Protein AF-A0A7W9LEL8-F1 (afdb_monomer)

Nearest PDB structures (foldseek):
  5h6b-assembly1_A  TM=6.771E-01  e=5.052E-05  Streptomyces sp. W007
  6wpy-assembly5_E  TM=6.091E-01  e=1.485E-04  Bacillus licheniformis
  4brs-assembly2_B  TM=5.213E-01  e=4.367E-04  Paucimonas lemoignei
  4bvl-assembly4_D  TM=4.917E-01  e=2.358E-04  Paucimonas lemoignei
  6z1p-assembly1_BK  TM=6.876E-01  e=6.990E-03  Tetrahymena thermophila SB210

Radius of gyration: 37.55 Å; Cα contacts (8 Å, |Δi|>4): 2294; chains: 1; bounding box: 92×82×118 Å

Foldseek 3Di:
DVVVVVVVVVVVVVPPDDDDDDDDDDDDDDDDDDDDDDDDDDDDDDDDDDDDDDDDDDDDDDDDDDDCPVVVVVVVVVVVVVVVVPPPDPPDPPLPQKDWDFAFQAQVRLLVQVCQAAVHSVQKGKHKPDAFQAGQQWTWIASFLNDHDTHTKHKLFHPRQRQDAADDLFPGHQRHADFDFADWWGRKTKMKMKHQAAQLFFKKKWKKKKFWSCPPVQAVHQKKWFKFKAKQDFDWGDDRSDIDGPRGQAAAPVRHTPICNHDDLQHWDCLSNPSTNGSIMGAIKMFMATDHGGIMMMMIMTTIGRDSRMMMMMGMHHTDTDNQHRVRRDGHIDHPAFFEEEFEAALQFWKDAPPATLPPGDPCLLPDQANCSCLQQFADLVLPHTPVNRPMDTQGGDQADPVPHGQCVLLVVLVVSSVAAEADLVQGAAPHRYYYQTAPLLHALLVSLVVVLVSLVNNCVRHVGQEHEYEYAALRVSNVLSNLADLSCASHHAEYEYEAYLLQAALVLVCLQPQLDDAPDADDQQDRSHNSVVSNVRNLSRLSSLLRHGEQCLCVQFNAAEAEVVPGHDHPVRSLVSCVVGSSVSNVVSNVSSVVRLARDGSHPNYYYEFEFEFQAKAFGHKYWYWDWDADCVLHRAPGTDTDIAMDTFIARQHQHYHHVSSRCDDPRRNDPDYHYFYDHPHHSSRQSSDSLSSVQRSQRRSRGHRDPVSVVRVPDPCVSVLSLQGAFFKKKKKWAQKWKWWAAPVRAIATDDDPPRPGGGPRQGRKHWDWTDDRGIIIMITDRDHWTWMKIFGAAWDWMWIKMFGDDSRDTFKIWTWDIDTDHHGKIKTFPPHTDDPVGGWIDIPPPPPPDDTTGIADMDGDQLLVFQFFKDKDWDWDWDDDPNFIKIKIDIDIADPSPLTWPWKKKWKDFPDPVDDIDIDTDDGIDIDGDDPPDDGWIWMWMKTAGRSGHIRDGTDTHTDPD

Organism: NCBI:txid882448

Sequence (965 aa):
MRRRFLLVMLAVAMAGTGLTAPAPALADPVTPAPSSPAPSTAAPSTAAPSTAAPSSERHTISVGRPADRKAARERAAEARKARRTRSADVTTLDVDAGSVTPVGTGADGARALAGALVGDSSLVTASYVTTPPATGTNGLGTGIGGLSGTGALLTTGDATLAPQANQFNSDGRDSGGGKVRGDSAYDVTVLRVDLDVPAWAKCMTFEVKYFSEEFPEFVRSAYNDGFVAELDRSTWTTDESTILAPDNFAFDPSGNVISTNTSGLLAMTASASAGTTYDGATPLMKASTPITGGSHKLYLSIFDQHDAVYDSAALVRRLTYTQDEPAECGTGAKPVTKPVIFVPGIMGSKLRDASTEYWPGTLAKLLSISDSHLDNIMLNDDGETDAKGNDVYAPEVIMKILGIKSIYAGTVTHLQNAGYVLGDIENPQPGENLFLNPVDWRKSSDHNADQLLDRIESVRQATGADRVNIIAHSQGGLVTLAATRMQRSVGKINRISTIATPYLGAAKALGVMHYKTPCVIDLTAGRCLLNRNQAAKITKNFPGFLELLPSDNYHTVVEPPVNRVPGGPLTPDQVRNMLSDKNLALIDKARAWHRAADAWNPADSRVGLTRLVGTGVTTPVSFDEFPEAHCNEKKGWWDGCVNGTGVMINWSDLGDGTVPLGSARLTAGLRGNSVTEPAYSGIGHVELPNESQVVYDAVNAVQGEGPTTAALAAQRDDTVQAAAAGGLTGTEVEIRGPVNLLLTDAGGLRTGFTDPSTEVELEDIPGSTYAAGVGPYKRISAFLRQGRAAATITSTDFGYVYLRLRTYENGVITSTIPYEPILIGPNDHITFNGGGVTVPATRVSVTPCDAGCPAQNPLPTVTGSAADDETPPDTDVALGYDEYDGRKRVHIDASATDAGGSGVGRIEWAIVSSDPDDTPQYSTYGLPFYWMKPTGSTGTWTLHLRSIDKAGNIDGSYVKIPLNL

pLDDT: mean 77.56, std 20.42, range [22.09, 98.69]

Mean predicted aligned error: 17.83 Å

Solvent-accessible surface area (backbone atoms only — not comparable to full-atom values): 51201 Å² total; per-residue (Å²): 115,73,78,59,56,56,54,50,58,57,51,62,72,68,69,80,78,92,83,89,86,89,88,88,84,90,88,86,90,85,90,87,87,87,83,87,90,87,88,80,91,86,87,90,88,86,85,84,90,81,89,87,88,88,82,88,86,86,88,80,89,87,88,91,86,86,78,61,76,55,63,56,50,54,53,53,49,51,54,55,50,56,59,62,77,63,75,82,70,85,76,68,82,76,65,67,71,33,41,54,51,65,31,54,95,45,56,67,25,30,26,52,33,46,16,32,23,59,73,50,54,88,74,46,54,29,35,61,80,41,59,36,80,45,79,32,27,25,21,46,29,26,25,44,45,76,37,86,61,64,16,19,26,44,26,26,14,49,35,76,43,49,35,35,72,55,84,52,100,63,74,50,38,66,25,77,24,65,65,77,33,54,78,19,23,10,17,39,27,27,42,35,33,44,40,74,36,55,83,71,32,24,17,39,33,30,37,37,32,43,36,24,45,50,34,75,88,35,54,85,52,61,44,44,35,37,45,47,34,21,63,73,51,83,71,56,34,30,53,70,63,43,80,50,51,86,57,50,31,38,20,40,92,87,67,43,64,38,33,64,66,30,53,78,90,49,30,62,34,55,53,41,14,45,55,14,27,34,49,11,8,25,52,52,25,37,30,21,32,57,47,66,46,43,81,46,32,44,31,45,33,38,28,23,28,62,52,56,67,55,32,39,36,38,44,32,24,58,47,47,71,39,69,44,53,57,84,73,44,32,72,22,35,45,62,69,72,56,33,35,38,36,27,48,26,66,83,33,24,28,34,27,36,100,86,46,64,59,36,75,45,50,73,72,55,57,66,44,81,59,46,69,72,52,67,70,73,26,38,30,92,84,31,78,48,54,64,76,70,55,73,70,45,33,85,40,59,43,39,51,52,97,82,70,49,65,49,35,44,44,35,52,50,53,43,40,75,71,71,38,38,77,41,49,57,93,66,46,46,70,84,38,34,27,27,60,50,42,42,53,48,46,34,35,35,59,61,44,13,53,56,49,57,51,39,51,48,52,45,27,65,36,48,68,39,76,34,34,24,37,41,19,28,25,53,17,31,50,20,50,52,39,28,37,51,34,73,90,35,51,76,39,57,43,20,32,19,27,38,51,26,36,63,27,14,17,31,41,47,46,20,27,51,71,75,40,40,60,72,91,46,80,37,92,83,14,38,50,63,57,32,44,71,45,51,24,61,45,48,51,28,16,34,32,49,43,54,29,29,61,32,85,64,29,58,79,52,43,64,45,54,34,31,32,56,89,79,49,70,47,52,64,68,53,53,58,57,72,40,68,89,48,47,53,72,48,46,53,49,29,52,57,48,40,79,74,52,54,44,60,66,51,63,37,87,78,49,46,49,34,37,42,29,31,20,61,20,70,10,45,45,26,31,42,38,27,84,30,69,43,55,41,57,96,65,36,71,86,69,47,60,42,85,50,72,35,59,48,77,39,60,29,33,55,0,12,53,48,33,33,32,35,30,41,61,50,52,81,91,29,46,40,84,86,60,56,61,41,40,43,74,62,39,44,63,66,49,43,55,41,36,66,67,54,47,47,35,39,48,33,43,37,77,70,31,68,63,51,72,75,38,50,62,61,50,79,51,80,60,55,78,66,42,78,59,48,25,45,46,32,41,34,47,37,38,34,20,26,58,43,48,24,35,32,37,90,86,69,36,30,35,27,42,78,47,99,88,68,83,35,45,24,66,59,37,87,69,44,52,66,46,69,29,82,70,72,45,22,51,34,42,38,37,36,43,73,86,53,29,30,49,46,31,38,30,72,39,60,46,51,34,40,41,35,38,36,32,30,54,51,54,42,42,47,28,18,35,17,43,68,74,41,79,42,52,64,66,25,30,43,37,47,62,86,66,38,57,51,90,87,67,60,37,39,39,65,40,76,56,90,83,66,72,73,67,40,61,60,49,72,72,27,55,44,80,24,21,60,35,79,50,45,18,49,68,48,74,55,79,46,79,51,76,56,95,95,37,54,34,37,38,47,40,76,53,67,50,45,82,50,60,47,36,66,58,49,37,41,34,32,71,33,64,68,47,90,88,62,80,71,66,73,43,76,64,87,72,72,47,77,49,62,79,63,89,89,66,79,78,57,40,30,38,34,37,34,23,28,26,39,43,63,32,54,31,84,67,58,53,76,44,78,54,99,110

Structure (mmCIF, N/CA/C/O backbone):
data_AF-A0A7W9LEL8-F1
#
_entry.id   AF-A0A7W9LEL8-F1
#
loop_
_atom_site.group_PDB
_atom_site.id
_atom_site.type_symbol
_atom_site.label_atom_id
_atom_site.label_alt_id
_atom_site.label_comp_id
_atom_site.label_asym_id
_atom_site.label_entity_id
_atom_site.label_seq_id
_atom_site.pdbx_PDB_ins_code
_atom_site.Cartn_x
_atom_site.Cartn_y
_atom_site.Cartn_z
_atom_site.occupancy
_atom_site.B_iso_or_equiv
_atom_site.auth_seq_id
_atom_site.auth_comp_id
_atom_site.auth_asym_id
_atom_site.auth_atom_id
_atom_site.pdbx_PDB_model_num
ATOM 1 N N . MET A 1 1 ? 44.762 9.975 1.940 1.00 34.16 1 MET A N 1
ATOM 2 C CA . MET A 1 1 ? 44.188 11.216 2.519 1.00 34.16 1 MET A CA 1
ATOM 3 C C . MET A 1 1 ? 42.695 11.395 2.227 1.00 34.16 1 MET A C 1
ATOM 5 O O . MET A 1 1 ? 41.963 11.502 3.201 1.00 34.16 1 MET A O 1
ATOM 9 N N . ARG A 1 2 ? 42.215 11.363 0.965 1.00 33.28 2 ARG A N 1
ATOM 10 C CA . ARG A 1 2 ? 40.805 11.664 0.587 1.00 33.28 2 ARG A CA 1
ATOM 11 C C . ARG A 1 2 ? 39.703 11.057 1.496 1.00 33.28 2 ARG A C 1
ATOM 13 O O . ARG A 1 2 ? 38.798 11.791 1.873 1.00 33.28 2 ARG A O 1
ATOM 20 N N . ARG A 1 3 ? 39.826 9.801 1.967 1.00 31.02 3 ARG A N 1
ATOM 21 C CA . ARG A 1 3 ? 38.877 9.183 2.935 1.00 31.02 3 ARG A CA 1
ATOM 22 C C . ARG A 1 3 ? 38.629 9.989 4.227 1.00 31.02 3 ARG A C 1
ATOM 24 O O . ARG A 1 3 ? 37.538 9.892 4.768 1.00 31.02 3 ARG A O 1
ATOM 31 N N . ARG A 1 4 ? 39.591 10.778 4.734 1.00 30.72 4 ARG A N 1
ATOM 32 C CA . ARG A 1 4 ? 39.376 11.616 5.937 1.00 30.72 4 ARG A CA 1
ATOM 33 C C . ARG A 1 4 ? 38.607 12.908 5.643 1.00 30.72 4 ARG A C 1
ATOM 35 O O . ARG A 1 4 ? 37.904 13.383 6.521 1.00 30.72 4 ARG A O 1
ATOM 42 N N . PHE A 1 5 ? 38.713 13.455 4.432 1.00 30.75 5 PHE A N 1
ATOM 43 C CA . PHE A 1 5 ? 38.043 14.711 4.072 1.00 30.75 5 PHE A CA 1
ATOM 44 C C . PHE A 1 5 ? 36.524 14.518 3.926 1.00 30.75 5 PHE A C 1
ATOM 46 O O . PHE A 1 5 ? 35.746 15.362 4.359 1.00 30.75 5 PHE A O 1
ATOM 53 N N . LEU A 1 6 ? 36.106 13.362 3.394 1.00 34.94 6 LEU A N 1
ATOM 54 C CA . LEU A 1 6 ? 34.692 13.023 3.218 1.00 34.94 6 LEU A CA 1
ATOM 55 C C . LEU A 1 6 ? 33.963 12.798 4.559 1.00 34.94 6 LEU A C 1
ATOM 57 O O . LEU A 1 6 ? 32.845 13.275 4.723 1.00 34.94 6 LEU A O 1
ATOM 61 N N . LEU A 1 7 ? 34.613 12.155 5.544 1.00 35.41 7 LEU A N 1
ATOM 62 C CA . LEU A 1 7 ? 34.051 12.030 6.900 1.00 35.41 7 LEU A CA 1
ATOM 63 C C . LEU A 1 7 ? 33.871 13.392 7.589 1.00 35.41 7 LEU A C 1
ATOM 65 O O . LEU A 1 7 ? 32.903 13.569 8.319 1.00 35.41 7 LEU A O 1
ATOM 69 N N . VAL A 1 8 ? 34.780 14.348 7.365 1.00 32.06 8 VAL A N 1
ATOM 70 C CA . VAL A 1 8 ? 34.675 15.690 7.964 1.00 32.06 8 VAL A CA 1
ATOM 71 C C . VAL A 1 8 ? 33.511 16.477 7.359 1.00 32.06 8 VAL A C 1
ATOM 73 O O . VAL A 1 8 ? 32.752 17.074 8.113 1.00 32.06 8 VAL A O 1
ATOM 76 N N . MET A 1 9 ? 33.309 16.424 6.037 1.00 33.50 9 MET A N 1
ATOM 77 C CA . MET A 1 9 ? 32.139 17.050 5.399 1.00 33.50 9 MET A CA 1
ATOM 78 C C . MET A 1 9 ? 30.816 16.498 5.947 1.00 33.50 9 MET A C 1
ATOM 80 O O . MET A 1 9 ? 29.929 17.274 6.298 1.00 33.50 9 MET A O 1
ATOM 84 N N . LEU A 1 10 ? 30.701 15.172 6.094 1.00 34.38 10 LEU A N 1
ATOM 85 C CA . LEU A 1 10 ? 29.483 14.554 6.626 1.00 34.38 10 LEU A CA 1
ATOM 86 C C . LEU A 1 10 ? 29.255 14.890 8.113 1.00 34.38 10 LEU A C 1
ATOM 88 O O . LEU A 1 10 ? 28.121 15.114 8.524 1.00 34.38 10 LEU A O 1
ATOM 92 N N . ALA A 1 11 ? 30.324 14.987 8.910 1.00 29.97 11 ALA A N 1
ATOM 93 C CA . ALA A 1 11 ? 30.240 15.372 10.320 1.00 29.97 11 ALA A CA 1
ATOM 94 C C . ALA A 1 11 ? 29.841 16.847 10.520 1.00 29.97 11 ALA A C 1
ATOM 96 O O . ALA A 1 11 ? 29.090 17.152 11.444 1.00 29.97 11 ALA A O 1
ATOM 97 N N . VAL A 1 12 ? 30.294 17.761 9.652 1.00 32.12 12 VAL A N 1
ATOM 98 C CA . VAL A 1 12 ? 29.921 19.188 9.714 1.00 32.12 12 VAL A CA 1
ATOM 99 C C . VAL A 1 12 ? 28.424 19.388 9.447 1.00 32.12 12 VAL A C 1
ATOM 101 O O . VAL A 1 12 ? 27.802 20.214 10.110 1.00 32.12 12 VAL A O 1
ATOM 104 N N . ALA A 1 13 ? 27.816 18.582 8.571 1.00 35.25 13 ALA A N 1
ATOM 105 C CA . ALA A 1 13 ? 26.367 18.595 8.347 1.00 35.25 13 ALA A CA 1
ATOM 106 C C . ALA A 1 13 ? 25.540 18.080 9.548 1.00 35.25 13 ALA A C 1
ATOM 108 O O . ALA A 1 13 ? 24.350 18.369 9.636 1.00 35.25 13 ALA A O 1
ATOM 109 N N . MET A 1 14 ? 26.147 17.338 10.485 1.00 36.12 14 MET A N 1
ATOM 110 C CA . MET A 1 14 ? 25.459 16.746 11.645 1.00 36.12 14 MET A CA 1
ATOM 111 C C . MET A 1 14 ? 25.589 17.560 12.946 1.00 36.12 14 MET A C 1
ATOM 113 O O . MET A 1 14 ? 24.976 17.208 13.949 1.00 36.12 14 MET A O 1
ATOM 117 N N . ALA A 1 15 ? 26.332 18.670 12.950 1.00 29.19 15 ALA A N 1
ATOM 118 C CA . ALA A 1 15 ? 26.536 19.522 14.131 1.00 29.19 15 ALA A CA 1
ATOM 119 C C . ALA A 1 15 ? 25.444 20.608 14.327 1.00 29.19 15 ALA A C 1
ATOM 121 O O . ALA A 1 15 ? 25.686 21.620 14.981 1.00 29.19 15 ALA A O 1
ATOM 122 N N . GLY A 1 16 ? 24.257 20.427 13.732 1.00 30.27 16 GLY A N 1
ATOM 123 C CA . GLY A 1 16 ? 23.258 21.487 13.523 1.00 30.27 16 GLY A CA 1
ATOM 124 C C . GLY A 1 16 ? 22.337 21.852 14.698 1.00 30.27 16 GLY A C 1
ATOM 125 O O . GLY A 1 16 ? 21.662 22.874 14.623 1.00 30.27 16 GLY A O 1
ATOM 126 N N . THR A 1 17 ? 22.289 21.066 15.780 1.00 33.09 17 THR A N 1
ATOM 127 C CA . THR A 1 17 ? 21.417 21.333 16.946 1.00 33.09 17 THR A CA 1
ATOM 128 C C . THR A 1 17 ? 22.130 21.011 18.260 1.00 33.09 17 THR A C 1
ATOM 130 O O . THR A 1 17 ? 22.297 19.843 18.610 1.00 33.09 17 THR A O 1
ATOM 133 N N . GLY A 1 18 ? 22.556 22.039 18.998 1.00 26.09 18 GLY A N 1
ATOM 134 C CA . GLY A 1 18 ? 23.293 21.880 20.255 1.00 26.09 18 GLY A CA 1
ATOM 135 C C . GLY A 1 18 ? 22.424 22.028 21.507 1.00 26.09 18 GLY A C 1
ATOM 136 O O . GLY A 1 18 ? 21.989 23.131 21.819 1.00 26.09 18 GLY A O 1
ATOM 137 N N . LEU A 1 19 ? 22.268 20.943 22.270 1.00 27.00 19 LEU A N 1
ATOM 138 C CA . LEU A 1 19 ? 21.903 20.950 23.694 1.00 27.00 19 LEU A CA 1
ATOM 139 C C . LEU A 1 19 ? 22.733 19.877 24.418 1.00 27.00 19 LEU A C 1
ATOM 141 O O . LEU A 1 19 ? 23.001 18.816 23.858 1.00 27.00 19 LEU A O 1
ATOM 145 N N . THR A 1 20 ? 23.196 20.168 25.637 1.00 29.98 20 THR A N 1
ATOM 146 C CA . THR A 1 20 ? 24.303 19.433 26.285 1.00 29.98 20 THR A CA 1
ATOM 147 C C . THR A 1 20 ? 24.021 19.072 27.744 1.00 29.98 20 THR A C 1
ATOM 149 O O . THR A 1 20 ? 23.793 19.983 28.537 1.00 29.98 20 THR A O 1
ATOM 152 N N . ALA A 1 21 ? 24.153 17.793 28.122 1.00 27.69 21 ALA A N 1
ATOM 153 C CA . ALA A 1 21 ? 24.481 17.310 29.481 1.00 27.69 21 ALA A CA 1
ATOM 154 C C . ALA A 1 21 ? 24.773 15.775 29.444 1.00 27.69 21 ALA A C 1
ATOM 156 O O . ALA A 1 21 ? 24.671 15.199 28.359 1.00 27.69 21 ALA A O 1
ATOM 157 N N . PRO A 1 22 ? 25.245 15.106 30.523 1.00 31.03 22 PRO A N 1
ATOM 158 C CA . PRO A 1 22 ? 26.422 14.237 30.392 1.00 31.03 22 PRO A CA 1
ATOM 159 C C . PRO A 1 22 ? 26.229 12.762 30.803 1.00 31.03 22 PRO A C 1
ATOM 161 O O . PRO A 1 22 ? 25.249 12.391 31.442 1.00 31.03 22 PRO A O 1
ATOM 164 N N . ALA A 1 23 ? 27.232 11.931 30.494 1.00 26.81 23 ALA A N 1
ATOM 165 C CA . ALA A 1 23 ? 27.282 10.504 30.831 1.00 26.81 23 ALA A CA 1
ATOM 166 C C . ALA A 1 23 ? 28.347 10.161 31.897 1.00 26.81 23 ALA A C 1
ATOM 168 O O . ALA A 1 23 ? 29.443 10.727 31.890 1.00 26.81 23 ALA A O 1
ATOM 169 N N . PRO A 1 24 ? 28.042 9.189 32.771 1.00 34.12 24 PRO A N 1
ATOM 170 C CA . PRO A 1 24 ? 28.995 8.176 33.259 1.00 34.12 24 PRO A CA 1
ATOM 171 C C . PRO A 1 24 ? 28.380 6.748 33.206 1.00 34.12 24 PRO A C 1
ATOM 173 O O . PRO A 1 24 ? 27.164 6.616 33.138 1.00 34.12 24 PRO A O 1
ATOM 176 N N . ALA A 1 25 ? 29.097 5.619 33.280 1.00 27.30 25 ALA A N 1
ATOM 177 C CA . ALA A 1 25 ? 30.525 5.296 33.125 1.00 27.30 25 ALA A CA 1
ATOM 178 C C . ALA A 1 25 ? 30.672 3.774 32.819 1.00 27.30 25 ALA A C 1
ATOM 180 O O . ALA A 1 25 ? 29.683 3.047 32.797 1.00 27.30 25 ALA A O 1
ATOM 181 N N . LEU A 1 26 ? 31.896 3.293 32.566 1.00 28.95 26 LEU A N 1
ATOM 182 C CA . LEU A 1 26 ? 32.216 1.907 32.161 1.00 28.95 26 LEU A CA 1
ATOM 183 C C . LEU A 1 26 ? 32.323 0.911 33.336 1.00 28.95 26 LEU A C 1
ATOM 185 O O . LEU A 1 26 ? 32.896 1.262 34.367 1.00 28.95 26 LEU A O 1
ATOM 189 N N . ALA A 1 27 ? 31.933 -0.353 33.113 1.00 26.59 27 ALA A N 1
ATOM 190 C CA . ALA A 1 27 ? 32.454 -1.529 33.829 1.00 26.59 27 ALA A CA 1
ATOM 191 C C . ALA A 1 27 ? 32.291 -2.838 33.013 1.00 26.59 27 ALA A C 1
ATOM 193 O O . ALA A 1 27 ? 31.284 -3.036 32.344 1.00 26.59 27 ALA A O 1
ATOM 194 N N . ASP A 1 28 ? 33.297 -3.708 33.111 1.00 29.36 28 ASP A N 1
ATOM 195 C CA . ASP A 1 28 ? 33.507 -5.051 32.516 1.00 29.36 28 ASP A CA 1
ATOM 196 C C . ASP A 1 28 ? 34.514 -5.768 33.482 1.00 29.36 28 ASP A C 1
ATOM 198 O O . ASP A 1 28 ? 35.012 -5.063 34.376 1.00 29.36 28 ASP A O 1
ATOM 202 N N . PRO A 1 29 ? 34.962 -7.049 33.362 1.00 52.38 29 PRO A N 1
ATOM 203 C CA . PRO A 1 29 ? 34.554 -8.200 32.522 1.00 52.38 29 PRO A CA 1
ATOM 204 C C . PRO A 1 29 ? 34.526 -9.582 33.287 1.00 52.38 29 PRO A C 1
ATOM 206 O O . PRO A 1 29 ? 34.507 -9.606 34.514 1.00 52.38 29 PRO A O 1
ATOM 209 N N . VAL A 1 30 ? 34.654 -10.721 32.555 1.00 29.33 30 VAL A N 1
ATOM 210 C CA . VAL A 1 30 ? 35.263 -12.060 32.917 1.00 29.33 30 VAL A CA 1
ATOM 211 C C . VAL A 1 30 ? 34.364 -13.340 32.973 1.00 29.33 30 VAL A C 1
ATOM 213 O O . VAL A 1 30 ? 33.702 -13.602 33.966 1.00 29.33 30 VAL A O 1
ATOM 216 N N . THR A 1 31 ? 34.449 -14.139 31.882 1.00 27.25 31 THR A N 1
ATOM 217 C CA . THR A 1 31 ? 34.591 -15.628 31.631 1.00 27.25 31 THR A CA 1
ATOM 218 C C . THR A 1 31 ? 34.424 -16.721 32.743 1.00 27.25 31 THR A C 1
ATOM 220 O O . THR A 1 31 ? 34.373 -16.354 33.912 1.00 27.25 31 THR A O 1
ATOM 223 N N . PRO A 1 32 ? 34.462 -18.076 32.472 1.00 43.12 32 PRO A N 1
ATOM 224 C CA . PRO A 1 32 ? 34.488 -18.898 31.220 1.00 43.12 32 PRO A CA 1
ATOM 225 C C . PRO A 1 32 ? 33.501 -20.133 31.161 1.00 43.12 32 PRO A C 1
ATOM 227 O O . PRO A 1 32 ? 32.663 -20.319 32.035 1.00 43.12 32 PRO A O 1
ATOM 230 N N . ALA A 1 33 ? 33.617 -20.997 30.124 1.00 26.81 33 ALA A N 1
ATOM 231 C CA . ALA A 1 33 ? 32.847 -22.251 29.853 1.00 26.81 33 ALA A CA 1
ATOM 232 C C . ALA A 1 33 ? 33.426 -23.547 30.521 1.00 26.81 33 ALA A C 1
ATOM 234 O O . ALA A 1 33 ? 34.459 -23.414 31.185 1.00 26.81 33 ALA A O 1
ATOM 235 N N . PRO A 1 34 ? 32.846 -24.787 30.369 1.00 40.69 34 PRO A N 1
ATOM 236 C CA . PRO A 1 34 ? 33.140 -25.649 29.181 1.00 40.69 34 PRO A CA 1
ATOM 237 C C . PRO A 1 34 ? 32.161 -26.818 28.755 1.00 40.69 34 PRO A C 1
ATOM 239 O O . PRO A 1 34 ? 31.383 -27.341 29.542 1.00 40.69 34 PRO A O 1
ATOM 242 N N . SER A 1 35 ? 32.350 -27.303 27.505 1.00 27.70 35 SER A N 1
ATOM 243 C CA . SER A 1 35 ? 32.287 -28.705 26.956 1.00 27.70 35 SER A CA 1
ATOM 244 C C . SER A 1 35 ? 31.042 -29.648 26.982 1.00 27.70 35 SER A C 1
ATOM 246 O O . SER A 1 35 ? 30.681 -30.166 28.031 1.00 27.70 35 SER A O 1
ATOM 248 N N . SER A 1 36 ? 30.539 -29.990 25.771 1.00 28.64 36 SER A N 1
ATOM 249 C CA . SER A 1 36 ? 30.461 -31.308 25.038 1.00 28.64 36 SER A CA 1
ATOM 250 C C . SER A 1 36 ? 30.494 -32.678 25.782 1.00 28.64 36 SER A C 1
ATOM 252 O O . SER A 1 36 ? 31.105 -32.723 26.845 1.00 28.64 36 SER A O 1
ATOM 254 N N . PRO A 1 37 ? 30.014 -33.838 25.212 1.00 41.25 37 PRO A N 1
ATOM 255 C CA . PRO A 1 37 ? 29.921 -34.195 23.769 1.00 41.25 37 PRO A CA 1
ATOM 256 C C . PRO A 1 37 ? 28.714 -35.082 23.303 1.00 41.25 37 PRO A C 1
ATOM 258 O O . PRO A 1 37 ? 27.792 -35.361 24.060 1.00 41.25 37 PRO A O 1
ATOM 261 N N . ALA A 1 38 ? 28.764 -35.574 22.049 1.00 28.41 38 ALA A N 1
ATOM 262 C CA . ALA A 1 38 ? 27.836 -36.546 21.428 1.00 28.41 38 ALA A CA 1
ATOM 263 C C . ALA A 1 38 ? 28.558 -37.813 20.895 1.00 28.41 38 ALA A C 1
ATOM 265 O O . ALA A 1 38 ? 29.776 -37.781 20.705 1.00 28.41 38 ALA A O 1
ATOM 266 N N . PRO A 1 39 ? 27.831 -38.929 20.663 1.00 38.44 39 PRO A N 1
ATOM 267 C CA . PRO A 1 39 ? 27.909 -39.683 19.384 1.00 38.44 39 PRO A CA 1
ATOM 268 C C . PRO A 1 39 ? 26.556 -40.363 19.000 1.00 38.44 39 PRO A C 1
ATOM 270 O O . PRO A 1 39 ? 25.591 -40.244 19.743 1.00 38.44 39 PRO A O 1
ATOM 273 N N . SER A 1 40 ? 26.409 -41.231 17.982 1.00 26.55 40 SER A N 1
ATOM 274 C CA . SER A 1 40 ? 26.729 -41.226 16.528 1.00 26.55 40 SER A CA 1
ATOM 275 C C . SER A 1 40 ? 26.227 -42.566 15.910 1.00 26.55 40 SER A C 1
ATOM 277 O O . SER A 1 40 ? 26.045 -43.510 16.674 1.00 26.55 40 SER A O 1
ATOM 279 N N . THR A 1 41 ? 26.117 -42.710 14.571 1.00 28.19 41 THR A N 1
ATOM 280 C CA . THR A 1 41 ? 25.823 -43.974 13.804 1.00 28.19 41 THR A CA 1
ATOM 281 C C . THR A 1 41 ? 24.416 -44.604 13.978 1.00 28.19 41 THR A C 1
ATOM 283 O O . THR A 1 41 ? 23.805 -44.431 15.022 1.00 28.19 41 THR A O 1
ATOM 286 N N . ALA A 1 42 ? 23.813 -45.353 13.032 1.00 27.08 42 ALA A N 1
ATOM 287 C CA . ALA A 1 42 ? 24.048 -45.594 11.587 1.00 27.08 42 ALA A CA 1
ATOM 288 C C . ALA A 1 42 ? 22.762 -46.148 10.896 1.00 27.08 42 ALA A C 1
ATOM 290 O O . ALA A 1 42 ? 21.809 -46.522 11.574 1.00 27.08 42 ALA A O 1
ATOM 291 N N . ALA A 1 43 ? 22.751 -46.233 9.555 1.00 27.62 43 ALA A N 1
ATOM 292 C CA . ALA A 1 43 ? 21.700 -46.876 8.734 1.00 27.62 43 ALA A CA 1
ATOM 293 C C . ALA A 1 43 ? 22.081 -48.316 8.298 1.00 27.62 43 ALA A C 1
ATOM 295 O O . ALA A 1 43 ? 23.229 -48.723 8.497 1.00 27.62 43 ALA A O 1
ATOM 296 N N . PRO A 1 44 ? 21.158 -49.088 7.680 1.00 36.41 44 PRO A N 1
ATOM 297 C CA . PRO A 1 44 ? 21.350 -49.413 6.251 1.00 36.41 44 PRO A CA 1
ATOM 298 C C . PRO A 1 44 ? 20.045 -49.491 5.406 1.00 36.41 44 PRO A C 1
ATOM 300 O O . PRO A 1 44 ? 18.973 -49.085 5.840 1.00 36.41 44 PRO A O 1
ATOM 303 N N . SER A 1 45 ? 20.167 -49.958 4.155 1.00 26.27 45 SER A N 1
ATOM 304 C CA . SER A 1 45 ? 19.231 -49.796 3.023 1.00 26.27 45 SER A CA 1
ATOM 305 C C . SER A 1 45 ? 18.416 -51.042 2.620 1.00 26.27 45 SER A C 1
ATOM 307 O O . SER A 1 45 ? 18.764 -52.155 3.003 1.00 26.27 45 SER A O 1
ATOM 309 N N . THR A 1 46 ? 17.372 -50.845 1.785 1.00 27.78 46 THR A N 1
ATOM 310 C CA . THR A 1 46 ? 16.863 -51.659 0.626 1.00 27.78 46 THR A CA 1
ATOM 311 C C . THR A 1 46 ? 15.378 -51.312 0.353 1.00 27.78 46 THR A C 1
ATOM 313 O O . THR A 1 46 ? 14.702 -50.865 1.269 1.00 27.78 46 THR A O 1
ATOM 316 N N . ALA A 1 47 ? 14.758 -51.467 -0.830 1.00 26.70 47 ALA A N 1
ATOM 317 C CA . ALA A 1 47 ? 15.200 -51.564 -2.236 1.00 26.70 47 ALA A CA 1
ATOM 318 C C . ALA A 1 47 ? 13.995 -51.242 -3.176 1.00 26.70 47 ALA A C 1
ATOM 320 O O . ALA A 1 47 ? 12.851 -51.281 -2.732 1.00 26.70 47 ALA A O 1
ATOM 321 N N . ALA A 1 48 ? 14.237 -50.957 -4.465 1.00 27.42 48 ALA A N 1
ATOM 322 C CA . ALA A 1 48 ? 13.205 -50.802 -5.518 1.00 27.42 48 ALA A CA 1
ATOM 323 C C . ALA A 1 48 ? 13.153 -52.063 -6.431 1.00 27.42 48 ALA A C 1
ATOM 325 O O . ALA A 1 48 ? 14.030 -52.918 -6.265 1.00 27.42 48 ALA A O 1
ATOM 326 N N . PRO A 1 49 ? 12.175 -52.250 -7.356 1.00 36.16 49 PRO A N 1
ATOM 327 C CA . PRO A 1 49 ? 11.972 -51.437 -8.580 1.00 36.16 49 PRO A CA 1
ATOM 328 C C . PRO A 1 49 ? 10.446 -51.217 -8.864 1.00 36.16 49 PRO A C 1
ATOM 330 O O . PRO A 1 49 ? 9.719 -51.077 -7.890 1.00 36.16 49 PRO A O 1
ATOM 333 N N . SER A 1 50 ? 9.822 -51.120 -10.060 1.00 25.16 50 SER A N 1
ATOM 334 C CA . SER A 1 50 ? 10.190 -51.203 -11.500 1.00 25.16 50 SER A CA 1
ATOM 335 C C . SER A 1 50 ? 9.059 -50.660 -12.411 1.00 25.16 50 SER A C 1
ATOM 337 O O . SER A 1 50 ? 7.911 -51.014 -12.166 1.00 25.16 50 SER A O 1
ATOM 339 N N . THR A 1 51 ? 9.406 -50.020 -13.551 1.00 26.84 51 THR A N 1
ATOM 340 C CA . THR A 1 51 ? 8.652 -49.969 -14.853 1.00 26.84 51 THR A CA 1
ATOM 341 C C . THR A 1 51 ? 7.227 -49.363 -14.913 1.00 26.84 51 THR A C 1
ATOM 343 O O . THR A 1 51 ? 6.476 -49.449 -13.957 1.00 26.84 51 THR A O 1
ATOM 346 N N . ALA A 1 52 ? 6.722 -48.806 -16.029 1.00 26.12 52 ALA A N 1
ATOM 347 C CA . ALA A 1 52 ? 7.297 -48.336 -17.309 1.00 26.12 52 ALA A CA 1
ATOM 348 C C . ALA A 1 52 ? 6.265 -47.434 -18.047 1.00 26.12 52 ALA A C 1
ATOM 350 O O . ALA A 1 52 ? 5.107 -47.371 -17.645 1.00 26.12 52 ALA A O 1
ATOM 351 N N . ALA A 1 53 ? 6.667 -46.777 -19.144 1.00 27.20 53 ALA A N 1
ATOM 352 C CA . ALA A 1 53 ? 5.790 -45.980 -20.016 1.00 27.20 53 ALA A CA 1
ATOM 353 C C . ALA A 1 53 ? 5.548 -46.647 -21.388 1.00 27.20 53 ALA A C 1
ATOM 355 O O . ALA A 1 53 ? 6.415 -47.369 -21.884 1.00 27.20 53 ALA A O 1
ATOM 356 N N . PRO A 1 54 ? 4.390 -46.374 -22.012 1.00 32.94 54 PRO A N 1
ATOM 357 C CA . PRO A 1 54 ? 4.317 -46.046 -23.449 1.00 32.94 54 PRO A CA 1
ATOM 358 C C . PRO A 1 54 ? 3.287 -44.913 -23.716 1.00 32.94 54 PRO A C 1
ATOM 360 O O . PRO A 1 54 ? 2.512 -44.571 -22.831 1.00 32.94 54 PRO A O 1
ATOM 363 N N . SER A 1 55 ? 3.123 -44.308 -24.897 1.00 25.97 55 SER A N 1
ATOM 364 C CA . SER A 1 55 ? 3.966 -44.051 -26.082 1.00 25.97 55 SER A CA 1
ATOM 365 C C . SER A 1 55 ? 3.202 -43.044 -26.972 1.00 25.97 55 SER A C 1
ATOM 367 O O . SER A 1 55 ? 1.997 -42.871 -26.808 1.00 25.97 55 SER A O 1
ATOM 369 N N . SER A 1 56 ? 3.858 -42.374 -27.920 1.00 27.39 56 SER A N 1
ATOM 370 C CA . SER A 1 56 ? 3.211 -41.395 -28.815 1.00 27.39 56 SER A CA 1
ATOM 371 C C . SER A 1 56 ? 2.428 -42.027 -29.972 1.00 27.39 56 SER A C 1
ATOM 373 O O . SER A 1 56 ? 2.900 -43.009 -30.538 1.00 27.39 56 SER A O 1
ATOM 375 N N . GLU A 1 57 ? 1.386 -41.350 -30.466 1.00 26.61 57 GLU A N 1
ATOM 376 C CA . GLU A 1 57 ? 0.910 -41.529 -31.847 1.00 26.61 57 GLU A CA 1
ATOM 377 C C . GLU A 1 57 ? 0.423 -40.196 -32.457 1.00 26.61 57 GLU A C 1
ATOM 379 O O . GLU A 1 57 ? 0.052 -39.268 -31.736 1.00 26.61 57 GLU A O 1
ATOM 384 N N . ARG A 1 58 ? 0.479 -40.067 -33.791 1.00 24.89 58 ARG A N 1
ATOM 385 C CA . ARG A 1 58 ? 0.032 -38.888 -34.561 1.00 24.89 58 ARG A CA 1
ATOM 386 C C . ARG A 1 58 ? -1.012 -39.318 -35.587 1.00 24.89 58 ARG A C 1
ATOM 388 O O . ARG A 1 58 ? -0.763 -40.280 -36.299 1.00 24.89 58 ARG A O 1
ATOM 395 N N . HIS A 1 59 ? -2.056 -38.516 -35.796 1.00 26.36 59 HIS A N 1
ATOM 396 C CA . HIS A 1 59 ? -2.806 -38.508 -37.059 1.00 26.36 59 HIS A CA 1
ATOM 397 C C . HIS A 1 59 ? -3.313 -37.100 -37.415 1.00 26.36 59 HIS A C 1
ATOM 399 O O . HIS A 1 59 ? -3.253 -36.178 -36.602 1.00 26.36 59 HIS A O 1
ATOM 405 N N . THR A 1 60 ? -3.717 -36.914 -38.674 1.00 22.09 60 THR A N 1
ATOM 406 C CA . THR A 1 60 ? -3.738 -35.615 -39.364 1.00 22.09 60 THR A CA 1
ATOM 407 C C . THR A 1 60 ? -5.056 -35.317 -40.088 1.00 22.09 60 THR A C 1
ATOM 409 O O . THR A 1 60 ? -5.597 -36.184 -40.759 1.00 22.09 60 THR A O 1
ATOM 412 N N . ILE A 1 61 ? -5.455 -34.036 -40.044 1.00 24.09 61 ILE A N 1
ATOM 413 C CA . ILE A 1 61 ? -6.205 -33.277 -41.074 1.00 24.09 61 ILE A CA 1
ATOM 414 C C . ILE A 1 61 ? -7.593 -33.806 -41.505 1.00 24.09 61 ILE A C 1
ATOM 416 O O . ILE A 1 61 ? -7.695 -34.773 -42.249 1.00 24.09 61 ILE A O 1
ATOM 420 N N . SER A 1 62 ? -8.648 -33.018 -41.238 1.00 22.22 62 SER A N 1
ATOM 421 C CA . SER A 1 62 ? -9.610 -32.569 -42.274 1.00 22.22 62 SER A CA 1
ATOM 422 C C . SER A 1 62 ? -10.488 -31.405 -41.769 1.00 22.22 62 SER A C 1
ATOM 424 O O . SER A 1 62 ? -10.524 -31.128 -40.572 1.00 22.22 62 SER A O 1
ATOM 426 N N . VAL A 1 63 ? -11.176 -30.700 -42.676 1.00 27.92 63 VAL A N 1
ATOM 427 C CA . VAL A 1 63 ? -11.934 -29.455 -42.419 1.00 27.92 63 VAL A CA 1
ATOM 428 C C . VAL A 1 63 ? -13.436 -29.648 -42.675 1.00 27.92 63 VAL A C 1
ATOM 430 O O . VAL A 1 63 ? -13.819 -30.266 -43.665 1.00 27.92 63 VAL A O 1
ATOM 433 N N . GLY A 1 64 ? -14.295 -29.054 -41.832 1.00 24.45 64 GLY A N 1
ATOM 434 C CA . GLY A 1 64 ? -15.757 -29.065 -41.991 1.00 24.45 64 GLY A CA 1
ATOM 435 C C . GLY A 1 64 ? -16.435 -27.735 -41.618 1.00 24.45 64 GLY A C 1
ATOM 436 O O . GLY A 1 64 ? -16.053 -27.071 -40.660 1.00 24.45 64 GLY A O 1
ATOM 437 N N . ARG A 1 65 ? -17.460 -27.348 -42.386 1.00 27.30 65 ARG A N 1
ATOM 438 C CA . ARG A 1 65 ? -18.312 -26.140 -42.259 1.00 27.30 65 ARG A CA 1
ATOM 439 C C . ARG A 1 65 ? -19.788 -26.572 -42.457 1.00 27.30 65 ARG A C 1
ATOM 441 O O . ARG A 1 65 ? -19.996 -27.553 -43.164 1.00 27.30 65 ARG A O 1
ATOM 448 N N . PRO A 1 66 ? -20.817 -25.783 -42.074 1.00 35.53 66 PRO A N 1
ATOM 449 C CA . PRO A 1 66 ? -20.966 -24.978 -40.853 1.00 35.53 66 PRO A CA 1
ATOM 450 C C . PRO A 1 66 ? -22.414 -25.051 -40.270 1.00 35.53 66 PRO A C 1
ATOM 452 O O . PRO A 1 66 ? -23.334 -24.468 -40.846 1.00 35.53 66 PRO A O 1
ATOM 455 N N . ALA A 1 67 ? -22.649 -25.695 -39.118 1.00 29.86 67 ALA A N 1
ATOM 456 C CA . ALA A 1 67 ? -24.019 -25.934 -38.612 1.00 29.86 67 ALA A CA 1
ATOM 457 C C . ALA A 1 67 ? -24.537 -24.924 -37.553 1.00 29.86 67 ALA A C 1
ATOM 459 O O . ALA A 1 67 ? -25.738 -24.661 -37.466 1.00 29.86 67 ALA A O 1
ATOM 460 N N . ASP A 1 68 ? -23.658 -24.318 -36.753 1.00 44.22 68 ASP A N 1
ATOM 461 C CA . ASP A 1 68 ? -24.019 -23.778 -35.425 1.00 44.22 68 ASP A CA 1
ATOM 462 C C . ASP A 1 68 ? -24.790 -22.446 -35.384 1.00 44.22 68 ASP A C 1
ATOM 464 O O . ASP A 1 68 ? -25.212 -21.990 -34.316 1.00 44.22 68 ASP A O 1
ATOM 468 N N . ARG A 1 69 ? -25.045 -21.804 -36.533 1.00 39.84 69 ARG A N 1
ATOM 469 C CA . ARG A 1 69 ? -25.720 -20.489 -36.575 1.00 39.84 69 ARG A CA 1
ATOM 470 C C . ARG A 1 69 ? -27.186 -20.505 -36.115 1.00 39.84 69 ARG A C 1
ATOM 472 O O . ARG A 1 69 ? -27.716 -19.431 -35.826 1.00 39.84 69 ARG A O 1
ATOM 479 N N . LYS A 1 70 ? -27.837 -21.674 -36.010 1.00 38.69 70 LYS A N 1
ATOM 480 C CA . LYS A 1 70 ? -29.185 -21.796 -35.415 1.00 38.69 70 LYS A CA 1
ATOM 481 C C . LYS A 1 70 ? -29.123 -21.912 -33.888 1.00 38.69 70 LYS A C 1
ATOM 483 O O . LYS A 1 70 ? -29.689 -21.062 -33.204 1.00 38.69 70 LYS A O 1
ATOM 488 N N . ALA A 1 71 ? -28.343 -22.863 -33.368 1.00 39.59 71 ALA A N 1
ATOM 489 C CA . ALA A 1 71 ? -28.174 -23.082 -31.929 1.00 39.59 71 ALA A CA 1
ATOM 490 C C . ALA A 1 71 ? -27.649 -21.830 -31.197 1.00 39.59 71 ALA A C 1
ATOM 492 O O . ALA A 1 71 ? -28.131 -21.492 -30.116 1.00 39.59 71 ALA A O 1
ATOM 493 N N . ALA A 1 72 ? -26.724 -21.082 -31.812 1.00 43.94 72 ALA A N 1
ATOM 494 C CA . ALA A 1 72 ? -26.242 -19.812 -31.268 1.00 43.94 72 ALA A CA 1
ATOM 495 C C . ALA A 1 72 ? -27.343 -18.733 -31.169 1.00 43.94 72 ALA A C 1
ATOM 497 O O . ALA A 1 72 ? -27.363 -17.958 -30.213 1.00 43.94 72 ALA A O 1
ATOM 498 N N . ARG A 1 73 ? -28.286 -18.686 -32.123 1.00 45.19 73 ARG A N 1
ATOM 499 C CA . ARG A 1 73 ? -29.418 -17.740 -32.098 1.00 45.19 73 ARG A CA 1
ATOM 500 C C . ARG A 1 73 ? -30.481 -18.127 -31.073 1.00 45.19 73 ARG A C 1
ATOM 502 O O . ARG A 1 73 ? -31.027 -17.242 -30.423 1.00 45.19 73 ARG A O 1
ATOM 509 N N . GLU A 1 74 ? -30.745 -19.418 -30.907 1.00 40.06 74 GLU A N 1
ATOM 510 C CA . GLU A 1 74 ? -31.710 -19.925 -29.922 1.00 40.06 74 GLU A CA 1
ATOM 511 C C . GLU A 1 74 ? -31.190 -19.700 -28.489 1.00 40.06 74 GLU A C 1
ATOM 513 O O . GLU A 1 74 ? -31.887 -19.078 -27.685 1.00 40.06 74 GLU A O 1
ATOM 518 N N . ARG A 1 75 ? -29.912 -20.006 -28.211 1.00 46.16 75 ARG A N 1
ATOM 519 C CA . ARG A 1 75 ? -29.258 -19.659 -26.930 1.00 46.16 75 ARG A CA 1
ATOM 520 C C . ARG A 1 75 ? -29.232 -18.148 -26.659 1.00 46.16 75 ARG A C 1
ATOM 522 O O . ARG A 1 75 ? -29.466 -17.722 -25.531 1.00 46.16 75 ARG A O 1
ATOM 529 N N . ALA A 1 76 ? -29.005 -17.315 -27.679 1.00 42.41 76 ALA A N 1
ATOM 530 C CA . ALA A 1 76 ? -29.057 -15.856 -27.533 1.00 42.41 76 ALA A CA 1
ATOM 531 C C . ALA A 1 76 ? -30.479 -15.319 -27.260 1.00 42.41 76 ALA A C 1
ATOM 533 O O . ALA A 1 76 ? -30.631 -14.281 -26.609 1.00 42.41 76 ALA A O 1
ATOM 534 N N . ALA A 1 77 ? -31.523 -16.011 -27.729 1.00 36.19 77 ALA A N 1
ATOM 535 C CA . ALA A 1 77 ? -32.913 -15.675 -27.432 1.00 36.19 77 ALA A CA 1
ATOM 536 C C . ALA A 1 77 ? -33.287 -16.036 -25.984 1.00 36.19 77 ALA A C 1
ATOM 538 O O . ALA A 1 77 ? -33.879 -15.207 -25.290 1.00 36.19 77 ALA A O 1
ATOM 539 N N . GLU A 1 78 ? -32.878 -17.210 -25.493 1.00 36.81 78 GLU A N 1
ATOM 540 C CA . GLU A 1 78 ? -33.058 -17.588 -24.084 1.00 36.81 78 GLU A CA 1
ATOM 541 C C . GLU A 1 78 ? -32.282 -16.665 -23.139 1.00 36.81 78 GLU A C 1
ATOM 543 O O . GLU A 1 78 ? -32.864 -16.148 -22.185 1.00 36.81 78 GLU A O 1
ATOM 548 N N . ALA A 1 79 ? -31.023 -16.341 -23.453 1.00 40.66 79 ALA A N 1
ATOM 549 C CA . ALA A 1 79 ? -30.233 -15.378 -22.683 1.00 40.66 79 ALA A CA 1
ATOM 550 C C . ALA A 1 79 ? -30.901 -13.989 -22.616 1.00 40.66 79 ALA A C 1
ATOM 552 O O . ALA A 1 79 ? -30.918 -13.353 -21.561 1.00 40.66 79 ALA A O 1
ATOM 553 N N . ARG A 1 80 ? -31.523 -13.521 -23.711 1.00 43.12 80 ARG A N 1
ATOM 554 C CA . ARG A 1 80 ? -32.317 -12.275 -23.712 1.00 43.12 80 ARG A CA 1
ATOM 555 C C . ARG A 1 80 ? -33.624 -12.383 -22.924 1.00 43.12 80 ARG A C 1
ATOM 557 O O . ARG A 1 80 ? -34.050 -11.379 -22.356 1.00 43.12 80 ARG A O 1
ATOM 564 N N . LYS A 1 81 ? -34.248 -13.563 -22.856 1.00 32.16 81 LYS A N 1
ATOM 565 C CA . 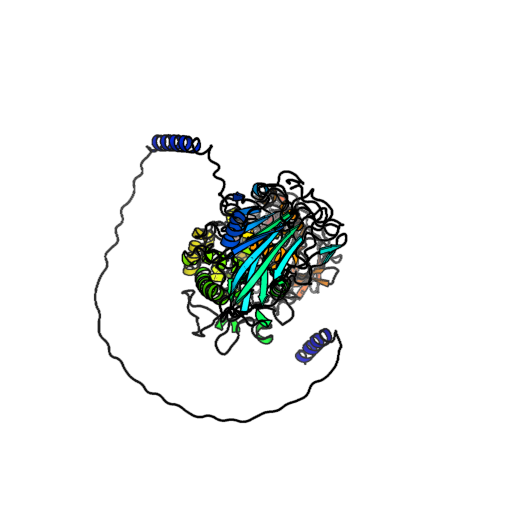LYS A 1 81 ? -35.447 -13.801 -22.036 1.00 32.16 81 LYS A CA 1
ATOM 566 C C . LYS A 1 81 ? -35.094 -13.800 -20.544 1.00 32.16 81 LYS A C 1
ATOM 568 O O . LYS A 1 81 ? -35.694 -13.036 -19.795 1.00 32.16 81 LYS A O 1
ATOM 573 N N . ALA A 1 82 ? -34.047 -14.529 -20.152 1.00 33.94 82 ALA A N 1
ATOM 574 C CA . ALA A 1 82 ? -33.510 -14.544 -18.788 1.00 33.94 82 ALA A CA 1
ATOM 575 C C . ALA A 1 82 ? -33.036 -13.153 -18.318 1.00 33.94 82 ALA A C 1
ATOM 577 O O . ALA A 1 82 ? -33.260 -12.777 -17.170 1.00 33.94 82 ALA A O 1
ATOM 578 N N . ARG A 1 83 ? -32.446 -12.345 -19.215 1.00 33.56 83 ARG A N 1
ATOM 579 C CA . ARG A 1 83 ? -32.045 -10.958 -18.914 1.00 33.56 83 ARG A CA 1
ATOM 580 C C . ARG A 1 83 ? -33.231 -9.994 -18.745 1.00 33.56 83 ARG A C 1
ATOM 582 O O . ARG A 1 83 ? -33.058 -8.953 -18.124 1.00 33.56 83 ARG A O 1
ATOM 589 N N . ARG A 1 84 ? -34.432 -10.319 -19.246 1.00 29.69 84 ARG A N 1
ATOM 590 C CA . ARG A 1 84 ? -35.658 -9.530 -18.992 1.00 29.69 84 ARG A CA 1
ATOM 591 C C . ARG A 1 84 ? -36.378 -9.914 -17.698 1.00 29.69 84 ARG A C 1
ATOM 593 O O . ARG A 1 84 ? -37.051 -9.064 -17.134 1.00 29.69 84 ARG A O 1
ATOM 600 N N . THR A 1 85 ? -36.195 -11.133 -17.193 1.00 27.61 85 THR A N 1
ATOM 601 C CA . THR A 1 85 ? -36.736 -11.588 -15.894 1.00 27.61 85 THR A CA 1
ATOM 602 C C . THR A 1 85 ? -35.755 -11.410 -14.725 1.00 27.61 85 THR A C 1
ATOM 604 O O . THR A 1 85 ? -35.918 -12.042 -13.691 1.00 27.61 85 THR A O 1
ATOM 607 N N . ARG A 1 86 ? -34.726 -10.566 -14.887 1.00 31.08 86 ARG A N 1
ATOM 608 C CA . ARG A 1 86 ? -33.810 -10.095 -13.826 1.00 31.08 86 ARG A CA 1
ATOM 609 C C . ARG A 1 86 ? -33.707 -8.559 -13.798 1.00 31.08 86 ARG A C 1
ATOM 611 O O . ARG A 1 86 ? -32.662 -8.004 -13.492 1.00 31.08 86 ARG A O 1
ATOM 618 N N . SER A 1 87 ? -34.780 -7.876 -14.201 1.00 29.05 87 SER A N 1
ATOM 619 C CA . SER A 1 87 ? -34.876 -6.403 -14.224 1.00 29.05 87 SER A CA 1
ATOM 620 C C . SER A 1 87 ? -35.841 -5.851 -13.164 1.00 29.05 87 SER A C 1
ATOM 622 O O . SER A 1 87 ? -36.184 -4.673 -13.203 1.00 29.05 87 SER A O 1
ATOM 624 N N . ALA A 1 88 ? -36.298 -6.712 -12.257 1.00 31.00 88 ALA A N 1
ATOM 625 C CA . ALA A 1 88 ? -37.131 -6.404 -11.105 1.00 31.00 88 ALA A CA 1
ATOM 626 C C . ALA A 1 88 ? -36.696 -7.358 -9.986 1.00 31.00 88 ALA A C 1
ATOM 628 O O . ALA A 1 88 ? -37.285 -8.417 -9.822 1.00 31.00 88 ALA A O 1
ATOM 629 N N . ASP A 1 89 ? -35.541 -7.035 -9.407 1.00 27.64 89 ASP A N 1
ATOM 630 C CA . ASP A 1 89 ? -35.062 -7.404 -8.070 1.00 27.64 89 ASP A CA 1
ATOM 631 C C . ASP A 1 89 ? -33.650 -6.818 -7.953 1.00 27.64 89 ASP A C 1
ATOM 633 O O . ASP A 1 89 ? -32.635 -7.482 -8.168 1.00 27.64 89 ASP A O 1
ATOM 637 N N . VAL A 1 90 ? -33.591 -5.514 -7.661 1.00 26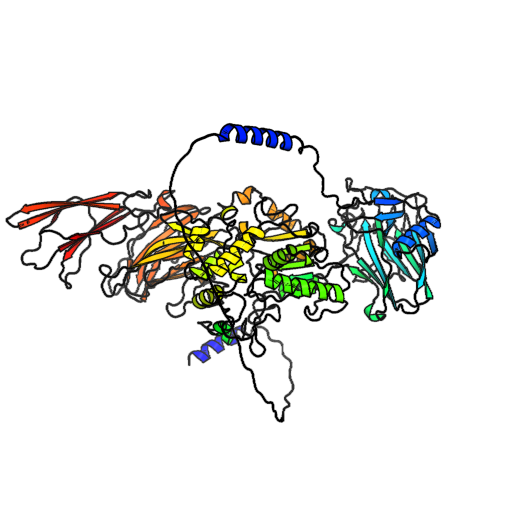.38 90 VAL A N 1
ATOM 638 C CA . VAL A 1 90 ? -32.419 -4.964 -6.979 1.00 26.38 90 VAL A CA 1
ATOM 639 C C . VAL A 1 90 ? -32.580 -5.396 -5.531 1.00 26.38 90 VAL A C 1
ATOM 641 O O . VAL A 1 90 ? -33.130 -4.660 -4.718 1.00 26.38 90 VAL A O 1
ATOM 644 N N . THR A 1 91 ? -32.140 -6.616 -5.223 1.00 24.92 91 THR A N 1
ATOM 645 C CA . THR A 1 91 ? -31.827 -6.965 -3.842 1.00 24.92 91 THR A CA 1
ATOM 646 C C . THR A 1 91 ? -30.663 -6.075 -3.441 1.00 24.92 91 THR A C 1
ATOM 648 O O . THR A 1 91 ? -29.506 -6.343 -3.784 1.00 24.92 91 THR A O 1
ATOM 651 N N . THR A 1 92 ? -30.986 -4.985 -2.749 1.00 24.45 92 THR A N 1
ATOM 652 C CA . THR A 1 92 ? -30.070 -4.372 -1.796 1.00 24.45 92 THR A CA 1
ATOM 653 C C . THR A 1 92 ? -29.419 -5.484 -0.983 1.00 24.45 92 THR A C 1
ATOM 655 O O . THR A 1 92 ? -30.061 -6.482 -0.650 1.00 24.45 92 THR A O 1
ATOM 658 N N . LEU A 1 93 ? -28.129 -5.343 -0.682 1.00 27.53 93 LEU A N 1
ATOM 659 C CA . LEU A 1 93 ? -27.581 -6.120 0.418 1.00 27.53 93 LEU A CA 1
ATOM 660 C C . LEU A 1 93 ? -28.306 -5.631 1.666 1.00 27.53 93 LEU A C 1
ATOM 662 O O . LEU A 1 93 ? -28.091 -4.489 2.074 1.00 27.53 93 LEU A O 1
ATOM 666 N N . ASP A 1 94 ? -29.160 -6.481 2.230 1.00 25.94 94 ASP A N 1
ATOM 667 C CA . ASP A 1 94 ? -29.712 -6.265 3.558 1.00 25.94 94 ASP A CA 1
ATOM 668 C C . ASP A 1 94 ? -28.542 -6.310 4.550 1.00 25.94 94 ASP A C 1
ATOM 670 O O . ASP A 1 94 ? -28.136 -7.354 5.062 1.00 25.94 94 ASP A O 1
ATOM 674 N N . VAL A 1 95 ? -27.972 -5.131 4.804 1.00 35.62 95 VAL A N 1
ATOM 675 C CA . VAL A 1 95 ? -27.643 -4.755 6.175 1.00 35.62 95 VAL A CA 1
ATOM 676 C C . VAL A 1 95 ? -28.902 -5.021 6.992 1.00 35.62 95 VAL A C 1
ATOM 678 O O . VAL A 1 95 ? -29.942 -4.453 6.663 1.00 35.62 95 VAL A O 1
ATOM 681 N N . ASP A 1 96 ? -28.821 -5.929 7.975 1.00 42.84 96 ASP A N 1
ATOM 682 C CA . ASP A 1 96 ? -29.954 -6.309 8.832 1.00 42.84 96 ASP A CA 1
ATOM 683 C C . ASP A 1 96 ? -30.689 -5.042 9.270 1.00 42.84 96 ASP A C 1
ATOM 685 O O . ASP A 1 96 ? -30.137 -4.233 10.024 1.00 42.84 96 ASP A O 1
ATOM 689 N N . ALA A 1 97 ? -31.892 -4.839 8.724 1.00 57.38 97 ALA A N 1
ATOM 690 C CA . ALA A 1 97 ? -32.581 -3.567 8.848 1.00 57.38 97 ALA A CA 1
ATOM 691 C C . ALA A 1 97 ? -32.790 -3.254 10.331 1.00 57.38 97 ALA A C 1
ATOM 693 O O . ALA A 1 97 ? -33.280 -4.099 11.092 1.00 57.38 97 ALA A O 1
ATOM 694 N N . GLY A 1 98 ? -32.390 -2.044 10.732 1.00 73.00 98 GLY A N 1
ATOM 695 C CA . GLY A 1 98 ? -32.516 -1.593 12.108 1.00 73.00 98 GLY A CA 1
ATOM 696 C C . GLY A 1 98 ? -33.937 -1.843 12.606 1.00 73.00 98 GLY A C 1
ATOM 697 O O . GLY A 1 98 ? -34.917 -1.561 11.917 1.00 73.00 98 GLY A O 1
ATOM 698 N N . SER A 1 99 ? -34.064 -2.412 13.797 1.00 89.44 99 SER A N 1
ATOM 699 C CA . SER A 1 99 ? -35.367 -2.716 14.377 1.00 89.44 99 SER A CA 1
ATOM 700 C C . SER A 1 99 ? -35.378 -2.393 15.858 1.00 89.44 99 SER A C 1
ATOM 702 O O . SER A 1 99 ? -34.443 -2.705 16.597 1.00 89.44 99 SER A O 1
ATOM 704 N N . VAL A 1 100 ? -36.460 -1.751 16.288 1.00 93.56 100 VAL A N 1
ATOM 705 C CA . VAL A 1 100 ? -36.715 -1.429 17.688 1.00 93.56 100 VAL A CA 1
ATOM 706 C C . VAL A 1 100 ? -38.046 -2.044 18.079 1.00 93.56 100 VAL A C 1
ATOM 708 O O . VAL A 1 100 ? -39.043 -1.881 17.380 1.00 93.56 100 VAL A O 1
ATOM 711 N N . THR A 1 101 ? -38.064 -2.751 19.207 1.00 94.94 101 THR A N 1
ATOM 712 C CA . THR A 1 101 ? -39.307 -3.135 19.888 1.00 94.94 101 THR A CA 1
ATOM 713 C C . THR A 1 101 ? -39.509 -2.181 21.065 1.00 94.94 101 THR A C 1
ATOM 715 O O . THR A 1 101 ? -38.787 -2.322 22.056 1.00 94.94 101 THR A O 1
ATOM 718 N N . PRO A 1 102 ? -40.425 -1.196 20.987 1.00 94.44 102 PRO A N 1
ATOM 719 C CA . PRO A 1 102 ? -40.638 -0.250 22.077 1.00 94.44 102 PRO A CA 1
ATOM 720 C C . PRO A 1 102 ? -41.101 -0.946 23.359 1.00 94.44 102 PRO A C 1
ATOM 722 O O . PRO A 1 102 ? -41.856 -1.920 23.315 1.00 94.44 102 PRO A O 1
ATOM 725 N N . VAL A 1 103 ? -40.669 -0.429 24.507 1.00 93.62 103 VAL A N 1
ATOM 726 C CA . VAL A 1 103 ? -41.048 -0.936 25.831 1.00 93.62 103 VAL A CA 1
ATOM 727 C C . VAL A 1 103 ? -41.908 0.076 26.589 1.00 93.62 103 VAL A C 1
ATOM 729 O O . VAL A 1 103 ? -41.877 1.279 26.332 1.00 93.62 103 VAL A O 1
ATOM 732 N N . GLY A 1 104 ? -42.710 -0.415 27.534 1.00 89.88 104 GLY A N 1
ATOM 733 C CA . GLY A 1 104 ? -43.519 0.445 28.398 1.00 89.88 104 GLY A CA 1
ATOM 734 C C . GLY A 1 104 ? -42.697 1.109 29.506 1.00 89.88 104 GLY A C 1
ATOM 735 O O . GLY A 1 104 ? -41.751 0.520 30.020 1.00 89.88 104 GLY A O 1
ATOM 736 N N . THR A 1 105 ? -43.148 2.273 29.971 1.00 88.62 105 THR A N 1
ATOM 737 C CA . THR A 1 105 ? -42.582 3.062 31.089 1.00 88.62 105 THR A CA 1
ATOM 738 C C . THR A 1 105 ? -42.743 2.413 32.481 1.00 88.62 105 THR A C 1
ATOM 740 O O . THR A 1 105 ? -42.500 3.036 33.513 1.00 88.62 105 THR A O 1
ATOM 743 N N . GLY A 1 106 ? -43.152 1.140 32.538 1.00 89.75 106 GLY A N 1
ATOM 744 C CA . GLY A 1 106 ? -43.344 0.359 33.762 1.00 89.75 106 GLY A CA 1
ATOM 745 C C . GLY A 1 106 ? -42.206 -0.624 34.059 1.00 89.75 106 GLY A C 1
ATOM 746 O O . GLY A 1 106 ? -41.294 -0.835 33.261 1.00 89.75 106 GLY A O 1
ATOM 747 N N . ALA A 1 107 ? -42.289 -1.294 35.212 1.00 89.56 107 ALA A N 1
ATOM 748 C CA . ALA A 1 107 ? -41.254 -2.214 35.698 1.00 89.56 107 ALA A CA 1
ATOM 749 C C . ALA A 1 107 ? -41.004 -3.446 34.800 1.00 89.56 107 ALA A C 1
ATOM 751 O O . ALA A 1 107 ? -39.973 -4.100 34.947 1.00 89.56 107 ALA A O 1
ATOM 752 N N . ASP A 1 108 ? -41.927 -3.805 33.904 1.00 90.12 108 ASP A N 1
ATOM 753 C CA . ASP A 1 108 ? -41.710 -4.869 32.912 1.00 90.12 108 ASP A CA 1
ATOM 754 C C . ASP A 1 108 ? -40.827 -4.387 31.747 1.00 90.12 108 ASP A C 1
ATOM 756 O O . ASP A 1 108 ? -39.924 -5.107 31.327 1.00 90.12 108 ASP A O 1
ATOM 760 N N . GLY A 1 109 ? -41.008 -3.143 31.284 1.00 91.75 109 GLY A N 1
ATOM 761 C CA . GLY A 1 109 ? -40.164 -2.543 30.247 1.00 91.75 109 GLY A CA 1
ATOM 762 C C . GLY A 1 109 ? -38.744 -2.268 30.736 1.00 91.75 109 GLY A C 1
ATOM 763 O O . GLY A 1 109 ? -37.781 -2.630 30.064 1.00 91.75 109 GLY A O 1
ATOM 764 N N . ALA A 1 110 ? -38.602 -1.764 31.967 1.00 93.75 110 ALA A N 1
ATOM 765 C CA . ALA A 1 110 ? -37.297 -1.619 32.613 1.00 93.75 110 ALA A CA 1
ATOM 766 C C . ALA A 1 110 ? -36.540 -2.961 32.718 1.00 93.75 110 ALA A C 1
ATOM 768 O O . ALA A 1 110 ? -35.337 -3.015 32.464 1.00 93.75 110 ALA A O 1
ATOM 769 N N . ARG A 1 111 ? -37.239 -4.064 33.040 1.00 92.06 111 ARG A N 1
ATOM 770 C CA . ARG A 1 111 ? -36.648 -5.416 33.071 1.00 92.06 111 ARG A CA 1
ATOM 771 C C . ARG A 1 111 ? -36.314 -5.962 31.682 1.00 92.06 111 ARG A C 1
ATOM 773 O O . ARG A 1 111 ? -35.303 -6.644 31.551 1.00 92.06 111 ARG A O 1
ATOM 780 N N . ALA A 1 112 ? -37.093 -5.634 30.651 1.00 91.88 112 ALA A N 1
ATOM 781 C CA . ALA A 1 112 ? -36.753 -5.981 29.271 1.00 91.88 112 ALA A CA 1
ATOM 782 C C . ALA A 1 112 ? -35.441 -5.305 28.826 1.00 91.88 112 ALA A C 1
ATOM 784 O O . ALA A 1 112 ? -34.548 -5.987 28.323 1.00 91.88 112 ALA A O 1
ATOM 785 N N . LEU A 1 113 ? -35.286 -3.999 29.088 1.00 94.12 113 LEU A N 1
ATOM 786 C CA . LEU A 1 113 ? -34.040 -3.264 28.825 1.00 94.12 113 LEU A CA 1
ATOM 787 C C . LEU A 1 113 ? -32.861 -3.876 29.595 1.00 94.12 113 LEU A C 1
ATOM 789 O O . LEU A 1 113 ? -31.834 -4.188 29.000 1.00 94.12 113 LEU A O 1
ATOM 793 N N . ALA A 1 114 ? -33.024 -4.121 30.899 1.00 92.44 114 ALA A N 1
ATOM 794 C CA . ALA A 1 114 ? -31.985 -4.741 31.720 1.00 92.44 114 ALA A CA 1
ATOM 795 C C . ALA A 1 114 ? -31.566 -6.130 31.204 1.00 92.44 114 ALA A C 1
ATOM 797 O O . ALA A 1 114 ? -30.374 -6.426 31.142 1.00 92.44 114 ALA A O 1
ATOM 798 N N . GLY A 1 115 ? -32.519 -6.952 30.754 1.00 89.62 115 GLY A N 1
ATOM 799 C CA . GLY A 1 115 ? -32.239 -8.247 30.131 1.00 89.62 115 GLY A CA 1
ATOM 800 C C . GLY A 1 115 ? -31.367 -8.151 28.874 1.00 89.62 115 GLY A C 1
ATOM 801 O O . GLY A 1 115 ? -30.486 -8.985 28.683 1.00 89.62 115 GLY A O 1
ATOM 802 N N . ALA A 1 116 ? -31.539 -7.106 28.057 1.00 89.00 116 ALA A N 1
ATOM 803 C CA . ALA A 1 116 ? -30.690 -6.853 26.889 1.00 89.00 116 ALA A CA 1
ATOM 804 C C . ALA A 1 116 ? -29.279 -6.333 27.242 1.00 89.00 116 ALA A C 1
ATOM 806 O O . ALA A 1 116 ? -28.378 -6.383 26.403 1.00 89.00 116 ALA A O 1
ATOM 807 N N . LEU A 1 117 ? -29.056 -5.867 28.478 1.00 87.69 117 LEU A N 1
ATOM 808 C CA . LEU A 1 117 ? -27.728 -5.496 28.972 1.00 87.69 117 LEU A CA 1
ATOM 809 C C . LEU A 1 117 ? -26.924 -6.727 29.400 1.00 87.69 117 LEU A C 1
ATOM 811 O O . LEU A 1 117 ? -25.821 -6.924 28.896 1.00 87.69 117 LEU A O 1
ATOM 815 N N . VAL A 1 118 ? -27.466 -7.549 30.307 1.00 82.38 118 VAL A N 1
ATOM 816 C CA . VAL A 1 118 ? -26.754 -8.704 30.903 1.00 82.38 118 VAL A CA 1
ATOM 817 C C . VAL A 1 118 ? -26.921 -10.023 30.137 1.00 82.38 118 VAL A C 1
ATOM 819 O O . VAL A 1 118 ? -26.249 -11.001 30.447 1.00 82.38 118 VAL A O 1
ATOM 822 N N . GLY A 1 119 ? -27.818 -10.088 29.151 1.00 67.06 119 GLY A N 1
ATOM 823 C CA . GLY A 1 119 ? -28.084 -11.288 28.347 1.00 67.06 119 GLY A CA 1
ATOM 824 C C . GLY A 1 119 ? -29.012 -12.322 29.000 1.00 67.06 119 GLY A C 1
ATOM 825 O O . GLY A 1 119 ? -29.659 -13.076 28.277 1.00 67.06 119 GLY A O 1
ATOM 826 N N . ASP A 1 120 ? -29.139 -12.330 30.332 1.00 65.94 120 ASP A N 1
ATOM 827 C CA . ASP A 1 120 ? -30.136 -13.124 31.064 1.00 65.94 120 ASP A CA 1
ATOM 828 C C . ASP A 1 120 ? -31.069 -12.220 31.888 1.00 65.94 120 ASP A C 1
ATOM 830 O O . ASP A 1 120 ? -30.718 -11.702 32.951 1.00 65.94 120 ASP A O 1
ATOM 834 N N . SER A 1 121 ? -32.302 -12.053 31.404 1.00 61.56 121 SER A N 1
ATOM 835 C CA . SER A 1 121 ? -33.347 -11.258 32.059 1.00 61.56 121 SER A CA 1
ATOM 836 C C . SER A 1 121 ? -33.867 -11.846 33.376 1.00 61.56 121 SER A C 1
ATOM 838 O O . SER A 1 121 ? -34.647 -11.185 34.057 1.00 61.56 121 SER A O 1
ATOM 840 N N . SER A 1 122 ? -33.510 -13.086 33.726 1.00 59.25 122 SER A N 1
ATOM 841 C CA . SER A 1 122 ? -33.943 -13.725 34.976 1.00 59.25 122 SER A CA 1
ATOM 842 C C . SER A 1 122 ? -33.069 -13.369 36.184 1.00 59.25 122 SER A C 1
ATOM 844 O O . SER A 1 122 ? -33.494 -13.586 37.319 1.00 59.25 122 SER A O 1
ATOM 846 N N . LEU A 1 123 ? -31.884 -12.787 35.951 1.00 60.94 123 LEU A N 1
ATOM 847 C CA . LEU A 1 123 ? -30.867 -12.514 36.974 1.00 60.94 123 LEU A CA 1
ATOM 848 C C . LEU A 1 123 ? -30.807 -11.045 37.438 1.00 60.94 123 LEU A C 1
ATOM 850 O O . LEU A 1 123 ? -29.988 -10.713 38.291 1.00 60.94 123 LEU A O 1
ATOM 854 N N . VAL A 1 124 ? -31.658 -10.161 36.903 1.00 74.44 124 VAL A N 1
ATOM 855 C CA . VAL A 1 124 ? -31.664 -8.718 37.218 1.00 74.44 124 VAL A CA 1
ATOM 856 C C . VAL A 1 124 ? -33.068 -8.180 37.500 1.00 74.44 124 VAL A C 1
ATOM 858 O O . VAL A 1 124 ? -34.036 -8.514 36.814 1.00 74.44 124 VAL A O 1
ATOM 861 N N . THR A 1 125 ? -33.183 -7.278 38.479 1.00 88.12 125 THR A N 1
ATOM 862 C CA . THR A 1 125 ? -34.369 -6.419 38.642 1.00 88.12 125 THR A CA 1
ATOM 863 C C . THR A 1 125 ? -34.067 -5.010 38.157 1.00 88.12 125 THR A C 1
ATOM 865 O O . THR A 1 125 ? -32.928 -4.556 38.197 1.00 88.12 125 THR A O 1
ATOM 868 N N . ALA A 1 126 ? -35.082 -4.309 37.657 1.00 93.88 126 ALA A N 1
ATOM 869 C CA . ALA A 1 126 ? -34.907 -2.967 37.118 1.00 93.88 126 ALA A CA 1
ATOM 870 C C . ALA A 1 126 ? -36.181 -2.127 37.237 1.00 93.88 126 ALA A C 1
ATOM 872 O O . ALA A 1 126 ? -37.298 -2.650 37.285 1.00 93.88 126 ALA A O 1
ATOM 873 N N . SER A 1 127 ? -35.997 -0.810 37.278 1.00 96.19 127 SER A N 1
ATOM 874 C CA . SER A 1 127 ? -37.066 0.185 37.379 1.00 96.19 127 SER A CA 1
ATOM 875 C C . SER A 1 127 ? -36.589 1.535 36.856 1.00 96.19 127 SER A C 1
ATOM 877 O O . SER A 1 127 ? -35.470 1.941 37.171 1.00 96.19 127 SER A O 1
ATOM 879 N N . TYR A 1 128 ? -37.449 2.280 36.166 1.00 95.50 128 TYR A N 1
ATOM 880 C CA . TYR A 1 128 ? -37.195 3.696 35.910 1.00 95.50 128 TYR A CA 1
ATOM 881 C C . TYR A 1 128 ? -37.213 4.489 37.229 1.00 95.50 128 TYR A C 1
ATOM 883 O O . TYR A 1 128 ? -38.087 4.282 38.072 1.00 95.50 128 TYR A O 1
ATOM 891 N N . VAL A 1 129 ? -36.243 5.386 37.409 1.00 95.62 129 VAL A N 1
ATOM 892 C CA . VAL A 1 129 ? -36.235 6.422 38.460 1.00 95.62 129 VAL A CA 1
ATOM 893 C C . VAL A 1 129 ? -36.988 7.662 37.969 1.00 95.62 129 VAL A C 1
ATOM 895 O O . VAL A 1 129 ? -37.692 8.306 38.740 1.00 95.62 129 VAL A O 1
ATOM 898 N N . THR A 1 130 ? -36.861 7.957 36.675 1.00 93.62 130 THR A N 1
ATOM 899 C CA . THR A 1 130 ? -37.696 8.882 35.901 1.00 93.62 130 THR A CA 1
ATOM 900 C C . THR A 1 130 ? -37.758 8.389 34.454 1.00 93.62 130 THR A C 1
ATOM 902 O O . THR A 1 130 ? -36.886 7.634 34.017 1.00 93.62 130 THR A O 1
ATOM 905 N N . THR A 1 131 ? -38.811 8.768 33.741 1.00 92.81 131 THR A N 1
ATOM 906 C CA . THR A 1 131 ? -39.011 8.561 32.303 1.00 92.81 131 THR A CA 1
ATOM 907 C C . THR A 1 131 ? -40.100 9.540 31.839 1.00 92.81 131 THR A C 1
ATOM 909 O O . THR A 1 131 ? -40.952 9.896 32.666 1.00 92.81 131 THR A O 1
ATOM 912 N N . PRO A 1 132 ? -40.089 10.008 30.579 1.00 91.62 132 PRO A N 1
ATOM 913 C CA . PRO A 1 132 ? -41.103 10.931 30.076 1.00 91.62 132 PRO A CA 1
ATOM 914 C C . PRO A 1 132 ? -42.553 10.425 30.149 1.00 91.62 132 PRO A C 1
ATOM 916 O O . PRO A 1 132 ? -42.794 9.216 30.226 1.00 91.62 132 PRO A O 1
ATOM 919 N N . PRO A 1 133 ? -43.546 11.335 30.088 1.00 88.62 133 PRO A N 1
ATOM 920 C CA . PRO A 1 133 ? -44.958 10.972 29.978 1.00 88.62 133 PRO A CA 1
ATOM 921 C C . PRO A 1 133 ? -45.320 10.164 28.723 1.00 88.62 133 PRO A C 1
ATOM 923 O O . PRO A 1 133 ? -46.265 9.371 28.773 1.00 88.62 133 PRO A O 1
ATOM 926 N N . ALA A 1 134 ? -44.624 10.369 27.600 1.00 86.00 134 ALA A N 1
ATOM 927 C CA . ALA A 1 134 ? -44.920 9.667 26.357 1.00 86.00 134 ALA A CA 1
ATOM 928 C C . ALA A 1 134 ? -44.535 8.177 26.392 1.00 86.00 134 ALA A C 1
ATOM 930 O O . ALA A 1 134 ? -43.622 7.727 27.083 1.00 86.00 134 ALA A O 1
ATOM 931 N N . THR A 1 135 ? -45.251 7.380 25.601 1.00 84.56 135 THR A N 1
ATOM 932 C CA . THR A 1 135 ? -44.969 5.951 25.428 1.00 84.56 135 THR A CA 1
ATOM 933 C C . THR A 1 135 ? -44.034 5.710 24.247 1.00 84.56 135 THR A C 1
ATOM 935 O O . THR A 1 135 ? -44.113 6.403 23.234 1.00 84.56 135 THR A O 1
ATOM 938 N N . GLY A 1 136 ? -43.197 4.675 24.339 1.00 84.19 136 GLY A N 1
ATOM 939 C CA . GLY A 1 136 ? -42.287 4.281 23.258 1.00 84.19 136 GLY A CA 1
ATOM 940 C C . GLY A 1 136 ? -40.947 5.022 23.237 1.00 84.19 136 GLY A C 1
ATOM 941 O O . GLY A 1 136 ? -40.140 4.763 22.357 1.00 84.19 136 GLY A O 1
ATOM 942 N N . THR A 1 137 ? -40.669 5.859 24.238 1.00 87.50 137 THR A N 1
ATOM 943 C CA . THR A 1 137 ? -39.400 6.591 24.445 1.00 87.50 137 THR A CA 1
ATOM 944 C C . THR A 1 137 ? -38.200 5.699 24.813 1.00 87.50 137 THR A C 1
ATOM 946 O O . THR A 1 137 ? -37.118 6.153 25.155 1.00 87.50 137 THR A O 1
ATOM 949 N N . ASN A 1 138 ? -38.389 4.383 24.818 1.00 95.06 138 ASN A N 1
ATOM 950 C CA . ASN A 1 138 ? -37.364 3.394 25.127 1.00 95.06 138 ASN A CA 1
ATOM 951 C C . ASN A 1 138 ? -37.698 2.096 24.380 1.00 95.06 138 ASN A C 1
ATOM 953 O O . ASN A 1 138 ? -38.877 1.789 24.173 1.00 95.06 138 ASN A O 1
ATOM 957 N N . GLY A 1 139 ? -36.699 1.282 24.031 1.00 95.31 139 GLY A N 1
ATOM 958 C CA . GLY A 1 139 ? -36.939 0.027 23.312 1.00 95.31 139 GLY A CA 1
ATOM 959 C C . GLY A 1 139 ? -35.782 -0.969 23.305 1.00 95.31 139 GLY A C 1
ATOM 960 O O . GLY A 1 139 ? -34.675 -0.692 23.754 1.00 95.31 139 GLY A O 1
ATOM 961 N N . LEU A 1 140 ? -36.044 -2.160 22.771 1.00 95.00 140 LEU A N 1
ATOM 962 C CA . LEU A 1 140 ? -35.022 -3.160 22.459 1.00 95.00 140 LEU A CA 1
ATOM 963 C C . LEU A 1 140 ? -34.532 -2.922 21.030 1.00 95.00 140 LEU A C 1
ATOM 965 O O . LEU A 1 140 ? -35.244 -3.256 20.082 1.00 95.00 140 LEU A O 1
ATOM 969 N N . GLY A 1 141 ? -33.355 -2.315 20.881 1.00 91.06 141 GLY A N 1
ATOM 970 C CA . GLY A 1 141 ? -32.771 -1.967 19.584 1.00 91.06 141 GLY A CA 1
ATOM 971 C C . GLY A 1 141 ? -31.838 -3.055 19.058 1.00 91.06 141 GLY A C 1
ATOM 972 O O . GLY A 1 141 ? -30.977 -3.534 19.791 1.00 91.06 141 GLY A O 1
ATOM 973 N N . THR A 1 142 ? -31.986 -3.434 17.790 1.00 85.12 142 THR A N 1
ATOM 974 C CA . THR A 1 142 ? -31.140 -4.408 17.076 1.00 85.12 142 THR A CA 1
ATOM 975 C C . THR A 1 142 ? -30.732 -3.822 15.721 1.00 85.12 142 THR A C 1
ATOM 977 O O . THR A 1 142 ? -31.566 -3.233 15.040 1.00 85.12 142 THR A O 1
ATOM 980 N N . GLY A 1 143 ? -29.459 -3.936 15.327 1.00 73.06 143 GLY A N 1
ATOM 981 C CA . GLY A 1 143 ? -28.945 -3.407 14.048 1.00 73.06 143 GLY A CA 1
ATOM 982 C C . GLY A 1 143 ? -28.647 -1.898 14.027 1.00 73.06 143 GLY A C 1
ATOM 983 O O . GLY A 1 143 ? -27.923 -1.431 13.149 1.00 73.06 143 GLY A O 1
ATOM 984 N N . ILE A 1 144 ? -29.156 -1.141 15.008 1.00 80.56 144 ILE A N 1
ATOM 985 C CA . ILE A 1 144 ? -29.085 0.331 15.088 1.00 80.56 144 ILE A CA 1
ATOM 986 C C . ILE A 1 144 ? -27.640 0.835 14.940 1.00 80.56 144 ILE A C 1
ATOM 988 O O . ILE A 1 144 ? -26.736 0.365 15.635 1.00 80.56 144 ILE A O 1
ATOM 992 N N . GLY A 1 145 ? -27.410 1.781 14.024 1.00 71.94 145 GLY A N 1
ATOM 993 C CA . GLY A 1 145 ? -26.088 2.373 13.784 1.00 71.94 145 GLY A CA 1
ATOM 994 C C . GLY A 1 145 ? -25.009 1.357 13.397 1.00 71.94 145 GLY A C 1
ATOM 995 O O . GLY A 1 145 ? -23.852 1.516 13.803 1.00 71.94 145 GLY A O 1
ATOM 996 N N . GLY A 1 146 ? -25.393 0.283 12.695 1.00 69.31 146 GLY A N 1
ATOM 997 C CA . GLY A 1 146 ? -24.511 -0.796 12.240 1.00 69.31 146 GLY A CA 1
ATOM 998 C C . GLY A 1 146 ? -24.125 -1.823 13.314 1.00 69.31 146 GLY A C 1
ATOM 999 O O . GLY A 1 146 ? -23.197 -2.608 13.103 1.00 69.31 146 GLY A O 1
ATOM 1000 N N . LEU A 1 147 ? -24.784 -1.823 14.478 1.00 69.50 147 LEU A N 1
ATOM 1001 C CA . LEU A 1 147 ? -24.406 -2.657 15.623 1.00 69.50 147 LEU A CA 1
ATOM 1002 C C . LEU A 1 147 ? -25.126 -4.015 15.635 1.00 69.50 147 LEU A C 1
ATOM 1004 O O . LEU A 1 147 ? -26.348 -4.103 15.710 1.00 69.50 147 LEU A O 1
ATOM 1008 N N . SER A 1 148 ? -24.348 -5.102 15.621 1.00 65.75 148 SER A N 1
ATOM 1009 C CA . SER A 1 148 ? -24.870 -6.474 15.573 1.00 65.75 148 SER A CA 1
ATOM 1010 C C . SER A 1 148 ? -25.400 -6.980 16.922 1.00 65.75 148 SER A C 1
ATOM 1012 O O . SER A 1 148 ? -24.688 -6.952 17.930 1.00 65.75 148 SER A O 1
ATOM 1014 N N . GLY A 1 149 ? -26.624 -7.515 16.922 1.00 70.81 149 GLY A N 1
ATOM 1015 C CA . GLY A 1 149 ? -27.316 -8.012 18.118 1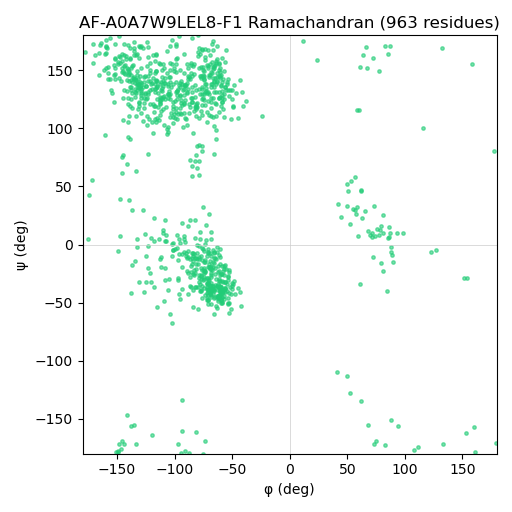.00 70.81 149 GLY A CA 1
ATOM 1016 C C . GLY A 1 149 ? -28.099 -6.932 18.874 1.00 70.81 149 GLY A C 1
ATOM 1017 O O . GLY A 1 149 ? -28.015 -5.748 18.556 1.00 70.81 149 GLY A O 1
ATOM 1018 N N . THR A 1 150 ? -28.888 -7.364 19.856 1.00 84.88 150 THR A N 1
ATOM 1019 C CA . THR A 1 150 ? -29.829 -6.509 20.597 1.00 84.88 150 THR A CA 1
ATOM 1020 C C . THR A 1 150 ? -29.164 -5.782 21.772 1.00 84.88 150 THR A C 1
ATOM 1022 O O . THR A 1 150 ? -28.253 -6.316 22.405 1.00 84.88 150 THR A O 1
ATOM 1025 N N . GLY A 1 151 ? -29.644 -4.577 22.080 1.00 91.44 151 GLY A N 1
ATOM 1026 C CA . GLY A 1 151 ? -29.301 -3.792 23.267 1.00 91.44 151 GLY A CA 1
ATOM 1027 C C . GLY A 1 151 ? -30.501 -3.011 23.812 1.00 91.44 151 GLY A C 1
ATOM 1028 O O . GLY A 1 151 ? -31.568 -2.965 23.195 1.00 91.44 151 GLY A O 1
ATOM 1029 N N . ALA A 1 152 ? -30.316 -2.387 24.972 1.00 95.25 152 ALA A N 1
ATOM 1030 C CA . ALA A 1 152 ? -31.241 -1.407 25.520 1.00 95.25 152 ALA A CA 1
ATOM 1031 C C . ALA A 1 152 ? -31.052 -0.076 24.781 1.00 95.25 152 ALA A C 1
ATOM 1033 O O . ALA A 1 152 ? -29.990 0.535 24.872 1.00 95.25 152 ALA A O 1
ATOM 1034 N N . LEU A 1 153 ? -32.072 0.363 24.047 1.00 96.88 153 LEU A N 1
ATOM 1035 C CA . LEU A 1 153 ? -32.125 1.685 23.438 1.00 96.88 153 LEU A CA 1
ATOM 1036 C C . LEU A 1 153 ? -32.890 2.617 24.381 1.00 96.88 153 LEU A C 1
ATOM 1038 O O . LEU A 1 153 ? -34.091 2.431 24.596 1.00 96.88 153 LEU A O 1
ATOM 1042 N N . LEU A 1 154 ? -32.184 3.597 24.938 1.00 96.88 154 LEU A N 1
ATOM 1043 C CA . LEU A 1 154 ? -32.780 4.726 25.646 1.00 96.88 154 LEU A CA 1
ATOM 1044 C C . LEU A 1 154 ? -32.842 5.907 24.672 1.00 96.88 154 LEU A C 1
ATOM 1046 O O . LEU A 1 154 ? -31.835 6.183 24.020 1.00 96.88 154 LEU A O 1
ATOM 1050 N N . THR A 1 155 ? -33.981 6.589 24.571 1.00 95.38 155 THR A N 1
ATOM 1051 C CA . THR A 1 155 ? -34.120 7.841 23.810 1.00 95.38 155 THR A CA 1
ATOM 1052 C C . THR A 1 155 ? -34.796 8.905 24.667 1.00 95.38 155 THR A C 1
ATOM 1054 O O . THR A 1 155 ? -35.310 8.608 25.751 1.00 95.38 155 THR A O 1
ATOM 1057 N N . THR A 1 156 ? -34.797 10.139 24.180 1.00 94.75 156 THR A N 1
ATOM 1058 C CA . THR A 1 156 ? -35.609 11.236 24.718 1.00 94.75 156 THR A CA 1
ATOM 1059 C C . THR A 1 156 ? -36.915 11.400 23.941 1.00 94.75 156 THR A C 1
ATOM 1061 O O . THR A 1 156 ? -37.981 11.425 24.557 1.00 94.75 156 THR A O 1
ATOM 1064 N N . GLY A 1 157 ? -36.892 11.318 22.607 1.00 92.94 157 GLY A N 1
ATOM 1065 C CA . GLY A 1 157 ? -38.120 11.226 21.801 1.00 92.94 157 GLY A CA 1
ATOM 1066 C C . GLY A 1 157 ? -38.570 9.809 21.452 1.00 92.94 157 GLY A C 1
ATOM 1067 O O . GLY A 1 157 ? -38.658 8.959 22.337 1.00 92.94 157 GLY A O 1
ATOM 1068 N N . ASP A 1 158 ? -38.932 9.526 20.196 1.00 92.50 158 ASP A N 1
ATOM 1069 C CA . ASP A 1 158 ? -39.557 8.244 19.807 1.00 92.50 158 ASP A CA 1
ATOM 1070 C C . ASP A 1 158 ? -38.534 7.181 19.367 1.00 92.50 158 ASP A C 1
ATOM 1072 O O . ASP A 1 158 ? -37.923 7.269 18.300 1.00 92.50 158 ASP A O 1
ATOM 1076 N N . ALA A 1 159 ? -38.401 6.099 20.143 1.00 93.75 159 ALA A N 1
ATOM 1077 C CA . ALA A 1 159 ? -37.427 5.047 19.856 1.00 93.75 159 ALA A CA 1
ATOM 1078 C C . ALA A 1 159 ? -37.696 4.285 18.538 1.00 93.75 159 ALA A C 1
ATOM 1080 O O . ALA A 1 159 ? -36.828 3.542 18.081 1.00 93.75 159 ALA A O 1
ATOM 1081 N N . THR A 1 160 ? -38.863 4.445 17.897 1.00 93.00 160 THR A N 1
ATOM 1082 C CA . THR A 1 160 ? -39.134 3.872 16.564 1.00 93.00 160 THR A CA 1
ATOM 1083 C C . THR A 1 160 ? -38.525 4.668 15.405 1.00 93.00 160 THR A C 1
ATOM 1085 O O . THR A 1 160 ? -38.485 4.145 14.288 1.00 93.00 160 THR A O 1
ATOM 1088 N N . LEU A 1 161 ? -38.008 5.880 15.645 1.00 91.00 161 LEU A N 1
ATOM 1089 C CA . LEU A 1 161 ? -37.292 6.685 14.644 1.00 91.00 161 LEU A CA 1
ATOM 1090 C C . LEU A 1 161 ? -35.824 6.259 14.506 1.00 91.00 161 LEU A C 1
ATOM 1092 O O . LEU A 1 161 ? -35.322 6.152 13.393 1.00 91.00 161 LEU A O 1
ATOM 1096 N N . ALA A 1 162 ? -35.168 5.869 15.604 1.00 91.12 162 ALA A N 1
ATOM 1097 C CA . ALA A 1 162 ? -33.759 5.457 15.636 1.00 91.12 162 ALA A CA 1
ATOM 1098 C C . ALA A 1 162 ? -33.263 4.494 14.518 1.00 91.12 162 ALA A C 1
ATOM 1100 O O . ALA A 1 162 ? -32.122 4.663 14.090 1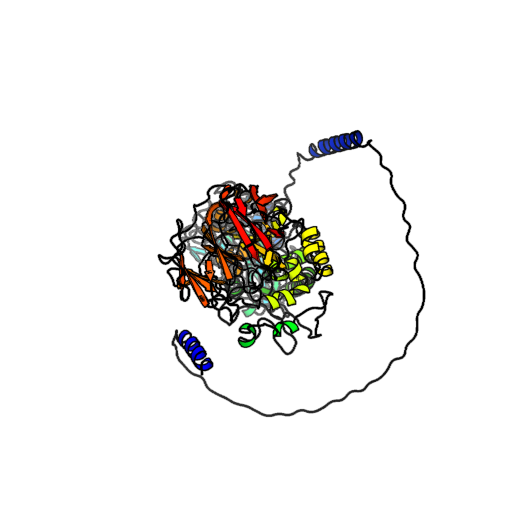.00 91.12 162 ALA A O 1
ATOM 1101 N N . PRO A 1 163 ? -34.021 3.486 14.027 1.00 88.19 163 PRO A N 1
ATOM 1102 C CA . PRO A 1 163 ? -33.587 2.625 12.918 1.00 88.19 163 PRO A CA 1
ATOM 1103 C C . PRO A 1 163 ? -33.862 3.172 11.507 1.00 88.19 163 PRO A C 1
ATOM 1105 O O . PRO A 1 163 ? -33.501 2.518 10.527 1.00 88.19 163 PRO A O 1
ATOM 1108 N N . GLN A 1 164 ? -34.583 4.285 11.379 1.00 86.88 164 GLN A N 1
ATOM 1109 C CA . GLN A 1 164 ? -34.997 4.827 10.086 1.00 86.88 164 GLN A CA 1
ATOM 1110 C C . GLN A 1 164 ? -33.820 5.526 9.395 1.00 86.88 164 GLN A C 1
ATOM 1112 O O . GLN A 1 164 ? -32.769 5.733 9.994 1.00 86.88 164 GLN A O 1
ATOM 1117 N N . ALA A 1 165 ? -33.958 5.837 8.108 1.00 79.25 165 ALA A N 1
ATOM 1118 C CA . ALA A 1 165 ? -32.953 6.620 7.399 1.00 79.25 165 ALA A CA 1
ATOM 1119 C C . ALA A 1 165 ? -33.266 8.109 7.572 1.00 79.25 165 ALA A C 1
ATOM 1121 O O . ALA A 1 165 ? -34.344 8.526 7.138 1.00 79.25 165 ALA A O 1
ATOM 1122 N N . ASN A 1 166 ? -32.319 8.864 8.142 1.00 80.25 166 ASN A N 1
ATOM 1123 C CA . ASN A 1 166 ? -32.313 10.330 8.179 1.00 80.25 166 ASN A CA 1
ATOM 1124 C C . ASN A 1 166 ? -32.785 10.901 6.829 1.00 80.25 166 ASN A C 1
ATOM 1126 O O . ASN A 1 166 ? -32.210 10.603 5.773 1.00 80.25 166 ASN A O 1
ATOM 1130 N N . GLN A 1 167 ? -33.885 11.652 6.870 1.00 74.50 167 GLN A N 1
ATOM 1131 C CA . GLN A 1 167 ? -34.496 12.306 5.707 1.00 74.50 167 GLN A CA 1
ATOM 1132 C C . GLN A 1 167 ? -34.878 13.763 5.994 1.00 74.50 167 GLN A C 1
ATOM 1134 O O . GLN A 1 167 ? -35.129 14.514 5.045 1.00 74.50 167 GLN A O 1
ATOM 1139 N N . PHE A 1 168 ? -34.903 14.161 7.267 1.00 71.56 168 PHE A N 1
ATOM 1140 C CA . PHE A 1 168 ? -35.213 15.503 7.731 1.00 71.56 168 PHE A CA 1
ATOM 1141 C C . PHE A 1 168 ? -34.241 15.892 8.855 1.00 71.56 168 PHE A C 1
ATOM 1143 O O . PHE A 1 168 ? -33.941 15.071 9.708 1.00 71.56 168 PHE A O 1
ATOM 1150 N N . ASN A 1 169 ? -33.797 17.152 8.878 1.00 65.06 169 ASN A N 1
ATOM 1151 C CA . ASN A 1 169 ? -32.856 17.728 9.859 1.00 65.06 169 ASN A CA 1
ATOM 1152 C C . ASN A 1 169 ? -33.446 17.908 11.284 1.00 65.06 169 ASN A C 1
ATOM 1154 O O . ASN A 1 169 ? -33.130 18.894 11.950 1.00 65.06 169 ASN A O 1
ATOM 1158 N N . SER A 1 170 ? -34.443 17.107 11.665 1.00 69.50 170 SER A N 1
ATOM 1159 C CA . SER A 1 170 ? -35.213 17.228 12.913 1.00 69.50 170 SER A CA 1
ATOM 1160 C C . SER A 1 170 ? -36.190 16.046 13.073 1.00 69.50 170 SER A C 1
ATOM 1162 O O . SER A 1 170 ? -37.377 16.249 13.359 1.00 69.50 170 SER A O 1
ATOM 1164 N N . ASP A 1 171 ? -35.759 14.821 12.774 1.00 75.00 171 ASP A N 1
ATOM 1165 C CA . ASP A 1 171 ? -36.592 13.617 12.867 1.00 75.00 171 ASP A CA 1
ATOM 1166 C C . ASP A 1 171 ? -36.744 13.189 14.342 1.00 75.00 171 ASP A C 1
ATOM 1168 O O . ASP A 1 171 ? -36.065 12.281 14.824 1.00 75.00 171 ASP A O 1
ATOM 1172 N N . GLY A 1 172 ? -37.661 13.850 15.062 1.00 80.75 172 GLY A N 1
ATOM 1173 C CA . GLY A 1 172 ? -37.876 13.628 16.495 1.00 80.75 172 GLY A CA 1
ATOM 1174 C C . GLY A 1 172 ? -39.303 13.840 17.019 1.00 80.75 172 GLY A C 1
ATOM 1175 O O . GLY A 1 172 ? -40.242 14.096 16.254 1.00 80.75 172 GLY A O 1
ATOM 1176 N N . ARG A 1 173 ? -39.492 13.677 18.341 1.00 87.44 173 ARG A N 1
ATOM 1177 C CA . ARG A 1 173 ? -40.810 13.755 19.005 1.00 87.44 173 ARG A CA 1
ATOM 1178 C C . ARG A 1 173 ? -40.727 14.006 20.523 1.00 87.44 173 ARG A C 1
ATOM 1180 O O . ARG A 1 173 ? -40.772 13.032 21.283 1.00 87.44 173 ARG A O 1
ATOM 1187 N N . ASP A 1 174 ? -40.813 15.287 20.916 1.00 87.00 174 ASP A N 1
ATOM 1188 C CA . ASP A 1 174 ? -41.174 15.801 22.262 1.00 87.00 174 ASP A CA 1
ATOM 1189 C C . ASP A 1 174 ? -42.018 14.778 23.046 1.00 87.00 174 ASP A C 1
ATOM 1191 O O . ASP A 1 174 ? -43.166 14.469 22.690 1.00 87.00 174 ASP A O 1
ATOM 1195 N N . SER A 1 175 ? -41.420 14.199 24.089 1.00 88.81 175 SER A N 1
ATOM 1196 C CA . SER A 1 175 ? -42.045 13.174 24.927 1.00 88.81 175 SER A CA 1
ATOM 1197 C C . SER A 1 175 ? -42.779 13.767 26.143 1.00 88.81 175 SER A C 1
ATOM 1199 O O . SER A 1 175 ? -43.357 13.017 26.943 1.00 88.81 175 SER A O 1
ATOM 1201 N N . GLY A 1 176 ? -42.849 15.099 26.256 1.00 87.25 176 GLY A N 1
ATOM 1202 C CA . GLY A 1 176 ? -43.622 15.854 27.244 1.00 87.25 176 GLY A CA 1
ATOM 1203 C C . GLY A 1 176 ? -42.968 15.983 28.625 1.00 87.25 176 GLY A C 1
ATOM 1204 O O . GLY A 1 176 ? -43.625 16.396 29.589 1.00 87.25 176 GLY A O 1
ATOM 1205 N N . GLY A 1 177 ? -41.706 15.587 28.767 1.00 85.31 177 GLY A N 1
ATOM 1206 C CA . GLY A 1 177 ? -40.944 15.577 30.009 1.00 85.31 177 GLY A CA 1
ATOM 1207 C C . GLY A 1 177 ? -40.318 16.931 30.322 1.00 85.31 177 GLY A C 1
ATOM 1208 O O . GLY A 1 177 ? -39.214 17.242 29.887 1.00 85.31 177 GLY A O 1
ATOM 1209 N N . GLY A 1 178 ? -40.995 17.723 31.155 1.00 87.94 178 GLY A N 1
ATOM 1210 C CA . GLY A 1 178 ? -40.418 18.946 31.723 1.00 87.94 178 GLY A CA 1
ATOM 1211 C C . GLY A 1 178 ? -39.197 18.687 32.621 1.00 87.94 178 GLY A C 1
ATOM 1212 O O . GLY A 1 178 ? -38.912 17.557 33.000 1.00 87.94 178 GLY A O 1
ATOM 1213 N N . LYS A 1 179 ? -38.511 19.763 33.017 1.00 88.94 179 LYS A N 1
ATOM 1214 C CA . LYS A 1 179 ? -37.237 19.753 33.763 1.00 88.94 179 LYS A CA 1
ATOM 1215 C C . LYS A 1 179 ? -37.250 18.861 35.024 1.00 88.94 179 LYS A C 1
ATOM 1217 O O . LYS A 1 179 ? -37.868 19.231 36.024 1.00 88.94 179 LYS A O 1
ATOM 1222 N N . VAL A 1 180 ? -36.548 17.713 35.004 1.00 88.75 180 VAL A N 1
ATOM 1223 C CA . VAL A 1 180 ? -36.520 16.728 36.127 1.00 88.75 180 VAL A CA 1
ATOM 1224 C C . VAL A 1 180 ? -35.187 16.696 36.898 1.00 88.75 180 VAL A C 1
ATOM 1226 O O . VAL A 1 180 ? -35.128 16.202 38.030 1.00 88.75 180 VAL A O 1
ATOM 1229 N N . ARG A 1 181 ? -34.093 17.188 36.302 1.00 91.31 181 ARG A N 1
ATOM 1230 C CA . ARG A 1 181 ? -32.731 17.094 36.859 1.00 91.31 181 ARG A CA 1
ATOM 1231 C C . ARG A 1 181 ? -31.945 18.390 36.671 1.00 91.31 181 ARG A C 1
ATOM 1233 O O . ARG A 1 181 ? -31.254 18.568 35.679 1.00 91.31 181 ARG A O 1
ATOM 1240 N N . GLY A 1 182 ? -32.035 19.277 37.656 1.00 91.56 182 GLY A N 1
ATOM 1241 C CA . GLY A 1 182 ? -31.448 20.614 37.571 1.00 91.56 182 GLY A CA 1
ATOM 1242 C C . GLY A 1 182 ? -32.406 21.607 36.933 1.00 91.56 182 GLY A C 1
ATOM 1243 O O . GLY A 1 182 ? -33.625 21.459 37.052 1.00 91.56 182 GLY A O 1
ATOM 1244 N N . ASP A 1 183 ? -31.860 22.625 36.277 1.00 92.75 183 ASP A N 1
ATOM 1245 C CA . ASP A 1 183 ? -32.641 23.713 35.692 1.00 92.75 183 ASP A CA 1
ATOM 1246 C C . ASP A 1 183 ? -32.841 23.590 34.172 1.00 92.75 183 ASP A C 1
ATOM 1248 O O . ASP A 1 183 ? -33.487 24.462 33.594 1.00 92.75 183 ASP A O 1
ATOM 1252 N N . SER A 1 184 ? -32.338 22.540 33.511 1.00 94.50 184 SER A N 1
ATOM 1253 C CA . SER A 1 184 ? -32.367 22.452 32.038 1.00 94.50 184 SER A CA 1
ATOM 1254 C C . SER A 1 184 ? -32.478 21.055 31.414 1.00 94.50 184 SER A C 1
ATOM 1256 O O . SER A 1 184 ? -32.649 20.999 30.203 1.00 94.50 184 SER A O 1
ATOM 1258 N N . ALA A 1 185 ? -32.441 19.959 32.182 1.00 95.44 185 ALA A N 1
ATOM 1259 C CA . ALA A 1 185 ? -32.595 18.603 31.639 1.00 95.44 185 ALA A CA 1
ATOM 1260 C C . ALA A 1 185 ? -34.070 18.209 31.414 1.00 95.44 185 ALA A C 1
ATOM 1262 O O . ALA A 1 185 ? -34.802 17.990 32.391 1.00 95.44 185 ALA A O 1
ATOM 1263 N N . TYR A 1 186 ? -34.479 18.097 30.149 1.00 95.25 186 TYR A N 1
ATOM 1264 C CA . TYR A 1 186 ? -35.798 17.639 29.694 1.00 95.25 186 TYR A CA 1
ATOM 1265 C C . TYR A 1 186 ? -35.777 16.164 29.265 1.00 95.25 186 TYR A C 1
ATOM 1267 O O . TYR A 1 186 ? -34.732 15.515 29.256 1.00 95.25 186 TYR A O 1
ATOM 1275 N N . ASP A 1 187 ? -36.974 15.620 29.029 1.00 93.81 187 ASP A N 1
ATOM 1276 C CA . ASP A 1 187 ? -37.267 14.253 28.571 1.00 93.81 187 ASP A CA 1
ATOM 1277 C C . ASP A 1 187 ? -36.437 13.129 29.222 1.00 93.81 187 ASP A C 1
ATOM 1279 O O . ASP A 1 187 ? -36.148 12.063 28.675 1.00 93.81 187 ASP A O 1
ATOM 1283 N N . VAL A 1 188 ? -36.140 13.356 30.502 1.00 96.06 188 VAL A N 1
ATOM 1284 C CA . VAL A 1 188 ? -35.191 12.578 31.287 1.00 96.06 188 VAL A CA 1
ATOM 1285 C C . VAL A 1 188 ? -35.675 11.143 31.515 1.00 96.06 188 VAL A C 1
ATOM 1287 O O . VAL A 1 188 ? -36.555 10.885 32.351 1.00 96.06 188 VAL A O 1
ATOM 1290 N N . THR A 1 189 ? -35.004 10.186 30.873 1.00 96.50 189 THR A N 1
ATOM 1291 C CA . THR A 1 189 ? -35.046 8.770 31.251 1.00 96.50 189 THR A CA 1
ATOM 1292 C C . THR A 1 189 ? -33.856 8.435 32.149 1.00 96.50 189 THR A C 1
ATOM 1294 O O . THR A 1 189 ? -32.707 8.662 31.787 1.00 96.50 189 THR A O 1
ATOM 1297 N N . VAL A 1 190 ? -34.120 7.819 33.306 1.00 97.56 190 VAL A N 1
ATOM 1298 C CA . VAL A 1 190 ? -33.101 7.189 34.165 1.00 97.56 190 VAL A CA 1
ATOM 1299 C C . VAL A 1 190 ? -33.530 5.757 34.469 1.00 97.56 190 VAL A C 1
ATOM 1301 O O . VAL A 1 190 ? -34.430 5.526 35.280 1.00 97.56 190 VAL A O 1
ATOM 1304 N N . LEU A 1 191 ? -32.876 4.783 33.841 1.00 97.50 191 LEU A N 1
ATOM 1305 C CA . LEU A 1 191 ? -33.057 3.357 34.096 1.00 97.50 191 LEU A CA 1
ATOM 1306 C C . LEU A 1 191 ? -32.142 2.914 35.247 1.00 97.50 191 LEU A C 1
ATOM 1308 O O . LEU A 1 191 ? -30.922 2.955 35.110 1.00 97.50 191 LEU A O 1
ATOM 1312 N N . ARG A 1 192 ? -32.715 2.431 36.358 1.00 97.31 192 ARG A N 1
ATOM 1313 C CA . ARG A 1 192 ? -31.963 1.701 37.391 1.00 97.31 192 ARG A CA 1
ATOM 1314 C C . ARG A 1 192 ? -32.009 0.206 37.107 1.00 97.31 192 ARG A C 1
ATOM 1316 O O . ARG A 1 192 ? -33.100 -0.356 36.996 1.00 97.31 192 ARG A O 1
ATOM 1323 N N . VAL A 1 193 ? -30.843 -0.428 37.096 1.00 95.81 193 VAL A N 1
ATOM 1324 C CA . VAL A 1 193 ? -30.660 -1.882 37.095 1.00 95.81 193 VAL A CA 1
ATOM 1325 C C . VAL A 1 193 ? -30.023 -2.283 38.423 1.00 95.81 193 VAL A C 1
ATOM 1327 O O . VAL A 1 193 ? -28.952 -1.792 38.776 1.00 95.81 193 VAL A O 1
ATOM 1330 N N . ASP A 1 194 ? -30.686 -3.158 39.172 1.00 94.38 194 ASP A N 1
ATOM 1331 C CA . ASP A 1 194 ? -30.109 -3.796 40.352 1.00 94.38 194 ASP A CA 1
ATOM 1332 C C . ASP A 1 194 ? -29.260 -4.991 39.892 1.00 94.38 194 ASP A C 1
ATOM 1334 O O . ASP A 1 194 ? -29.734 -5.850 39.144 1.00 94.38 194 ASP A O 1
ATOM 1338 N N . LEU A 1 195 ? -28.004 -5.029 40.330 1.00 91.75 195 LEU A N 1
ATOM 1339 C CA . LEU A 1 195 ? -27.001 -6.014 39.939 1.00 91.75 195 LEU A CA 1
ATOM 1340 C C . LEU A 1 195 ? -26.657 -6.917 41.127 1.00 91.75 195 LEU A C 1
ATOM 1342 O O . LEU A 1 195 ? -26.484 -6.425 42.244 1.00 91.75 195 LEU A O 1
ATOM 1346 N N . ASP A 1 196 ? -26.491 -8.215 40.871 1.00 90.38 196 ASP A N 1
ATOM 1347 C CA . ASP A 1 196 ? -25.819 -9.151 41.779 1.00 90.38 196 ASP A CA 1
ATOM 1348 C C . ASP A 1 196 ? -24.447 -9.492 41.182 1.00 90.38 196 ASP A C 1
ATOM 1350 O O . ASP A 1 196 ? -24.327 -10.250 40.216 1.00 90.38 196 ASP A O 1
ATOM 1354 N N . VAL A 1 197 ? -23.409 -8.825 41.683 1.00 91.31 197 VAL A N 1
ATOM 1355 C CA . VAL A 1 197 ? -22.068 -8.843 41.095 1.00 91.31 197 VAL A CA 1
ATOM 1356 C C . VAL A 1 197 ? -21.290 -10.053 41.631 1.00 91.31 197 VAL A C 1
ATOM 1358 O O . VAL A 1 197 ? -21.163 -10.196 42.851 1.00 91.31 197 VAL A O 1
ATOM 1361 N N . PRO A 1 198 ? -20.722 -10.924 40.773 1.00 90.69 198 PRO A N 1
ATOM 1362 C CA . PRO A 1 198 ? -20.019 -12.120 41.227 1.00 90.69 198 PRO A CA 1
ATOM 1363 C C . PRO A 1 198 ? -18.851 -11.819 42.174 1.00 90.69 198 PRO A C 1
ATOM 1365 O O . PRO A 1 198 ? -18.076 -10.896 41.948 1.00 90.69 198 PRO A O 1
ATOM 1368 N N . ALA A 1 199 ? -18.645 -12.669 43.184 1.00 92.69 199 ALA A N 1
ATOM 1369 C CA . ALA A 1 199 ? -17.594 -12.507 44.203 1.00 92.69 199 ALA A CA 1
ATOM 1370 C C . ALA A 1 199 ? -16.140 -12.481 43.671 1.00 92.69 199 ALA A C 1
ATOM 1372 O O . ALA A 1 199 ? -15.220 -12.182 44.428 1.00 92.69 199 ALA A O 1
ATOM 1373 N N . TRP A 1 200 ? -15.925 -12.817 42.395 1.00 91.19 200 TRP A N 1
ATOM 1374 C CA . TRP A 1 200 ? -14.630 -12.744 41.711 1.00 91.19 200 TRP A CA 1
ATOM 1375 C C . TRP A 1 200 ? -14.438 -11.468 40.877 1.00 91.19 200 TRP A C 1
ATOM 1377 O O . TRP A 1 200 ? -13.324 -11.217 40.425 1.00 91.19 200 TRP A O 1
ATOM 1387 N N . ALA A 1 201 ? -15.498 -10.696 40.627 1.00 92.19 201 ALA A N 1
ATOM 1388 C CA . ALA A 1 201 ? -15.450 -9.525 39.761 1.00 92.19 201 ALA A CA 1
ATOM 1389 C C . ALA A 1 201 ? -14.724 -8.355 40.438 1.00 92.19 201 ALA A C 1
ATOM 1391 O O . ALA A 1 201 ? -14.940 -8.076 41.619 1.00 92.19 201 ALA A O 1
ATOM 1392 N N . LYS A 1 202 ? -13.887 -7.665 39.658 1.00 94.50 202 LYS A N 1
ATOM 1393 C CA . LYS A 1 202 ? -13.151 -6.453 40.064 1.00 94.50 202 LYS A CA 1
ATOM 1394 C C . LYS A 1 202 ? -13.420 -5.252 39.163 1.00 94.50 202 LYS A C 1
ATOM 1396 O O . LYS A 1 202 ? -13.228 -4.110 39.575 1.00 94.50 202 LYS A O 1
ATOM 1401 N N . CYS A 1 203 ? -13.899 -5.511 37.951 1.00 94.94 203 CYS A N 1
ATOM 1402 C CA . CYS A 1 203 ? -14.255 -4.511 36.959 1.00 94.94 203 CYS A CA 1
ATOM 1403 C C . CYS A 1 203 ? -15.630 -4.844 36.372 1.00 94.94 203 CYS A C 1
ATOM 1405 O O . CYS A 1 203 ? -15.921 -6.009 36.083 1.00 94.94 203 CYS A O 1
ATOM 1407 N N . MET A 1 204 ? -16.471 -3.827 36.194 1.00 94.38 204 MET A N 1
ATOM 1408 C CA . MET A 1 204 ? -17.701 -3.898 35.409 1.00 94.38 204 MET A CA 1
ATOM 1409 C C . MET A 1 204 ? -17.517 -3.070 34.144 1.00 94.38 204 MET A C 1
ATOM 1411 O O . MET A 1 204 ? -17.024 -1.943 34.200 1.00 94.38 204 MET A O 1
ATOM 1415 N N . THR A 1 205 ? -17.953 -3.608 33.007 1.00 93.44 205 THR A N 1
ATOM 1416 C CA . THR A 1 205 ? -17.887 -2.897 31.730 1.00 93.44 205 THR A CA 1
ATOM 1417 C C . THR A 1 205 ? -19.147 -3.110 30.901 1.00 93.44 205 THR A C 1
ATOM 1419 O O . THR A 1 205 ? -19.749 -4.180 30.974 1.00 93.44 205 THR A O 1
ATOM 1422 N N . PHE A 1 206 ? -19.541 -2.126 30.094 1.00 93.56 206 PHE A N 1
ATOM 1423 C CA . PHE A 1 206 ? -20.590 -2.278 29.079 1.00 93.56 206 PHE A CA 1
ATOM 1424 C C . PHE A 1 206 ? -20.210 -1.558 27.783 1.00 93.56 206 PHE A C 1
ATOM 1426 O O . PHE A 1 206 ? -19.368 -0.660 27.784 1.00 93.56 206 PHE A O 1
ATOM 1433 N N . GLU A 1 207 ? -20.841 -1.935 26.673 1.00 91.94 207 GLU A N 1
ATOM 1434 C CA . GLU A 1 207 ? -20.737 -1.216 25.403 1.00 91.94 207 GLU A CA 1
ATOM 1435 C C . GLU A 1 207 ? -21.876 -0.191 25.262 1.00 91.94 207 GLU A C 1
ATOM 1437 O O . GLU A 1 207 ? -23.028 -0.500 25.568 1.00 91.94 207 GLU A O 1
ATOM 1442 N N . VAL A 1 208 ? -21.578 1.010 24.764 1.00 94.19 208 VAL A N 1
ATOM 1443 C CA . VAL A 1 208 ? -22.560 2.060 24.447 1.00 94.19 208 VAL A CA 1
ATOM 1444 C C . VAL A 1 208 ? -22.197 2.786 23.154 1.00 94.19 208 VAL A C 1
ATOM 1446 O O . VAL A 1 208 ? -21.022 2.982 22.851 1.00 94.19 208 VAL A O 1
ATOM 1449 N N . LYS A 1 209 ? -23.206 3.211 22.395 1.00 93.06 209 LYS A N 1
ATOM 1450 C CA . LYS A 1 209 ? -23.069 4.193 21.315 1.00 93.06 209 LYS A CA 1
ATOM 1451 C C . LYS A 1 209 ? -24.123 5.281 21.503 1.00 93.06 209 LYS A C 1
ATOM 1453 O O . LYS A 1 209 ? -25.286 4.949 21.736 1.00 93.06 209 LYS A O 1
ATOM 1458 N N . TYR A 1 210 ? -23.692 6.537 21.447 1.00 96.75 210 TYR A N 1
ATOM 1459 C CA . TYR A 1 210 ? -24.528 7.719 21.640 1.00 96.75 210 TYR A CA 1
ATOM 1460 C C . TYR A 1 210 ? -24.815 8.393 20.293 1.00 96.75 210 TYR A C 1
ATOM 1462 O O . TYR A 1 210 ? -23.951 8.383 19.417 1.00 96.75 210 TYR A O 1
ATOM 1470 N N . PHE A 1 211 ? -26.014 8.941 20.123 1.00 95.19 211 PHE A N 1
ATOM 1471 C CA . PHE A 1 211 ? -26.534 9.540 18.893 1.00 95.19 211 PHE A CA 1
ATOM 1472 C C . PHE A 1 211 ? -27.334 10.806 19.238 1.00 95.19 211 PHE A C 1
ATOM 1474 O O . PHE A 1 211 ? -27.935 10.849 20.309 1.00 95.19 211 PHE A O 1
ATOM 1481 N N . SER A 1 212 ? -27.366 11.797 18.345 1.00 95.31 212 SER A N 1
ATOM 1482 C CA . SER A 1 212 ? -28.150 13.030 18.521 1.00 95.31 212 SER A CA 1
ATOM 1483 C C . SER A 1 212 ? -28.448 13.715 17.184 1.00 95.31 212 SER A C 1
ATOM 1485 O O . SER A 1 212 ? -27.612 13.678 16.277 1.00 95.31 212 SER A O 1
ATOM 1487 N N . GLU A 1 213 ? -29.611 14.365 17.101 1.00 92.69 213 GLU A N 1
ATOM 1488 C CA . GLU A 1 213 ? -29.968 15.350 16.065 1.00 92.69 213 GLU A CA 1
ATOM 1489 C C . GLU A 1 213 ? -29.318 16.735 16.292 1.00 92.69 213 GLU A C 1
ATOM 1491 O O . GLU A 1 213 ? -29.357 17.593 15.418 1.00 92.69 213 GLU A O 1
ATOM 1496 N N . GLU A 1 214 ? -28.689 16.988 17.445 1.00 90.38 214 GLU A N 1
ATOM 1497 C CA . GLU A 1 214 ? -28.037 18.276 17.731 1.00 90.38 214 GLU A CA 1
ATOM 1498 C C . GLU A 1 214 ? -26.702 18.487 16.982 1.00 90.38 214 GLU A C 1
ATOM 1500 O O . GLU A 1 214 ? -26.139 19.589 16.957 1.00 90.38 214 GLU A O 1
ATOM 1505 N N . PHE A 1 215 ? -26.134 17.419 16.423 1.00 88.12 215 PHE A N 1
ATOM 1506 C CA . PHE A 1 215 ? -24.848 17.437 15.732 1.00 88.12 215 PHE A CA 1
ATOM 1507 C C . PHE A 1 215 ? -25.053 17.575 14.218 1.00 88.12 215 PHE A C 1
ATOM 1509 O O . PHE A 1 215 ? -25.810 16.781 13.680 1.00 88.12 215 PHE A O 1
ATOM 1516 N N . PRO A 1 216 ? -24.272 18.402 13.490 1.00 86.00 216 PRO A N 1
ATOM 1517 C CA . PRO A 1 216 ? -23.193 19.278 13.963 1.00 86.00 216 PRO A CA 1
ATOM 1518 C C . PRO A 1 216 ? -23.627 20.682 14.431 1.00 86.00 216 PRO A C 1
ATOM 1520 O O . PRO A 1 216 ? -22.804 21.387 15.019 1.00 86.00 216 PRO A O 1
ATOM 1523 N N . GLU A 1 217 ? -24.858 21.112 14.155 1.00 84.56 217 GLU A N 1
ATOM 1524 C CA . GLU A 1 217 ? -25.338 22.500 14.268 1.00 84.56 217 GLU A CA 1
ATOM 1525 C C . GLU A 1 217 ? -25.158 23.133 15.657 1.00 84.56 217 GLU A C 1
ATOM 1527 O O . GLU A 1 217 ? -24.815 24.316 15.754 1.00 84.56 217 GLU A O 1
ATOM 1532 N N . PHE A 1 218 ? -25.371 22.362 16.724 1.00 86.38 218 PHE A N 1
ATOM 1533 C CA . PHE A 1 218 ? -25.414 22.849 18.106 1.00 86.38 218 PHE A CA 1
ATOM 1534 C C . PHE A 1 218 ? -24.178 22.456 18.932 1.00 86.38 218 PHE A C 1
ATOM 1536 O O . PHE A 1 218 ? -24.101 22.745 20.131 1.00 86.38 218 PHE A O 1
ATOM 1543 N N . VAL A 1 219 ? -23.150 21.890 18.292 1.00 85.69 219 VAL A N 1
ATOM 1544 C CA . VAL A 1 219 ? -21.864 21.577 18.932 1.00 85.69 219 VAL A CA 1
ATOM 1545 C C . VAL A 1 219 ? -21.224 22.856 19.497 1.00 85.69 219 VAL A C 1
ATOM 1547 O O . VAL A 1 219 ? -20.929 23.815 18.784 1.00 85.69 219 VAL A O 1
ATOM 1550 N N . ARG A 1 220 ? -20.954 22.837 20.806 1.00 84.38 220 ARG A N 1
ATOM 1551 C CA . ARG A 1 220 ? -20.471 23.934 21.671 1.00 84.38 220 ARG A CA 1
ATOM 1552 C C . ARG A 1 220 ? -21.451 25.099 21.841 1.00 84.38 220 ARG A C 1
ATOM 1554 O O . ARG A 1 220 ? -21.024 26.232 22.069 1.00 84.38 220 ARG A O 1
ATOM 1561 N N . SER A 1 221 ? -22.750 24.821 21.748 1.00 87.50 221 SER A N 1
ATOM 1562 C CA . SER A 1 221 ? -23.821 25.782 22.024 1.00 87.50 221 SER A CA 1
ATOM 1563 C C . SER A 1 221 ? -24.335 25.699 23.479 1.00 87.50 221 SER A C 1
ATOM 1565 O O . SER A 1 221 ? -23.629 25.227 24.371 1.00 87.50 221 SER A O 1
ATOM 1567 N N . ALA A 1 222 ? -25.540 26.224 23.732 1.00 86.75 222 ALA A N 1
ATOM 1568 C CA . ALA A 1 222 ? -26.254 26.059 25.001 1.00 86.75 222 ALA A CA 1
ATOM 1569 C C . ALA A 1 222 ? -27.007 24.717 25.103 1.00 86.75 222 ALA A C 1
ATOM 1571 O O . ALA A 1 222 ? -27.305 24.282 26.216 1.00 86.75 222 ALA A O 1
ATOM 1572 N N . TYR A 1 223 ? -27.294 24.095 23.958 1.00 90.88 223 TYR A N 1
ATOM 1573 C CA . TYR A 1 223 ? -27.878 22.764 23.838 1.00 90.88 223 TYR A CA 1
ATOM 1574 C C . TYR A 1 223 ? -26.734 21.725 23.793 1.00 90.88 223 TYR A C 1
ATOM 1576 O O . TYR A 1 223 ? -25.634 22.026 23.302 1.00 90.88 223 TYR A O 1
ATOM 1584 N N . ASN A 1 224 ? -26.917 20.603 24.494 1.00 91.88 224 ASN A N 1
ATOM 1585 C CA . ASN A 1 224 ? -25.847 19.699 24.941 1.00 91.88 224 ASN A CA 1
ATOM 1586 C C . ASN A 1 224 ? -26.431 18.404 25.544 1.00 91.88 224 ASN A C 1
ATOM 1588 O O . ASN A 1 224 ? -26.161 18.063 26.697 1.00 91.88 224 ASN A O 1
ATOM 1592 N N . ASP A 1 225 ? -27.258 17.695 24.792 1.00 94.81 225 ASP A N 1
ATOM 1593 C CA . ASP A 1 225 ? -27.894 16.452 25.232 1.00 94.81 225 ASP A CA 1
ATOM 1594 C C . ASP A 1 225 ? -26.865 15.437 25.735 1.00 94.81 225 ASP A C 1
ATOM 1596 O O . ASP A 1 225 ? -25.760 15.335 25.189 1.00 94.81 225 ASP A O 1
ATOM 1600 N N . GLY A 1 226 ? -27.206 14.685 26.787 1.00 95.94 226 GLY A N 1
ATOM 1601 C CA . GLY A 1 226 ? -26.222 13.929 27.563 1.00 95.94 226 GLY A CA 1
ATOM 1602 C C . GLY A 1 226 ? -26.606 12.489 27.890 1.00 95.94 226 GLY A C 1
ATOM 1603 O O . GLY A 1 226 ? -27.737 12.184 28.268 1.00 95.94 226 GLY A O 1
ATOM 1604 N N . PHE A 1 227 ? -25.607 11.604 27.854 1.00 98.19 227 PHE A N 1
ATOM 1605 C CA . PHE A 1 227 ? -25.656 10.255 28.411 1.00 98.19 227 PHE A CA 1
ATOM 1606 C C . PHE A 1 227 ? -24.753 10.135 29.647 1.00 98.19 227 PHE A C 1
ATOM 1608 O O . PHE A 1 227 ? -23.556 10.425 29.605 1.00 98.19 227 PHE A O 1
ATOM 1615 N N . VAL A 1 228 ? -25.322 9.656 30.756 1.00 98.12 228 VAL A N 1
ATOM 1616 C CA . VAL A 1 228 ? -24.640 9.539 32.057 1.00 98.12 228 VAL A CA 1
ATOM 1617 C C . VAL A 1 228 ? -24.840 8.139 32.641 1.00 98.12 228 VAL A C 1
ATOM 1619 O O . VAL A 1 228 ? -25.963 7.631 32.679 1.00 98.12 228 VAL A O 1
ATOM 1622 N N . ALA A 1 229 ? -23.762 7.528 33.144 1.00 98.25 229 ALA A N 1
ATOM 1623 C CA . ALA A 1 229 ? -23.785 6.215 33.785 1.00 98.25 229 ALA A CA 1
ATOM 1624 C C . ALA A 1 229 ? -23.137 6.260 35.176 1.00 98.25 229 ALA A C 1
ATOM 1626 O O . ALA A 1 229 ? -21.944 6.529 35.296 1.00 98.25 229 ALA A O 1
ATOM 1627 N N . GLU A 1 230 ? -23.913 5.972 36.221 1.00 98.06 230 GLU A N 1
ATOM 1628 C CA . GLU A 1 230 ? -23.506 6.098 37.630 1.00 98.06 230 GLU A CA 1
ATOM 1629 C C . GLU A 1 230 ? -23.669 4.767 38.382 1.00 98.06 230 GLU A C 1
ATOM 1631 O O . GLU A 1 230 ? -24.498 3.927 38.013 1.00 98.06 230 GLU A O 1
ATOM 1636 N N . LEU A 1 231 ? -22.882 4.568 39.447 1.00 96.25 231 LEU A N 1
ATOM 1637 C CA . LEU A 1 231 ? -22.893 3.347 40.261 1.00 96.25 231 LEU A CA 1
ATOM 1638 C C . LEU A 1 231 ? -23.329 3.626 41.711 1.00 96.25 231 LEU A C 1
ATOM 1640 O O . LEU A 1 231 ? -22.865 4.561 42.359 1.00 96.25 231 LEU A O 1
ATOM 1644 N N . ASP A 1 232 ? -24.225 2.776 42.215 1.00 96.56 232 ASP A N 1
ATOM 1645 C CA . ASP A 1 232 ? -24.886 2.735 43.530 1.00 96.56 232 ASP A CA 1
ATOM 1646 C C . ASP A 1 232 ? -25.756 3.944 43.905 1.00 96.56 232 ASP A C 1
ATOM 1648 O O . ASP A 1 232 ? -26.834 3.779 44.497 1.00 96.56 232 ASP A O 1
ATOM 1652 N N . ARG A 1 233 ? -25.366 5.139 43.468 1.00 95.56 233 ARG A N 1
ATOM 1653 C CA . ARG A 1 233 ? -26.131 6.385 43.534 1.00 95.56 233 ARG A CA 1
ATOM 1654 C C . ARG A 1 233 ? -26.444 6.891 42.129 1.00 95.56 233 ARG A C 1
ATOM 1656 O O . ARG A 1 233 ? -25.803 6.493 41.166 1.00 95.56 233 ARG A O 1
ATOM 1663 N N . SER A 1 234 ? -27.396 7.816 42.052 1.00 96.38 234 SER A N 1
ATOM 1664 C CA . SER A 1 234 ? -27.496 8.738 40.926 1.00 96.38 234 SER A CA 1
ATOM 1665 C C . SER A 1 234 ? -27.545 10.162 41.465 1.00 96.38 234 SER A C 1
ATOM 1667 O O . SER A 1 234 ? -28.391 10.458 42.316 1.00 96.38 234 SER A O 1
ATOM 1669 N N . THR A 1 235 ? -26.599 11.003 41.049 1.00 96.25 235 THR A N 1
ATOM 1670 C CA . THR A 1 235 ? -26.361 12.343 41.609 1.00 96.25 235 THR A CA 1
ATOM 1671 C C . THR A 1 235 ? -26.206 13.439 40.555 1.00 96.25 235 THR A C 1
ATOM 1673 O O . THR A 1 235 ? -26.105 14.606 40.938 1.00 96.25 235 THR A O 1
ATOM 1676 N N . TRP A 1 236 ? -26.248 13.109 39.258 1.00 97.19 236 TRP A N 1
ATOM 1677 C CA . TRP A 1 236 ? -26.158 14.112 38.197 1.00 97.19 236 TRP A CA 1
ATOM 1678 C C . TRP A 1 236 ? -27.295 15.145 38.201 1.00 97.19 236 TRP A C 1
ATOM 1680 O O . TRP A 1 236 ? -28.434 14.868 38.590 1.00 97.19 236 TRP A O 1
ATOM 1690 N N . THR A 1 237 ? -26.967 16.349 37.733 1.00 96.94 237 THR A N 1
ATOM 1691 C CA . THR A 1 237 ? -27.871 17.490 37.532 1.00 96.94 237 THR A CA 1
ATOM 1692 C C . THR A 1 237 ? -27.335 18.377 36.406 1.00 96.94 237 THR A C 1
ATOM 1694 O O . THR A 1 237 ? -26.135 18.340 36.127 1.00 96.94 237 THR A O 1
ATOM 1697 N N . THR A 1 238 ? -28.176 19.206 35.789 1.00 96.25 238 THR A N 1
ATOM 1698 C CA . THR A 1 238 ? -27.705 20.315 34.942 1.00 96.25 238 THR A CA 1
ATOM 1699 C C . THR A 1 238 ? -27.713 21.662 35.671 1.00 96.25 238 THR A C 1
ATOM 1701 O O . THR A 1 238 ? -28.385 21.812 36.698 1.00 96.25 238 THR A O 1
ATOM 1704 N N . ASP A 1 239 ? -26.933 22.604 35.136 1.00 93.81 239 ASP A N 1
ATOM 1705 C CA . ASP A 1 239 ? -26.889 24.031 35.486 1.00 93.81 239 ASP A CA 1
ATOM 1706 C C . ASP A 1 239 ? -26.611 24.822 34.188 1.00 93.81 239 ASP A C 1
ATOM 1708 O O . ASP A 1 239 ? -25.530 24.703 33.602 1.00 93.81 239 ASP A O 1
ATOM 1712 N N . GLU A 1 240 ? -27.619 25.522 33.661 1.00 90.50 240 GLU A N 1
ATOM 1713 C CA . GLU A 1 240 ? -27.659 26.077 32.297 1.00 90.50 240 GLU A CA 1
ATOM 1714 C C . GLU A 1 240 ? -27.279 25.025 31.228 1.00 90.50 240 GLU A C 1
ATOM 1716 O O . GLU A 1 240 ? -28.022 24.061 31.029 1.00 90.50 240 GLU A O 1
ATOM 1721 N N . SER A 1 241 ? -26.142 25.178 30.537 1.00 88.19 241 SER A N 1
ATOM 1722 C CA . SER A 1 241 ? -25.601 24.224 29.549 1.00 88.19 241 SER A CA 1
ATOM 1723 C C . SER A 1 241 ? -24.544 23.262 30.118 1.00 88.19 241 SER A C 1
ATOM 1725 O O . SER A 1 241 ? -23.950 22.473 29.385 1.00 88.19 241 SER A O 1
ATOM 1727 N N . THR A 1 242 ? -24.291 23.300 31.429 1.00 91.44 242 THR A N 1
ATOM 1728 C CA . THR A 1 242 ? -23.323 22.421 32.102 1.00 91.44 242 THR A CA 1
ATOM 1729 C C . THR A 1 242 ? -24.003 21.143 32.591 1.00 91.44 242 THR A C 1
ATOM 1731 O O . THR A 1 242 ? -25.084 21.201 33.179 1.00 91.44 242 THR A O 1
ATOM 1734 N N . ILE A 1 243 ? -23.355 19.987 32.409 1.00 94.94 243 ILE A N 1
ATOM 1735 C CA . ILE A 1 243 ? -23.744 18.718 33.045 1.00 94.94 243 ILE A CA 1
ATOM 1736 C C . ILE A 1 243 ? -22.815 18.468 34.237 1.00 94.94 243 ILE A C 1
ATOM 1738 O O . ILE A 1 243 ? -21.604 18.318 34.074 1.00 94.94 243 ILE A O 1
ATOM 1742 N N . LEU A 1 244 ? -23.376 18.392 35.441 1.00 95.88 244 LEU A N 1
ATOM 1743 C CA . LEU A 1 244 ? -22.653 18.111 36.680 1.00 95.88 244 LEU A CA 1
ATOM 1744 C C . LEU A 1 244 ? -22.967 16.682 37.132 1.00 95.88 244 LEU A C 1
ATOM 1746 O O . LEU A 1 244 ? -23.973 16.453 37.796 1.00 95.88 244 LEU A O 1
ATOM 1750 N N . ALA A 1 245 ? -22.112 15.718 36.776 1.00 95.88 245 ALA A N 1
ATOM 1751 C CA . ALA A 1 245 ? -22.315 14.288 37.043 1.00 95.88 245 ALA A CA 1
ATOM 1752 C C . ALA A 1 245 ? -21.145 13.675 37.853 1.00 95.88 245 ALA A C 1
ATOM 1754 O O . ALA A 1 245 ? -20.266 13.034 37.277 1.00 95.88 245 ALA A O 1
ATOM 1755 N N . PRO A 1 246 ? -21.079 13.889 39.184 1.00 93.69 246 PRO A N 1
ATOM 1756 C CA . PRO A 1 246 ? -19.892 13.567 39.984 1.00 93.69 246 PRO A CA 1
ATOM 1757 C C . PRO A 1 246 ? -19.710 12.072 40.298 1.00 93.69 246 PRO A C 1
ATOM 1759 O O . PRO A 1 246 ? -18.591 11.672 40.609 1.00 93.69 246 PRO A O 1
ATOM 1762 N N . ASP A 1 247 ? -20.768 11.255 40.209 1.00 94.56 247 ASP A N 1
ATOM 1763 C CA . ASP A 1 247 ? -20.705 9.786 40.337 1.00 94.56 247 ASP A CA 1
ATOM 1764 C C . ASP A 1 247 ? -20.664 9.062 38.970 1.00 94.56 247 ASP A C 1
ATOM 1766 O O . ASP A 1 247 ? -20.781 7.834 38.910 1.00 94.56 247 ASP A O 1
ATOM 1770 N N . ASN A 1 248 ? -20.520 9.800 37.860 1.00 96.88 248 ASN A N 1
ATOM 1771 C CA . ASN A 1 248 ? -20.444 9.216 36.520 1.00 96.88 248 ASN A CA 1
ATOM 1772 C C . ASN A 1 248 ? -19.148 8.412 36.329 1.00 96.88 248 ASN A C 1
ATOM 1774 O O . ASN A 1 248 ? -18.093 8.767 36.852 1.00 96.88 248 ASN A O 1
ATOM 1778 N N . PHE A 1 249 ? -19.212 7.355 35.521 1.00 96.06 249 PHE A N 1
ATOM 1779 C CA . PHE A 1 249 ? -18.035 6.621 35.049 1.00 96.06 249 PHE A CA 1
ATOM 1780 C C . PHE A 1 249 ? -17.943 6.511 33.520 1.00 96.06 249 PHE A C 1
ATOM 1782 O O . PHE A 1 249 ? -16.893 6.136 33.000 1.00 96.06 249 PHE A O 1
ATOM 1789 N N . ALA A 1 250 ? -18.990 6.888 32.780 1.00 94.88 250 ALA A N 1
ATOM 1790 C CA . ALA A 1 250 ? -18.935 7.054 31.329 1.00 94.88 250 ALA A CA 1
ATOM 1791 C C . ALA A 1 250 ? -18.454 8.476 30.980 1.00 94.88 250 ALA A C 1
ATOM 1793 O O . ALA A 1 250 ? -19.240 9.332 30.580 1.00 94.88 250 ALA A O 1
ATOM 1794 N N . PHE A 1 251 ? -17.163 8.743 31.194 1.00 93.06 251 PHE A N 1
ATOM 1795 C CA . PHE A 1 251 ? -16.499 9.988 30.781 1.00 93.06 251 PHE A CA 1
ATOM 1796 C C . PHE A 1 251 ? -15.688 9.799 29.492 1.00 93.06 251 PHE A C 1
ATOM 1798 O O . PHE A 1 251 ? -15.168 8.709 29.252 1.00 93.06 251 PHE A O 1
ATOM 1805 N N . ASP A 1 252 ? -15.513 10.859 28.700 1.00 84.94 252 ASP A N 1
ATOM 1806 C CA . ASP A 1 252 ? -14.521 10.898 27.622 1.00 84.94 252 ASP A CA 1
ATOM 1807 C C . ASP A 1 252 ? -13.072 10.865 28.175 1.00 84.94 252 ASP A C 1
ATOM 1809 O O . ASP A 1 252 ? -12.858 11.052 29.379 1.00 84.94 252 ASP A O 1
ATOM 1813 N N . PRO A 1 253 ? -12.039 10.640 27.336 1.00 79.00 253 PRO A N 1
ATOM 1814 C CA . PRO A 1 253 ? -10.645 10.587 27.790 1.00 79.00 253 PRO A CA 1
ATOM 1815 C C . PRO A 1 253 ? -10.093 11.892 28.394 1.00 79.00 253 PRO A C 1
ATOM 1817 O O . PRO A 1 253 ? -8.971 11.888 28.898 1.00 79.00 253 PRO A O 1
ATOM 1820 N N . SER A 1 254 ? -10.849 12.993 28.338 1.00 79.38 254 SER A N 1
ATOM 1821 C CA . SER A 1 254 ? -10.525 14.280 28.968 1.00 79.38 254 SER A CA 1
ATOM 1822 C C . SER A 1 254 ? -11.300 14.514 30.277 1.00 79.38 254 SER A C 1
ATOM 1824 O O . SER A 1 254 ? -11.038 15.504 30.958 1.00 79.38 254 SER A O 1
ATOM 1826 N N . GLY A 1 255 ? -12.223 13.617 30.648 1.00 86.62 255 GLY A N 1
ATOM 1827 C CA . GLY A 1 255 ? -13.065 13.716 31.843 1.00 86.62 255 GLY A CA 1
ATOM 1828 C C . GLY A 1 255 ? -14.429 14.380 31.624 1.00 86.62 255 GLY A C 1
ATOM 1829 O O . GLY A 1 255 ? -15.113 14.667 32.604 1.00 86.62 255 GLY A O 1
ATOM 1830 N N . ASN A 1 256 ? -14.843 14.634 30.377 1.00 90.19 256 ASN A N 1
ATOM 1831 C CA . ASN A 1 256 ? -16.153 15.224 30.076 1.00 90.19 256 ASN A CA 1
ATOM 1832 C C . ASN A 1 256 ? -17.251 14.153 30.039 1.00 90.19 256 ASN A C 1
ATOM 1834 O O . ASN A 1 256 ? -16.982 12.994 29.730 1.00 90.19 256 ASN A O 1
ATOM 1838 N N . VAL A 1 257 ? -18.501 14.526 30.319 1.00 94.00 257 VAL A N 1
ATOM 1839 C CA . VAL A 1 257 ? -19.663 13.644 30.101 1.00 94.00 257 VAL A CA 1
ATOM 1840 C C . VAL A 1 257 ? -19.809 13.337 28.603 1.00 94.00 257 VAL A C 1
ATOM 1842 O O . VAL A 1 257 ? -19.484 14.181 27.770 1.00 94.00 257 VAL A O 1
ATOM 1845 N N . ILE A 1 258 ? -20.298 12.141 28.258 1.00 96.25 258 ILE A N 1
ATOM 1846 C CA . ILE A 1 258 ? -20.695 11.826 26.880 1.00 96.25 258 ILE A CA 1
ATOM 1847 C C . ILE A 1 258 ? -21.940 12.649 26.535 1.00 96.25 258 ILE A C 1
ATOM 1849 O O . ILE A 1 258 ? -23.017 12.411 27.075 1.00 96.25 258 ILE A O 1
ATOM 1853 N N . SER A 1 259 ? -21.780 13.621 25.648 1.00 95.31 259 SER A N 1
ATOM 1854 C CA . SER A 1 259 ? -22.840 14.508 25.167 1.00 95.31 259 SER A CA 1
ATOM 1855 C C . SER A 1 259 ? -22.623 14.894 23.701 1.00 95.31 259 SER A C 1
ATOM 1857 O O . SER A 1 259 ? -21.632 14.489 23.083 1.00 95.31 259 SER A O 1
ATOM 1859 N N . THR A 1 260 ? -23.469 15.760 23.153 1.00 91.81 260 THR A N 1
ATOM 1860 C CA . THR A 1 260 ? -23.241 16.444 21.862 1.00 91.81 260 THR A CA 1
ATOM 1861 C C . THR A 1 260 ? -21.885 17.170 21.786 1.00 91.81 260 THR A C 1
ATOM 1863 O O . THR A 1 260 ? -21.318 17.361 20.711 1.00 91.81 260 THR A O 1
ATOM 1866 N N . ASN A 1 261 ? -21.292 17.505 22.938 1.00 89.12 261 ASN A N 1
ATOM 1867 C CA . ASN A 1 261 ? -19.962 18.107 23.058 1.00 89.12 261 ASN A CA 1
ATOM 1868 C C . ASN A 1 261 ? -18.800 17.106 23.233 1.00 89.12 261 ASN A C 1
ATOM 1870 O O . ASN A 1 261 ? -17.664 17.541 23.455 1.00 89.12 261 ASN A O 1
ATOM 1874 N N . THR A 1 262 ? -19.040 15.792 23.116 1.00 85.62 262 THR A N 1
ATOM 1875 C CA . THR A 1 262 ? -17.992 14.756 23.232 1.00 85.62 262 THR A CA 1
ATOM 1876 C C . THR A 1 262 ? -16.834 15.028 22.268 1.00 85.62 262 THR A C 1
ATOM 1878 O O . THR A 1 262 ? -17.037 15.398 21.110 1.00 85.62 262 THR A O 1
ATOM 1881 N N . SER A 1 263 ? -15.597 14.837 22.735 1.00 76.62 263 SER A N 1
ATOM 1882 C CA . SER A 1 263 ? -14.399 15.289 22.026 1.00 76.62 263 SER A CA 1
ATOM 1883 C C . SER A 1 263 ? -13.329 14.202 21.839 1.00 76.62 263 SER A C 1
ATOM 1885 O O . SER A 1 263 ? -13.409 13.095 22.376 1.00 76.62 263 SER A O 1
ATOM 1887 N N . GLY A 1 264 ? -12.304 14.515 21.038 1.00 73.12 264 GLY A N 1
ATOM 1888 C CA . GLY A 1 264 ? -11.179 13.615 20.781 1.00 73.12 264 GLY A CA 1
ATOM 1889 C C . GLY A 1 264 ? -11.607 12.313 20.099 1.00 73.12 264 GLY A C 1
ATOM 1890 O O . GLY A 1 264 ? -12.394 12.327 19.158 1.00 73.12 264 GLY A O 1
ATOM 1891 N N . LEU A 1 265 ? -11.093 11.180 20.583 1.00 68.06 265 LEU A N 1
ATOM 1892 C CA . LEU A 1 265 ? -11.329 9.848 20.002 1.00 68.06 265 LEU A CA 1
ATOM 1893 C C . LEU A 1 265 ? -12.758 9.306 20.196 1.00 68.06 265 LEU A C 1
ATOM 1895 O O . LEU A 1 265 ? -13.056 8.215 19.716 1.00 68.06 265 LEU A O 1
ATOM 1899 N N . LEU A 1 266 ? -13.617 10.031 20.919 1.00 82.56 266 LEU A N 1
ATOM 1900 C CA . LEU A 1 266 ? -15.037 9.713 21.095 1.00 82.56 266 LEU A CA 1
ATOM 1901 C C . LEU A 1 266 ? -15.960 10.748 20.431 1.00 82.56 266 LEU A C 1
ATOM 1903 O O . LEU A 1 266 ? -17.175 10.656 20.593 1.00 82.56 266 LEU A O 1
ATOM 1907 N N . ALA A 1 267 ? -15.404 11.732 19.714 1.00 85.25 267 ALA A N 1
ATOM 1908 C CA . ALA A 1 267 ? -16.183 12.793 19.086 1.00 85.25 267 ALA A CA 1
ATOM 1909 C C . ALA A 1 267 ? -17.250 12.244 18.129 1.00 85.25 267 ALA A C 1
ATOM 1911 O O . ALA A 1 267 ? -17.077 11.189 17.513 1.00 85.25 267 ALA A O 1
ATOM 1912 N N . MET A 1 268 ? -18.354 12.976 18.007 1.00 87.06 268 MET A N 1
ATOM 1913 C CA . MET A 1 268 ? -19.457 12.570 17.144 1.00 87.06 268 MET A CA 1
ATOM 1914 C C . MET A 1 268 ? -19.114 12.783 15.663 1.00 87.06 268 MET A C 1
ATOM 1916 O O . MET A 1 268 ? -18.466 13.766 15.298 1.00 87.06 268 MET A O 1
ATOM 1920 N N . THR A 1 269 ? -19.542 11.854 14.806 1.00 80.75 269 THR A N 1
ATOM 1921 C CA . THR A 1 269 ? -19.436 11.956 13.345 1.00 80.75 269 THR A CA 1
ATOM 1922 C C . THR A 1 269 ? -20.741 11.508 12.683 1.00 80.75 269 THR A C 1
ATOM 1924 O O . THR A 1 269 ? -21.368 10.532 13.104 1.00 80.75 269 THR A O 1
ATOM 1927 N N . ALA A 1 270 ? -21.126 12.173 11.590 1.00 77.62 270 ALA A N 1
ATOM 1928 C CA . ALA A 1 270 ? -22.268 11.769 10.758 1.00 77.62 270 ALA A CA 1
ATOM 1929 C C . ALA A 1 270 ? -22.043 10.420 10.042 1.00 77.62 270 ALA A C 1
ATOM 1931 O O . ALA A 1 270 ? -22.968 9.781 9.548 1.00 77.62 270 ALA A O 1
ATOM 1932 N N . SER A 1 271 ? -20.792 9.949 9.971 1.00 66.75 271 SER A N 1
ATOM 1933 C CA . SER A 1 271 ? -20.492 8.627 9.415 1.00 66.75 271 SER A CA 1
ATOM 1934 C C . SER A 1 271 ? -20.704 7.503 10.431 1.00 66.75 271 SER A C 1
ATOM 1936 O O . SER A 1 271 ? -20.995 6.371 10.043 1.00 66.75 271 SER A O 1
ATOM 1938 N N . ALA A 1 272 ? -20.632 7.813 11.729 1.00 73.44 272 ALA A N 1
ATOM 1939 C CA . ALA A 1 272 ? -20.969 6.880 12.786 1.00 73.44 272 ALA A CA 1
ATOM 1940 C C . ALA A 1 272 ? -22.491 6.725 12.959 1.00 73.44 272 ALA A C 1
ATOM 1942 O O . ALA A 1 272 ? -22.927 5.630 13.310 1.00 73.44 272 ALA A O 1
ATOM 1943 N N . SER A 1 273 ? -23.317 7.737 12.673 1.00 81.62 273 SER A N 1
ATOM 1944 C CA . SER A 1 273 ? -24.787 7.605 12.708 1.00 81.62 273 SER A CA 1
ATOM 1945 C C . SER A 1 273 ? -25.391 6.916 11.475 1.00 81.62 273 SER A C 1
ATOM 1947 O O . SER A 1 273 ? -26.596 6.672 11.437 1.00 81.62 273 SER A O 1
ATOM 1949 N N . ALA A 1 274 ? -24.576 6.526 10.489 1.00 76.94 274 ALA A N 1
ATOM 1950 C CA . ALA A 1 274 ? -25.033 5.879 9.261 1.00 76.94 274 ALA A CA 1
ATOM 1951 C C . ALA A 1 274 ? -25.981 4.684 9.517 1.00 76.94 274 ALA A C 1
ATOM 1953 O O . ALA A 1 274 ? -25.642 3.731 10.226 1.00 76.94 274 ALA A O 1
ATOM 1954 N N . GLY A 1 275 ? -27.168 4.728 8.900 1.00 74.44 275 GLY A N 1
ATOM 1955 C CA . GLY A 1 275 ? -28.241 3.752 9.137 1.00 74.44 275 GLY A CA 1
ATOM 1956 C C . GLY A 1 275 ? -29.076 4.028 10.395 1.00 74.44 275 GLY A C 1
ATOM 1957 O O . GLY A 1 275 ? -29.618 3.088 10.973 1.00 74.44 275 GLY A O 1
ATOM 1958 N N . THR A 1 276 ? -29.140 5.288 10.830 1.00 85.44 276 THR A N 1
ATOM 1959 C CA . THR A 1 276 ? -30.091 5.800 11.828 1.00 85.44 276 THR A CA 1
ATOM 1960 C C . THR A 1 276 ? -30.685 7.128 11.364 1.00 85.44 276 THR A C 1
ATOM 1962 O O . THR A 1 276 ? -30.280 7.663 10.326 1.00 85.44 276 THR A O 1
ATOM 1965 N N . THR A 1 277 ? -31.651 7.642 12.127 1.00 89.88 277 THR A N 1
ATOM 1966 C CA . THR A 1 277 ? -32.256 8.952 11.869 1.00 89.88 277 THR A CA 1
ATOM 1967 C C . THR A 1 277 ? -31.336 10.113 12.247 1.00 89.88 277 THR A C 1
ATOM 1969 O O . THR A 1 277 ? -31.460 11.176 11.662 1.00 89.88 277 THR A O 1
ATOM 1972 N N . TYR A 1 278 ? -30.394 9.885 13.166 1.00 91.62 278 TYR A N 1
ATOM 1973 C CA . TYR A 1 278 ? -29.595 10.927 13.806 1.00 91.62 278 TYR A CA 1
ATOM 1974 C C . TYR A 1 278 ? -28.530 11.533 12.877 1.00 91.62 278 TYR A C 1
ATOM 1976 O O . TYR A 1 278 ? -27.727 10.795 12.297 1.00 91.62 278 TYR A O 1
ATOM 1984 N N . ASP A 1 279 ? -28.442 12.861 12.802 1.00 87.50 279 ASP A N 1
ATOM 1985 C CA . ASP A 1 279 ? -27.388 13.561 12.050 1.00 87.50 279 ASP A CA 1
ATOM 1986 C C . ASP A 1 279 ? -25.963 13.274 12.596 1.00 87.50 279 ASP A C 1
ATOM 1988 O O . ASP A 1 279 ? -24.990 13.300 11.834 1.00 87.50 279 ASP A O 1
ATOM 1992 N N . GLY A 1 280 ? -25.799 12.884 13.874 1.00 89.12 280 GLY A N 1
ATOM 1993 C CA . GLY A 1 280 ? -24.500 12.478 14.438 1.00 89.12 280 GLY A CA 1
ATOM 1994 C C . GLY A 1 280 ? -24.519 11.332 15.455 1.00 89.12 280 GLY A C 1
ATOM 1995 O O . GLY A 1 280 ? -25.498 11.101 16.162 1.00 89.12 280 GLY A O 1
ATOM 1996 N N . ALA A 1 281 ? -23.395 10.610 15.569 1.00 91.19 281 ALA A N 1
ATOM 1997 C CA . ALA A 1 281 ? -23.170 9.613 16.622 1.00 91.19 281 ALA A CA 1
ATOM 1998 C C . ALA A 1 281 ? -21.705 9.517 17.057 1.00 91.19 281 ALA A C 1
ATOM 2000 O O . ALA A 1 281 ? -20.801 9.795 16.275 1.00 91.19 281 ALA A O 1
ATOM 2001 N N . THR A 1 282 ? -21.449 9.050 18.278 1.00 89.81 282 THR A N 1
ATOM 2002 C CA . THR A 1 282 ? -20.108 8.628 18.711 1.00 89.81 282 THR A CA 1
ATOM 2003 C C . THR A 1 282 ? -19.689 7.343 17.978 1.00 89.81 282 THR A C 1
ATOM 2005 O O . THR A 1 282 ? -20.547 6.582 17.504 1.00 89.81 282 THR A O 1
ATOM 2008 N N . PRO A 1 283 ? -18.393 6.981 17.957 1.00 83.50 283 PRO A N 1
ATOM 2009 C CA . PRO A 1 283 ? -18.004 5.586 17.751 1.00 83.50 283 PRO A CA 1
ATOM 2010 C C . PRO A 1 283 ? -18.673 4.663 18.791 1.00 83.50 283 PRO A C 1
ATOM 2012 O O . PRO A 1 283 ? -19.224 5.113 19.797 1.00 83.50 283 PRO A O 1
ATOM 2015 N N . LEU A 1 284 ? -18.611 3.346 18.574 1.00 85.50 284 LEU A N 1
ATOM 2016 C CA . LEU A 1 284 ? -18.949 2.382 19.626 1.00 85.50 284 LEU A CA 1
ATOM 2017 C C . LEU A 1 284 ? -17.921 2.503 20.760 1.00 85.50 284 LEU A C 1
ATOM 2019 O O . LEU A 1 284 ? -16.720 2.476 20.503 1.00 85.50 284 LEU A O 1
ATOM 2023 N N . MET A 1 285 ? -18.383 2.599 22.001 1.00 89.88 285 MET A N 1
ATOM 2024 C CA . MET A 1 285 ? -17.562 2.834 23.189 1.00 89.88 285 MET A CA 1
ATOM 2025 C C . MET A 1 285 ? -17.730 1.692 24.188 1.00 89.88 285 MET A C 1
ATOM 2027 O O . MET A 1 285 ? -18.796 1.089 24.271 1.00 89.88 285 MET A O 1
ATOM 2031 N N . LYS A 1 286 ? -16.690 1.406 24.969 1.00 90.25 286 LYS A N 1
ATOM 2032 C CA . LYS A 1 286 ? -16.736 0.545 26.150 1.00 90.25 286 LYS A CA 1
ATOM 2033 C C . LYS A 1 286 ? -16.509 1.422 27.375 1.00 90.25 286 LYS A C 1
ATOM 2035 O O . LYS A 1 286 ? -15.435 2.008 27.504 1.00 90.25 286 LYS A O 1
ATOM 2040 N N . ALA A 1 287 ? -17.517 1.526 28.234 1.00 94.19 287 ALA A N 1
ATOM 2041 C CA . ALA A 1 287 ? -17.407 2.179 29.533 1.00 94.19 287 ALA A CA 1
ATOM 2042 C C . ALA A 1 287 ? -16.953 1.152 30.577 1.00 94.19 287 ALA A C 1
ATOM 2044 O O . ALA A 1 287 ? -17.504 0.049 30.627 1.00 94.19 287 ALA A O 1
ATOM 2045 N N . SER A 1 288 ? -15.971 1.519 31.399 1.00 94.50 288 SER A N 1
ATOM 2046 C CA . SER A 1 288 ? -15.435 0.697 32.491 1.00 94.50 288 SER A CA 1
ATOM 2047 C C . SER A 1 288 ? -15.564 1.408 33.835 1.00 94.50 288 SER A C 1
ATOM 2049 O O . SER A 1 288 ? -15.446 2.634 33.911 1.00 94.50 288 SER A O 1
ATOM 2051 N N . THR A 1 289 ? -15.757 0.634 34.903 1.00 95.88 289 THR A N 1
ATOM 2052 C CA . THR A 1 289 ? -15.556 1.098 36.280 1.00 95.88 289 THR A CA 1
ATOM 2053 C C . THR A 1 289 ? -15.162 -0.058 37.210 1.00 95.88 289 THR A C 1
ATOM 2055 O O . THR A 1 289 ? -15.684 -1.170 37.049 1.00 95.88 289 THR A O 1
ATOM 2058 N N . PRO A 1 290 ? -14.263 0.154 38.192 1.00 96.44 290 PRO A N 1
ATOM 2059 C CA . PRO A 1 290 ? -13.995 -0.834 39.230 1.00 96.44 290 PRO A CA 1
ATOM 2060 C C . PRO A 1 290 ? -15.254 -1.152 40.043 1.00 96.44 290 PRO A C 1
ATOM 2062 O O . PRO A 1 290 ? -16.064 -0.270 40.328 1.00 96.44 290 PRO A O 1
ATOM 2065 N N . ILE A 1 291 ? -15.413 -2.412 40.441 1.00 95.06 291 ILE A N 1
ATOM 2066 C CA . ILE A 1 291 ? -16.582 -2.891 41.187 1.00 95.06 291 ILE A CA 1
ATOM 2067 C C . ILE A 1 291 ? -16.181 -3.953 42.216 1.00 95.06 291 ILE A C 1
ATOM 2069 O O . ILE A 1 291 ? -15.101 -4.537 42.136 1.00 95.06 291 ILE A O 1
ATOM 2073 N N . THR A 1 292 ? -17.060 -4.218 43.179 1.00 95.25 292 THR A N 1
ATOM 2074 C CA . THR A 1 292 ? -16.914 -5.307 44.153 1.00 95.25 292 THR A CA 1
ATOM 2075 C C . THR A 1 292 ? -17.985 -6.374 43.958 1.00 95.25 292 THR A C 1
ATOM 2077 O O . THR A 1 292 ? -19.056 -6.100 43.428 1.00 95.25 292 THR A O 1
ATOM 2080 N N . GLY A 1 293 ? -17.722 -7.602 44.409 1.00 93.38 293 GLY A N 1
ATOM 2081 C CA . GLY A 1 293 ? -18.754 -8.635 44.471 1.00 93.38 293 GLY A CA 1
ATOM 2082 C C . GLY A 1 293 ? -19.819 -8.321 45.528 1.00 93.38 293 GLY A C 1
ATOM 2083 O O . GLY A 1 293 ? -19.480 -7.961 46.657 1.00 93.38 293 GLY A O 1
ATOM 2084 N N . GLY A 1 294 ? -21.093 -8.496 45.179 1.00 92.94 294 GLY A N 1
ATOM 2085 C CA . GLY A 1 294 ? -22.249 -8.165 46.013 1.00 92.94 294 GLY A CA 1
ATOM 2086 C C . GLY A 1 294 ? -23.332 -7.388 45.260 1.00 92.94 294 GLY A C 1
ATOM 2087 O O . GLY A 1 294 ? -23.278 -7.230 44.042 1.00 92.94 294 GLY A O 1
ATOM 2088 N N . SER A 1 295 ? -24.335 -6.893 45.991 1.00 93.94 295 SER A N 1
ATOM 2089 C CA . SER A 1 295 ? -25.439 -6.143 45.385 1.00 93.94 295 SER A CA 1
ATOM 2090 C C . SER A 1 295 ? -25.050 -4.689 45.113 1.00 93.94 295 SER A C 1
ATOM 2092 O O . SER A 1 295 ? -24.731 -3.950 46.044 1.00 93.94 295 SER A O 1
ATOM 2094 N N . HIS A 1 296 ? -25.139 -4.292 43.844 1.00 95.38 296 HIS A N 1
ATOM 2095 C CA . HIS A 1 296 ? -24.847 -2.948 43.341 1.00 95.38 296 HIS A CA 1
ATOM 2096 C C . HIS A 1 296 ? -26.018 -2.408 42.504 1.00 95.38 296 HIS A C 1
ATOM 2098 O O . HIS A 1 296 ? -26.949 -3.145 42.169 1.00 95.38 296 HIS A O 1
ATOM 2104 N N . LYS A 1 297 ? -26.006 -1.116 42.157 1.00 96.56 297 LYS A N 1
ATOM 2105 C CA . LYS A 1 297 ? -27.038 -0.492 41.303 1.00 96.56 297 LYS A CA 1
ATOM 2106 C C . LYS A 1 297 ? -26.419 0.339 40.193 1.00 96.56 297 LYS A C 1
ATOM 2108 O O . LYS A 1 297 ? -25.793 1.353 40.470 1.00 96.56 297 LYS A O 1
ATOM 2113 N N . LEU A 1 298 ? -26.647 -0.046 38.946 1.00 97.06 298 LEU A N 1
ATOM 2114 C CA . LEU A 1 298 ? -26.283 0.758 37.785 1.00 97.06 298 LEU A CA 1
ATOM 2115 C C . LEU A 1 298 ? -27.440 1.698 37.431 1.00 97.06 298 LEU A C 1
ATOM 2117 O O . LEU A 1 298 ? -28.583 1.253 37.313 1.00 97.06 298 LEU A O 1
ATOM 2121 N N . TYR A 1 299 ? -27.144 2.979 37.234 1.00 98.25 299 TYR A N 1
ATOM 2122 C CA . TYR A 1 299 ? -28.082 3.964 36.702 1.00 98.25 299 TYR A CA 1
ATOM 2123 C C . TYR A 1 299 ? -27.597 4.396 35.322 1.00 98.25 299 TYR A C 1
ATOM 2125 O O . TYR A 1 299 ? -26.467 4.855 35.187 1.00 98.25 299 TYR A O 1
ATOM 2133 N N . LEU A 1 300 ? -28.447 4.242 34.308 1.00 98.31 300 LEU A N 1
ATOM 2134 C CA . LEU A 1 300 ? -28.206 4.699 32.940 1.00 98.31 300 LEU A CA 1
ATOM 2135 C C . LEU A 1 300 ? -29.192 5.822 32.634 1.00 98.31 300 LEU A C 1
ATOM 2137 O O . LEU A 1 300 ? -30.399 5.631 32.787 1.00 98.31 300 LEU A O 1
ATOM 2141 N N . SER A 1 301 ? -28.679 6.978 32.228 1.00 98.06 301 SER A N 1
ATOM 2142 C CA . SER A 1 301 ? -29.461 8.203 32.066 1.00 98.06 301 SER A CA 1
ATOM 2143 C C . SER A 1 301 ? -29.287 8.791 30.675 1.00 98.06 301 SER A C 1
ATOM 2145 O O . SER A 1 301 ? -28.163 8.832 30.177 1.00 98.06 301 SER A O 1
ATOM 2147 N N . ILE A 1 302 ? -30.378 9.289 30.099 1.00 97.69 302 ILE A N 1
ATOM 2148 C CA . ILE A 1 302 ? -30.377 10.149 28.914 1.00 97.69 302 ILE A CA 1
ATOM 2149 C C . ILE A 1 302 ? -31.396 11.280 29.096 1.00 97.69 302 ILE A C 1
ATOM 2151 O O . ILE A 1 302 ? -32.413 11.091 29.773 1.00 97.69 302 ILE A O 1
ATOM 2155 N N . PHE A 1 303 ? -31.082 12.455 28.561 1.00 97.06 303 PHE A N 1
ATOM 2156 C CA . PHE A 1 303 ? -31.875 13.678 28.671 1.00 97.06 303 PHE A CA 1
ATOM 2157 C C . PHE A 1 303 ? -31.504 14.658 27.560 1.00 97.06 303 PHE A C 1
ATOM 2159 O O . PHE A 1 303 ? -30.340 14.693 27.148 1.00 97.06 303 PHE A O 1
ATOM 2166 N N . ASP A 1 304 ? -32.468 15.489 27.175 1.00 94.56 304 ASP A N 1
ATOM 2167 C CA . ASP A 1 304 ? -32.212 16.652 26.329 1.00 94.56 304 ASP A CA 1
ATOM 2168 C C . ASP A 1 304 ? -31.769 17.823 27.213 1.00 94.56 304 ASP A C 1
ATOM 2170 O O . ASP A 1 304 ? -32.238 17.957 28.356 1.00 94.56 304 ASP A O 1
ATOM 2174 N N . GLN A 1 305 ? -30.865 18.678 26.731 1.00 93.06 305 GLN A N 1
ATOM 2175 C CA . GLN A 1 305 ? -30.414 19.854 27.477 1.00 93.06 305 GLN A CA 1
ATOM 2176 C C . GLN A 1 305 ? -30.891 21.161 26.833 1.00 93.06 305 GLN A C 1
ATOM 2178 O O . GLN A 1 305 ? -30.578 21.482 25.695 1.00 93.06 305 GLN A O 1
ATOM 2183 N N . HIS A 1 306 ? -31.556 21.983 27.652 1.00 90.75 306 HIS A N 1
ATOM 2184 C CA . HIS A 1 306 ? -32.085 23.322 27.356 1.00 90.75 306 HIS A CA 1
ATOM 2185 C C . HIS A 1 306 ? -33.469 23.372 26.681 1.00 90.75 306 HIS A C 1
ATOM 2187 O O . HIS A 1 306 ? -34.286 24.196 27.114 1.00 90.75 306 HIS A O 1
ATOM 2193 N N . ASP A 1 307 ? -33.786 22.485 25.733 1.00 88.62 307 ASP A N 1
ATOM 2194 C CA . ASP A 1 307 ? -35.167 22.233 25.282 1.00 88.62 307 ASP A CA 1
ATOM 2195 C C . ASP A 1 307 ? -35.490 20.728 25.138 1.00 88.62 307 ASP A C 1
ATOM 2197 O O . ASP A 1 307 ? -34.941 19.946 25.904 1.00 88.62 307 ASP A O 1
ATOM 2201 N N . ALA A 1 308 ? -36.460 20.364 24.293 1.00 87.88 308 ALA A N 1
ATOM 2202 C CA . ALA A 1 308 ? -36.967 19.005 24.051 1.00 87.88 308 ALA A CA 1
ATOM 2203 C C . ALA A 1 308 ? -37.413 18.851 22.573 1.00 87.88 308 ALA A C 1
ATOM 2205 O O . ALA A 1 308 ? -38.505 18.357 22.279 1.00 87.88 308 ALA A O 1
ATOM 2206 N N . VAL A 1 309 ? -36.650 19.446 21.645 1.00 87.12 309 VAL A N 1
ATOM 2207 C CA . VAL A 1 309 ? -37.008 19.570 20.216 1.00 87.12 309 VAL A CA 1
ATOM 2208 C C . VAL A 1 309 ? -36.212 18.616 19.326 1.00 87.12 309 VAL A C 1
ATOM 2210 O O . VAL A 1 309 ? -36.772 18.079 18.369 1.00 87.12 309 VAL A O 1
ATOM 2213 N N . TYR A 1 310 ? -34.928 18.430 19.622 1.00 90.12 310 TYR A N 1
ATOM 2214 C CA . TYR A 1 310 ? -34.033 17.519 18.913 1.00 90.12 310 TYR A CA 1
ATOM 2215 C C . TYR A 1 310 ? -33.807 16.284 19.778 1.00 90.12 310 TYR A C 1
ATOM 2217 O O . TYR A 1 310 ? -33.494 16.410 20.953 1.00 90.12 310 TYR A O 1
ATOM 2225 N N . ASP A 1 311 ? -34.001 15.097 19.202 1.00 93.00 311 ASP A N 1
ATOM 2226 C CA . ASP A 1 311 ? -33.940 13.851 19.962 1.00 93.00 311 ASP A CA 1
ATOM 2227 C C . ASP A 1 311 ? -32.511 13.299 20.035 1.00 93.00 311 ASP A C 1
ATOM 2229 O O . ASP A 1 311 ? -31.773 13.259 19.042 1.00 93.00 311 ASP A O 1
ATOM 2233 N N . SER A 1 312 ? -32.187 12.712 21.185 1.00 95.44 312 SER A N 1
ATOM 2234 C CA . SER A 1 312 ? -30.942 11.984 21.422 1.00 95.44 312 SER A CA 1
ATOM 2235 C C . SER A 1 312 ? -31.185 10.531 21.845 1.00 95.44 312 SER A C 1
ATOM 2237 O O . SER A 1 312 ? -32.247 10.156 22.356 1.00 95.44 312 SER A O 1
ATOM 2239 N N . ALA A 1 313 ? -30.192 9.665 21.609 1.00 96.62 313 ALA A N 1
ATOM 2240 C CA . ALA A 1 313 ? -30.285 8.231 21.884 1.00 96.62 313 ALA A CA 1
ATOM 2241 C C . ALA A 1 313 ? -28.985 7.595 22.392 1.00 96.62 313 ALA A C 1
ATOM 2243 O O . ALA A 1 313 ? -27.883 7.918 21.959 1.00 96.62 313 ALA A O 1
ATOM 2244 N N . ALA A 1 314 ? -29.123 6.588 23.255 1.00 97.12 314 ALA A N 1
ATOM 2245 C CA . ALA A 1 314 ? -28.036 5.734 23.715 1.00 97.12 314 ALA A CA 1
ATOM 2246 C C . ALA A 1 314 ? -28.419 4.257 23.553 1.00 97.12 314 ALA A C 1
ATOM 2248 O O . ALA A 1 314 ? -29.306 3.754 24.248 1.00 97.12 314 ALA A O 1
ATOM 2249 N N . LEU A 1 315 ? -27.727 3.538 22.661 1.00 95.56 315 LEU A N 1
ATOM 2250 C CA . LEU A 1 315 ? -27.819 2.077 22.592 1.00 95.56 315 LEU A CA 1
ATOM 2251 C C . LEU A 1 315 ? -26.754 1.469 23.507 1.00 95.56 315 LEU A C 1
ATOM 2253 O O . LEU A 1 315 ? -25.567 1.495 23.180 1.00 95.56 315 LEU A O 1
ATOM 2257 N N . VAL A 1 316 ? -27.184 0.897 24.630 1.00 95.44 316 VAL A N 1
ATOM 2258 C CA . VAL A 1 316 ? -26.332 0.275 25.652 1.00 95.44 316 VAL A CA 1
ATOM 2259 C C . VAL A 1 316 ? -26.507 -1.248 25.623 1.00 95.44 316 VAL A C 1
ATOM 2261 O O . VAL A 1 316 ? -27.620 -1.751 25.463 1.00 95.44 316 VAL A O 1
ATOM 2264 N N . ARG A 1 317 ? -25.422 -2.021 25.753 1.00 91.25 317 ARG A N 1
ATOM 2265 C CA . ARG A 1 317 ? -25.439 -3.494 25.642 1.00 91.25 317 ARG A CA 1
ATOM 2266 C C . ARG A 1 317 ? -24.242 -4.161 26.329 1.00 91.25 317 ARG A C 1
ATOM 2268 O O . ARG A 1 317 ? -23.254 -3.502 26.638 1.00 91.25 317 ARG A O 1
ATOM 2275 N N . ARG A 1 318 ? -24.289 -5.493 26.468 1.00 87.19 318 ARG A N 1
ATOM 2276 C CA . ARG A 1 318 ? -23.148 -6.347 26.872 1.00 87.19 318 ARG A CA 1
ATOM 2277 C C . ARG A 1 318 ? -22.471 -5.901 28.176 1.00 87.19 318 ARG A C 1
ATOM 2279 O O . ARG A 1 318 ? -21.258 -5.700 28.225 1.00 87.19 318 ARG A O 1
ATOM 2286 N N . LEU A 1 319 ? -23.261 -5.776 29.238 1.00 92.00 319 LEU A N 1
ATOM 2287 C CA . LEU A 1 319 ? -22.733 -5.644 30.591 1.00 92.00 319 LEU A CA 1
ATOM 2288 C C . LEU A 1 319 ? -21.991 -6.939 30.951 1.00 92.00 319 LEU A C 1
ATOM 2290 O O . LEU A 1 319 ? -22.558 -8.029 30.911 1.00 92.00 319 LEU A O 1
ATOM 2294 N N . THR A 1 320 ? -20.705 -6.814 31.258 1.00 90.44 320 THR A N 1
ATOM 2295 C CA . THR A 1 320 ? -19.790 -7.918 31.562 1.00 90.44 320 THR A CA 1
ATOM 2296 C C . THR A 1 320 ? -18.914 -7.584 32.765 1.00 90.44 320 THR A C 1
ATOM 2298 O O . THR A 1 320 ? -18.644 -6.415 33.053 1.00 90.44 320 THR A O 1
ATOM 2301 N N . TYR A 1 321 ? -18.453 -8.626 33.455 1.00 90.81 321 TYR A N 1
ATOM 2302 C CA . TYR A 1 321 ? -17.541 -8.529 34.591 1.00 90.81 321 TYR A CA 1
ATOM 2303 C C . TYR A 1 321 ? -16.205 -9.199 34.264 1.00 90.81 321 TYR A C 1
ATOM 2305 O O . TYR A 1 321 ? -16.188 -10.262 33.640 1.00 90.81 321 TYR A O 1
ATOM 2313 N N . THR A 1 322 ? -15.097 -8.618 34.722 1.00 86.69 322 THR A N 1
ATOM 2314 C CA . THR A 1 322 ? -13.739 -9.170 34.564 1.00 86.69 322 THR A CA 1
ATOM 2315 C C . THR A 1 322 ? -12.973 -9.167 35.896 1.00 86.69 322 THR A C 1
ATOM 2317 O O . THR A 1 322 ? -13.449 -8.643 36.911 1.00 86.69 322 THR A O 1
ATOM 2320 N N . GLN A 1 323 ? -11.806 -9.822 35.911 1.00 88.19 323 GLN A N 1
ATOM 2321 C CA . GLN A 1 323 ? -10.907 -9.907 37.075 1.00 88.19 323 GLN A CA 1
ATOM 2322 C C . GLN A 1 323 ? -9.790 -8.850 37.062 1.00 88.19 323 GLN A C 1
ATOM 2324 O O . GLN A 1 323 ? -8.973 -8.846 37.979 1.00 88.19 323 GLN A O 1
ATOM 2329 N N . ASP A 1 324 ? -9.770 -7.975 36.053 1.00 82.06 324 ASP A N 1
ATOM 2330 C CA . ASP A 1 324 ? -8.791 -6.898 35.867 1.00 82.06 324 ASP A CA 1
ATOM 2331 C C . ASP A 1 324 ? -8.692 -6.046 37.143 1.00 82.06 324 ASP A C 1
ATOM 2333 O O . ASP A 1 324 ? -9.719 -5.665 37.720 1.00 82.06 324 ASP A O 1
ATOM 2337 N N . GLU A 1 325 ? -7.479 -5.750 37.617 1.00 85.00 325 GLU A N 1
ATOM 2338 C CA . GLU A 1 325 ? -7.323 -4.998 38.864 1.00 85.00 325 GLU A CA 1
ATOM 2339 C C . GLU A 1 325 ? -7.880 -3.566 38.705 1.00 85.00 325 GLU A C 1
ATOM 2341 O O . GLU A 1 325 ? -7.893 -3.023 37.596 1.00 85.00 325 GLU A O 1
ATOM 2346 N N . PRO A 1 326 ? -8.307 -2.882 39.787 1.00 84.25 326 PRO A N 1
ATOM 2347 C CA . PRO A 1 326 ? -8.941 -1.560 39.689 1.00 84.25 326 PRO A CA 1
ATOM 2348 C C . PRO A 1 326 ? -8.147 -0.498 38.904 1.00 84.25 326 PRO A C 1
ATOM 2350 O O . PRO A 1 326 ? -8.744 0.394 38.303 1.00 84.25 326 PRO A O 1
ATOM 2353 N N . ALA A 1 327 ? -6.813 -0.600 38.878 1.00 77.31 327 ALA A N 1
ATOM 2354 C CA . ALA A 1 327 ? -5.935 0.279 38.102 1.00 77.31 327 ALA A CA 1
ATOM 2355 C C . ALA A 1 327 ? -5.890 -0.049 36.592 1.00 77.31 327 ALA A C 1
ATOM 2357 O O . ALA A 1 327 ? -5.617 0.837 35.787 1.00 77.31 327 ALA A O 1
ATOM 2358 N N . GLU A 1 328 ? -6.155 -1.300 36.213 1.00 74.75 328 GLU A N 1
ATOM 2359 C CA . GLU A 1 328 ? -6.144 -1.805 34.832 1.00 74.75 328 GLU A CA 1
ATOM 2360 C C . GLU A 1 328 ? -7.518 -1.615 34.177 1.00 74.75 328 GLU A C 1
ATOM 2362 O O . GLU A 1 328 ? -7.618 -1.133 33.047 1.00 74.75 328 GLU A O 1
ATOM 2367 N N . CYS A 1 329 ? -8.578 -1.909 34.939 1.00 85.62 329 CYS A N 1
ATOM 2368 C CA . CYS A 1 329 ? -9.971 -1.622 34.602 1.00 85.62 329 CYS A CA 1
ATOM 2369 C C . CYS A 1 329 ? -10.163 -0.151 34.191 1.00 85.62 329 CYS A C 1
ATOM 2371 O O . CYS A 1 329 ? -10.637 0.155 33.089 1.00 85.62 329 CYS A O 1
ATOM 2373 N N . GLY A 1 330 ? -9.741 0.756 35.082 1.00 82.81 330 GLY A N 1
ATOM 2374 C CA . GLY A 1 330 ? -9.924 2.195 34.954 1.00 82.81 330 GLY A CA 1
ATOM 2375 C C . GLY A 1 330 ? -11.387 2.651 35.022 1.00 82.81 330 GLY A C 1
ATOM 2376 O O . GLY A 1 330 ? -12.329 1.862 34.972 1.00 82.81 330 GLY A O 1
ATOM 2377 N N . THR A 1 331 ? -11.558 3.966 35.110 1.00 88.88 331 THR A N 1
ATOM 2378 C CA . THR A 1 331 ? -12.847 4.659 35.002 1.00 88.88 331 THR A CA 1
ATOM 2379 C C . THR A 1 331 ? -12.845 5.456 33.700 1.00 88.88 331 THR A C 1
ATOM 2381 O O . THR A 1 331 ? -11.850 6.117 33.400 1.00 88.88 331 THR A O 1
ATOM 2384 N N . GLY A 1 332 ? -13.929 5.390 32.926 1.00 90.94 332 GLY A N 1
ATOM 2385 C CA . GLY A 1 332 ? -14.083 6.125 31.667 1.00 90.94 332 GLY A CA 1
ATOM 2386 C C . GLY A 1 332 ? -14.594 5.266 30.509 1.00 90.94 332 GLY A C 1
ATOM 2387 O O . GLY A 1 332 ? -14.625 4.035 30.577 1.00 90.94 332 GLY A O 1
ATOM 2388 N N . ALA A 1 333 ? -14.963 5.935 29.420 1.00 89.50 333 ALA A N 1
ATOM 2389 C CA . ALA A 1 333 ? -15.274 5.340 28.129 1.00 89.50 333 ALA A CA 1
ATOM 2390 C C . ALA A 1 333 ? -14.039 5.344 27.208 1.00 89.50 333 ALA A C 1
ATOM 2392 O O . ALA A 1 333 ? -13.262 6.298 27.168 1.00 89.50 333 ALA A O 1
ATOM 2393 N N . LYS A 1 334 ? -13.858 4.263 26.445 1.00 84.88 334 LYS A N 1
ATOM 2394 C CA . LYS A 1 334 ? -12.811 4.110 25.417 1.00 84.88 334 LYS A CA 1
ATOM 2395 C C . LYS A 1 334 ? -13.446 3.568 24.129 1.00 84.88 334 LYS A C 1
ATOM 2397 O O . LYS A 1 334 ? -14.379 2.771 24.236 1.00 84.88 334 LYS A O 1
ATOM 2402 N N . PRO A 1 335 ? -12.993 3.947 22.921 1.00 78.00 335 PRO A N 1
ATOM 2403 C CA . PRO A 1 335 ? -13.591 3.440 21.688 1.00 78.00 335 PRO A CA 1
ATOM 2404 C C . PRO A 1 335 ? -13.317 1.936 21.523 1.00 78.00 335 PRO A C 1
ATOM 2406 O O . PRO A 1 335 ? -12.208 1.463 21.770 1.00 78.00 335 PRO A O 1
ATOM 2409 N N . VAL A 1 336 ? -14.322 1.177 21.079 1.00 74.25 336 VAL A N 1
ATOM 2410 C CA . VAL A 1 336 ? -14.224 -0.261 20.770 1.00 74.25 336 VAL A CA 1
ATOM 2411 C C . VAL A 1 336 ? -13.574 -0.428 19.401 1.00 74.25 336 VAL A C 1
ATOM 2413 O O . VAL A 1 336 ? -14.210 -0.766 18.401 1.00 74.25 336 VAL A O 1
ATOM 2416 N N . THR A 1 337 ? -12.273 -0.163 19.345 1.00 74.44 337 THR A N 1
ATOM 2417 C CA . THR A 1 337 ? -11.465 -0.454 18.167 1.00 74.44 337 THR A CA 1
ATOM 2418 C C . THR A 1 337 ? -11.198 -1.956 18.082 1.00 74.44 337 THR A C 1
ATOM 2420 O O . THR A 1 337 ? -10.675 -2.580 19.005 1.00 74.44 337 THR A O 1
ATOM 2423 N N . LYS A 1 338 ? -11.533 -2.561 16.938 1.00 86.56 338 LYS A N 1
ATOM 2424 C CA . LYS A 1 338 ? -10.996 -3.882 16.584 1.00 86.56 338 LYS A CA 1
ATOM 2425 C C . LYS A 1 338 ? -9.481 -3.749 16.376 1.00 86.56 338 LYS A C 1
ATOM 2427 O O . LYS A 1 338 ? -9.076 -2.749 15.770 1.00 86.56 338 LYS A O 1
ATOM 2432 N N . PRO A 1 339 ? -8.658 -4.724 16.812 1.00 94.25 339 PRO A N 1
ATOM 2433 C CA . PRO A 1 339 ? -7.215 -4.658 16.633 1.00 94.25 339 PRO A CA 1
ATOM 2434 C C . PRO A 1 339 ? -6.836 -4.432 15.171 1.00 94.25 339 PRO A C 1
ATOM 2436 O O . PRO A 1 339 ? -7.372 -5.103 14.289 1.00 94.25 339 PRO A O 1
ATOM 2439 N N . VAL A 1 340 ? -5.929 -3.494 14.916 1.00 96.50 340 VAL A N 1
ATOM 2440 C CA . VAL A 1 340 ? -5.376 -3.217 13.589 1.00 96.50 340 VAL A CA 1
ATOM 2441 C C . VAL A 1 340 ? -4.076 -3.987 13.427 1.00 96.50 340 VAL A C 1
ATOM 2443 O O . VAL A 1 340 ? -3.140 -3.816 14.206 1.00 96.50 340 VAL A O 1
ATOM 2446 N N . ILE A 1 341 ? -3.995 -4.802 12.378 1.00 98.50 341 ILE A N 1
ATOM 2447 C CA . ILE A 1 341 ? -2.733 -5.384 11.926 1.00 98.50 341 ILE A CA 1
ATOM 2448 C C . ILE A 1 341 ? -2.215 -4.565 10.744 1.00 98.50 341 ILE A C 1
ATOM 2450 O O . ILE A 1 341 ? -2.912 -4.407 9.739 1.00 98.50 341 ILE A O 1
ATOM 2454 N N . PHE A 1 342 ? -0.995 -4.044 10.860 1.00 98.50 342 PHE A N 1
ATOM 2455 C CA . PHE A 1 342 ? -0.309 -3.353 9.776 1.00 98.50 342 PHE A CA 1
ATOM 2456 C C . PHE A 1 342 ? 0.542 -4.326 8.951 1.00 98.50 342 PHE A C 1
ATOM 2458 O O . PHE A 1 342 ? 1.422 -4.989 9.503 1.00 98.50 342 PHE A O 1
ATOM 2465 N N . VAL A 1 343 ? 0.319 -4.390 7.634 1.00 98.69 343 VAL A N 1
ATOM 2466 C CA . VAL A 1 343 ? 1.070 -5.256 6.706 1.00 98.69 343 VAL A CA 1
ATOM 2467 C C . VAL A 1 343 ? 1.911 -4.391 5.749 1.00 98.69 343 VAL A C 1
ATOM 2469 O O . VAL A 1 343 ? 1.347 -3.685 4.910 1.00 98.69 343 VAL A O 1
ATOM 2472 N N . PRO A 1 344 ? 3.252 -4.410 5.844 1.00 97.88 344 PRO A N 1
ATOM 2473 C CA . PRO A 1 344 ? 4.121 -3.557 5.043 1.00 97.88 344 PRO A CA 1
ATOM 2474 C C . PRO A 1 344 ? 4.289 -4.071 3.606 1.00 97.88 344 PRO A C 1
ATOM 2476 O O . PRO A 1 344 ? 4.032 -5.232 3.295 1.00 97.88 344 PRO A O 1
ATOM 2479 N N . GLY A 1 345 ? 4.787 -3.189 2.739 1.00 95.75 345 GLY A N 1
ATOM 2480 C CA . GLY A 1 345 ? 5.178 -3.514 1.368 1.00 95.75 345 GLY A CA 1
ATOM 2481 C C . GLY A 1 345 ? 6.501 -4.273 1.245 1.00 95.75 345 GLY A C 1
ATOM 2482 O O . GLY A 1 345 ? 7.202 -4.514 2.232 1.00 95.75 345 GLY A O 1
ATOM 2483 N N . ILE A 1 346 ? 6.871 -4.576 -0.003 1.00 93.94 346 ILE A N 1
ATOM 2484 C CA . ILE A 1 346 ? 8.131 -5.241 -0.356 1.00 93.94 346 ILE A CA 1
ATOM 2485 C C . ILE A 1 346 ? 9.331 -4.480 0.209 1.00 93.94 346 ILE A C 1
ATOM 2487 O O . ILE A 1 346 ? 9.341 -3.250 0.238 1.00 93.94 346 ILE A O 1
ATOM 2491 N N . MET A 1 347 ? 10.329 -5.212 0.715 1.00 91.56 347 MET A N 1
ATOM 2492 C CA . MET A 1 347 ? 11.488 -4.652 1.431 1.00 91.56 347 MET A CA 1
ATOM 2493 C C . MET A 1 347 ? 11.130 -3.834 2.691 1.00 91.56 347 MET A C 1
ATOM 2495 O O . MET A 1 347 ? 12.019 -3.251 3.309 1.00 91.56 347 MET A O 1
ATOM 2499 N N . GLY A 1 348 ? 9.864 -3.818 3.122 1.00 92.75 348 GLY A N 1
ATOM 2500 C CA . GLY A 1 348 ? 9.373 -3.098 4.299 1.00 92.75 348 GLY A CA 1
ATOM 2501 C C . GLY A 1 348 ? 9.536 -3.837 5.632 1.00 92.75 348 GLY A C 1
ATOM 2502 O O . GLY A 1 348 ? 9.294 -3.261 6.692 1.00 92.75 348 GLY A O 1
ATOM 2503 N N . SER A 1 349 ? 9.966 -5.096 5.601 1.00 95.94 349 SER A N 1
ATOM 2504 C CA . SER A 1 349 ? 10.375 -5.874 6.777 1.00 95.94 349 SER A CA 1
ATOM 2505 C C . SER A 1 349 ? 11.850 -6.231 6.674 1.00 95.94 349 SER A C 1
ATOM 2507 O O . SER A 1 349 ? 12.383 -6.395 5.572 1.00 95.94 349 SER A O 1
ATOM 2509 N N . LYS A 1 350 ? 12.521 -6.354 7.819 1.00 95.06 350 LYS A N 1
ATOM 2510 C CA . LYS A 1 350 ? 13.913 -6.806 7.851 1.00 95.06 350 LYS A CA 1
ATOM 2511 C C . LYS A 1 350 ? 14.043 -8.242 7.355 1.00 95.06 350 LYS A C 1
ATOM 2513 O O . LYS A 1 350 ? 13.094 -9.008 7.457 1.00 95.06 350 LYS A O 1
ATOM 2518 N N . LEU A 1 351 ? 15.241 -8.618 6.912 1.00 95.81 351 LEU A N 1
ATOM 2519 C CA . LEU A 1 351 ? 15.632 -10.019 6.727 1.00 95.81 351 LEU A CA 1
ATOM 2520 C C . LEU A 1 351 ? 16.924 -10.299 7.491 1.00 95.81 351 LEU A C 1
ATOM 2522 O O . LEU A 1 351 ? 17.906 -9.562 7.344 1.00 95.81 351 LEU A O 1
ATOM 2526 N N . ARG A 1 352 ? 16.940 -11.374 8.282 1.00 94.44 352 ARG A N 1
ATOM 2527 C CA . ARG A 1 352 ? 18.119 -11.828 9.034 1.00 94.44 352 ARG A CA 1
ATOM 2528 C C . ARG A 1 352 ? 18.158 -13.346 9.170 1.00 94.44 352 ARG A C 1
ATOM 2530 O O . ARG A 1 352 ? 17.123 -13.991 9.059 1.00 94.44 352 ARG A O 1
ATOM 2537 N N . ASP A 1 353 ? 19.336 -13.875 9.481 1.00 93.50 353 ASP A N 1
ATOM 2538 C CA . ASP A 1 353 ? 19.476 -15.181 10.136 1.00 93.50 353 ASP A CA 1
ATOM 2539 C C . ASP A 1 353 ? 19.648 -15.008 11.664 1.00 93.50 353 ASP A C 1
ATOM 2541 O O . ASP A 1 353 ? 19.487 -13.908 12.204 1.00 93.50 353 ASP A O 1
ATOM 2545 N N . ALA A 1 354 ? 19.966 -16.083 12.390 1.00 89.25 354 ALA A N 1
ATOM 2546 C CA . ALA A 1 354 ? 20.189 -16.055 13.843 1.00 89.25 354 ALA A CA 1
ATOM 2547 C C . ALA A 1 354 ? 21.407 -15.215 14.306 1.00 89.25 354 ALA A C 1
ATOM 2549 O O . ALA A 1 354 ? 21.555 -14.953 15.499 1.00 89.25 354 ALA A O 1
ATOM 2550 N N . SER A 1 355 ? 22.281 -14.800 13.386 1.00 87.69 355 SER A N 1
ATOM 2551 C CA . SER A 1 355 ? 23.541 -14.082 13.626 1.00 87.69 355 SER A CA 1
ATOM 2552 C C . SER A 1 355 ? 23.623 -12.710 12.942 1.00 87.69 355 SER A C 1
ATOM 2554 O O . SER A 1 355 ? 24.293 -11.808 13.446 1.00 87.69 355 SER A O 1
ATOM 2556 N N . THR A 1 356 ? 22.985 -12.554 11.777 1.00 89.12 356 THR A N 1
ATOM 2557 C CA . THR A 1 356 ? 23.308 -11.505 10.804 1.00 89.12 356 THR A CA 1
ATOM 2558 C C . THR A 1 356 ? 22.053 -10.888 10.196 1.00 89.12 356 THR A C 1
ATOM 2560 O O . THR A 1 356 ? 21.313 -11.539 9.463 1.00 89.12 356 THR A O 1
ATOM 2563 N N . GLU A 1 357 ? 21.867 -9.581 10.402 1.00 90.88 357 GLU A N 1
ATOM 2564 C CA . GLU A 1 357 ? 20.902 -8.784 9.638 1.00 90.88 357 GLU A CA 1
ATOM 2565 C C . GLU A 1 357 ? 21.425 -8.550 8.211 1.00 90.88 357 GLU A C 1
ATOM 2567 O O . GLU A 1 357 ? 22.502 -7.970 8.014 1.00 90.88 357 GLU A O 1
ATOM 2572 N N . TYR A 1 358 ? 20.680 -9.014 7.207 1.00 90.50 358 TYR A N 1
ATOM 2573 C CA . TYR A 1 358 ? 20.990 -8.839 5.786 1.00 90.50 358 TYR A CA 1
ATOM 2574 C C . TYR A 1 358 ? 20.316 -7.615 5.185 1.00 90.50 358 TYR A C 1
ATOM 2576 O O . TYR A 1 358 ? 20.955 -6.927 4.394 1.00 90.50 358 TYR A O 1
ATOM 2584 N N . TRP A 1 359 ? 19.075 -7.338 5.587 1.00 90.69 359 TRP A N 1
ATOM 2585 C CA . TRP A 1 359 ? 18.296 -6.190 5.134 1.00 90.69 359 TRP A CA 1
ATOM 2586 C C . TRP A 1 359 ? 17.612 -5.491 6.325 1.00 90.69 359 TRP A C 1
ATOM 2588 O O . TRP A 1 359 ? 16.975 -6.190 7.117 1.00 90.69 359 TRP A O 1
ATOM 2598 N N . PRO A 1 360 ? 17.705 -4.151 6.463 1.00 82.62 360 PRO A N 1
ATOM 2599 C CA . PRO A 1 360 ? 18.521 -3.232 5.658 1.00 82.62 360 PRO A CA 1
ATOM 2600 C C . PRO A 1 360 ? 20.029 -3.373 5.935 1.00 82.62 360 PRO A C 1
ATOM 2602 O O . PRO A 1 360 ? 20.849 -2.986 5.106 1.00 82.62 360 PRO A O 1
ATOM 2605 N N . GLY A 1 361 ? 20.412 -3.960 7.073 1.00 79.38 361 GLY A N 1
ATOM 2606 C CA . GLY A 1 361 ? 21.804 -4.157 7.444 1.00 79.38 361 GLY A CA 1
ATOM 2607 C C . GLY A 1 361 ? 22.494 -2.871 7.911 1.00 79.38 361 GLY A C 1
ATOM 2608 O O . GLY A 1 361 ? 21.883 -1.837 8.176 1.00 79.38 361 GLY A O 1
ATOM 2609 N N . THR A 1 362 ? 23.820 -2.933 8.046 1.00 74.31 362 THR A N 1
ATOM 2610 C CA . THR A 1 362 ? 24.608 -1.801 8.555 1.00 74.31 362 THR A CA 1
ATOM 2611 C C . THR A 1 362 ? 24.733 -0.677 7.524 1.00 74.31 362 THR A C 1
ATOM 2613 O O . THR A 1 362 ? 24.698 -0.918 6.319 1.00 74.31 362 THR A O 1
ATOM 2616 N N . LEU A 1 363 ? 25.020 0.548 7.981 1.00 66.38 363 LEU A N 1
ATOM 2617 C CA . LEU A 1 363 ? 25.368 1.682 7.110 1.00 66.38 363 LEU A CA 1
ATOM 2618 C C . LEU A 1 363 ? 26.467 1.327 6.085 1.00 66.38 363 LEU A C 1
ATOM 2620 O O . LEU A 1 363 ? 26.436 1.807 4.961 1.00 66.38 363 LEU A O 1
ATOM 2624 N N . ALA A 1 364 ? 27.420 0.457 6.438 1.00 61.00 364 ALA A N 1
ATOM 2625 C CA . ALA A 1 364 ? 28.463 -0.001 5.517 1.00 61.00 364 ALA A CA 1
ATOM 2626 C C . ALA A 1 364 ? 27.965 -1.014 4.464 1.00 61.00 364 ALA A C 1
ATOM 2628 O O . ALA A 1 364 ? 28.531 -1.061 3.374 1.00 61.00 364 ALA A O 1
ATOM 2629 N N . LYS A 1 365 ? 26.918 -1.800 4.766 1.00 73.69 365 LYS A N 1
ATOM 2630 C CA . LYS A 1 365 ? 26.212 -2.632 3.777 1.00 73.69 365 LYS A CA 1
ATOM 2631 C C . LYS A 1 365 ? 25.405 -1.747 2.826 1.00 73.69 365 LYS A C 1
ATOM 2633 O O . LYS A 1 365 ? 25.622 -1.834 1.627 1.00 73.69 365 LYS A O 1
ATOM 2638 N N . LEU A 1 366 ? 24.586 -0.834 3.355 1.00 66.06 366 LEU A N 1
ATOM 2639 C CA . LEU A 1 366 ? 23.721 0.048 2.556 1.00 66.06 366 LEU A CA 1
ATOM 2640 C C . LEU A 1 366 ? 24.484 1.120 1.748 1.00 66.06 366 LEU A C 1
ATOM 2642 O O . LEU A 1 366 ? 23.951 1.671 0.789 1.00 66.06 366 LEU A O 1
ATOM 2646 N N . LEU A 1 367 ? 25.735 1.424 2.123 1.00 64.81 367 LEU A N 1
ATOM 2647 C CA . LEU A 1 367 ? 26.657 2.252 1.334 1.00 64.81 367 LEU A CA 1
ATOM 2648 C C . LEU A 1 367 ? 27.551 1.447 0.366 1.00 64.81 367 LEU A C 1
ATOM 2650 O O . LEU A 1 367 ? 28.366 2.051 -0.338 1.00 64.81 367 LEU A O 1
ATOM 2654 N N . SER A 1 368 ? 27.409 0.118 0.285 1.00 67.00 368 SER A N 1
ATOM 2655 C CA . SER A 1 368 ? 28.136 -0.717 -0.683 1.00 67.00 368 SER A CA 1
ATOM 2656 C C . SER A 1 368 ? 27.809 -0.316 -2.125 1.00 67.00 368 SER A C 1
ATOM 2658 O O . SER A 1 368 ? 26.716 0.149 -2.411 1.00 67.00 368 SER A O 1
ATOM 2660 N N . ILE A 1 369 ? 28.753 -0.464 -3.054 1.00 64.06 369 ILE A N 1
ATOM 2661 C CA . ILE A 1 369 ? 28.521 -0.134 -4.476 1.00 64.06 369 ILE A CA 1
ATOM 2662 C C . ILE A 1 369 ? 27.974 -1.353 -5.242 1.00 64.06 369 ILE A C 1
ATOM 2664 O O . ILE A 1 369 ? 27.324 -1.201 -6.269 1.00 64.06 369 ILE A O 1
ATOM 2668 N N . SER A 1 370 ? 28.213 -2.570 -4.739 1.00 69.44 370 SER A N 1
ATOM 2669 C CA . SER A 1 370 ? 27.899 -3.834 -5.424 1.00 69.44 370 SER A CA 1
ATOM 2670 C C . SER A 1 370 ? 26.803 -4.677 -4.769 1.00 69.44 370 SER A C 1
ATOM 2672 O O . SER A 1 370 ? 26.386 -5.669 -5.356 1.00 69.44 370 SER A O 1
ATOM 2674 N N . ASP A 1 371 ? 26.412 -4.356 -3.532 1.00 78.69 371 ASP A N 1
ATOM 2675 C CA . ASP A 1 371 ? 25.427 -5.081 -2.707 1.00 78.69 371 ASP A CA 1
ATOM 2676 C C . ASP A 1 371 ? 25.529 -6.619 -2.663 1.00 78.69 371 ASP A C 1
ATOM 2678 O O . ASP A 1 371 ? 24.587 -7.307 -2.275 1.00 78.69 371 ASP A O 1
ATOM 2682 N N . SER A 1 372 ? 26.709 -7.183 -2.940 1.00 82.88 372 SER A N 1
ATOM 2683 C CA . SER A 1 372 ? 26.954 -8.637 -2.954 1.00 82.88 372 SER A CA 1
ATOM 2684 C C . SER A 1 372 ? 26.720 -9.340 -1.607 1.00 82.88 372 SER A C 1
ATOM 2686 O O . SER A 1 372 ? 26.683 -10.567 -1.537 1.00 82.88 372 SER A O 1
ATOM 2688 N N . HIS A 1 373 ? 26.502 -8.582 -0.527 1.00 82.94 373 HIS A N 1
ATOM 2689 C CA . HIS A 1 373 ? 26.028 -9.104 0.754 1.00 82.94 373 HIS A CA 1
ATOM 2690 C C . HIS A 1 373 ? 24.587 -9.653 0.686 1.00 82.94 373 HIS A C 1
ATOM 2692 O O . HIS A 1 373 ? 24.214 -10.448 1.550 1.00 82.94 373 HIS A O 1
ATOM 2698 N N . LEU A 1 374 ? 23.803 -9.271 -0.330 1.00 88.75 374 LEU A N 1
ATOM 2699 C CA . LEU A 1 374 ? 22.449 -9.771 -0.594 1.00 88.75 374 LEU A CA 1
ATOM 2700 C C . LEU A 1 374 ? 22.430 -11.128 -1.316 1.00 88.75 374 LEU A C 1
ATOM 2702 O O . LEU A 1 374 ? 21.385 -11.769 -1.366 1.00 88.75 374 LEU A O 1
ATOM 2706 N N . ASP A 1 375 ? 23.579 -11.650 -1.765 1.00 91.00 375 ASP A N 1
ATOM 2707 C CA . ASP A 1 375 ? 23.691 -13.054 -2.203 1.00 91.00 375 ASP A CA 1
ATOM 2708 C C . ASP A 1 375 ? 23.273 -14.042 -1.098 1.00 91.00 375 ASP A C 1
ATOM 2710 O O . ASP A 1 375 ? 23.019 -15.211 -1.364 1.00 91.00 375 ASP A O 1
ATOM 2714 N N . ASN A 1 376 ? 23.243 -13.590 0.157 1.00 91.81 376 ASN A N 1
ATOM 2715 C CA . ASN A 1 376 ? 22.885 -14.389 1.324 1.00 91.81 376 ASN A CA 1
ATOM 2716 C C . ASN A 1 376 ? 21.372 -14.494 1.575 1.00 91.81 376 ASN A C 1
ATOM 2718 O O . ASN A 1 376 ? 20.978 -15.305 2.405 1.00 91.81 376 ASN A O 1
ATOM 2722 N N . ILE A 1 377 ? 20.544 -13.715 0.865 1.00 93.94 377 ILE A N 1
ATOM 2723 C CA . ILE A 1 377 ? 19.072 -13.799 0.934 1.00 93.94 377 ILE A CA 1
ATOM 2724 C C . ILE A 1 377 ? 18.446 -14.401 -0.333 1.00 93.94 377 ILE A C 1
ATOM 2726 O O . ILE A 1 377 ? 17.222 -14.457 -0.436 1.00 93.94 377 ILE A O 1
ATOM 2730 N N . MET A 1 378 ? 19.259 -14.839 -1.302 1.00 95.50 378 MET A N 1
ATOM 2731 C CA . MET A 1 378 ? 18.783 -15.486 -2.530 1.00 95.50 378 MET A CA 1
ATOM 2732 C C . MET A 1 378 ? 18.056 -16.803 -2.230 1.00 95.50 378 MET A C 1
ATOM 2734 O O . MET A 1 378 ? 18.471 -17.555 -1.349 1.00 95.50 378 MET A O 1
ATOM 2738 N N . LEU A 1 379 ? 17.013 -17.100 -3.007 1.00 97.38 379 LEU A N 1
ATOM 2739 C CA . LEU A 1 379 ? 16.288 -18.372 -2.967 1.00 97.38 379 LEU A CA 1
ATOM 2740 C C . LEU A 1 379 ? 16.695 -19.280 -4.137 1.00 97.38 379 LEU A C 1
ATOM 2742 O O . LEU A 1 379 ? 17.150 -18.808 -5.186 1.00 97.38 379 LEU A O 1
ATOM 2746 N N . ASN A 1 380 ? 16.525 -20.586 -3.949 1.00 96.81 380 ASN A N 1
ATOM 2747 C CA . ASN A 1 380 ? 16.655 -21.591 -5.000 1.00 96.81 380 ASN A CA 1
ATOM 2748 C C . ASN A 1 380 ? 15.533 -21.451 -6.044 1.00 96.81 380 ASN A C 1
ATOM 2750 O O . ASN A 1 380 ? 14.579 -20.691 -5.875 1.00 96.81 380 ASN A O 1
ATOM 2754 N N . ASP A 1 381 ? 15.634 -22.211 -7.136 1.00 96.19 381 ASP A N 1
ATOM 2755 C CA . ASP A 1 381 ? 14.674 -22.147 -8.247 1.00 96.19 381 ASP A CA 1
ATOM 2756 C C . ASP A 1 381 ? 13.248 -22.621 -7.873 1.00 96.19 381 ASP A C 1
ATOM 2758 O O . ASP A 1 381 ? 12.319 -22.459 -8.667 1.00 96.19 381 ASP A O 1
ATOM 2762 N N . ASP A 1 382 ? 13.054 -23.167 -6.665 1.00 95.75 382 ASP A N 1
ATOM 2763 C CA . ASP A 1 382 ? 11.747 -23.510 -6.088 1.00 95.75 382 ASP A CA 1
ATOM 2764 C C . ASP A 1 382 ? 10.937 -22.286 -5.610 1.00 95.75 382 ASP A C 1
ATOM 2766 O O . ASP A 1 382 ? 9.701 -22.356 -5.564 1.00 95.75 382 ASP A O 1
ATOM 2770 N N . GLY A 1 383 ? 11.619 -21.170 -5.321 1.00 96.06 383 GLY A N 1
ATOM 2771 C CA . GLY A 1 383 ? 11.062 -19.951 -4.732 1.00 96.06 383 GLY A CA 1
ATOM 2772 C C . GLY A 1 383 ? 10.812 -20.024 -3.220 1.00 96.06 383 GLY A C 1
ATOM 2773 O O . GLY A 1 383 ? 10.198 -19.115 -2.672 1.00 96.06 383 GLY A O 1
ATOM 2774 N N . GLU A 1 384 ? 11.266 -21.082 -2.542 1.00 95.06 384 GLU A N 1
ATOM 2775 C CA . GLU A 1 384 ? 10.900 -21.394 -1.152 1.00 95.06 384 GLU A CA 1
ATOM 2776 C C . GLU A 1 384 ? 12.108 -21.696 -0.248 1.00 95.06 384 GLU A C 1
ATOM 2778 O O . GLU A 1 384 ? 12.069 -21.332 0.928 1.00 95.06 384 GLU A O 1
ATOM 2783 N N . THR A 1 385 ? 13.205 -22.280 -0.751 1.00 95.88 385 THR A N 1
ATOM 2784 C CA . THR A 1 385 ? 14.396 -22.598 0.069 1.00 95.88 385 THR A CA 1
ATOM 2785 C C . THR A 1 385 ? 15.553 -21.619 -0.160 1.00 95.88 385 THR A C 1
ATOM 2787 O O . THR A 1 385 ? 15.767 -21.139 -1.272 1.00 95.88 385 THR A O 1
ATOM 2790 N N . ASP A 1 386 ? 16.320 -21.298 0.888 1.00 96.12 386 ASP A N 1
ATOM 2791 C CA . ASP A 1 386 ? 17.465 -20.382 0.784 1.00 96.12 386 ASP A CA 1
ATOM 2792 C C . ASP A 1 386 ? 18.628 -21.013 0.002 1.00 96.12 386 ASP A C 1
ATOM 2794 O O . ASP A 1 386 ? 19.126 -22.083 0.356 1.00 96.12 386 ASP A O 1
ATOM 2798 N N . ALA A 1 387 ? 19.158 -20.296 -0.992 1.00 94.75 387 ALA A N 1
ATOM 2799 C CA . ALA A 1 387 ? 20.237 -20.762 -1.873 1.00 94.75 387 ALA A CA 1
ATOM 2800 C C . ALA A 1 387 ? 21.595 -20.981 -1.174 1.00 94.75 387 ALA A C 1
ATOM 2802 O O . ALA A 1 387 ? 22.543 -21.473 -1.787 1.00 94.75 387 ALA A O 1
ATOM 2803 N N . LYS A 1 388 ? 21.705 -20.610 0.108 1.00 93.38 388 LYS A N 1
ATOM 2804 C CA . LYS A 1 388 ? 22.878 -20.859 0.961 1.00 93.38 388 LYS A CA 1
ATOM 2805 C C . LYS A 1 388 ? 22.572 -21.633 2.249 1.00 93.38 388 LYS A C 1
ATOM 2807 O O . LYS A 1 388 ? 23.509 -21.909 2.988 1.00 93.38 388 LYS A O 1
ATOM 2812 N N . GLY A 1 389 ? 21.309 -21.987 2.514 1.00 91.69 389 GLY A N 1
ATOM 2813 C CA . GLY A 1 389 ? 20.907 -22.624 3.777 1.00 91.69 389 GLY A CA 1
ATOM 2814 C C . GLY A 1 389 ? 21.167 -21.742 5.005 1.00 91.69 389 GLY A C 1
ATOM 2815 O O . GLY A 1 389 ? 21.756 -22.203 5.976 1.00 91.69 389 GLY A O 1
ATOM 2816 N N . ASN A 1 390 ? 20.794 -20.461 4.921 1.00 89.69 390 ASN A N 1
ATOM 2817 C CA . ASN A 1 390 ? 21.026 -19.466 5.974 1.00 89.69 390 ASN A CA 1
ATOM 2818 C C . ASN A 1 390 ? 19.858 -19.348 6.977 1.00 89.69 390 ASN A C 1
ATOM 2820 O O . ASN A 1 390 ? 19.987 -18.604 7.942 1.00 89.69 390 ASN A O 1
ATOM 2824 N N . ASP A 1 391 ? 18.731 -20.027 6.742 1.00 93.12 391 ASP A N 1
ATOM 2825 C CA . ASP A 1 391 ? 17.491 -19.942 7.530 1.00 93.12 391 ASP A CA 1
ATOM 2826 C C . ASP A 1 391 ? 17.031 -18.487 7.770 1.00 93.12 391 ASP A C 1
ATOM 2828 O O . ASP A 1 391 ? 16.797 -18.039 8.895 1.00 93.12 391 ASP A O 1
ATOM 2832 N N . VAL A 1 392 ? 16.936 -17.719 6.678 1.00 95.69 392 VAL A N 1
ATOM 2833 C CA . VAL A 1 392 ? 16.578 -16.295 6.681 1.00 95.69 392 VAL A CA 1
ATOM 2834 C C . VAL A 1 392 ? 15.079 -16.107 6.901 1.00 95.69 392 VAL A C 1
ATOM 2836 O O . VAL A 1 392 ? 14.260 -16.654 6.162 1.00 95.69 392 VAL A O 1
ATOM 2839 N N . TYR A 1 393 ? 14.730 -15.249 7.860 1.00 94.81 393 TYR A N 1
ATOM 2840 C CA . TYR A 1 393 ? 13.356 -14.911 8.236 1.00 94.81 393 TYR A CA 1
ATOM 2841 C C . TYR A 1 393 ? 13.161 -13.397 8.427 1.00 94.81 393 TYR A C 1
ATOM 2843 O O . TYR A 1 393 ? 14.128 -12.625 8.473 1.00 94.81 393 TYR A O 1
ATOM 2851 N N . ALA A 1 394 ? 11.896 -12.977 8.546 1.00 96.81 394 ALA A N 1
ATOM 2852 C CA . ALA A 1 394 ? 11.491 -11.586 8.737 1.00 96.81 394 ALA A CA 1
ATOM 2853 C C . ALA A 1 394 ? 11.032 -11.319 10.190 1.00 96.81 394 ALA A C 1
ATOM 2855 O O . ALA A 1 394 ? 9.908 -11.675 10.538 1.00 96.81 394 ALA A O 1
ATOM 2856 N N . PRO A 1 395 ? 11.873 -10.712 11.055 1.00 94.56 395 PRO A N 1
ATOM 2857 C CA . PRO A 1 395 ? 11.568 -10.547 12.481 1.00 94.56 395 PRO A CA 1
ATOM 2858 C C . PRO A 1 395 ? 10.760 -9.291 12.829 1.00 94.56 395 PRO A C 1
ATOM 2860 O O . PRO A 1 395 ? 10.110 -9.261 13.863 1.00 94.56 395 PRO A O 1
ATOM 2863 N N . GLU A 1 396 ? 10.869 -8.215 12.043 1.00 94.88 396 GLU A N 1
ATOM 2864 C CA . GLU A 1 396 ? 10.355 -6.894 12.428 1.00 94.88 396 GLU A CA 1
ATOM 2865 C C . GLU A 1 396 ? 10.100 -5.998 11.203 1.00 94.88 396 GLU A C 1
ATOM 2867 O O . GLU A 1 396 ? 10.742 -6.133 10.152 1.00 94.88 396 GLU A O 1
ATOM 2872 N N . VAL A 1 397 ? 9.158 -5.064 11.347 1.00 96.44 397 VAL A N 1
ATOM 2873 C CA . VAL A 1 397 ? 8.819 -4.053 10.335 1.00 96.44 397 VAL A CA 1
ATOM 2874 C C . VAL A 1 397 ? 9.799 -2.876 10.419 1.00 96.44 397 VAL A C 1
ATOM 2876 O O . VAL A 1 397 ? 10.161 -2.422 11.504 1.00 96.44 397 VAL A O 1
ATOM 2879 N N . ILE A 1 398 ? 10.262 -2.372 9.273 1.00 92.75 398 ILE A N 1
ATOM 2880 C CA . ILE A 1 398 ? 11.296 -1.332 9.225 1.00 92.75 398 ILE A CA 1
ATOM 2881 C C . ILE A 1 398 ? 10.676 0.035 9.517 1.00 92.75 398 ILE A C 1
ATOM 2883 O O . ILE A 1 398 ? 9.987 0.621 8.690 1.00 92.75 398 ILE A O 1
ATOM 2887 N N . MET A 1 399 ? 10.979 0.583 10.692 1.00 90.19 399 MET A N 1
ATOM 2888 C CA . MET A 1 399 ? 10.503 1.908 11.100 1.00 90.19 399 MET A CA 1
ATOM 2889 C C . MET A 1 399 ? 11.205 3.036 10.324 1.00 90.19 399 MET A C 1
ATOM 2891 O O . MET A 1 399 ? 10.547 3.938 9.798 1.00 90.19 399 MET A O 1
ATOM 2895 N N . LYS A 1 400 ? 12.542 2.979 10.224 1.00 84.75 400 LYS A N 1
ATOM 2896 C CA . LYS A 1 400 ? 13.388 3.962 9.523 1.00 84.75 400 LYS A CA 1
ATOM 2897 C C . LYS A 1 400 ? 14.583 3.296 8.839 1.00 84.75 400 LYS A C 1
ATOM 2899 O O . LYS A 1 400 ? 15.159 2.360 9.388 1.00 84.75 400 LYS A O 1
ATOM 2904 N N . ILE A 1 401 ? 15.022 3.848 7.709 1.00 74.31 401 ILE A N 1
ATOM 2905 C CA . ILE A 1 401 ? 16.287 3.503 7.042 1.00 74.31 401 ILE A CA 1
ATOM 2906 C C . ILE A 1 401 ? 17.334 4.593 7.319 1.00 74.31 401 ILE A C 1
ATOM 2908 O O . ILE A 1 401 ? 17.042 5.791 7.307 1.00 74.31 401 ILE A O 1
ATOM 2912 N N . LEU A 1 402 ? 18.559 4.158 7.643 1.00 67.50 402 LEU A N 1
ATOM 2913 C CA . LEU A 1 402 ? 19.683 4.991 8.112 1.00 67.50 402 LEU A CA 1
ATOM 2914 C C . LEU A 1 402 ? 19.364 5.906 9.317 1.00 67.50 402 LEU A C 1
ATOM 2916 O O . LEU A 1 402 ? 20.072 6.876 9.567 1.00 67.50 402 LEU A O 1
ATOM 2920 N N . GLY A 1 403 ? 18.284 5.626 10.054 1.00 66.25 403 GLY A N 1
ATOM 2921 C CA . GLY A 1 403 ? 17.767 6.478 11.133 1.00 66.25 403 GLY A CA 1
ATOM 2922 C C . GLY A 1 403 ? 17.083 7.775 10.669 1.00 66.25 403 GLY A C 1
ATOM 2923 O O . GLY A 1 403 ? 16.420 8.418 11.484 1.00 66.25 403 GLY A O 1
ATOM 2924 N N . ILE A 1 404 ? 17.194 8.131 9.381 1.00 66.25 404 ILE A N 1
ATOM 2925 C CA . ILE A 1 404 ? 16.744 9.414 8.818 1.00 66.25 404 ILE A CA 1
ATOM 2926 C C . ILE A 1 404 ? 15.505 9.303 7.921 1.00 66.25 404 ILE A C 1
ATOM 2928 O O . ILE A 1 404 ? 14.557 10.051 8.145 1.00 66.25 404 ILE A O 1
ATOM 2932 N N . LYS A 1 405 ? 15.446 8.370 6.955 1.00 71.12 405 LYS A N 1
ATOM 2933 C CA . LYS A 1 405 ? 14.248 8.205 6.113 1.00 71.12 405 LYS A CA 1
ATOM 2934 C C . LYS A 1 405 ? 13.225 7.371 6.880 1.00 71.12 405 LYS A C 1
ATOM 2936 O O . LYS A 1 405 ? 13.499 6.216 7.208 1.00 71.12 405 LYS A O 1
ATOM 2941 N N . SER A 1 406 ? 12.067 7.957 7.186 1.00 79.62 406 SER A N 1
ATOM 2942 C CA . SER A 1 406 ? 10.919 7.194 7.688 1.00 79.62 406 SER A CA 1
ATOM 2943 C C . SER A 1 406 ? 10.457 6.216 6.616 1.00 79.62 406 SER A C 1
ATOM 2945 O O . SER A 1 406 ? 10.418 6.579 5.443 1.00 79.62 406 SER A O 1
ATOM 2947 N N . ILE A 1 407 ? 10.129 4.991 7.023 1.00 85.75 407 ILE A N 1
ATOM 2948 C CA . ILE A 1 407 ? 9.486 4.000 6.156 1.00 85.75 407 ILE A CA 1
ATOM 2949 C C . ILE A 1 407 ? 8.086 3.711 6.703 1.00 85.75 407 ILE A C 1
ATOM 2951 O O . ILE A 1 407 ? 7.120 3.934 5.985 1.00 85.75 407 ILE A O 1
ATOM 2955 N N . TYR A 1 408 ? 7.971 3.347 7.988 1.00 93.81 408 TYR A N 1
ATOM 2956 C CA . TYR A 1 408 ? 6.677 3.209 8.682 1.00 93.81 408 TYR A CA 1
ATOM 2957 C C . TYR A 1 408 ? 6.615 3.883 10.063 1.00 93.81 408 TYR A C 1
ATOM 2959 O O . TYR A 1 408 ? 5.604 3.783 10.755 1.00 93.81 408 TYR A O 1
ATOM 2967 N N . ALA A 1 409 ? 7.663 4.602 10.490 1.00 88.69 409 ALA A N 1
ATOM 2968 C CA . ALA A 1 409 ? 7.633 5.312 11.773 1.00 88.69 409 ALA A CA 1
ATOM 2969 C C . ALA A 1 409 ? 6.510 6.367 11.826 1.00 88.69 409 ALA A C 1
ATOM 2971 O O . ALA A 1 409 ? 5.831 6.465 12.844 1.00 88.69 409 ALA A O 1
ATOM 2972 N N . GLY A 1 410 ? 6.271 7.094 10.726 1.00 83.56 410 GLY A N 1
ATOM 2973 C CA . GLY A 1 410 ? 5.135 8.012 10.600 1.00 83.56 410 GLY A CA 1
ATOM 2974 C C . GLY A 1 410 ? 3.793 7.287 10.710 1.00 83.56 410 GLY A C 1
ATOM 2975 O O . GLY A 1 410 ? 2.945 7.696 11.496 1.00 83.56 410 GLY A O 1
ATOM 2976 N N . THR A 1 411 ? 3.639 6.156 10.011 1.00 90.56 411 THR A N 1
ATOM 2977 C CA . THR A 1 411 ? 2.439 5.301 10.064 1.00 90.56 411 THR A CA 1
ATOM 2978 C C . THR A 1 411 ? 2.080 4.911 11.495 1.00 90.56 411 THR A C 1
ATOM 2980 O O . THR A 1 411 ? 0.946 5.096 11.928 1.00 90.56 411 THR A O 1
ATOM 2983 N N . VAL A 1 412 ? 3.061 4.413 12.253 1.00 92.00 412 VAL A N 1
ATOM 2984 C CA . VAL A 1 412 ? 2.861 3.976 13.641 1.00 92.00 412 VAL A CA 1
ATOM 2985 C C . VAL A 1 412 ? 2.569 5.159 14.562 1.00 92.00 412 VAL A C 1
ATOM 2987 O O . VAL A 1 412 ? 1.666 5.057 15.384 1.00 92.00 412 VAL A O 1
ATOM 2990 N N . THR A 1 413 ? 3.248 6.301 14.397 1.00 84.12 413 THR A N 1
ATOM 2991 C CA . THR A 1 413 ? 2.932 7.520 15.161 1.00 84.12 413 THR A CA 1
ATOM 2992 C C . THR A 1 413 ? 1.503 8.005 14.904 1.00 84.12 413 THR A C 1
ATOM 2994 O O . THR A 1 413 ? 0.797 8.310 15.860 1.00 84.12 413 THR A O 1
ATOM 2997 N N . HIS A 1 414 ? 1.028 8.023 13.655 1.00 80.31 414 HIS A N 1
ATOM 2998 C CA . HIS A 1 414 ? -0.355 8.414 13.346 1.00 80.31 414 HIS A CA 1
ATOM 2999 C C . HIS A 1 414 ? -1.381 7.428 13.922 1.00 80.31 414 HIS A C 1
ATOM 3001 O O . HIS A 1 414 ? -2.401 7.858 14.453 1.00 80.31 414 HIS A O 1
ATOM 3007 N N . LEU A 1 415 ? -1.093 6.122 13.904 1.00 86.00 415 LEU A N 1
ATOM 3008 C CA . LEU A 1 415 ? -1.951 5.104 14.525 1.00 86.00 415 LEU A CA 1
ATOM 3009 C C . LEU A 1 415 ? -1.975 5.216 16.060 1.00 86.00 415 LEU A C 1
ATOM 3011 O O . LEU A 1 415 ? -3.037 5.108 16.667 1.00 86.00 415 LEU A O 1
ATOM 3015 N N . GLN A 1 416 ? -0.840 5.509 16.697 1.00 82.38 416 GLN A N 1
ATOM 3016 C CA . GLN A 1 416 ? -0.781 5.779 18.138 1.00 82.38 416 GLN A CA 1
ATOM 3017 C C . GLN A 1 416 ? -1.532 7.068 18.510 1.00 82.38 416 GLN A C 1
ATOM 3019 O O . GLN A 1 416 ? -2.262 7.088 19.498 1.00 82.38 416 GLN A O 1
ATOM 3024 N N . ASN A 1 417 ? -1.443 8.115 17.681 1.00 71.75 417 ASN A N 1
ATOM 3025 C CA . ASN A 1 417 ? -2.235 9.342 17.837 1.00 71.75 417 ASN A CA 1
ATOM 3026 C C . ASN A 1 417 ? -3.747 9.092 17.662 1.00 71.75 417 ASN A C 1
ATOM 3028 O O . ASN A 1 417 ? -4.552 9.756 18.309 1.00 71.75 417 ASN A O 1
ATOM 3032 N N . ALA A 1 418 ? -4.137 8.105 16.848 1.00 68.56 418 ALA A N 1
ATOM 3033 C CA . ALA A 1 418 ? -5.512 7.612 16.728 1.00 68.56 418 ALA A CA 1
ATOM 3034 C C . ALA A 1 418 ? -5.943 6.669 17.881 1.00 68.56 418 ALA A C 1
ATOM 3036 O O . ALA A 1 418 ? -6.991 6.029 17.801 1.00 68.56 418 ALA A O 1
ATOM 3037 N N . GLY A 1 419 ? -5.151 6.577 18.956 1.00 71.44 419 GLY A N 1
ATOM 3038 C CA . GLY A 1 419 ? -5.488 5.845 20.179 1.00 71.44 419 GLY A CA 1
ATOM 3039 C C . GLY A 1 419 ? -5.131 4.362 20.189 1.00 71.44 419 GLY A C 1
ATOM 3040 O O . GLY A 1 419 ? -5.561 3.653 21.100 1.00 71.44 419 GLY A O 1
ATOM 3041 N N . TYR A 1 420 ? -4.368 3.870 19.209 1.00 84.75 420 TYR A N 1
ATOM 3042 C CA . TYR A 1 420 ? -3.955 2.470 19.192 1.00 84.75 420 TYR A CA 1
ATOM 3043 C C . TYR A 1 420 ? -2.684 2.212 20.026 1.00 84.75 420 TYR A C 1
ATOM 3045 O O . TYR A 1 420 ? -1.655 2.870 19.868 1.00 84.75 420 TYR A O 1
ATOM 3053 N N . VAL A 1 421 ? -2.743 1.196 20.885 1.00 86.62 421 VAL A N 1
ATOM 3054 C CA . VAL A 1 421 ? -1.643 0.674 21.701 1.00 86.62 421 VAL A CA 1
ATOM 3055 C C . VAL A 1 421 ? -0.875 -0.371 20.892 1.00 86.62 421 VAL A C 1
ATOM 3057 O O . VAL A 1 421 ? -1.405 -1.437 20.574 1.00 86.62 421 VAL A O 1
ATOM 3060 N N . LEU A 1 422 ? 0.376 -0.049 20.560 1.00 93.81 422 LEU A N 1
ATOM 3061 C CA . LEU A 1 422 ? 1.304 -0.938 19.859 1.00 93.81 422 LEU A CA 1
ATOM 3062 C C . LEU A 1 422 ? 1.708 -2.125 20.748 1.00 93.81 422 LEU A C 1
ATOM 3064 O O . LEU A 1 422 ? 2.222 -1.903 21.842 1.00 93.81 422 LEU A O 1
ATOM 3068 N N . GLY A 1 423 ? 1.533 -3.343 20.235 1.00 94.06 423 GLY A N 1
ATOM 3069 C CA . GLY A 1 423 ? 1.909 -4.606 20.870 1.00 94.06 423 GLY A CA 1
ATOM 3070 C C . GLY A 1 423 ? 2.842 -5.480 20.030 1.00 94.06 423 GLY A C 1
ATOM 3071 O O . GLY A 1 423 ? 3.132 -5.178 18.866 1.00 94.06 423 GLY A O 1
ATOM 3072 N N . ASP A 1 424 ? 3.304 -6.584 20.619 1.00 94.50 424 ASP A N 1
ATOM 3073 C CA . ASP A 1 424 ? 4.119 -7.599 19.937 1.00 94.50 424 ASP A CA 1
ATOM 3074 C C . ASP A 1 424 ? 3.218 -8.601 19.198 1.00 94.50 424 ASP A C 1
ATOM 3076 O O . ASP A 1 424 ? 2.367 -9.248 19.800 1.00 94.50 424 ASP A O 1
ATOM 3080 N N . ILE A 1 425 ? 3.392 -8.757 17.881 1.00 95.94 425 ILE A N 1
ATOM 3081 C CA . ILE A 1 425 ? 2.557 -9.674 17.089 1.00 95.94 425 ILE A CA 1
ATOM 3082 C C . ILE A 1 425 ? 2.902 -11.155 17.310 1.00 95.94 425 ILE A C 1
ATOM 3084 O O . ILE A 1 425 ? 2.060 -12.018 17.061 1.00 95.94 425 ILE A O 1
ATOM 3088 N N . GLU A 1 426 ? 4.115 -11.459 17.781 1.00 93.94 426 GLU A N 1
ATOM 3089 C CA . GLU A 1 426 ? 4.546 -12.829 18.091 1.00 93.94 426 GLU A CA 1
ATOM 3090 C C . GLU A 1 426 ? 4.143 -13.246 19.518 1.00 93.94 426 GLU A C 1
ATOM 3092 O O . GLU A 1 426 ? 4.087 -14.437 19.828 1.00 93.94 426 GLU A O 1
ATOM 3097 N N . ASN A 1 427 ? 3.828 -12.277 20.385 1.00 95.25 427 ASN A N 1
ATOM 3098 C CA . ASN A 1 427 ? 3.400 -12.493 21.767 1.00 95.25 427 ASN A CA 1
ATOM 3099 C C . ASN A 1 427 ? 2.355 -11.437 22.211 1.00 95.25 427 ASN A C 1
ATOM 3101 O O . ASN A 1 427 ? 2.618 -10.673 23.146 1.00 95.25 427 ASN A O 1
ATOM 3105 N N . PRO A 1 428 ? 1.175 -11.371 21.564 1.00 93.88 428 PRO A N 1
ATOM 3106 C CA . PRO A 1 428 ? 0.186 -10.324 21.822 1.00 93.88 428 PRO A CA 1
ATOM 3107 C C . PRO A 1 428 ? -0.407 -10.432 23.231 1.00 93.88 428 PRO A C 1
ATOM 3109 O O . PRO A 1 428 ? -0.645 -11.534 23.728 1.00 93.88 428 PRO A O 1
ATOM 3112 N N . GLN A 1 429 ? -0.667 -9.288 23.866 1.00 86.69 429 GLN A N 1
ATOM 3113 C CA . GLN A 1 429 ? -1.175 -9.182 25.238 1.00 86.69 429 GLN A CA 1
ATOM 3114 C C . GLN A 1 429 ? -2.570 -8.525 25.310 1.00 86.69 429 GLN A C 1
ATOM 3116 O O . GLN A 1 429 ? -2.954 -7.759 24.419 1.00 86.69 429 GLN A O 1
ATOM 3121 N N . PRO A 1 430 ? -3.344 -8.766 26.387 1.00 76.69 430 PRO A N 1
ATOM 3122 C CA . PRO A 1 430 ? -4.566 -8.015 26.660 1.00 76.69 430 PRO A CA 1
ATOM 3123 C C . PRO A 1 430 ? -4.305 -6.502 26.737 1.00 76.69 430 PRO A C 1
ATOM 3125 O O . PRO A 1 430 ? -3.357 -6.054 27.377 1.00 76.69 430 PRO A O 1
ATOM 3128 N N . GLY A 1 431 ? -5.168 -5.705 26.102 1.00 72.62 431 GLY A N 1
ATOM 3129 C CA . GLY A 1 431 ? -5.061 -4.239 26.062 1.00 72.62 431 GLY A CA 1
ATOM 3130 C C . GLY A 1 431 ? -4.240 -3.673 24.895 1.00 72.62 431 GLY A C 1
ATOM 3131 O O . GLY A 1 431 ? -4.379 -2.490 24.586 1.00 72.62 431 GLY A O 1
ATOM 3132 N N . GLU A 1 432 ? -3.454 -4.496 24.201 1.00 86.69 432 GLU A N 1
ATOM 3133 C CA . GLU A 1 432 ? -2.811 -4.131 22.933 1.00 86.69 432 GLU A CA 1
ATOM 3134 C C . GLU A 1 432 ? -3.829 -4.189 21.776 1.00 86.69 432 GLU A C 1
ATOM 3136 O O . GLU A 1 432 ? -4.710 -5.051 21.749 1.00 86.69 432 GLU A O 1
ATOM 3141 N N . ASN A 1 433 ? -3.745 -3.274 20.803 1.00 90.31 433 ASN A N 1
ATOM 3142 C CA . ASN A 1 433 ? -4.668 -3.257 19.655 1.00 90.31 433 ASN A CA 1
ATOM 3143 C C . ASN A 1 433 ? -4.058 -2.746 18.330 1.00 90.31 433 ASN A C 1
ATOM 3145 O O . ASN A 1 433 ? -4.786 -2.626 17.345 1.00 90.31 433 ASN A O 1
ATOM 3149 N N . LEU A 1 434 ? -2.747 -2.501 18.259 1.00 96.00 434 LEU A N 1
ATOM 3150 C CA . LEU A 1 434 ? -1.993 -2.318 17.015 1.00 96.00 434 LEU A CA 1
ATOM 3151 C C . LEU A 1 434 ? -0.836 -3.312 16.959 1.00 96.00 434 LEU A C 1
ATOM 3153 O O . LEU A 1 434 ? 0.010 -3.329 17.845 1.00 96.00 434 LEU A O 1
ATOM 3157 N N . PHE A 1 435 ? -0.754 -4.075 15.875 1.00 98.25 435 PHE A N 1
ATOM 3158 C CA . PHE A 1 435 ? 0.283 -5.082 15.665 1.00 98.25 435 PHE A CA 1
ATOM 3159 C C . PHE A 1 435 ? 0.937 -4.893 14.297 1.00 98.25 435 PHE A C 1
ATOM 3161 O O . PHE A 1 435 ? 0.249 -4.660 13.304 1.00 98.25 435 PHE A O 1
ATOM 3168 N N . LEU A 1 436 ? 2.263 -4.993 14.218 1.00 98.31 436 LEU A N 1
ATOM 3169 C CA . LEU A 1 436 ? 3.003 -4.851 12.959 1.00 98.31 436 LEU A CA 1
ATOM 3170 C C . LEU A 1 436 ? 3.384 -6.243 12.455 1.00 98.31 436 LEU A C 1
ATOM 3172 O O . LEU A 1 436 ? 4.136 -6.937 13.126 1.00 98.31 436 LEU A O 1
ATOM 3176 N N . ASN A 1 437 ? 2.885 -6.657 11.291 1.00 98.19 437 ASN A N 1
ATOM 3177 C CA . ASN A 1 437 ? 3.117 -7.989 10.732 1.00 98.19 437 ASN A CA 1
ATOM 3178 C C . ASN A 1 437 ? 4.337 -7.989 9.793 1.00 98.19 437 ASN A C 1
ATOM 3180 O O . ASN A 1 437 ? 4.192 -7.574 8.640 1.00 98.19 437 ASN A O 1
ATOM 3184 N N . PRO A 1 438 ? 5.525 -8.461 10.218 1.00 97.56 438 PRO A N 1
ATOM 3185 C CA . PRO A 1 438 ? 6.653 -8.595 9.310 1.00 97.56 438 PRO A CA 1
ATOM 3186 C C . PRO A 1 438 ? 6.390 -9.707 8.287 1.00 97.56 438 PRO A C 1
ATOM 3188 O O . PRO A 1 438 ? 5.872 -10.772 8.628 1.00 97.56 438 PRO A O 1
ATOM 3191 N N . VAL A 1 439 ? 6.755 -9.458 7.032 1.00 96.38 439 VAL A N 1
ATOM 3192 C CA . VAL A 1 439 ? 6.600 -10.400 5.913 1.00 96.38 439 VAL A CA 1
ATOM 3193 C C . VAL A 1 439 ? 7.967 -10.772 5.354 1.00 96.38 439 VAL A C 1
ATOM 3195 O O . VAL A 1 439 ? 8.823 -9.903 5.164 1.00 96.38 439 VAL A O 1
ATOM 3198 N N . ASP A 1 440 ? 8.177 -12.050 5.036 1.00 97.56 440 ASP A N 1
ATOM 3199 C CA . ASP A 1 440 ? 9.289 -12.425 4.167 1.00 97.56 440 ASP A CA 1
ATOM 3200 C C . ASP A 1 440 ? 8.872 -12.133 2.725 1.00 97.56 440 ASP A C 1
ATOM 3202 O O . ASP A 1 440 ? 8.364 -12.984 1.994 1.00 97.56 440 ASP A O 1
ATOM 3206 N N . TRP A 1 441 ? 9.089 -10.879 2.337 1.00 96.62 441 TRP A N 1
ATOM 3207 C CA . TRP A 1 441 ? 8.744 -10.292 1.042 1.00 96.62 441 TRP A CA 1
ATOM 3208 C C . TRP A 1 441 ? 9.418 -10.962 -0.169 1.00 96.62 441 TRP A C 1
ATOM 3210 O O . TRP A 1 441 ? 9.137 -10.584 -1.310 1.00 96.62 441 TRP A O 1
ATOM 3220 N N . ARG A 1 442 ? 10.296 -11.951 0.060 1.00 98.00 442 ARG A N 1
ATOM 3221 C CA . ARG A 1 442 ? 10.819 -12.855 -0.972 1.00 98.00 442 ARG A CA 1
ATOM 3222 C C . ARG A 1 442 ? 9.806 -13.943 -1.341 1.00 98.00 442 ARG A C 1
ATOM 3224 O O . ARG A 1 442 ? 9.706 -14.288 -2.517 1.00 98.00 442 ARG A O 1
ATOM 3231 N N . LYS A 1 443 ? 9.095 -14.498 -0.350 1.00 98.12 443 LYS A N 1
ATOM 3232 C CA . LYS A 1 443 ? 8.117 -15.592 -0.504 1.00 98.12 443 LYS A CA 1
ATOM 3233 C C . LYS A 1 443 ? 6.831 -15.082 -1.155 1.00 98.12 443 LYS A C 1
ATOM 3235 O O . LYS A 1 443 ? 6.625 -13.877 -1.269 1.00 98.12 443 LYS A O 1
ATOM 3240 N N . SER A 1 444 ? 5.971 -16.004 -1.576 1.00 98.00 444 SER A N 1
ATOM 3241 C CA . SER A 1 444 ? 4.684 -15.683 -2.206 1.00 98.00 444 SER A CA 1
ATOM 3242 C C . SER A 1 444 ? 3.724 -14.937 -1.271 1.00 98.00 444 SER A C 1
ATOM 3244 O O . SER A 1 444 ? 3.834 -15.006 -0.039 1.00 98.00 444 SER A O 1
ATOM 3246 N N . SER A 1 445 ? 2.742 -14.253 -1.854 1.00 98.06 445 SER A N 1
ATOM 3247 C CA . SER A 1 445 ? 1.639 -13.633 -1.114 1.00 98.06 445 SER A CA 1
ATOM 3248 C C . SER A 1 445 ? 0.821 -14.678 -0.362 1.00 98.06 445 SER A C 1
ATOM 3250 O O . SER A 1 445 ? 0.422 -14.413 0.766 1.00 98.06 445 SER A O 1
ATOM 3252 N N . ASP A 1 446 ? 0.648 -15.880 -0.923 1.00 97.56 446 ASP A N 1
ATOM 3253 C CA . ASP A 1 446 ? -0.036 -16.993 -0.252 1.00 97.56 446 ASP A CA 1
ATOM 3254 C C . ASP A 1 446 ? 0.765 -17.503 0.972 1.00 97.56 446 ASP A C 1
ATOM 3256 O O . ASP A 1 446 ? 0.188 -17.672 2.044 1.00 97.56 446 ASP A O 1
ATOM 3260 N N . HIS A 1 447 ? 2.098 -17.646 0.878 1.00 97.56 447 HIS A N 1
ATOM 3261 C CA . HIS A 1 447 ? 2.958 -18.013 2.021 1.00 97.56 447 HIS A CA 1
ATOM 3262 C C . HIS A 1 447 ? 2.854 -16.984 3.162 1.00 97.56 447 HIS A C 1
ATOM 3264 O O . HIS A 1 447 ? 2.677 -17.339 4.329 1.00 97.56 447 HIS A O 1
ATOM 3270 N N . ASN A 1 448 ? 2.955 -15.691 2.836 1.00 98.31 448 ASN A N 1
ATOM 3271 C CA . ASN A 1 448 ? 2.860 -14.620 3.832 1.00 98.31 448 ASN A CA 1
ATOM 3272 C C . ASN A 1 448 ? 1.426 -14.454 4.379 1.00 98.31 448 ASN A C 1
ATOM 3274 O O . ASN A 1 448 ? 1.253 -14.067 5.536 1.00 98.31 448 ASN A O 1
ATOM 3278 N N . ALA A 1 449 ? 0.402 -14.774 3.583 1.00 98.44 449 ALA A N 1
ATOM 3279 C CA . ALA A 1 449 ? -0.997 -14.771 3.999 1.00 98.44 449 ALA A CA 1
ATOM 3280 C C . ALA A 1 449 ? -1.305 -15.860 5.028 1.00 98.44 449 ALA A C 1
ATOM 3282 O O . ALA A 1 449 ? -2.060 -15.605 5.966 1.00 98.44 449 ALA A O 1
ATOM 3283 N N . ASP A 1 450 ? -0.706 -17.046 4.892 1.00 97.88 450 ASP A N 1
ATOM 3284 C CA . ASP A 1 450 ? -0.838 -18.098 5.896 1.00 97.88 450 ASP A CA 1
ATOM 3285 C C . ASP A 1 450 ? -0.242 -17.651 7.246 1.00 97.88 450 ASP A C 1
ATOM 3287 O O . ASP A 1 450 ? -0.942 -17.694 8.259 1.00 97.88 450 ASP A O 1
ATOM 3291 N N . GLN A 1 451 ? 0.977 -17.096 7.262 1.00 97.56 451 GLN A N 1
ATOM 3292 C CA . GLN A 1 451 ? 1.582 -16.548 8.491 1.00 97.56 451 GLN A CA 1
ATOM 3293 C C . GLN A 1 451 ? 0.729 -15.429 9.121 1.00 97.56 451 GLN A C 1
ATOM 3295 O O . GLN A 1 451 ? 0.526 -15.396 10.337 1.00 97.56 451 GLN A O 1
ATOM 3300 N N . LEU A 1 452 ? 0.183 -14.530 8.293 1.00 98.56 452 LEU A N 1
ATOM 3301 C CA . LEU A 1 452 ? -0.739 -13.479 8.728 1.00 98.56 452 LEU A CA 1
ATOM 3302 C C . LEU A 1 452 ? -2.011 -14.069 9.364 1.00 98.56 452 LEU A C 1
ATOM 3304 O O . LEU A 1 452 ? -2.469 -13.564 10.384 1.00 98.56 452 LEU A O 1
ATOM 3308 N N . LEU A 1 453 ? -2.579 -15.144 8.810 1.00 98.56 453 LEU A N 1
ATOM 3309 C CA . LEU A 1 453 ? -3.808 -15.768 9.319 1.00 98.56 453 LEU A CA 1
ATOM 3310 C C . LEU A 1 453 ? -3.623 -16.556 10.621 1.00 98.56 453 LEU A C 1
ATOM 3312 O O . LEU A 1 453 ? -4.595 -16.706 11.370 1.00 98.56 453 LEU A O 1
ATOM 3316 N N . ASP A 1 454 ? -2.405 -17.011 10.907 1.00 97.88 454 ASP A N 1
ATOM 3317 C CA . ASP A 1 454 ? -2.038 -17.588 12.203 1.00 97.88 454 ASP A CA 1
ATOM 3318 C C . ASP A 1 454 ? -1.846 -16.488 13.260 1.00 97.88 454 ASP A C 1
ATOM 3320 O O . ASP A 1 454 ? -2.460 -16.546 14.326 1.00 97.88 454 ASP A O 1
ATOM 3324 N N . ARG A 1 455 ? -1.130 -15.403 12.931 1.00 98.06 455 ARG A N 1
ATOM 3325 C CA . ARG A 1 455 ? -1.005 -14.213 13.800 1.00 98.06 455 ARG A CA 1
ATOM 3326 C C . ARG A 1 455 ? -2.349 -13.540 14.098 1.00 98.06 455 ARG A C 1
ATOM 3328 O O . ARG A 1 455 ? -2.591 -13.136 15.233 1.00 98.06 455 ARG A O 1
ATOM 3335 N N . ILE A 1 456 ? -3.258 -13.474 13.119 1.00 98.31 456 ILE A N 1
ATOM 3336 C CA . ILE A 1 456 ? -4.648 -13.018 13.309 1.00 98.31 456 ILE A CA 1
ATOM 3337 C C . ILE A 1 456 ? -5.358 -13.843 14.386 1.00 98.31 456 ILE A C 1
ATOM 3339 O O . ILE A 1 456 ? -6.156 -13.295 15.145 1.00 98.31 456 ILE A O 1
ATOM 3343 N N . GLU A 1 457 ? -5.096 -15.148 14.466 1.00 96.94 457 GLU A N 1
ATOM 3344 C CA . GLU A 1 457 ? -5.707 -15.996 15.484 1.00 96.94 457 GLU A CA 1
ATOM 3345 C C . GLU A 1 457 ? -5.131 -15.710 16.875 1.00 96.94 457 GLU A C 1
ATOM 3347 O O . GLU A 1 457 ? -5.909 -15.479 17.800 1.00 96.94 457 GLU A O 1
ATOM 3352 N N . SER A 1 458 ? -3.804 -15.612 17.008 1.00 96.75 458 SER A N 1
ATOM 3353 C CA . SER A 1 458 ? -3.138 -15.226 18.263 1.00 96.75 458 SER A CA 1
ATOM 3354 C C . SER A 1 458 ? -3.617 -13.865 18.779 1.00 96.75 458 SER A C 1
ATOM 3356 O O . SER A 1 458 ? -3.992 -13.742 19.944 1.00 96.75 458 SER A O 1
ATOM 3358 N N . VAL A 1 459 ? -3.690 -12.853 17.904 1.00 97.12 459 VAL A N 1
ATOM 3359 C CA . VAL A 1 459 ? -4.187 -11.509 18.244 1.00 97.12 459 VAL A CA 1
ATOM 3360 C C . VAL A 1 459 ? -5.639 -11.561 18.724 1.00 97.12 459 VAL A C 1
ATOM 3362 O O . VAL A 1 459 ? -5.958 -10.972 19.756 1.00 97.12 459 VAL A O 1
ATOM 3365 N N . ARG A 1 460 ? -6.531 -12.286 18.034 1.00 94.06 460 ARG A N 1
ATOM 3366 C CA . ARG A 1 460 ? -7.942 -12.433 18.450 1.00 94.06 460 ARG A CA 1
ATOM 3367 C C . ARG A 1 460 ? -8.073 -13.115 19.814 1.00 94.06 460 ARG A C 1
ATOM 3369 O O . ARG A 1 460 ? -8.902 -12.698 20.617 1.00 94.06 460 ARG A O 1
ATOM 3376 N N . GLN A 1 461 ? -7.245 -14.121 20.092 1.00 89.06 461 GLN A N 1
ATOM 3377 C CA . GLN A 1 461 ? -7.264 -14.845 21.367 1.00 89.06 461 GLN A CA 1
ATOM 3378 C C . GLN A 1 461 ? -6.734 -13.997 22.533 1.00 89.06 461 GLN A C 1
ATOM 3380 O O . GLN A 1 461 ? -7.371 -13.967 23.582 1.00 89.06 461 GLN A O 1
ATOM 3385 N N . ALA A 1 462 ? -5.633 -13.262 22.349 1.00 86.12 462 ALA A N 1
ATOM 3386 C CA . ALA A 1 462 ? -5.053 -12.410 23.392 1.00 86.12 462 ALA A CA 1
ATOM 3387 C C . ALA A 1 462 ? -5.883 -11.150 23.697 1.00 86.12 462 ALA A C 1
ATOM 3389 O O . ALA A 1 462 ? -6.014 -10.749 24.851 1.00 86.12 462 ALA A O 1
ATOM 3390 N N . THR A 1 463 ? -6.464 -10.528 22.667 1.00 83.69 463 THR A N 1
ATOM 3391 C CA . THR A 1 463 ? -7.254 -9.287 22.807 1.00 83.69 463 THR A CA 1
ATOM 3392 C C . THR A 1 463 ? -8.739 -9.528 23.096 1.00 83.69 463 THR A C 1
ATOM 3394 O O . THR A 1 463 ? -9.472 -8.583 23.381 1.00 83.69 463 THR A O 1
ATOM 3397 N N . GLY A 1 464 ? -9.211 -10.774 22.979 1.00 79.44 464 GLY A N 1
ATOM 3398 C CA . GLY A 1 464 ? -10.633 -11.129 23.043 1.00 79.44 464 GLY A CA 1
ATOM 3399 C C . GLY A 1 464 ? -11.463 -10.657 21.839 1.00 79.44 464 GLY A C 1
ATOM 3400 O O . GLY A 1 464 ? -12.691 -10.754 21.868 1.00 79.44 464 GLY A O 1
ATOM 3401 N N . ALA A 1 465 ? -10.831 -10.129 20.786 1.00 83.25 465 ALA A N 1
ATOM 3402 C CA . ALA A 1 465 ? -11.528 -9.560 19.638 1.00 83.25 465 ALA A CA 1
ATOM 3403 C C . ALA A 1 465 ? -12.175 -10.633 18.745 1.00 83.25 465 ALA A C 1
ATOM 3405 O O . ALA A 1 465 ? -11.532 -11.578 18.288 1.00 83.25 465 ALA A O 1
ATOM 3406 N N . ASP A 1 466 ? -13.446 -10.431 18.386 1.00 83.50 466 ASP A N 1
ATOM 3407 C CA . ASP A 1 466 ? -14.162 -11.291 17.437 1.00 83.50 466 ASP A CA 1
ATOM 3408 C C . ASP A 1 466 ? -13.506 -11.276 16.046 1.00 83.50 466 ASP A C 1
ATOM 3410 O O . ASP A 1 466 ? -13.438 -12.315 15.383 1.00 83.50 466 ASP A O 1
ATOM 3414 N N . ARG A 1 467 ? -12.990 -10.114 15.618 1.00 90.69 467 ARG A N 1
ATOM 3415 C CA . ARG A 1 467 ? -12.303 -9.888 14.337 1.00 90.69 467 ARG A CA 1
ATOM 3416 C C . ARG A 1 467 ? -11.242 -8.799 14.437 1.00 90.69 467 ARG A C 1
ATOM 3418 O O . ARG A 1 467 ? -11.388 -7.880 15.238 1.00 90.69 467 ARG A O 1
ATOM 3425 N N . VAL A 1 468 ? -10.268 -8.841 13.530 1.00 96.19 468 VAL A N 1
ATOM 3426 C CA . VAL A 1 468 ? -9.289 -7.761 13.319 1.00 96.19 468 VAL A CA 1
ATOM 3427 C C . VAL A 1 468 ? -9.666 -6.854 12.145 1.00 96.19 468 VAL A C 1
ATOM 3429 O O . VAL A 1 468 ? -10.408 -7.243 11.238 1.00 96.19 468 VAL A O 1
ATOM 3432 N N . ASN A 1 469 ? -9.089 -5.660 12.146 1.00 96.12 469 ASN A N 1
ATOM 3433 C CA . ASN A 1 469 ? -8.941 -4.776 10.999 1.00 96.12 469 ASN A CA 1
ATOM 3434 C C . ASN A 1 469 ? -7.525 -4.915 10.413 1.00 96.12 469 ASN A C 1
ATOM 3436 O O . ASN A 1 469 ? -6.591 -5.284 11.124 1.00 96.12 469 ASN A O 1
ATOM 3440 N N . ILE A 1 470 ? -7.347 -4.597 9.130 1.00 98.12 470 ILE A N 1
ATOM 3441 C CA . ILE A 1 470 ? -6.031 -4.626 8.473 1.00 98.12 470 ILE A CA 1
ATOM 3442 C C . ILE A 1 470 ? -5.782 -3.300 7.754 1.00 98.12 470 ILE A C 1
ATOM 3444 O O . ILE A 1 470 ? -6.633 -2.834 6.997 1.00 98.12 470 ILE A O 1
ATOM 3448 N N . ILE A 1 471 ? -4.601 -2.717 7.956 1.00 97.81 471 ILE A N 1
ATOM 3449 C CA . ILE A 1 471 ? -4.085 -1.621 7.128 1.00 97.81 471 ILE A CA 1
ATOM 3450 C C . ILE A 1 471 ? -2.841 -2.147 6.416 1.00 97.81 471 ILE A C 1
ATOM 3452 O O . ILE A 1 471 ? -1.930 -2.656 7.061 1.00 97.81 471 ILE A O 1
ATOM 3456 N N . ALA A 1 472 ? -2.794 -2.065 5.092 1.00 98.25 472 ALA A N 1
ATOM 3457 C CA 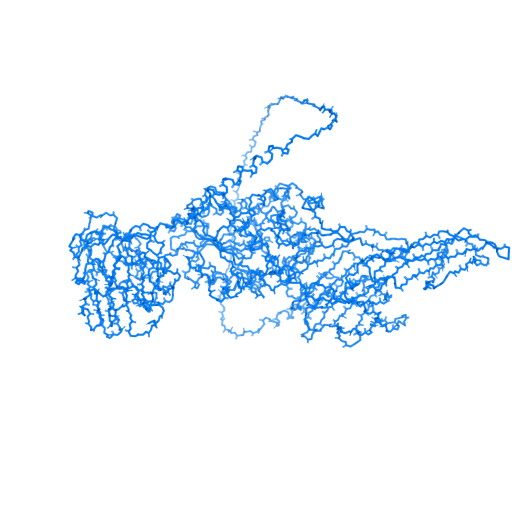. ALA A 1 472 ? -1.722 -2.666 4.307 1.00 98.25 472 ALA A CA 1
ATOM 3458 C C . ALA A 1 472 ? -1.116 -1.677 3.310 1.00 98.25 472 ALA A C 1
ATOM 3460 O O . ALA A 1 472 ? -1.830 -0.857 2.740 1.00 98.25 472 ALA A O 1
ATOM 3461 N N . HIS A 1 473 ? 0.192 -1.764 3.076 1.00 97.69 473 HIS A N 1
ATOM 3462 C CA . HIS A 1 473 ? 0.911 -0.902 2.137 1.00 97.69 473 HIS A CA 1
ATOM 3463 C C . HIS A 1 473 ? 1.503 -1.709 0.974 1.00 97.69 473 HIS A C 1
ATOM 3465 O O . HIS A 1 473 ? 2.148 -2.731 1.203 1.00 97.69 473 HIS A O 1
ATOM 3471 N N . SER A 1 474 ? 1.353 -1.225 -0.265 1.00 97.38 474 SER A N 1
ATOM 3472 C CA . SER A 1 474 ? 2.028 -1.770 -1.453 1.00 97.38 474 SER A CA 1
ATOM 3473 C C . SER A 1 474 ? 1.798 -3.293 -1.584 1.00 97.38 474 SER A C 1
ATOM 3475 O O . SER A 1 474 ? 0.644 -3.732 -1.512 1.00 97.38 474 SER A O 1
ATOM 3477 N N . GLN A 1 475 ? 2.855 -4.106 -1.730 1.00 97.50 475 GLN A N 1
ATOM 3478 C CA . GLN A 1 475 ? 2.819 -5.585 -1.732 1.00 97.50 475 GLN A CA 1
ATOM 3479 C C . GLN A 1 475 ? 2.022 -6.188 -0.555 1.00 97.50 475 GLN A C 1
ATOM 3481 O O . GLN A 1 475 ? 1.374 -7.218 -0.722 1.00 97.50 475 GLN A O 1
ATOM 3486 N N . GLY A 1 476 ? 1.995 -5.547 0.619 1.00 98.25 476 GLY A N 1
ATOM 3487 C CA . GLY A 1 476 ? 1.236 -6.023 1.779 1.00 98.25 476 GLY A CA 1
ATOM 3488 C C . GLY A 1 476 ? -0.271 -6.132 1.517 1.00 98.25 476 GLY A C 1
ATOM 3489 O O . GLY A 1 476 ? -0.954 -6.955 2.130 1.00 98.25 476 GLY A O 1
ATOM 3490 N N . GLY A 1 477 ? -0.803 -5.360 0.563 1.00 97.44 477 GLY A N 1
ATOM 3491 C CA . GLY A 1 477 ? -2.183 -5.510 0.099 1.00 97.44 477 GLY A CA 1
ATOM 3492 C C . GLY A 1 477 ? -2.413 -6.773 -0.737 1.00 97.44 477 GLY A C 1
ATOM 3493 O O . GLY A 1 477 ? -3.498 -7.339 -0.664 1.00 97.44 477 GLY A O 1
ATOM 3494 N N . LEU A 1 478 ? -1.395 -7.275 -1.449 1.00 98.06 478 LEU A N 1
ATOM 3495 C CA . LEU A 1 478 ? -1.447 -8.562 -2.161 1.00 98.06 478 LEU A CA 1
ATOM 3496 C C . LEU A 1 478 ? -1.415 -9.739 -1.177 1.00 98.06 478 LEU A C 1
ATOM 3498 O O . LEU A 1 478 ? -2.231 -10.651 -1.285 1.00 98.06 478 LEU A O 1
ATOM 3502 N N . VAL A 1 479 ? -0.573 -9.657 -0.140 1.00 98.56 479 VAL A N 1
ATOM 3503 C CA . VAL A 1 479 ? -0.582 -10.587 1.008 1.00 98.56 479 VAL A CA 1
ATOM 3504 C C . VAL A 1 479 ? -1.958 -10.596 1.692 1.00 98.56 479 VAL A C 1
ATOM 3506 O O . VAL A 1 479 ? -2.524 -11.650 1.978 1.00 98.56 479 VAL A O 1
ATOM 3509 N N . THR A 1 480 ? -2.548 -9.419 1.903 1.00 97.94 480 THR A N 1
ATOM 3510 C CA . THR A 1 480 ? -3.884 -9.289 2.508 1.00 97.94 480 THR A CA 1
ATOM 3511 C C . THR A 1 480 ? -4.987 -9.862 1.601 1.00 97.94 480 THR A C 1
ATOM 3513 O O . THR A 1 480 ? -5.912 -10.514 2.085 1.00 97.94 480 THR A O 1
ATOM 3516 N N . LEU A 1 481 ? -4.877 -9.676 0.283 1.00 95.06 481 LEU A N 1
ATOM 3517 C CA . LEU A 1 481 ? -5.786 -10.222 -0.730 1.00 95.06 481 LEU A CA 1
ATOM 3518 C C . LEU A 1 481 ? -5.685 -11.750 -0.857 1.00 95.06 481 LEU A C 1
ATOM 3520 O O . LEU A 1 481 ? -6.701 -12.426 -1.015 1.00 95.06 481 LEU A O 1
ATOM 3524 N N . ALA A 1 482 ? -4.481 -12.314 -0.746 1.00 97.44 482 ALA A N 1
ATOM 3525 C CA . ALA A 1 482 ? -4.290 -13.753 -0.606 1.00 97.44 482 ALA A CA 1
ATOM 3526 C C . ALA A 1 482 ? -5.004 -14.275 0.653 1.00 97.44 482 ALA A C 1
ATOM 3528 O O . ALA A 1 482 ? -5.795 -15.216 0.561 1.00 97.44 482 ALA A O 1
ATOM 3529 N N . ALA A 1 483 ? -4.830 -13.604 1.798 1.00 98.00 483 ALA A N 1
ATOM 3530 C CA . ALA A 1 483 ? -5.454 -14.003 3.059 1.00 98.00 483 ALA A CA 1
ATOM 3531 C C . ALA A 1 483 ? -6.993 -14.011 2.999 1.00 98.00 483 ALA A C 1
ATOM 3533 O O . ALA A 1 483 ? -7.610 -14.984 3.434 1.00 98.00 483 ALA A O 1
ATOM 3534 N N . THR A 1 484 ? -7.642 -12.992 2.419 1.00 95.94 484 THR A N 1
ATOM 3535 C CA . THR A 1 484 ? -9.119 -12.971 2.322 1.00 95.94 484 THR A CA 1
ATOM 3536 C C . THR A 1 484 ? -9.697 -14.027 1.385 1.00 95.94 484 THR A C 1
ATOM 3538 O O . THR A 1 484 ? -10.869 -14.375 1.522 1.00 95.94 484 THR A O 1
ATOM 3541 N N . ARG A 1 485 ? -8.908 -14.561 0.447 1.00 94.81 485 ARG A N 1
ATOM 3542 C CA . ARG A 1 485 ? -9.316 -15.654 -0.454 1.00 94.81 485 ARG A CA 1
ATOM 3543 C C . ARG A 1 485 ? -9.241 -17.032 0.216 1.00 94.81 485 ARG A C 1
ATOM 3545 O O . ARG A 1 485 ? -9.860 -17.977 -0.268 1.00 94.81 485 ARG A O 1
ATOM 3552 N N . MET A 1 486 ? -8.537 -17.162 1.343 1.00 95.88 486 MET A N 1
ATOM 3553 C CA . MET A 1 486 ? -8.449 -18.412 2.103 1.00 95.88 486 MET A CA 1
ATOM 3554 C C . MET A 1 486 ? -9.668 -18.615 3.010 1.00 95.88 486 MET A C 1
ATOM 3556 O O . MET A 1 486 ? -10.018 -17.743 3.806 1.00 95.88 486 MET A O 1
ATOM 3560 N N . GLN A 1 487 ? -10.258 -19.816 2.994 1.00 95.50 487 GLN A N 1
ATOM 3561 C CA . GLN A 1 487 ? -11.435 -20.162 3.811 1.00 95.50 487 GLN A CA 1
ATOM 3562 C C . GLN A 1 487 ? -11.215 -19.962 5.326 1.00 95.50 487 GLN A C 1
ATOM 3564 O O . GLN A 1 487 ? -12.165 -19.702 6.062 1.00 95.50 487 GLN A O 1
ATOM 3569 N N . ARG A 1 488 ? -9.963 -20.040 5.804 1.00 95.94 488 ARG A N 1
ATOM 3570 C CA . ARG A 1 488 ? -9.605 -19.836 7.220 1.00 95.94 488 ARG A CA 1
ATOM 3571 C C . ARG A 1 488 ? -9.626 -18.369 7.682 1.00 95.94 488 ARG A C 1
ATOM 3573 O O . ARG A 1 488 ? -9.454 -18.121 8.873 1.00 95.94 488 ARG A O 1
ATOM 3580 N N . SER A 1 489 ? -9.875 -17.418 6.777 1.00 96.12 489 SER A N 1
ATOM 3581 C CA . SER A 1 489 ? -10.113 -15.998 7.091 1.00 96.12 489 SER A CA 1
ATOM 3582 C C . SER A 1 489 ? -11.571 -15.673 7.446 1.00 96.12 489 SER A C 1
ATOM 3584 O O . SER A 1 489 ? -11.844 -14.618 8.030 1.00 96.12 489 SER A O 1
ATOM 3586 N N . VAL A 1 490 ? -12.512 -16.566 7.110 1.00 94.38 490 VAL A N 1
ATOM 3587 C CA . VAL A 1 490 ? -13.954 -16.309 7.222 1.00 94.38 490 VAL A CA 1
ATOM 3588 C C . VAL A 1 490 ? -14.345 -16.047 8.673 1.00 94.38 490 VAL A C 1
ATOM 3590 O O . VAL A 1 490 ? -14.047 -16.833 9.569 1.00 94.38 490 VAL A O 1
ATOM 3593 N N . GLY A 1 491 ? -15.011 -14.917 8.913 1.00 88.44 491 GLY A N 1
ATOM 3594 C CA . GLY A 1 491 ? -15.381 -14.472 10.252 1.00 88.44 491 GLY A CA 1
ATOM 3595 C C . GLY A 1 491 ? -14.222 -13.981 11.128 1.00 88.44 491 GLY A C 1
ATOM 3596 O O . GLY A 1 491 ? -14.482 -13.695 12.291 1.00 88.44 491 GLY A O 1
ATOM 3597 N N . LYS A 1 492 ? -12.987 -13.851 10.612 1.00 95.12 492 LYS A N 1
ATOM 3598 C CA . LYS A 1 492 ? -11.823 -13.317 11.355 1.00 95.12 492 LYS A CA 1
ATOM 3599 C C . LYS A 1 492 ? -11.421 -11.895 10.962 1.00 95.12 492 LYS A C 1
ATOM 3601 O O . LYS A 1 492 ? -10.899 -11.163 11.799 1.00 95.12 492 LYS A O 1
ATOM 3606 N N . ILE A 1 493 ? -11.662 -11.499 9.711 1.00 95.69 493 ILE A N 1
ATOM 3607 C CA . ILE A 1 493 ? -11.350 -10.158 9.189 1.00 95.69 493 ILE A CA 1
ATOM 3608 C C . ILE A 1 493 ? -12.638 -9.320 9.135 1.00 95.69 493 ILE A C 1
ATOM 3610 O O . ILE A 1 493 ? -13.715 -9.822 8.799 1.00 95.69 493 ILE A O 1
ATOM 3614 N N . ASN A 1 494 ? -12.543 -8.048 9.524 1.00 91.25 494 ASN A N 1
ATOM 3615 C CA . ASN A 1 494 ? -13.648 -7.090 9.534 1.00 91.25 494 ASN A CA 1
ATOM 3616 C C . ASN A 1 494 ? -13.574 -6.126 8.343 1.00 91.25 494 ASN A C 1
ATOM 3618 O O . ASN A 1 494 ? -14.414 -6.187 7.446 1.00 91.25 494 ASN A O 1
ATOM 3622 N N . ARG A 1 495 ? -12.558 -5.258 8.319 1.00 90.81 495 ARG A N 1
ATOM 3623 C CA . ARG A 1 495 ? -12.331 -4.275 7.255 1.00 90.81 495 ARG A CA 1
ATOM 3624 C C . ARG A 1 495 ? -10.849 -4.151 6.923 1.00 90.81 495 ARG A C 1
ATOM 3626 O O . ARG A 1 495 ? -9.991 -4.366 7.782 1.00 90.81 495 ARG A O 1
ATOM 3633 N N . ILE A 1 496 ? -10.579 -3.800 5.672 1.00 93.94 496 ILE A N 1
ATOM 3634 C CA . ILE A 1 496 ? -9.246 -3.629 5.101 1.00 93.94 496 ILE A CA 1
ATOM 3635 C C . ILE A 1 496 ? -9.133 -2.233 4.494 1.00 93.94 496 ILE A C 1
ATOM 3637 O O . ILE A 1 496 ? -10.014 -1.790 3.757 1.00 93.94 496 ILE A O 1
ATOM 3641 N N . SER A 1 497 ? -8.006 -1.582 4.748 1.00 93.38 497 SER A N 1
ATOM 3642 C CA . SER A 1 497 ? -7.578 -0.377 4.047 1.00 93.38 497 SER A CA 1
ATOM 3643 C C . SER A 1 497 ? -6.223 -0.635 3.388 1.00 93.38 497 SER A C 1
ATOM 3645 O O . SER A 1 497 ? -5.265 -1.003 4.068 1.00 93.38 497 SER A O 1
ATOM 3647 N N . THR A 1 498 ? -6.134 -0.496 2.063 1.00 95.81 498 THR A N 1
ATOM 3648 C CA . THR A 1 498 ? -4.873 -0.667 1.320 1.00 95.81 498 THR A CA 1
ATOM 3649 C C . THR A 1 498 ? -4.360 0.664 0.795 1.00 95.81 498 THR A C 1
ATOM 3651 O O . THR A 1 498 ? -5.087 1.344 0.076 1.00 95.81 498 THR A O 1
ATOM 3654 N N . ILE A 1 499 ? -3.102 0.989 1.078 1.00 95.62 499 ILE A N 1
ATOM 3655 C CA . ILE A 1 499 ? -2.385 2.165 0.581 1.00 95.62 499 ILE A CA 1
ATOM 3656 C C . ILE A 1 499 ? -1.469 1.718 -0.567 1.00 95.62 499 ILE A C 1
ATOM 3658 O O . ILE A 1 499 ? -0.618 0.850 -0.369 1.00 95.62 499 ILE A O 1
ATOM 3662 N N . ALA A 1 500 ? -1.625 2.313 -1.752 1.00 94.44 500 ALA A N 1
ATOM 3663 C CA . ALA A 1 500 ? -0.713 2.153 -2.894 1.00 94.44 500 ALA A CA 1
ATOM 3664 C C . ALA A 1 500 ? -0.478 0.700 -3.388 1.00 94.44 500 ALA A C 1
ATOM 3666 O O . ALA A 1 500 ? 0.594 0.366 -3.890 1.00 94.44 500 ALA A O 1
ATOM 3667 N N . THR A 1 501 ? -1.452 -0.204 -3.242 1.00 97.19 501 THR A N 1
ATOM 3668 C CA . THR A 1 501 ? -1.289 -1.619 -3.637 1.00 97.19 501 THR A CA 1
ATOM 3669 C C . THR A 1 501 ? -1.342 -1.819 -5.163 1.00 97.19 501 THR A C 1
ATOM 3671 O O . THR A 1 501 ? -2.350 -1.468 -5.775 1.00 97.19 501 THR A O 1
ATOM 3674 N N . PRO A 1 502 ? -0.316 -2.433 -5.790 1.00 96.44 502 PRO A N 1
ATOM 3675 C CA . PRO A 1 502 ? -0.297 -2.735 -7.224 1.00 96.44 502 PRO A CA 1
ATOM 3676 C C . PRO A 1 502 ? -1.085 -4.014 -7.535 1.00 96.44 502 PRO A C 1
ATOM 3678 O O . PRO A 1 502 ? -0.497 -5.073 -7.743 1.00 96.44 502 PRO A O 1
ATOM 3681 N N . TYR A 1 503 ? -2.419 -3.939 -7.556 1.00 95.56 503 TYR A N 1
ATOM 3682 C CA . TYR A 1 503 ? -3.277 -5.124 -7.715 1.00 95.56 503 TYR A CA 1
ATOM 3683 C C . TYR A 1 503 ? -3.008 -5.921 -9.000 1.00 95.56 503 TYR A C 1
ATOM 3685 O O . TYR A 1 503 ? -3.126 -7.142 -8.980 1.00 95.56 503 TYR A O 1
ATOM 3693 N N . LEU A 1 504 ? -2.609 -5.257 -10.093 1.00 95.94 504 LEU A N 1
ATOM 3694 C CA . LEU A 1 504 ? -2.237 -5.899 -11.364 1.00 95.94 504 LEU A CA 1
ATOM 3695 C C . LEU A 1 504 ? -0.723 -5.828 -11.636 1.00 95.94 504 LEU A C 1
ATOM 3697 O O . LEU A 1 504 ? -0.298 -5.895 -12.790 1.00 95.94 504 LEU A O 1
ATOM 3701 N N . GLY A 1 505 ? 0.092 -5.634 -10.597 1.00 96.62 505 GLY A N 1
ATOM 3702 C CA . GLY A 1 505 ? 1.530 -5.391 -10.718 1.00 96.62 505 GLY A CA 1
ATOM 3703 C C . GLY A 1 505 ? 1.880 -3.990 -11.236 1.00 96.62 505 GLY A C 1
ATOM 3704 O O . GLY A 1 505 ? 1.023 -3.107 -11.349 1.00 96.62 505 GLY A O 1
ATOM 3705 N N . ALA A 1 506 ? 3.160 -3.765 -11.528 1.00 96.12 506 ALA A N 1
ATOM 3706 C CA . ALA A 1 506 ? 3.679 -2.494 -12.030 1.00 96.12 506 ALA A CA 1
ATOM 3707 C C . ALA A 1 506 ? 4.852 -2.701 -12.998 1.00 96.12 506 ALA A C 1
ATOM 3709 O O . ALA A 1 506 ? 5.741 -3.519 -12.747 1.00 96.12 506 ALA A O 1
ATOM 3710 N N . ALA A 1 507 ? 4.915 -1.906 -14.073 1.00 94.25 507 ALA A N 1
ATOM 3711 C CA . ALA A 1 507 ? 6.014 -1.966 -15.039 1.00 94.25 507 ALA A CA 1
ATOM 3712 C C . ALA A 1 507 ? 7.396 -1.801 -14.375 1.00 94.25 507 ALA A C 1
ATOM 3714 O O . ALA A 1 507 ? 8.338 -2.498 -14.748 1.00 94.25 507 ALA A O 1
ATOM 3715 N N . LYS A 1 508 ? 7.512 -0.996 -13.307 1.00 92.56 508 LYS A N 1
ATOM 3716 C CA . LYS A 1 508 ? 8.752 -0.844 -12.520 1.00 92.56 508 LYS A CA 1
ATOM 3717 C C . LYS A 1 508 ? 9.376 -2.178 -12.076 1.00 92.56 508 LYS A C 1
ATOM 3719 O O . LYS A 1 508 ? 10.598 -2.298 -12.093 1.00 92.56 508 LYS A O 1
ATOM 3724 N N . ALA A 1 509 ? 8.576 -3.194 -11.738 1.00 95.44 509 ALA A N 1
ATOM 3725 C CA . ALA A 1 509 ? 9.085 -4.511 -11.338 1.00 95.44 509 ALA A CA 1
ATOM 3726 C C . ALA A 1 509 ? 9.700 -5.287 -12.520 1.00 95.44 509 ALA A C 1
ATOM 3728 O O . ALA A 1 509 ? 10.778 -5.875 -12.390 1.00 95.44 509 ALA A O 1
ATOM 3729 N N . LEU A 1 510 ? 9.059 -5.234 -13.694 1.00 94.81 510 LEU A N 1
ATOM 3730 C CA . LEU A 1 510 ? 9.606 -5.779 -14.942 1.00 94.81 510 LEU A CA 1
ATOM 3731 C C . LEU A 1 510 ? 10.910 -5.062 -15.321 1.00 94.81 510 LEU A C 1
ATOM 3733 O O . LEU A 1 510 ? 11.906 -5.718 -15.629 1.00 94.81 510 LEU A O 1
ATOM 3737 N N . GLY A 1 511 ? 10.913 -3.732 -15.211 1.00 89.44 511 GLY A N 1
ATOM 3738 C CA . GLY A 1 511 ? 12.079 -2.876 -15.396 1.00 89.44 511 GLY A CA 1
ATOM 3739 C C . GLY A 1 511 ? 13.265 -3.297 -14.538 1.00 89.44 511 GLY A C 1
ATOM 3740 O O . GLY A 1 511 ? 14.303 -3.681 -15.070 1.00 89.44 511 GLY A O 1
ATOM 3741 N N . VAL A 1 512 ? 13.094 -3.317 -13.215 1.00 88.31 512 VAL A N 1
ATOM 3742 C CA . VAL A 1 512 ? 14.134 -3.703 -12.245 1.00 88.31 512 VAL A CA 1
ATOM 3743 C C . VAL A 1 512 ? 14.697 -5.107 -12.508 1.00 88.31 512 VAL A C 1
ATOM 3745 O O . VAL A 1 512 ? 15.908 -5.295 -12.410 1.00 88.31 512 VAL A O 1
ATOM 3748 N N . MET A 1 513 ? 13.861 -6.093 -12.857 1.00 92.12 513 MET A N 1
ATOM 3749 C CA . MET A 1 513 ? 14.308 -7.482 -13.053 1.00 92.12 513 MET A CA 1
ATOM 3750 C C . MET A 1 513 ? 14.920 -7.754 -14.437 1.00 92.12 513 MET A C 1
ATOM 3752 O O . MET A 1 513 ? 15.836 -8.572 -14.552 1.00 92.12 513 MET A O 1
ATOM 3756 N N . HIS A 1 514 ? 14.396 -7.139 -15.501 1.00 90.75 514 HIS A N 1
ATOM 3757 C CA . HIS A 1 514 ? 14.796 -7.441 -16.878 1.00 90.75 514 HIS A CA 1
ATOM 3758 C C . HIS A 1 514 ? 15.720 -6.366 -17.464 1.00 90.75 514 HIS A C 1
ATOM 3760 O O . HIS A 1 514 ? 16.866 -6.673 -17.794 1.00 90.75 514 HIS A O 1
ATOM 3766 N N . TYR A 1 515 ? 15.254 -5.116 -17.539 1.00 83.75 515 TYR A N 1
ATOM 3767 C CA . TYR A 1 515 ? 16.005 -3.988 -18.110 1.00 83.75 515 TYR A CA 1
ATOM 3768 C C . TYR A 1 515 ? 17.006 -3.353 -17.124 1.00 83.75 515 TYR A C 1
ATOM 3770 O O . TYR A 1 515 ? 17.879 -2.591 -17.533 1.00 83.75 515 TYR A O 1
ATOM 3778 N N . LYS A 1 516 ? 16.922 -3.706 -15.833 1.00 82.81 516 LYS A N 1
ATOM 3779 C CA . LYS A 1 516 ? 17.705 -3.166 -14.704 1.00 82.81 516 LYS A CA 1
ATOM 3780 C C . LYS A 1 516 ? 17.474 -1.668 -14.445 1.00 82.81 516 LYS A C 1
ATOM 3782 O O . LYS A 1 516 ? 18.334 -1.007 -13.867 1.00 82.81 516 LYS A O 1
ATOM 3787 N N . THR A 1 517 ? 16.338 -1.132 -14.884 1.00 71.88 517 THR A N 1
ATOM 3788 C CA . THR A 1 517 ? 15.989 0.297 -14.824 1.00 71.88 517 THR A CA 1
ATOM 3789 C C . THR A 1 517 ? 14.459 0.461 -14.745 1.00 71.88 517 THR A C 1
ATOM 3791 O O . THR A 1 517 ? 13.763 -0.383 -15.315 1.00 71.88 517 THR A O 1
ATOM 3794 N N . PRO A 1 518 ? 13.892 1.470 -14.049 1.00 71.31 518 PRO A N 1
ATOM 3795 C CA . PRO A 1 518 ? 14.561 2.510 -13.258 1.00 71.31 518 PRO A CA 1
ATOM 3796 C C . PRO A 1 518 ? 15.117 1.948 -11.936 1.00 71.31 518 PRO A C 1
ATOM 3798 O O . PRO A 1 518 ? 15.201 0.732 -11.741 1.00 71.31 518 PRO A O 1
ATOM 3801 N N . CYS A 1 519 ? 15.543 2.816 -11.018 1.00 71.25 519 CYS A N 1
ATOM 3802 C CA . CYS A 1 519 ? 15.943 2.379 -9.683 1.00 71.25 519 CYS A CA 1
ATOM 3803 C C . CYS A 1 519 ? 14.774 1.758 -8.887 1.00 71.25 519 CYS A C 1
ATOM 3805 O O . CYS A 1 519 ? 13.600 2.048 -9.115 1.00 71.25 519 CYS A O 1
ATOM 3807 N N . VAL A 1 520 ? 15.112 0.910 -7.907 1.00 72.56 520 VAL A N 1
ATOM 3808 C CA . VAL A 1 520 ? 14.167 0.367 -6.918 1.00 72.56 520 VAL A CA 1
ATOM 3809 C C . VAL A 1 520 ? 13.628 1.483 -6.008 1.00 72.56 520 VAL A C 1
ATOM 3811 O O . VAL A 1 520 ? 12.423 1.724 -5.980 1.00 72.56 520 VAL A O 1
ATOM 3814 N N . ILE A 1 521 ? 14.523 2.167 -5.284 1.00 68.19 521 ILE A N 1
ATOM 3815 C CA . ILE A 1 521 ? 14.253 3.335 -4.429 1.00 68.19 521 ILE A CA 1
ATOM 3816 C C . ILE A 1 521 ? 15.456 4.271 -4.526 1.00 68.19 521 ILE A C 1
ATOM 3818 O O . ILE A 1 521 ? 16.580 3.860 -4.233 1.00 68.19 521 ILE A O 1
ATOM 3822 N N . ASP A 1 522 ? 15.218 5.527 -4.871 1.00 59.41 522 ASP A N 1
ATOM 3823 C CA . ASP A 1 522 ? 16.265 6.533 -5.009 1.00 59.41 522 ASP A CA 1
ATOM 3824 C C . ASP A 1 522 ? 16.579 7.219 -3.674 1.00 59.41 522 ASP A C 1
ATOM 3826 O O . ASP A 1 522 ? 15.707 7.462 -2.831 1.00 59.41 522 ASP A O 1
ATOM 3830 N N . LEU A 1 523 ? 17.864 7.506 -3.464 1.00 55.28 523 LEU A N 1
ATOM 3831 C CA . LEU A 1 523 ? 18.371 8.296 -2.347 1.00 55.28 523 LEU A CA 1
ATOM 3832 C C . LEU A 1 523 ? 18.898 9.634 -2.866 1.00 55.28 523 LEU A C 1
ATOM 3834 O O . LEU A 1 523 ? 19.438 9.712 -3.967 1.00 55.28 523 LEU A O 1
ATOM 3838 N N . THR A 1 524 ? 18.806 10.659 -2.016 1.00 44.69 524 THR A N 1
ATOM 3839 C CA . THR A 1 524 ? 19.328 12.019 -2.241 1.00 44.69 524 THR A CA 1
ATOM 3840 C C . THR A 1 524 ? 20.708 12.018 -2.900 1.00 44.69 524 THR A C 1
ATOM 3842 O O . THR A 1 524 ? 21.610 11.337 -2.397 1.00 44.69 524 THR A O 1
ATOM 3845 N N . ALA A 1 525 ? 20.888 12.819 -3.954 1.00 41.31 525 ALA A N 1
ATOM 3846 C CA . ALA A 1 525 ? 22.049 12.773 -4.841 1.00 41.31 525 ALA A CA 1
ATOM 3847 C C . ALA A 1 525 ? 22.194 11.427 -5.583 1.00 41.31 525 ALA A C 1
ATOM 3849 O O . ALA A 1 525 ? 23.287 10.859 -5.658 1.00 41.31 525 ALA A O 1
ATOM 3850 N N . GLY A 1 526 ? 21.081 10.949 -6.158 1.00 44.53 526 GLY A N 1
ATOM 3851 C CA . GLY A 1 526 ? 21.036 9.938 -7.227 1.00 44.53 526 GLY A CA 1
ATOM 3852 C C . GLY A 1 526 ? 21.680 8.596 -6.946 1.00 44.53 526 GLY A C 1
ATOM 3853 O O . GLY A 1 526 ? 22.183 7.911 -7.842 1.00 44.53 526 GLY A O 1
ATOM 3854 N N . ARG A 1 527 ? 21.743 8.228 -5.673 1.00 55.22 527 ARG A N 1
ATOM 3855 C CA . ARG A 1 527 ? 22.258 6.928 -5.290 1.00 55.22 527 ARG A CA 1
ATOM 3856 C C . ARG A 1 527 ? 21.082 5.968 -5.239 1.00 55.22 527 ARG A C 1
ATOM 3858 O O . ARG A 1 527 ? 20.297 6.015 -4.297 1.00 55.22 527 ARG A O 1
ATOM 3865 N N . CYS A 1 528 ? 21.006 5.051 -6.196 1.00 66.00 528 CYS A N 1
ATOM 3866 C CA . CYS A 1 528 ? 20.047 3.960 -6.091 1.00 66.00 528 CYS A CA 1
ATOM 3867 C C . CYS A 1 528 ? 20.315 3.144 -4.810 1.00 66.00 528 CYS A C 1
ATOM 3869 O O . CYS A 1 528 ? 21.463 2.800 -4.516 1.00 66.00 528 CYS A O 1
ATOM 3871 N N . LEU A 1 529 ? 19.268 2.857 -4.027 1.00 71.69 529 LEU A N 1
ATOM 3872 C CA . LEU A 1 529 ? 19.365 2.158 -2.736 1.00 71.69 529 LEU A CA 1
ATOM 3873 C C . LEU A 1 529 ? 19.953 0.743 -2.863 1.00 71.69 529 LEU A C 1
ATOM 3875 O O . LEU A 1 529 ? 20.540 0.245 -1.905 1.00 71.69 529 LEU A O 1
ATOM 3879 N N . LEU A 1 530 ? 19.795 0.121 -4.035 1.00 75.31 530 LEU A N 1
ATOM 3880 C CA . LEU A 1 530 ? 20.368 -1.170 -4.403 1.00 75.31 530 LEU A CA 1
ATOM 3881 C C . LEU A 1 530 ? 21.071 -1.073 -5.759 1.00 75.31 530 LEU A C 1
ATOM 3883 O O . LEU A 1 530 ? 20.526 -0.499 -6.702 1.00 75.31 530 LEU A O 1
ATOM 3887 N N . ASN A 1 531 ? 22.230 -1.714 -5.904 1.00 80.00 531 ASN A N 1
ATOM 3888 C CA . ASN A 1 531 ? 22.879 -1.876 -7.200 1.00 80.00 531 ASN A CA 1
ATOM 3889 C C . ASN A 1 531 ? 21.933 -2.577 -8.196 1.00 80.00 531 ASN A C 1
ATOM 3891 O O . ASN A 1 531 ? 21.462 -3.690 -7.951 1.00 80.00 531 ASN A O 1
ATOM 3895 N N . ARG A 1 532 ? 21.704 -1.946 -9.353 1.00 80.00 532 ARG A N 1
ATOM 3896 C CA . ARG A 1 532 ? 20.762 -2.396 -10.394 1.00 80.00 532 ARG A CA 1
ATOM 3897 C C . ARG A 1 532 ? 21.034 -3.823 -10.899 1.00 80.00 532 ARG A C 1
ATOM 3899 O O . ARG A 1 532 ? 20.099 -4.594 -11.103 1.00 80.00 532 ARG A O 1
ATOM 3906 N N . ASN A 1 533 ? 22.303 -4.224 -11.030 1.00 81.06 533 ASN A N 1
ATOM 3907 C CA . ASN A 1 533 ? 22.666 -5.596 -11.408 1.00 81.06 533 ASN A CA 1
ATOM 3908 C C . ASN A 1 533 ? 22.385 -6.602 -10.280 1.00 81.06 533 ASN A C 1
ATOM 3910 O O . ASN A 1 533 ? 21.938 -7.717 -10.551 1.00 81.06 533 ASN A O 1
ATOM 3914 N N . GLN A 1 534 ? 22.624 -6.218 -9.024 1.00 85.50 534 GLN A N 1
ATOM 3915 C CA . GLN A 1 534 ? 22.356 -7.071 -7.866 1.00 85.50 534 GLN A CA 1
ATOM 3916 C C . GLN A 1 534 ? 20.848 -7.234 -7.617 1.00 85.50 534 GLN A C 1
ATOM 3918 O O . GLN A 1 534 ? 20.400 -8.344 -7.340 1.00 85.50 534 GLN A O 1
ATOM 3923 N N . ALA A 1 535 ? 20.052 -6.173 -7.783 1.00 87.50 535 ALA A N 1
ATOM 3924 C CA . ALA A 1 535 ? 18.592 -6.225 -7.688 1.00 87.50 535 ALA A CA 1
ATOM 3925 C C . ALA A 1 535 ? 17.991 -7.208 -8.714 1.00 87.50 535 ALA A C 1
ATOM 3927 O O . ALA A 1 535 ? 17.258 -8.127 -8.341 1.00 87.50 535 ALA A O 1
ATOM 3928 N N . ALA A 1 536 ? 18.380 -7.092 -9.989 1.00 88.12 536 ALA A N 1
ATOM 3929 C CA . ALA A 1 536 ? 17.959 -8.011 -11.052 1.00 88.12 536 ALA A CA 1
ATOM 3930 C C . ALA A 1 536 ? 18.404 -9.471 -10.816 1.00 88.12 536 ALA A C 1
ATOM 3932 O O . ALA A 1 536 ? 17.715 -10.412 -11.209 1.00 88.12 536 ALA A O 1
ATOM 3933 N N . LYS A 1 537 ? 19.551 -9.674 -10.152 1.00 90.75 537 LYS A N 1
ATOM 3934 C CA . LYS A 1 537 ? 20.074 -11.001 -9.792 1.00 90.75 537 LYS A CA 1
ATOM 3935 C C . LYS A 1 537 ? 19.261 -11.673 -8.683 1.00 90.75 537 LYS A C 1
ATOM 3937 O O . LYS A 1 537 ? 18.945 -12.852 -8.815 1.00 90.75 537 LYS A O 1
ATOM 3942 N N . ILE A 1 538 ? 18.950 -10.963 -7.593 1.00 89.44 538 ILE A N 1
ATOM 3943 C CA . ILE A 1 538 ? 18.280 -11.573 -6.428 1.00 89.44 538 ILE A CA 1
ATOM 3944 C C . ILE A 1 538 ? 16.780 -11.802 -6.666 1.00 89.44 538 ILE A C 1
ATOM 3946 O O . ILE A 1 538 ? 16.250 -12.829 -6.252 1.00 89.44 538 ILE A O 1
ATOM 3950 N N . THR A 1 539 ? 16.112 -10.900 -7.391 1.00 92.62 539 THR A N 1
ATOM 3951 C CA . THR A 1 539 ? 14.654 -10.953 -7.624 1.00 92.62 539 THR A CA 1
ATOM 3952 C C . THR A 1 539 ? 14.200 -12.107 -8.520 1.00 92.62 539 THR A C 1
ATOM 3954 O O . THR A 1 539 ? 13.053 -12.534 -8.410 1.00 92.62 539 THR A O 1
ATOM 3957 N N . LYS A 1 540 ? 15.098 -12.679 -9.341 1.00 91.81 540 LYS A N 1
ATOM 3958 C CA . LYS A 1 540 ? 14.808 -13.796 -10.265 1.00 91.81 540 LYS A CA 1
ATOM 3959 C C . LYS A 1 540 ? 14.084 -14.984 -9.606 1.00 91.81 540 LYS A C 1
ATOM 3961 O O . LYS A 1 540 ? 13.292 -15.634 -10.285 1.00 91.81 540 LYS A O 1
ATOM 3966 N N . ASN A 1 541 ? 14.356 -15.258 -8.327 1.00 96.62 541 ASN A N 1
ATOM 3967 C CA . ASN A 1 541 ? 13.799 -16.388 -7.572 1.00 96.62 541 ASN A CA 1
ATOM 3968 C C . ASN A 1 541 ? 12.944 -15.957 -6.360 1.00 96.62 541 ASN A C 1
ATOM 3970 O O . ASN A 1 541 ? 12.787 -16.732 -5.423 1.00 96.62 541 ASN A O 1
ATOM 3974 N N . PHE A 1 542 ? 12.398 -14.737 -6.338 1.00 97.75 542 PHE A N 1
ATOM 3975 C CA . PHE A 1 542 ? 11.529 -14.256 -5.252 1.00 97.75 542 PHE A CA 1
ATOM 3976 C C . PHE A 1 542 ? 10.056 -14.230 -5.707 1.00 97.75 542 PHE A C 1
ATOM 3978 O O . PHE A 1 542 ? 9.661 -13.243 -6.331 1.00 97.75 542 PHE A O 1
ATOM 3985 N N . PRO A 1 543 ? 9.220 -15.255 -5.422 1.00 98.31 543 PRO A N 1
ATOM 3986 C CA . PRO A 1 543 ? 7.804 -15.256 -5.802 1.00 98.31 543 PRO A CA 1
ATOM 3987 C C . PRO A 1 543 ? 7.056 -13.962 -5.460 1.00 98.31 543 PRO A C 1
ATOM 3989 O O . PRO A 1 543 ? 6.375 -13.424 -6.326 1.00 98.31 543 PRO A O 1
ATOM 3992 N N . GLY A 1 544 ? 7.274 -13.390 -4.271 1.00 97.31 544 GLY A N 1
ATOM 3993 C CA . GLY A 1 544 ? 6.626 -12.140 -3.863 1.00 97.31 544 GLY A CA 1
ATOM 3994 C C . GLY A 1 544 ? 7.025 -10.919 -4.700 1.00 97.31 544 GLY A C 1
ATOM 3995 O O . GLY A 1 544 ? 6.244 -9.978 -4.810 1.00 97.31 544 GLY A O 1
ATOM 3996 N N . PHE A 1 545 ? 8.211 -10.916 -5.320 1.00 97.50 545 PHE A N 1
ATOM 3997 C CA . PHE A 1 545 ? 8.581 -9.899 -6.313 1.00 97.50 545 PHE A CA 1
ATOM 3998 C C . PHE A 1 545 ? 7.963 -10.210 -7.684 1.00 97.50 545 PHE A C 1
ATOM 4000 O O . PHE A 1 545 ? 7.563 -9.303 -8.408 1.00 97.50 545 PHE A O 1
ATOM 4007 N N . LEU A 1 546 ? 7.875 -11.489 -8.058 1.00 97.94 546 LEU A N 1
ATOM 4008 C CA . LEU A 1 546 ? 7.310 -11.914 -9.342 1.00 97.94 546 LEU A CA 1
ATOM 4009 C C . LEU A 1 546 ? 5.788 -11.668 -9.419 1.00 97.94 546 LEU A C 1
ATOM 4011 O O . LEU A 1 546 ? 5.272 -11.415 -10.502 1.00 97.94 546 LEU A O 1
ATOM 4015 N N . GLU A 1 547 ? 5.104 -11.638 -8.273 1.00 98.19 547 GLU A N 1
ATOM 4016 C CA . GLU A 1 547 ? 3.718 -11.168 -8.077 1.00 98.19 547 GLU A CA 1
ATOM 4017 C C . GLU A 1 547 ? 3.558 -9.628 -8.144 1.00 98.19 547 GLU A C 1
ATOM 4019 O O . GLU A 1 547 ? 2.457 -9.107 -7.990 1.00 98.19 547 GLU A O 1
ATOM 4024 N N . LEU A 1 548 ? 4.642 -8.874 -8.373 1.00 97.94 548 LEU A N 1
ATOM 4025 C CA . LEU A 1 548 ? 4.593 -7.439 -8.696 1.00 97.94 548 LEU A CA 1
ATOM 4026 C C . LEU A 1 548 ? 4.780 -7.166 -10.196 1.00 97.94 548 LEU A C 1
ATOM 4028 O O . LEU A 1 548 ? 4.694 -6.012 -10.622 1.00 97.94 548 LEU A O 1
ATOM 4032 N N . LEU A 1 549 ? 5.047 -8.195 -11.008 1.00 97.81 549 LEU A N 1
ATOM 4033 C CA . LEU A 1 549 ? 5.126 -8.052 -12.461 1.00 97.81 549 LEU A CA 1
ATOM 4034 C C . LEU A 1 549 ? 3.736 -7.736 -13.045 1.00 97.81 549 LEU A C 1
ATOM 4036 O O . LEU A 1 549 ? 2.739 -8.220 -12.515 1.00 97.81 549 LEU A O 1
ATOM 4040 N N . PRO A 1 550 ? 3.649 -6.967 -14.147 1.00 97.69 550 PRO A N 1
ATOM 4041 C CA . PRO A 1 550 ? 2.388 -6.698 -14.837 1.00 97.69 550 PRO A CA 1
ATOM 4042 C C . PRO A 1 550 ? 1.575 -7.974 -15.106 1.00 97.69 550 PRO A C 1
ATOM 4044 O O . PRO A 1 550 ? 2.036 -8.879 -15.808 1.00 97.69 550 PRO A O 1
ATOM 4047 N N . SER A 1 551 ? 0.366 -8.041 -14.546 1.00 96.25 551 SER A N 1
ATOM 4048 C CA . SER A 1 551 ? -0.524 -9.193 -14.682 1.00 96.25 551 SER A CA 1
ATOM 4049 C C . SER A 1 551 ? -1.096 -9.306 -16.098 1.00 96.25 551 SER A C 1
ATOM 4051 O O . SER A 1 551 ? -1.068 -8.359 -16.890 1.00 96.25 551 SER A O 1
ATOM 4053 N N . ASP A 1 552 ? -1.705 -10.452 -16.416 1.00 94.69 552 ASP A N 1
ATOM 4054 C CA . ASP A 1 552 ? -2.402 -10.634 -17.695 1.00 94.69 552 ASP A CA 1
ATOM 4055 C C . ASP A 1 552 ? -3.522 -9.592 -17.915 1.00 94.69 552 ASP A C 1
ATOM 4057 O O . ASP A 1 552 ? -3.862 -9.312 -19.064 1.00 94.69 552 ASP A O 1
ATOM 4061 N N . ASN A 1 553 ? -4.061 -8.980 -16.850 1.00 93.00 553 ASN A N 1
ATOM 4062 C CA . ASN A 1 553 ? -5.084 -7.932 -16.915 1.00 93.00 553 ASN A CA 1
ATOM 4063 C C . ASN A 1 553 ? -4.523 -6.496 -16.913 1.00 93.00 553 ASN A C 1
ATOM 4065 O O . ASN A 1 553 ? -5.295 -5.564 -17.136 1.00 93.00 553 ASN A O 1
ATOM 4069 N N . TYR A 1 554 ? -3.220 -6.279 -16.692 1.00 93.81 554 TYR A N 1
ATOM 4070 C CA . TYR A 1 554 ? -2.611 -4.937 -16.591 1.00 93.81 554 TYR A CA 1
ATOM 4071 C C . TYR A 1 554 ? -2.946 -4.039 -17.797 1.00 93.81 554 TYR A C 1
ATOM 4073 O O . TYR A 1 554 ? -3.370 -2.895 -17.634 1.00 93.81 554 TYR A O 1
ATOM 4081 N N . HIS A 1 555 ? -2.899 -4.619 -19.001 1.00 89.25 555 HIS A N 1
ATOM 4082 C CA . HIS A 1 555 ? -3.225 -3.971 -20.279 1.00 89.25 555 HIS A CA 1
ATOM 4083 C C . HIS A 1 555 ? -4.692 -3.489 -20.424 1.00 89.25 555 HIS A C 1
ATOM 4085 O O . HIS A 1 555 ? -5.067 -2.956 -21.467 1.00 89.25 555 HIS A O 1
ATOM 4091 N N . THR A 1 556 ? -5.553 -3.734 -19.426 1.00 86.69 556 THR A N 1
ATOM 4092 C CA . THR A 1 556 ? -6.963 -3.291 -19.403 1.00 86.69 556 THR A CA 1
ATOM 4093 C C . THR A 1 556 ? -7.179 -1.981 -18.635 1.00 86.69 556 THR A C 1
ATOM 4095 O O . THR A 1 556 ? -8.284 -1.439 -18.657 1.00 86.69 556 THR A O 1
ATOM 4098 N N . VAL A 1 557 ? -6.144 -1.486 -17.947 1.00 85.00 557 VAL A N 1
ATOM 4099 C CA . VAL A 1 557 ? -6.163 -0.271 -17.102 1.00 85.00 557 VAL A CA 1
ATOM 4100 C C . VAL A 1 557 ? -4.934 0.625 -17.285 1.00 85.00 557 VAL A C 1
ATOM 4102 O O . VAL A 1 557 ? -4.960 1.786 -16.889 1.00 85.00 557 VAL A O 1
ATOM 4105 N N . VAL A 1 558 ? -3.865 0.080 -17.863 1.00 86.50 558 VAL A N 1
ATOM 4106 C CA . VAL A 1 558 ? -2.634 0.753 -18.288 1.00 86.50 558 VAL A CA 1
ATOM 4107 C C . VAL A 1 558 ? -2.336 0.261 -19.710 1.00 86.50 558 VAL A C 1
ATOM 4109 O O . VAL A 1 558 ? -2.903 -0.736 -20.162 1.00 86.50 558 VAL A O 1
ATOM 4112 N N . GLU A 1 559 ? -1.465 0.950 -20.435 1.00 83.44 559 GLU A N 1
ATOM 4113 C CA . GLU A 1 559 ? -0.890 0.437 -21.680 1.00 83.44 559 GLU A CA 1
ATOM 4114 C C . GLU A 1 559 ? -0.172 -0.926 -21.499 1.00 83.44 559 GLU A C 1
ATOM 4116 O O . GLU A 1 559 ? 0.223 -1.292 -20.386 1.00 83.44 559 GLU A O 1
ATOM 4121 N N . PRO A 1 560 ? -0.009 -1.724 -22.574 1.00 90.00 560 PRO A N 1
ATOM 4122 C CA . PRO A 1 560 ? 0.759 -2.967 -22.531 1.00 90.00 560 PRO A CA 1
ATOM 4123 C C . PRO A 1 560 ? 2.191 -2.720 -22.029 1.00 90.00 560 PRO A C 1
ATOM 4125 O O . PRO A 1 560 ? 2.839 -1.783 -22.482 1.00 90.00 560 PRO A O 1
ATOM 4128 N N . PRO A 1 561 ? 2.728 -3.552 -21.118 1.00 92.56 561 PRO A N 1
ATOM 4129 C CA . PRO A 1 561 ? 3.937 -3.219 -20.361 1.00 92.56 561 PRO A CA 1
ATOM 4130 C C . PRO A 1 561 ? 5.234 -3.256 -21.184 1.00 92.56 561 PRO A C 1
ATOM 4132 O O . PRO A 1 561 ? 6.272 -2.836 -20.678 1.00 92.56 561 PRO A O 1
ATOM 4135 N N . VAL A 1 562 ? 5.190 -3.774 -22.416 1.00 93.31 562 VAL A N 1
ATOM 4136 C CA . VAL A 1 562 ? 6.291 -3.738 -23.387 1.00 93.31 562 VAL A CA 1
ATOM 4137 C C . VAL A 1 562 ? 5.716 -3.559 -24.791 1.00 93.31 562 VAL A C 1
ATOM 4139 O O . VAL A 1 562 ? 4.826 -4.321 -25.184 1.00 93.31 562 VAL A O 1
ATOM 4142 N N . ASN A 1 563 ? 6.272 -2.638 -25.573 1.00 88.31 563 ASN A N 1
ATOM 4143 C CA . ASN A 1 563 ? 6.039 -2.534 -27.014 1.00 88.31 563 ASN A CA 1
ATOM 4144 C C . ASN A 1 563 ? 7.344 -2.775 -27.785 1.00 88.31 563 ASN A C 1
ATOM 4146 O O . ASN A 1 563 ? 8.440 -2.709 -27.228 1.00 88.31 563 ASN A O 1
ATOM 4150 N N . ARG A 1 564 ? 7.232 -3.064 -29.085 1.00 83.69 564 ARG A N 1
ATOM 4151 C CA . ARG A 1 564 ? 8.367 -3.105 -30.016 1.00 83.69 564 ARG A CA 1
ATOM 4152 C C . ARG A 1 564 ? 8.241 -2.031 -31.080 1.00 83.69 564 ARG A C 1
ATOM 4154 O O . ARG A 1 564 ? 7.169 -1.857 -31.655 1.00 83.69 564 ARG A O 1
ATOM 4161 N N . VAL A 1 565 ? 9.343 -1.354 -31.375 1.00 71.38 565 VAL A N 1
ATOM 4162 C CA . VAL A 1 565 ? 9.400 -0.254 -32.341 1.00 71.38 565 VAL A CA 1
ATOM 4163 C C . VAL A 1 565 ? 10.433 -0.592 -33.425 1.00 71.38 565 VAL A C 1
ATOM 4165 O O . VAL A 1 565 ? 11.629 -0.587 -33.134 1.00 71.38 565 VAL A O 1
ATOM 4168 N N . PRO A 1 566 ? 10.015 -0.911 -34.668 1.00 61.00 566 PRO A N 1
ATOM 4169 C CA . PRO A 1 566 ? 8.643 -1.183 -35.116 1.00 61.00 566 PRO A CA 1
ATOM 4170 C C . PRO A 1 566 ? 8.136 -2.573 -34.673 1.00 61.00 566 PRO A C 1
ATOM 4172 O O . PRO A 1 566 ? 8.900 -3.534 -34.578 1.00 61.00 566 PRO A O 1
ATOM 4175 N N . GLY A 1 567 ? 6.823 -2.707 -34.453 1.00 70.31 567 GLY A N 1
ATOM 4176 C CA . GLY A 1 567 ? 6.188 -3.990 -34.099 1.00 70.31 567 GLY A CA 1
ATOM 4177 C C . GLY A 1 567 ? 4.880 -3.890 -33.304 1.00 70.31 567 GLY A C 1
ATOM 4178 O O . GLY A 1 567 ? 4.015 -4.751 -33.461 1.00 70.31 567 GLY A O 1
ATOM 4179 N N . GLY A 1 568 ? 4.708 -2.837 -32.503 1.00 82.44 568 GLY A N 1
ATOM 4180 C CA . GLY A 1 568 ? 3.542 -2.624 -31.643 1.00 82.44 568 GLY A CA 1
ATOM 4181 C C . GLY A 1 568 ? 3.610 -3.360 -30.290 1.00 82.44 568 GLY A C 1
ATOM 4182 O O . GLY A 1 568 ? 4.649 -3.925 -29.938 1.00 82.44 568 GLY A O 1
ATOM 4183 N N . PRO A 1 569 ? 2.518 -3.335 -29.504 1.00 90.38 569 PRO A N 1
ATOM 4184 C CA . PRO A 1 569 ? 2.469 -3.897 -28.153 1.00 90.38 569 PRO A CA 1
ATOM 4185 C C . PRO A 1 569 ? 2.648 -5.418 -28.107 1.00 90.38 569 PRO A C 1
ATOM 4187 O O . PRO A 1 569 ? 2.107 -6.154 -28.937 1.00 90.38 569 PRO A O 1
ATOM 4190 N N . LEU A 1 570 ? 3.346 -5.905 -27.079 1.00 94.06 570 LEU A N 1
ATOM 4191 C CA . LEU A 1 570 ? 3.485 -7.334 -26.805 1.00 94.06 570 LEU A CA 1
ATOM 4192 C C . LEU A 1 570 ? 2.301 -7.868 -25.988 1.00 94.06 570 LEU A C 1
ATOM 4194 O O . LEU A 1 570 ? 1.893 -7.298 -24.977 1.00 94.06 570 LEU A O 1
ATOM 4198 N N . THR A 1 571 ? 1.784 -9.032 -26.384 1.00 95.06 571 THR A N 1
ATOM 4199 C CA . THR A 1 571 ? 0.822 -9.790 -25.567 1.00 95.06 571 THR A CA 1
ATOM 4200 C C . THR A 1 571 ? 1.482 -10.342 -24.293 1.00 95.06 571 THR A C 1
ATOM 4202 O O . THR A 1 571 ? 2.694 -10.585 -24.292 1.00 95.06 571 THR A O 1
ATOM 4205 N N . PRO A 1 572 ? 0.719 -10.645 -23.222 1.00 94.44 572 PRO A N 1
ATOM 4206 C CA . PRO A 1 572 ? 1.289 -11.189 -21.984 1.00 94.44 572 PRO A CA 1
ATOM 4207 C C . PRO A 1 572 ? 2.107 -12.478 -22.171 1.00 94.44 572 PRO A C 1
ATOM 4209 O O . PRO A 1 572 ? 3.109 -12.675 -21.488 1.00 94.44 572 PRO A O 1
ATOM 4212 N N . ASP A 1 573 ? 1.756 -13.333 -23.140 1.00 95.75 573 ASP A N 1
ATOM 4213 C CA . ASP A 1 573 ? 2.550 -14.527 -23.462 1.00 95.75 573 ASP A CA 1
ATOM 4214 C C . ASP A 1 573 ? 3.847 -14.199 -24.227 1.00 95.75 573 ASP A C 1
ATOM 4216 O O . ASP A 1 573 ? 4.850 -14.892 -24.049 1.00 95.75 573 ASP A O 1
ATOM 4220 N N . GLN A 1 574 ? 3.887 -13.128 -25.030 1.00 95.81 574 GLN A N 1
ATOM 4221 C CA . GLN A 1 574 ? 5.137 -12.631 -25.624 1.00 95.81 574 GLN A CA 1
ATOM 4222 C C . GLN A 1 574 ? 6.060 -12.037 -24.552 1.00 95.81 574 GLN A C 1
ATOM 4224 O O . GLN A 1 574 ? 7.242 -12.374 -24.541 1.00 95.81 574 GLN A O 1
ATOM 4229 N N . VAL A 1 575 ? 5.526 -11.245 -23.613 1.00 95.06 575 VAL A N 1
ATOM 4230 C CA . VAL A 1 575 ? 6.290 -10.719 -22.463 1.00 95.06 575 VAL A CA 1
ATOM 4231 C C . VAL A 1 575 ? 6.801 -11.867 -21.585 1.00 95.06 575 VAL A C 1
ATOM 4233 O O . VAL A 1 575 ? 7.983 -11.922 -21.263 1.00 95.06 575 VAL A O 1
ATOM 4236 N N . ARG A 1 576 ? 5.969 -12.869 -21.275 1.00 95.38 576 ARG A N 1
ATOM 4237 C CA . ARG A 1 576 ? 6.406 -14.068 -20.537 1.00 95.38 576 ARG A CA 1
ATOM 4238 C C . ARG A 1 576 ? 7.505 -14.845 -21.275 1.00 95.38 576 ARG A C 1
ATOM 4240 O O . ARG A 1 576 ? 8.407 -15.368 -20.630 1.00 95.38 576 ARG A O 1
ATOM 4247 N N . ASN A 1 577 ? 7.470 -14.915 -22.607 1.00 94.81 577 ASN A N 1
ATOM 4248 C CA . ASN A 1 577 ? 8.508 -15.592 -23.395 1.00 94.81 577 ASN A CA 1
ATOM 4249 C C . ASN A 1 577 ? 9.801 -14.770 -23.548 1.00 94.81 577 ASN A C 1
ATOM 4251 O O . ASN A 1 577 ? 10.872 -15.358 -23.654 1.00 94.81 577 ASN A O 1
ATOM 4255 N N . MET A 1 578 ? 9.728 -13.439 -23.493 1.00 91.56 578 MET A N 1
ATOM 4256 C CA . MET A 1 578 ? 10.887 -12.538 -23.397 1.00 91.56 578 MET A CA 1
ATOM 4257 C C . MET A 1 578 ? 11.695 -12.775 -22.107 1.00 91.56 578 MET A C 1
ATOM 4259 O O . MET A 1 578 ? 12.914 -12.629 -22.092 1.00 91.56 578 MET A O 1
ATOM 4263 N N . LEU A 1 579 ? 11.033 -13.219 -21.033 1.00 94.31 579 LEU A N 1
ATOM 4264 C CA . LEU A 1 579 ? 11.648 -13.570 -19.748 1.00 94.31 579 LEU A CA 1
ATOM 4265 C C . LEU A 1 579 ? 12.258 -14.988 -19.708 1.00 94.31 579 LEU A C 1
ATOM 4267 O O . LEU A 1 579 ? 12.454 -15.539 -18.625 1.00 94.31 579 LEU A O 1
ATOM 4271 N N . SER A 1 580 ? 12.581 -15.601 -20.854 1.00 92.25 580 SER A N 1
ATOM 4272 C CA . SER A 1 580 ? 13.060 -16.993 -20.919 1.00 92.25 580 SER A CA 1
ATOM 4273 C C . SER A 1 580 ? 14.422 -17.266 -20.266 1.00 92.25 580 SER A C 1
ATOM 4275 O O . SER A 1 580 ? 14.776 -18.427 -20.077 1.00 92.25 580 SER A O 1
ATOM 4277 N N . ASP A 1 581 ? 15.187 -16.231 -19.908 1.00 87.56 581 ASP A N 1
ATOM 4278 C CA . ASP A 1 581 ? 16.418 -16.340 -19.111 1.00 87.56 581 ASP A CA 1
ATOM 4279 C C . ASP A 1 581 ? 16.170 -16.252 -17.584 1.00 87.56 581 ASP A C 1
ATOM 4281 O O . ASP A 1 581 ? 17.063 -16.541 -16.775 1.00 87.56 581 ASP A O 1
ATOM 4285 N N . LYS A 1 582 ? 14.959 -15.856 -17.169 1.00 93.69 582 LYS A N 1
ATOM 4286 C CA . LYS A 1 582 ? 14.506 -15.767 -15.772 1.00 93.69 582 LYS A CA 1
ATOM 4287 C C . LYS A 1 582 ? 13.856 -17.089 -15.328 1.00 93.69 582 LYS A C 1
ATOM 4289 O O . LYS A 1 582 ? 13.846 -18.073 -16.065 1.00 93.69 582 LYS A O 1
ATOM 4294 N N . ASN A 1 583 ? 13.356 -17.155 -14.093 1.00 96.00 583 ASN A N 1
ATOM 4295 C CA . ASN A 1 583 ? 12.688 -18.357 -13.592 1.00 96.00 583 ASN A CA 1
ATOM 4296 C C . ASN A 1 583 ? 11.236 -18.425 -14.095 1.00 96.00 583 ASN A C 1
ATOM 4298 O O . ASN A 1 583 ? 10.295 -18.003 -13.422 1.00 96.00 583 ASN A O 1
ATOM 4302 N N . LEU A 1 584 ? 11.065 -18.969 -15.303 1.00 96.88 584 LEU A N 1
ATOM 4303 C CA . LEU A 1 584 ? 9.756 -19.127 -15.940 1.00 96.88 584 LEU A CA 1
ATOM 4304 C C . LEU A 1 584 ? 8.753 -19.922 -15.089 1.00 96.88 584 LEU A C 1
ATOM 4306 O O . LEU A 1 584 ? 7.566 -19.621 -15.140 1.00 96.88 584 LEU A O 1
ATOM 4310 N N . ALA A 1 585 ? 9.201 -20.894 -14.287 1.00 97.88 585 ALA A N 1
ATOM 4311 C CA . ALA A 1 585 ? 8.303 -21.689 -13.450 1.00 97.88 585 ALA A CA 1
ATOM 4312 C C . ALA A 1 585 ? 7.665 -20.849 -12.330 1.00 97.88 585 ALA A C 1
ATOM 4314 O O . ALA A 1 585 ? 6.485 -21.023 -12.032 1.00 97.88 585 ALA A O 1
ATOM 4315 N N . LEU A 1 586 ? 8.412 -19.911 -11.738 1.00 98.12 586 LEU A N 1
ATOM 4316 C CA . LEU A 1 586 ? 7.874 -18.982 -10.740 1.00 98.12 586 LEU A CA 1
ATOM 4317 C C . LEU A 1 586 ? 7.070 -17.838 -11.375 1.00 98.12 586 LEU A C 1
ATOM 4319 O O . LEU A 1 586 ? 6.054 -17.435 -10.815 1.00 98.12 586 LEU A O 1
ATOM 4323 N N . ILE A 1 587 ? 7.455 -17.372 -12.567 1.00 97.94 587 ILE A N 1
ATOM 4324 C CA . ILE A 1 587 ? 6.659 -16.406 -13.345 1.00 97.94 587 ILE A CA 1
ATOM 4325 C C . ILE A 1 587 ? 5.291 -17.005 -13.712 1.00 97.94 587 ILE A C 1
ATOM 4327 O O . ILE A 1 587 ? 4.265 -16.346 -13.553 1.00 97.94 587 ILE A O 1
ATOM 4331 N N . ASP A 1 588 ? 5.242 -18.269 -14.141 1.00 98.00 588 ASP A N 1
ATOM 4332 C CA . ASP A 1 588 ? 3.981 -18.947 -14.454 1.00 98.00 588 ASP A CA 1
ATOM 4333 C C . ASP A 1 588 ? 3.130 -19.209 -13.191 1.00 98.00 588 ASP A C 1
ATOM 4335 O O . ASP A 1 588 ? 1.905 -19.093 -13.268 1.00 98.00 588 ASP A O 1
ATOM 4339 N N . LYS A 1 589 ? 3.742 -19.470 -12.016 1.00 97.62 589 LYS A N 1
ATOM 4340 C CA . LYS A 1 589 ? 3.025 -19.474 -10.718 1.00 97.62 589 LYS A CA 1
ATOM 4341 C C . LYS A 1 589 ? 2.379 -18.107 -10.440 1.00 97.62 589 LYS A C 1
ATOM 4343 O O . LYS A 1 589 ? 1.184 -18.061 -10.162 1.00 97.62 589 LYS A O 1
ATOM 4348 N N . ALA A 1 590 ? 3.134 -17.010 -10.554 1.00 97.81 590 ALA A N 1
ATOM 4349 C CA . ALA A 1 590 ? 2.629 -15.658 -10.298 1.00 97.81 590 ALA A CA 1
ATOM 4350 C C . ALA A 1 590 ? 1.479 -15.283 -11.254 1.00 97.81 590 ALA A C 1
ATOM 4352 O O . ALA A 1 590 ? 0.425 -14.825 -10.813 1.00 97.81 590 ALA A O 1
ATOM 4353 N N . ARG A 1 591 ? 1.606 -15.580 -12.557 1.00 97.44 591 ARG A N 1
ATOM 4354 C CA . ARG A 1 591 ? 0.508 -15.399 -13.532 1.00 97.44 591 ARG A CA 1
ATOM 4355 C C . ARG A 1 591 ? -0.730 -16.231 -13.180 1.00 97.44 591 ARG A C 1
ATOM 4357 O O . ARG A 1 591 ? -1.852 -15.745 -13.322 1.00 97.44 591 ARG A O 1
ATOM 4364 N N . ALA A 1 592 ? -0.554 -17.470 -12.715 1.00 97.06 592 ALA A N 1
ATOM 4365 C CA . ALA A 1 592 ? -1.664 -18.315 -12.276 1.00 97.06 592 ALA A CA 1
ATOM 4366 C C . ALA A 1 592 ? -2.352 -17.778 -11.005 1.00 97.06 592 ALA A C 1
ATOM 4368 O O . ALA A 1 592 ? -3.577 -17.860 -10.909 1.00 97.06 592 ALA A O 1
ATOM 4369 N N . TRP A 1 593 ? -1.591 -17.186 -10.077 1.00 96.31 593 TRP A N 1
ATOM 4370 C CA . TRP A 1 593 ? -2.120 -16.500 -8.894 1.00 96.31 593 TRP A CA 1
ATOM 4371 C C . TRP A 1 593 ? -2.958 -15.275 -9.287 1.00 96.31 593 TRP A C 1
ATOM 4373 O O . TRP A 1 593 ? -4.139 -15.219 -8.943 1.00 96.31 593 TRP A O 1
ATOM 4383 N N . HIS A 1 594 ? -2.407 -14.369 -10.107 1.00 96.50 594 HIS A N 1
ATOM 4384 C CA . HIS A 1 594 ? -3.102 -13.176 -10.616 1.00 96.50 594 HIS A CA 1
ATOM 4385 C C . HIS A 1 594 ? -4.439 -13.506 -11.293 1.00 96.50 594 HIS A C 1
ATOM 4387 O O . HIS A 1 594 ? -5.474 -12.931 -10.955 1.00 96.50 594 HIS A O 1
ATOM 4393 N N . ARG A 1 595 ? -4.472 -14.526 -12.167 1.00 93.75 595 ARG A N 1
ATOM 4394 C CA . ARG A 1 595 ? -5.710 -15.006 -12.822 1.00 93.75 595 ARG A CA 1
ATOM 4395 C C . ARG A 1 595 ? -6.831 -15.408 -11.854 1.00 93.75 595 ARG A C 1
ATOM 4397 O O . ARG A 1 595 ? -7.977 -15.519 -12.287 1.00 93.75 595 ARG A O 1
ATOM 4404 N N . ALA A 1 596 ? -6.519 -15.638 -10.580 1.00 90.69 596 ALA A N 1
ATOM 4405 C CA . ALA A 1 596 ? -7.469 -15.967 -9.524 1.00 90.69 596 ALA A CA 1
ATOM 4406 C C . ALA A 1 596 ? -7.516 -14.928 -8.380 1.00 90.69 596 ALA A C 1
ATOM 4408 O O . ALA A 1 596 ? -8.224 -15.173 -7.399 1.00 90.69 596 ALA A O 1
ATOM 4409 N N . ALA A 1 597 ? -6.764 -13.823 -8.464 1.00 90.94 597 ALA A N 1
ATOM 4410 C CA . ALA A 1 597 ? -6.622 -12.805 -7.415 1.00 90.94 597 ALA A CA 1
ATOM 4411 C C . ALA A 1 597 ? -6.958 -11.377 -7.890 1.00 90.94 597 ALA A C 1
ATOM 4413 O O . ALA A 1 597 ? -7.520 -10.618 -7.107 1.00 90.94 597 ALA A O 1
ATOM 4414 N N . ASP A 1 598 ? -6.703 -11.034 -9.160 1.00 91.81 598 ASP A N 1
ATOM 4415 C CA . ASP A 1 598 ? -6.902 -9.691 -9.745 1.00 91.81 598 ASP A CA 1
ATOM 4416 C C . ASP A 1 598 ? -8.324 -9.121 -9.555 1.00 91.81 598 ASP A C 1
ATOM 4418 O O . ASP A 1 598 ? -8.517 -7.906 -9.542 1.00 91.81 598 ASP A O 1
ATOM 4422 N N . ALA A 1 599 ? -9.331 -9.992 -9.425 1.00 87.75 599 ALA A N 1
ATOM 4423 C CA . ALA A 1 599 ? -10.713 -9.620 -9.143 1.00 87.75 599 ALA A CA 1
ATOM 4424 C C . ALA A 1 599 ? -11.026 -9.753 -7.643 1.00 87.75 599 ALA A C 1
ATOM 4426 O O . ALA A 1 599 ? -10.837 -10.821 -7.055 1.00 87.75 599 ALA A O 1
ATOM 4427 N N . TRP A 1 600 ? -11.579 -8.700 -7.031 1.00 87.62 600 TRP A N 1
ATOM 4428 C CA . TRP A 1 600 ? -11.974 -8.717 -5.618 1.00 87.62 600 TRP A CA 1
ATOM 4429 C C . TRP A 1 600 ? -13.123 -9.704 -5.359 1.00 87.62 600 TRP A C 1
ATOM 4431 O O . TRP A 1 600 ? -14.291 -9.417 -5.626 1.00 87.62 600 TRP A O 1
ATOM 4441 N N . ASN A 1 601 ? -12.773 -10.871 -4.816 1.00 88.12 601 ASN A N 1
ATOM 4442 C CA . ASN A 1 601 ? -13.696 -11.946 -4.457 1.00 88.12 601 ASN A CA 1
ATOM 4443 C C . ASN A 1 601 ? -13.213 -12.660 -3.170 1.00 88.12 601 ASN A C 1
ATOM 4445 O O . ASN A 1 601 ? -12.604 -13.732 -3.255 1.00 88.12 601 ASN A O 1
ATOM 4449 N N . PRO A 1 602 ? -13.422 -12.059 -1.982 1.00 91.62 602 PRO A N 1
ATOM 4450 C CA . PRO A 1 602 ? -13.046 -12.656 -0.700 1.00 91.62 602 PRO A CA 1
ATOM 4451 C C . PRO A 1 602 ? -13.948 -13.851 -0.344 1.00 91.62 602 PRO A C 1
ATOM 4453 O O . PRO A 1 6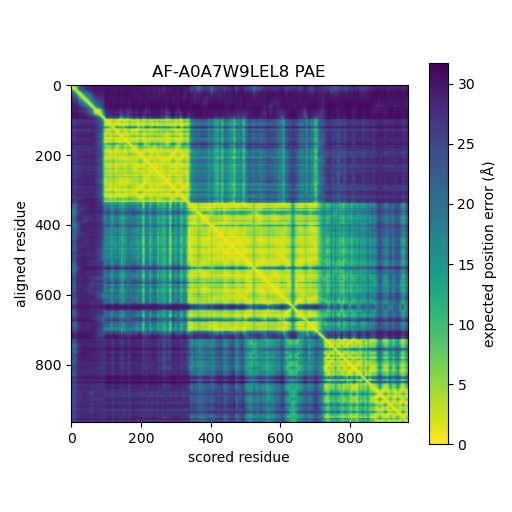02 ? -15.115 -13.902 -0.730 1.00 91.62 602 PRO A O 1
ATOM 4456 N N . ALA A 1 603 ? -13.431 -14.787 0.455 1.00 94.19 603 ALA A N 1
ATOM 4457 C CA . ALA A 1 603 ? -14.184 -15.933 0.977 1.00 94.19 603 ALA A CA 1
ATOM 4458 C C . ALA A 1 603 ? -15.27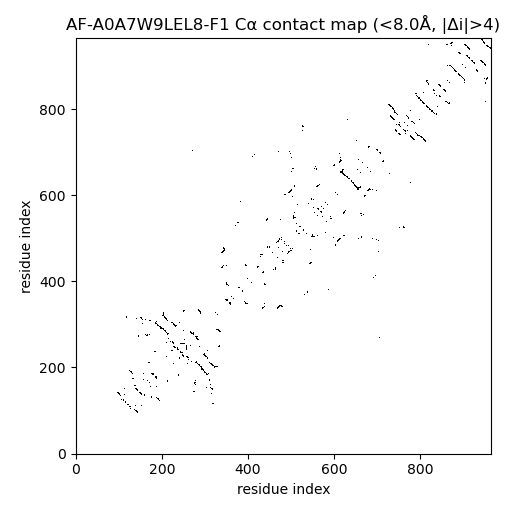9 -15.526 1.987 1.00 94.19 603 ALA A C 1
ATOM 4460 O O . ALA A 1 603 ? -16.245 -16.260 2.188 1.00 94.19 603 ALA A O 1
ATOM 4461 N N . ASP A 1 604 ? -15.149 -14.349 2.609 1.00 90.31 604 ASP A N 1
ATOM 4462 C CA . ASP A 1 604 ? -16.179 -13.718 3.436 1.00 90.31 604 ASP A CA 1
ATOM 4463 C C . ASP A 1 604 ? -16.623 -12.401 2.791 1.00 90.31 604 ASP A C 1
ATOM 4465 O O . ASP A 1 604 ? -15.922 -11.390 2.848 1.00 90.31 604 ASP A O 1
ATOM 4469 N N . SER A 1 605 ? -17.813 -12.405 2.190 1.00 84.81 605 SER A N 1
ATOM 4470 C CA . SER A 1 605 ? -18.391 -11.249 1.494 1.00 84.81 605 SER A CA 1
ATOM 4471 C C . SER A 1 605 ? -18.742 -10.070 2.411 1.00 84.81 605 SER A C 1
ATOM 4473 O O . SER A 1 605 ? -19.169 -9.030 1.918 1.00 84.81 605 SER A O 1
ATOM 4475 N N . ARG A 1 606 ? -18.587 -10.215 3.735 1.00 83.19 606 ARG A N 1
ATOM 4476 C CA . ARG A 1 606 ? -18.787 -9.143 4.726 1.00 83.19 606 ARG A CA 1
ATOM 4477 C C . ARG A 1 606 ? -17.518 -8.318 4.969 1.00 83.19 606 ARG A C 1
ATOM 4479 O O . ARG A 1 606 ? -17.570 -7.365 5.741 1.00 83.19 606 ARG A O 1
ATOM 4486 N N . VAL A 1 607 ? -16.381 -8.695 4.377 1.00 86.38 607 VAL A N 1
ATOM 4487 C CA . VAL A 1 607 ? -15.117 -7.958 4.516 1.00 86.38 607 VAL A CA 1
ATOM 4488 C C . VAL A 1 607 ? -15.151 -6.705 3.643 1.00 86.38 607 VAL A C 1
ATOM 4490 O O . VAL A 1 607 ? -15.125 -6.794 2.416 1.00 86.38 607 VAL A O 1
ATOM 4493 N N . GLY A 1 608 ? -15.189 -5.534 4.280 1.00 82.06 608 GLY A N 1
ATOM 4494 C CA . GLY A 1 608 ? -15.086 -4.248 3.583 1.00 82.06 608 GLY A CA 1
ATOM 4495 C C . GLY A 1 608 ? -13.654 -3.952 3.129 1.00 82.06 608 GLY A C 1
ATOM 4496 O O . GLY A 1 608 ? -12.705 -4.272 3.847 1.00 82.06 608 GLY A O 1
ATOM 4497 N N . LEU A 1 609 ? -13.504 -3.314 1.966 1.00 86.75 609 LEU A N 1
ATOM 4498 C CA . LEU A 1 609 ? -12.225 -2.864 1.409 1.00 86.75 609 LEU A CA 1
ATOM 4499 C C . LEU A 1 609 ? -12.312 -1.391 0.983 1.00 86.75 609 LEU A C 1
ATOM 4501 O O . LEU A 1 609 ? -13.255 -1.002 0.296 1.00 86.75 609 LEU A O 1
ATOM 4505 N N . THR A 1 610 ? -11.281 -0.616 1.318 1.00 86.94 610 THR A N 1
ATOM 4506 C CA . THR A 1 610 ? -11.027 0.744 0.812 1.00 86.94 610 THR A CA 1
ATOM 4507 C C . THR A 1 610 ? -9.623 0.793 0.201 1.00 86.94 610 THR A C 1
ATOM 4509 O O . THR A 1 610 ? -8.682 0.260 0.794 1.00 86.94 610 THR A O 1
ATOM 4512 N N . ARG A 1 611 ? -9.455 1.428 -0.971 1.00 89.69 611 ARG A N 1
ATOM 4513 C CA . ARG A 1 611 ? -8.144 1.568 -1.644 1.00 89.69 611 ARG A CA 1
ATOM 4514 C C . ARG A 1 611 ? -7.700 3.029 -1.686 1.00 89.69 611 ARG A C 1
ATOM 4516 O O . ARG A 1 611 ? -8.235 3.812 -2.458 1.00 89.69 611 ARG A O 1
ATOM 4523 N N . LEU A 1 612 ? -6.708 3.396 -0.885 1.00 90.00 612 LEU A N 1
ATOM 4524 C CA . LEU A 1 612 ? -6.071 4.708 -0.934 1.00 90.00 612 LEU A CA 1
ATOM 4525 C C . LEU A 1 612 ? -5.013 4.673 -2.040 1.00 90.00 612 LEU A C 1
ATOM 4527 O O . LEU A 1 612 ? -4.049 3.906 -1.959 1.00 90.00 612 LEU A O 1
ATOM 4531 N N . VAL A 1 613 ? -5.212 5.466 -3.093 1.00 89.81 613 VAL A N 1
ATOM 4532 C CA . VAL A 1 613 ? -4.394 5.415 -4.316 1.00 89.81 613 VAL A CA 1
ATOM 4533 C C . VAL A 1 613 ? -3.619 6.715 -4.524 1.00 89.81 613 VAL A C 1
ATOM 4535 O O . VAL A 1 613 ? -4.141 7.800 -4.278 1.00 89.81 613 VAL A O 1
ATOM 4538 N N . GLY A 1 614 ? -2.369 6.618 -4.975 1.00 86.06 614 GLY A N 1
ATOM 4539 C CA . GLY A 1 614 ? -1.571 7.786 -5.353 1.00 86.06 614 GLY A CA 1
ATOM 4540 C C . GLY A 1 614 ? -1.763 8.173 -6.821 1.00 86.06 614 GLY A C 1
ATOM 4541 O O . GLY A 1 614 ? -2.070 7.333 -7.668 1.00 86.06 614 GLY A O 1
ATOM 4542 N N . THR A 1 615 ? -1.595 9.459 -7.114 1.00 83.44 615 THR A N 1
ATOM 4543 C CA . THR A 1 615 ? -1.616 10.032 -8.466 1.00 83.44 615 THR A CA 1
ATOM 4544 C C . THR A 1 615 ? -0.740 11.292 -8.514 1.00 83.44 615 THR A C 1
ATOM 4546 O O . THR A 1 615 ? -0.279 11.774 -7.481 1.00 83.44 615 THR A O 1
ATOM 4549 N N . GLY A 1 616 ? -0.515 11.874 -9.692 1.00 70.81 616 GLY A N 1
ATOM 4550 C CA . GLY A 1 616 ? 0.210 13.139 -9.852 1.00 70.81 616 GLY A CA 1
ATOM 4551 C C . GLY A 1 616 ? 1.731 13.039 -9.689 1.00 70.81 616 GLY A C 1
ATOM 4552 O O . GLY A 1 616 ? 2.386 14.071 -9.550 1.00 70.81 616 GLY A O 1
ATOM 4553 N N . VAL A 1 617 ? 2.299 11.829 -9.699 1.00 74.12 617 VAL A N 1
ATOM 4554 C CA . VAL A 1 617 ? 3.746 11.578 -9.648 1.00 74.12 617 VAL A CA 1
ATOM 4555 C C . VAL A 1 617 ? 4.162 10.793 -10.892 1.00 74.12 617 VAL A C 1
ATOM 4557 O O . VAL A 1 617 ? 3.520 9.804 -11.250 1.00 74.12 617 VAL A O 1
ATOM 4560 N N . THR A 1 618 ? 5.245 11.216 -11.553 1.00 72.62 618 THR A N 1
ATOM 4561 C CA . THR A 1 618 ? 5.744 10.577 -12.779 1.00 72.62 618 THR A CA 1
ATOM 4562 C C . THR A 1 618 ? 6.060 9.096 -12.527 1.00 72.62 618 THR A C 1
ATOM 4564 O O . THR A 1 618 ? 6.933 8.772 -11.725 1.00 72.62 618 THR A O 1
ATOM 4567 N N . THR A 1 619 ? 5.347 8.189 -13.194 1.00 80.75 619 THR A N 1
ATOM 4568 C CA . THR A 1 619 ? 5.331 6.746 -12.900 1.00 80.75 619 THR A CA 1
ATOM 4569 C C . THR A 1 619 ? 5.593 5.926 -14.166 1.00 80.75 619 THR A C 1
ATOM 4571 O O . THR A 1 619 ? 4.959 6.202 -15.184 1.00 80.75 619 THR A O 1
ATOM 4574 N N . PRO A 1 620 ? 6.475 4.907 -14.143 1.00 83.06 620 PRO A N 1
ATOM 4575 C CA . PRO A 1 620 ? 6.739 4.078 -15.318 1.00 83.06 620 PRO A CA 1
ATOM 4576 C C . PRO A 1 620 ? 5.549 3.150 -15.614 1.00 83.06 620 PRO A C 1
ATOM 4578 O O . PRO A 1 620 ? 5.064 2.446 -14.722 1.00 83.06 620 PRO A O 1
ATOM 4581 N N . VAL A 1 621 ? 5.093 3.138 -16.868 1.00 85.69 621 VAL A N 1
ATOM 4582 C CA . VAL A 1 621 ? 3.870 2.445 -17.321 1.00 85.69 621 VAL A CA 1
ATOM 4583 C C . VAL A 1 621 ? 4.130 1.346 -18.356 1.00 85.69 621 VAL A C 1
ATOM 4585 O O . VAL A 1 621 ? 3.513 0.283 -18.237 1.00 85.69 621 VAL A O 1
ATOM 4588 N N . SER A 1 622 ? 5.092 1.529 -19.267 1.00 88.31 622 SER A N 1
ATOM 4589 C CA . SER A 1 622 ? 5.600 0.493 -20.184 1.00 88.31 622 SER A CA 1
ATOM 4590 C C . SER A 1 622 ? 7.069 0.720 -20.576 1.00 88.31 622 SER A C 1
ATOM 4592 O O . SER A 1 622 ? 7.716 1.656 -20.097 1.00 88.31 622 SER A O 1
ATOM 4594 N N . PHE A 1 623 ? 7.602 -0.161 -21.428 1.00 83.31 623 PHE A N 1
ATOM 4595 C CA . PHE A 1 623 ? 8.931 -0.049 -22.027 1.00 83.31 623 PHE A CA 1
ATOM 4596 C C . PHE A 1 623 ? 8.869 -0.261 -23.541 1.00 83.31 623 PHE A C 1
ATOM 4598 O O . PHE A 1 623 ? 8.239 -1.213 -24.002 1.00 83.31 623 PHE A O 1
ATOM 4605 N N . ASP A 1 624 ? 9.597 0.552 -24.301 1.00 78.69 624 ASP A N 1
ATOM 4606 C CA . ASP A 1 624 ? 9.706 0.392 -25.753 1.00 78.69 624 ASP A CA 1
ATOM 4607 C C . ASP A 1 624 ? 11.045 -0.239 -26.128 1.00 78.69 624 ASP A C 1
ATOM 4609 O O . ASP A 1 624 ? 12.106 0.363 -25.954 1.00 78.69 624 ASP A O 1
ATOM 4613 N N . GLU A 1 625 ? 10.987 -1.462 -26.657 1.00 80.94 625 GLU A N 1
ATOM 4614 C CA . GLU A 1 625 ? 12.123 -2.181 -27.232 1.00 80.94 625 GLU A CA 1
ATOM 4615 C C . GLU A 1 625 ? 12.325 -1.786 -28.701 1.00 80.94 625 GLU A C 1
ATOM 4617 O O . GLU A 1 625 ? 11.448 -2.006 -29.540 1.00 80.94 625 GLU A O 1
ATOM 4622 N N . PHE A 1 626 ? 13.509 -1.283 -29.049 1.00 68.12 626 PHE A N 1
ATOM 4623 C CA . PHE A 1 626 ? 13.874 -0.930 -30.427 1.00 68.12 626 PHE A CA 1
ATOM 4624 C C . PHE A 1 626 ? 15.223 -1.553 -30.828 1.00 68.12 626 PHE A C 1
ATOM 4626 O O . PHE A 1 626 ? 16.080 -1.783 -29.968 1.00 68.12 626 PHE A O 1
ATOM 4633 N N . PRO A 1 627 ? 15.460 -1.844 -32.122 1.00 63.50 627 PRO A N 1
ATOM 4634 C CA . PRO A 1 627 ? 16.768 -2.285 -32.598 1.00 63.50 627 PRO A CA 1
ATOM 4635 C C . PRO A 1 627 ? 17.847 -1.229 -32.316 1.00 63.50 627 PRO A C 1
ATOM 4637 O O . PRO A 1 627 ? 17.788 -0.115 -32.833 1.00 63.50 627 PRO A O 1
ATOM 4640 N N . GLU A 1 628 ? 18.866 -1.580 -31.529 1.00 60.69 628 GLU A N 1
ATOM 4641 C CA . GLU A 1 628 ? 20.004 -0.696 -31.254 1.00 60.69 628 GLU A CA 1
ATOM 4642 C C . GLU A 1 628 ? 21.292 -1.324 -31.794 1.00 60.69 628 GLU A C 1
ATOM 4644 O O . GLU A 1 628 ? 21.698 -2.411 -31.391 1.00 60.69 628 GLU A O 1
ATOM 4649 N N . ALA A 1 629 ? 21.950 -0.640 -32.730 1.00 54.38 629 ALA A N 1
ATOM 4650 C CA . ALA A 1 629 ? 23.277 -1.031 -33.193 1.00 54.38 629 ALA A CA 1
ATOM 4651 C C . ALA A 1 629 ? 24.335 -0.494 -32.217 1.00 54.38 629 ALA A C 1
ATOM 4653 O O . ALA A 1 629 ? 24.462 0.725 -32.060 1.00 54.38 629 ALA A O 1
ATOM 4654 N N . HIS A 1 630 ? 25.095 -1.395 -31.589 1.00 54.84 630 HIS A N 1
ATOM 4655 C CA . HIS A 1 630 ? 26.229 -1.064 -30.725 1.00 54.84 630 HIS A CA 1
ATOM 4656 C C . HIS A 1 630 ? 27.539 -1.279 -31.499 1.00 54.84 630 HIS A C 1
ATOM 4658 O O . HIS A 1 630 ? 27.912 -2.419 -31.778 1.00 54.84 630 HIS A O 1
ATOM 4664 N N . CYS A 1 631 ? 28.247 -0.205 -31.850 1.00 53.44 631 CYS A N 1
ATOM 4665 C CA . CYS A 1 631 ? 29.465 -0.266 -32.665 1.00 53.44 631 CYS A CA 1
ATOM 4666 C C . CYS A 1 631 ? 30.731 -0.002 -31.831 1.00 53.44 631 CYS A C 1
ATOM 4668 O O . CYS A 1 631 ? 30.705 0.750 -30.858 1.00 53.44 631 CYS A O 1
ATOM 4670 N N . ASN A 1 632 ? 31.849 -0.640 -32.199 1.00 48.56 632 ASN A N 1
ATOM 4671 C CA . ASN A 1 632 ? 33.134 -0.533 -31.498 1.00 48.56 632 ASN A CA 1
ATOM 4672 C C . ASN A 1 632 ? 34.151 0.256 -32.333 1.00 48.56 632 ASN A C 1
ATOM 4674 O O . ASN A 1 632 ? 34.757 -0.275 -33.264 1.00 48.56 632 ASN A O 1
ATOM 4678 N N . GLU A 1 633 ? 34.375 1.517 -31.970 1.00 50.41 633 GLU A N 1
ATOM 4679 C CA . GLU A 1 633 ? 35.148 2.451 -32.795 1.00 50.41 633 GLU A CA 1
ATOM 4680 C C . GLU A 1 633 ? 36.668 2.231 -32.796 1.00 50.41 633 GLU A C 1
ATOM 4682 O O . GLU A 1 633 ? 37.361 2.803 -33.633 1.00 50.41 633 GLU A O 1
ATOM 4687 N N . LYS A 1 634 ? 37.215 1.311 -31.987 1.00 47.06 634 LYS A N 1
ATOM 4688 C CA . LYS A 1 634 ? 38.649 0.941 -32.065 1.00 47.06 634 LYS A CA 1
ATOM 4689 C C . LYS A 1 634 ? 39.006 0.104 -33.307 1.00 47.06 634 LYS A C 1
ATOM 4691 O O . LYS A 1 634 ? 40.156 -0.299 -33.467 1.00 47.06 634 LYS A O 1
ATOM 4696 N N . LYS A 1 635 ? 38.031 -0.127 -34.195 1.00 45.31 635 LYS A N 1
ATOM 4697 C CA . LYS A 1 635 ? 38.202 -0.568 -35.592 1.00 45.31 635 LYS A CA 1
ATOM 4698 C C . LYS A 1 635 ? 37.510 0.357 -36.609 1.00 45.31 635 LYS A C 1
ATOM 4700 O O . LYS A 1 635 ? 37.417 0.007 -37.781 1.00 45.31 635 LYS A O 1
ATOM 4705 N N . GLY A 1 636 ? 37.012 1.507 -36.156 1.00 46.72 636 GLY A N 1
ATOM 4706 C CA . GLY A 1 636 ? 36.043 2.329 -36.873 1.00 46.72 636 GLY A CA 1
ATOM 4707 C C . GLY A 1 636 ? 34.634 1.728 -36.897 1.00 46.72 636 GLY A C 1
ATOM 4708 O O . GLY A 1 636 ? 34.430 0.530 -36.696 1.00 46.72 636 GLY A O 1
ATOM 4709 N N . TRP A 1 637 ? 33.642 2.580 -37.167 1.00 44.09 637 TRP A N 1
ATOM 4710 C CA . TRP A 1 637 ? 32.212 2.230 -37.214 1.00 44.09 637 TRP A CA 1
ATOM 4711 C C . TRP A 1 637 ? 31.875 1.112 -38.222 1.00 44.09 637 TRP A C 1
ATOM 4713 O O . TRP A 1 637 ? 30.846 0.450 -38.117 1.00 44.09 637 TRP A O 1
ATOM 4723 N N . TRP A 1 638 ? 32.738 0.889 -39.214 1.00 51.00 638 TRP A N 1
ATOM 4724 C CA . TRP A 1 638 ? 32.472 0.019 -40.356 1.00 51.00 638 TRP A CA 1
ATOM 4725 C C . TRP A 1 638 ? 32.548 -1.485 -40.062 1.00 51.00 638 TRP A C 1
ATOM 4727 O O . TRP A 1 638 ? 31.797 -2.211 -40.710 1.00 51.00 638 TRP A O 1
ATOM 4737 N N . ASP A 1 639 ? 33.381 -1.954 -39.123 1.00 44.28 639 ASP A N 1
ATOM 4738 C CA . ASP A 1 639 ? 33.604 -3.393 -38.863 1.00 44.28 639 ASP A CA 1
ATOM 4739 C C . ASP A 1 639 ? 33.560 -3.743 -37.360 1.00 44.28 639 ASP A C 1
ATOM 4741 O O . ASP A 1 639 ? 34.535 -4.209 -36.756 1.00 44.28 639 ASP A O 1
ATOM 4745 N N . GLY A 1 640 ? 32.395 -3.535 -36.736 1.00 46.47 640 GLY A N 1
ATOM 4746 C CA . GLY A 1 640 ? 32.192 -3.909 -35.331 1.00 46.47 640 GLY A CA 1
ATOM 4747 C C . GLY A 1 640 ? 30.794 -3.723 -34.738 1.00 46.47 640 GLY A C 1
ATOM 4748 O O . GLY A 1 640 ? 30.648 -3.921 -33.534 1.00 46.47 640 GLY A O 1
ATOM 4749 N N . CYS A 1 641 ? 29.785 -3.332 -35.522 1.00 50.81 641 CYS A N 1
ATOM 4750 C CA . CYS A 1 641 ? 28.418 -3.168 -35.027 1.00 50.81 641 CYS A CA 1
ATOM 4751 C C . CYS A 1 641 ? 27.761 -4.520 -34.715 1.00 50.81 641 CYS A C 1
ATOM 4753 O O . CYS A 1 641 ? 27.650 -5.377 -35.592 1.00 50.81 641 CYS A O 1
ATOM 4755 N N . VAL A 1 642 ? 27.291 -4.695 -33.479 1.00 52.75 642 VAL A N 1
ATOM 4756 C CA . VAL A 1 642 ? 26.395 -5.792 -33.091 1.00 52.75 642 VAL A CA 1
ATOM 4757 C C . VAL A 1 642 ? 24.982 -5.257 -32.888 1.00 52.75 642 VAL A C 1
ATOM 4759 O O . VAL A 1 642 ? 24.791 -4.212 -32.265 1.00 52.75 642 VAL A O 1
ATOM 4762 N N . ASN A 1 643 ? 23.991 -5.982 -33.404 1.00 57.09 643 ASN A N 1
ATOM 4763 C CA . ASN A 1 643 ? 22.586 -5.668 -33.164 1.00 57.09 643 ASN A CA 1
ATOM 4764 C C . ASN A 1 643 ? 22.213 -6.121 -31.749 1.00 57.09 643 ASN A C 1
ATOM 4766 O O . ASN A 1 643 ? 22.306 -7.309 -31.433 1.00 57.09 643 ASN A O 1
ATOM 4770 N N . GLY A 1 644 ? 21.787 -5.175 -30.922 1.00 60.62 644 GLY A N 1
ATOM 4771 C CA . GLY A 1 644 ? 21.143 -5.401 -29.637 1.00 60.62 644 GLY A CA 1
ATOM 4772 C C . GLY A 1 644 ? 19.735 -4.809 -29.611 1.00 60.62 644 GLY A C 1
ATOM 4773 O O . GLY A 1 644 ? 19.140 -4.494 -30.647 1.00 60.62 644 GLY A O 1
ATOM 4774 N N . THR A 1 645 ? 19.202 -4.663 -28.404 1.00 67.75 645 THR A N 1
ATOM 4775 C CA . THR A 1 645 ? 17.879 -4.091 -28.151 1.00 67.75 645 THR A CA 1
ATOM 4776 C C . THR A 1 645 ? 18.053 -2.929 -27.190 1.00 67.75 645 THR A C 1
ATOM 4778 O O . THR A 1 645 ? 18.405 -3.133 -26.028 1.00 67.75 645 THR A O 1
ATOM 4781 N N . GLY A 1 646 ? 17.832 -1.719 -27.694 1.00 65.50 646 GLY A N 1
ATOM 4782 C CA . GLY A 1 646 ? 17.696 -0.541 -26.857 1.00 65.50 646 GLY A CA 1
ATOM 4783 C C . GLY A 1 646 ? 16.329 -0.557 -26.181 1.00 65.50 646 GLY A C 1
ATOM 4784 O O . GLY A 1 646 ? 15.377 -1.148 -26.698 1.00 65.50 646 GLY A O 1
ATOM 4785 N N . VAL A 1 647 ? 16.240 0.076 -25.014 1.00 69.69 647 VAL A N 1
ATOM 4786 C CA . VAL A 1 647 ? 14.994 0.188 -24.254 1.00 69.69 647 VAL A CA 1
ATOM 4787 C C . VAL A 1 647 ? 14.778 1.624 -23.794 1.00 69.69 647 VAL A C 1
ATOM 4789 O O . VAL A 1 647 ? 15.695 2.264 -23.278 1.00 69.69 647 VAL A O 1
ATOM 4792 N N . MET A 1 648 ? 13.561 2.121 -23.997 1.00 66.88 648 MET A N 1
ATOM 4793 C CA . MET A 1 648 ? 13.054 3.373 -23.434 1.00 66.88 648 MET A CA 1
ATOM 4794 C C . MET A 1 648 ? 11.988 3.068 -22.380 1.00 66.88 648 MET A C 1
ATOM 4796 O O . MET A 1 648 ? 11.378 2.001 -22.404 1.00 66.88 648 MET A O 1
ATOM 4800 N N . ILE A 1 649 ? 11.789 3.991 -21.439 1.00 74.75 649 ILE A N 1
ATOM 4801 C CA . ILE A 1 649 ? 10.771 3.883 -20.387 1.00 74.75 649 ILE A CA 1
ATOM 4802 C C . ILE A 1 649 ? 9.666 4.883 -20.708 1.00 74.75 649 ILE A C 1
ATOM 4804 O O . ILE A 1 649 ? 9.950 6.075 -20.828 1.00 74.75 649 ILE A O 1
ATOM 4808 N N . ASN A 1 650 ? 8.427 4.409 -20.797 1.00 72.81 650 ASN A N 1
ATOM 4809 C CA . ASN A 1 650 ? 7.257 5.265 -20.946 1.00 72.81 650 ASN A CA 1
ATOM 4810 C C . ASN A 1 650 ? 6.702 5.618 -19.568 1.00 72.81 650 ASN A C 1
ATOM 4812 O O . ASN A 1 650 ? 6.616 4.766 -18.676 1.00 72.81 650 ASN A O 1
ATOM 4816 N N . TRP A 1 651 ? 6.340 6.887 -19.387 1.00 76.00 651 TRP A N 1
ATOM 4817 C CA . TRP A 1 651 ? 5.951 7.450 -18.097 1.00 76.00 651 TRP A CA 1
ATOM 4818 C C . TRP A 1 651 ? 4.584 8.134 -18.171 1.00 76.00 651 TRP A C 1
ATOM 4820 O O . TRP A 1 651 ? 4.258 8.798 -19.153 1.00 76.00 651 TRP A O 1
ATOM 4830 N N . SER A 1 652 ? 3.809 8.023 -17.095 1.00 76.75 652 SER A N 1
ATOM 4831 C CA . SER A 1 652 ? 2.516 8.686 -16.920 1.00 76.75 652 SER A CA 1
ATOM 4832 C C . SER A 1 652 ? 2.436 9.351 -15.552 1.00 76.75 652 SER A C 1
ATOM 4834 O O . SER A 1 652 ? 3.005 8.860 -14.578 1.00 76.75 652 SER A O 1
ATOM 4836 N N . ASP A 1 653 ? 1.685 10.445 -15.462 1.00 72.06 653 ASP A N 1
ATOM 4837 C CA . ASP A 1 653 ? 1.457 11.165 -14.206 1.00 72.06 653 ASP A CA 1
ATOM 4838 C C . ASP A 1 653 ? 0.331 10.541 -13.373 1.00 72.06 653 ASP A C 1
ATOM 4840 O O . ASP A 1 653 ? 0.117 10.910 -12.218 1.00 72.06 653 ASP A O 1
ATOM 4844 N N . LEU A 1 654 ? -0.388 9.565 -13.932 1.00 79.31 654 LEU A N 1
ATOM 4845 C CA . LEU A 1 654 ? -1.383 8.781 -13.213 1.00 79.31 654 LEU A CA 1
ATOM 4846 C C . LEU A 1 654 ? -0.710 7.645 -12.429 1.00 79.31 654 LEU A C 1
ATOM 4848 O O . LEU A 1 654 ? -0.835 6.472 -12.778 1.00 79.31 654 LEU A O 1
ATOM 4852 N N . GLY A 1 655 ? -0.010 7.998 -11.350 1.00 84.81 655 GLY A N 1
ATOM 4853 C CA . GLY A 1 655 ? 0.555 7.063 -10.374 1.00 84.81 655 GLY A CA 1
ATOM 4854 C C . GLY A 1 655 ? 1.323 7.753 -9.240 1.00 84.81 655 GLY A C 1
ATOM 4855 O O . GLY A 1 655 ? 1.266 8.974 -9.093 1.00 84.81 655 GLY A O 1
ATOM 4856 N N . ASP A 1 656 ? 2.027 6.955 -8.433 1.00 86.12 656 ASP A N 1
ATOM 4857 C CA . ASP A 1 656 ? 2.751 7.369 -7.215 1.00 86.12 656 ASP A CA 1
ATOM 4858 C C . ASP A 1 656 ? 4.298 7.318 -7.327 1.00 86.12 656 ASP A C 1
ATOM 4860 O O . ASP A 1 656 ? 5.017 7.381 -6.327 1.00 86.12 656 ASP A O 1
ATOM 4864 N N . GLY A 1 657 ? 4.834 7.159 -8.540 1.00 83.69 657 GLY A N 1
ATOM 4865 C CA . GLY A 1 657 ? 6.263 6.946 -8.816 1.00 83.69 657 GLY A CA 1
ATOM 4866 C C . GLY A 1 657 ? 6.711 5.475 -8.787 1.00 83.69 657 GLY A C 1
ATOM 4867 O O . GLY A 1 657 ? 7.879 5.162 -9.046 1.00 83.69 657 GLY A O 1
ATOM 4868 N N . THR A 1 658 ? 5.804 4.545 -8.477 1.00 89.62 658 THR A N 1
ATOM 4869 C CA . THR A 1 658 ? 6.044 3.091 -8.504 1.00 89.62 658 THR A CA 1
ATOM 4870 C C . THR A 1 658 ? 4.872 2.313 -9.103 1.00 89.62 658 THR A C 1
ATOM 4872 O O . THR A 1 658 ? 5.105 1.402 -9.896 1.00 89.62 658 THR A O 1
ATOM 4875 N N . VAL A 1 659 ? 3.635 2.672 -8.760 1.00 93.88 659 VAL A N 1
ATOM 4876 C CA . VAL A 1 659 ? 2.397 1.986 -9.140 1.00 93.88 659 VAL A CA 1
ATOM 4877 C C . VAL A 1 659 ? 1.508 2.930 -9.954 1.00 93.88 659 VAL A C 1
ATOM 4879 O O . VAL A 1 659 ? 1.110 3.983 -9.450 1.00 93.88 659 VAL A O 1
ATOM 4882 N N . PRO A 1 660 ? 1.151 2.571 -11.201 1.00 91.94 660 PRO A N 1
ATOM 4883 C CA . PRO A 1 660 ? 0.170 3.329 -11.966 1.00 91.94 660 PRO A CA 1
ATOM 4884 C C . PRO A 1 660 ? -1.225 3.257 -11.334 1.00 91.94 660 PRO A C 1
ATOM 4886 O O . PRO A 1 660 ? -1.688 2.186 -10.930 1.00 91.94 660 PRO A O 1
ATOM 4889 N N . LEU A 1 661 ? -1.935 4.383 -11.334 1.00 88.06 661 LEU A N 1
ATOM 4890 C CA . LEU A 1 661 ? -3.281 4.559 -10.786 1.00 88.06 661 LEU A CA 1
ATOM 4891 C C . LEU A 1 661 ? -4.270 3.511 -11.314 1.00 88.06 661 LEU A C 1
ATOM 4893 O O . LEU A 1 661 ? -5.105 3.024 -10.557 1.00 88.06 661 LEU A O 1
ATOM 4897 N N . GLY A 1 662 ? -4.155 3.112 -12.586 1.00 86.00 662 GLY A N 1
ATOM 4898 C CA . GLY A 1 662 ? -4.974 2.049 -13.174 1.00 86.00 662 GLY A CA 1
ATOM 4899 C C . GLY A 1 662 ? -4.821 0.697 -12.463 1.00 86.00 662 GLY A C 1
ATOM 4900 O O . GLY A 1 662 ? -5.821 0.035 -12.184 1.00 86.00 662 GLY A O 1
ATOM 4901 N N . SER A 1 663 ? -3.589 0.321 -12.098 1.00 93.12 663 SER A N 1
ATOM 4902 C CA . SER A 1 663 ? -3.289 -0.905 -11.339 1.00 93.12 663 SER A CA 1
ATOM 4903 C C . SER A 1 663 ? -3.734 -0.800 -9.874 1.00 93.12 663 SER A C 1
ATOM 4905 O O . SER A 1 663 ? -4.192 -1.784 -9.300 1.00 93.12 663 SER A O 1
ATOM 4907 N N . ALA A 1 664 ? -3.672 0.394 -9.276 1.00 91.81 664 ALA A N 1
ATOM 4908 C CA . ALA A 1 664 ? -4.108 0.615 -7.895 1.00 91.81 664 ALA A CA 1
ATOM 4909 C C . ALA A 1 664 ? -5.641 0.732 -7.730 1.00 91.81 664 ALA A C 1
ATOM 4911 O O . ALA A 1 664 ? -6.176 0.336 -6.694 1.00 91.81 664 ALA A O 1
ATOM 4912 N N . ARG A 1 665 ? -6.352 1.271 -8.733 1.00 85.44 665 ARG A N 1
ATOM 4913 C CA . ARG A 1 665 ? -7.800 1.575 -8.695 1.00 85.44 665 ARG A CA 1
ATOM 4914 C C . ARG A 1 665 ? -8.684 0.485 -9.324 1.00 85.44 665 ARG A C 1
ATOM 4916 O O . ARG A 1 665 ? -9.803 0.283 -8.866 1.00 85.44 665 ARG A O 1
ATOM 4923 N N . LEU A 1 666 ? -8.176 -0.245 -10.326 1.00 81.81 666 LEU A N 1
ATOM 4924 C CA . LEU A 1 666 ? -8.896 -1.255 -11.124 1.00 81.81 666 LEU A CA 1
ATOM 4925 C C . LEU A 1 666 ? -10.077 -0.714 -11.968 1.00 81.81 666 LEU A C 1
ATOM 4927 O O . LEU A 1 666 ? -10.613 0.373 -11.755 1.00 81.81 666 LEU A O 1
ATOM 4931 N N . THR A 1 667 ? -10.517 -1.504 -12.955 1.00 74.44 667 THR A N 1
ATOM 4932 C CA . THR A 1 667 ? -11.796 -1.301 -13.665 1.00 74.44 667 THR A CA 1
ATOM 4933 C C . THR A 1 667 ? -12.953 -1.970 -12.926 1.00 74.44 667 THR A C 1
ATOM 4935 O O . THR A 1 667 ? -12.763 -2.961 -12.224 1.00 74.44 667 THR A O 1
ATOM 4938 N N . ALA A 1 668 ? -14.185 -1.494 -13.140 1.00 64.69 668 ALA A N 1
ATOM 4939 C CA . ALA A 1 668 ? -15.394 -1.987 -12.464 1.00 64.69 668 ALA A CA 1
ATOM 4940 C C . ALA A 1 668 ? -15.623 -3.518 -12.533 1.00 64.69 668 ALA A C 1
ATOM 4942 O O . ALA A 1 668 ? -16.291 -4.063 -11.660 1.00 64.69 668 ALA A O 1
ATOM 4943 N N . GLY A 1 669 ? -15.066 -4.219 -13.530 1.00 69.19 669 GLY A N 1
ATOM 4944 C CA . GLY A 1 669 ? -15.137 -5.685 -13.632 1.00 69.19 669 GLY A CA 1
ATOM 4945 C C . GLY A 1 669 ? -14.195 -6.451 -12.689 1.00 69.19 669 GLY A C 1
ATOM 4946 O O . GLY A 1 669 ? -14.463 -7.611 -12.392 1.00 69.19 669 GLY A O 1
ATOM 4947 N N . LEU A 1 670 ? -13.123 -5.812 -12.210 1.00 76.69 670 LEU A N 1
ATOM 4948 C CA . LEU A 1 670 ? -12.132 -6.372 -11.274 1.00 76.69 670 LEU A CA 1
ATOM 4949 C C . LEU A 1 670 ? -12.250 -5.751 -9.870 1.00 76.69 670 LEU A C 1
ATOM 4951 O O . LEU A 1 670 ? -12.013 -6.412 -8.860 1.00 76.69 670 LEU A O 1
ATOM 4955 N N . ARG A 1 671 ? -12.678 -4.483 -9.812 1.00 72.31 671 ARG A N 1
ATOM 4956 C CA . ARG A 1 671 ? -12.804 -3.632 -8.619 1.00 72.31 671 ARG A CA 1
ATOM 4957 C C . ARG A 1 671 ? -13.561 -4.285 -7.462 1.00 72.31 671 ARG A C 1
ATOM 4959 O O . ARG A 1 671 ? -13.166 -4.080 -6.314 1.00 72.31 671 ARG A O 1
ATOM 4966 N N . GLY A 1 672 ? -14.613 -5.043 -7.774 1.00 65.38 672 GLY A N 1
ATOM 4967 C CA . GLY A 1 672 ? -15.622 -5.511 -6.823 1.00 65.38 672 GLY A CA 1
ATOM 4968 C C . GLY A 1 672 ? -16.742 -4.487 -6.594 1.00 65.38 672 GLY A C 1
ATOM 4969 O O . GLY A 1 672 ? -16.613 -3.310 -6.938 1.00 65.38 672 GLY A O 1
ATOM 4970 N N . ASN A 1 673 ? -17.854 -4.939 -6.010 1.00 50.69 673 ASN A N 1
ATOM 4971 C CA . ASN A 1 673 ? -18.939 -4.051 -5.585 1.00 50.69 673 ASN A CA 1
ATOM 4972 C C . ASN A 1 673 ? -18.532 -3.285 -4.313 1.00 50.69 673 ASN A C 1
ATOM 4974 O O . ASN A 1 673 ? -17.911 -3.863 -3.425 1.00 50.69 673 ASN A O 1
ATOM 4978 N N . SER A 1 674 ? -18.940 -2.016 -4.213 1.00 51.94 674 SER A N 1
ATOM 4979 C CA . SER A 1 674 ? -18.799 -1.172 -3.012 1.00 51.94 674 SER A CA 1
ATOM 4980 C C . SER A 1 674 ? -17.367 -1.013 -2.471 1.00 51.94 674 SER A C 1
ATOM 4982 O O . SER A 1 674 ? -17.105 -1.295 -1.305 1.00 51.94 674 SER A O 1
ATOM 4984 N N . VAL A 1 675 ? -16.451 -0.504 -3.306 1.00 56.78 675 VAL A N 1
ATOM 4985 C CA . VAL A 1 675 ? -15.113 -0.055 -2.875 1.00 56.78 675 VAL A CA 1
ATOM 4986 C C . VAL A 1 675 ? -14.998 1.468 -2.993 1.00 56.78 675 VAL A C 1
ATOM 4988 O O . VAL A 1 675 ? -15.215 2.039 -4.070 1.00 56.78 675 VAL A O 1
ATOM 4991 N N . THR A 1 676 ? -14.629 2.124 -1.892 1.00 63.78 676 THR A N 1
ATOM 4992 C CA . THR A 1 676 ? -14.291 3.556 -1.856 1.00 63.78 676 THR A CA 1
ATOM 4993 C C . THR A 1 676 ? -12.796 3.733 -2.115 1.00 63.78 676 THR A C 1
ATOM 4995 O O . THR A 1 676 ? -11.979 2.950 -1.627 1.00 63.78 676 THR A O 1
ATOM 4998 N N . GLU A 1 677 ? -12.430 4.721 -2.935 1.00 72.44 677 GLU A N 1
ATOM 4999 C CA . GLU A 1 677 ? -11.080 4.816 -3.512 1.00 72.44 677 GLU A CA 1
ATOM 5000 C C . GLU A 1 677 ? -10.578 6.269 -3.561 1.00 72.44 677 GLU A C 1
ATOM 5002 O O . GLU A 1 677 ? -10.555 6.869 -4.642 1.00 72.44 677 GLU A O 1
ATOM 5007 N N . PRO A 1 678 ? -10.279 6.888 -2.404 1.00 76.88 678 PRO A N 1
ATOM 5008 C CA . PRO A 1 678 ? -9.738 8.244 -2.354 1.00 76.88 678 PRO A CA 1
ATOM 5009 C C . PRO A 1 678 ? -8.366 8.319 -3.039 1.00 76.88 678 PRO A C 1
ATOM 5011 O O . PRO A 1 678 ? -7.532 7.421 -2.885 1.00 76.88 678 PRO A O 1
ATOM 5014 N N . ALA A 1 679 ? -8.143 9.403 -3.786 1.00 81.56 679 ALA A N 1
ATOM 5015 C CA . ALA A 1 679 ? -6.930 9.620 -4.568 1.00 81.56 679 ALA A CA 1
ATOM 5016 C C . ALA A 1 679 ? -6.095 10.765 -3.974 1.00 81.56 679 ALA A C 1
ATOM 5018 O O . ALA A 1 679 ? -6.622 11.846 -3.717 1.00 81.56 679 ALA A O 1
ATOM 5019 N N . TYR A 1 680 ? -4.794 10.548 -3.796 1.00 80.81 680 TYR A N 1
ATOM 5020 C CA . TYR A 1 680 ? -3.874 11.512 -3.190 1.00 80.81 680 TYR A CA 1
ATOM 5021 C C . TYR A 1 680 ? -2.853 11.968 -4.234 1.00 80.81 680 TYR A C 1
ATOM 5023 O O . TYR A 1 680 ? -2.122 11.151 -4.792 1.00 80.81 680 TYR A O 1
ATOM 5031 N N . SER A 1 681 ? -2.843 13.268 -4.539 1.00 80.75 681 SER A N 1
ATOM 5032 C CA . SER A 1 681 ? -2.079 13.826 -5.661 1.00 80.75 681 SER A CA 1
ATOM 5033 C C . SER A 1 681 ? -0.728 14.400 -5.228 1.00 80.75 681 SER A C 1
ATOM 5035 O O . SER A 1 681 ? -0.667 15.163 -4.266 1.00 80.75 681 SER A O 1
ATOM 5037 N N . GLY A 1 682 ? 0.339 14.070 -5.959 1.00 72.69 682 GLY A N 1
ATOM 5038 C CA . GLY A 1 682 ? 1.689 14.609 -5.761 1.00 72.69 682 GLY A CA 1
ATOM 5039 C C . GLY A 1 682 ? 2.484 13.972 -4.615 1.00 72.69 682 GLY A C 1
ATOM 5040 O O . GLY A 1 682 ? 3.484 14.546 -4.187 1.00 72.69 682 GLY A O 1
ATOM 5041 N N . ILE A 1 683 ? 2.056 12.808 -4.112 1.00 80.00 683 ILE A N 1
ATOM 5042 C CA . ILE A 1 683 ? 2.677 12.109 -2.975 1.00 80.00 683 ILE A CA 1
ATOM 5043 C C . ILE A 1 683 ? 3.310 10.799 -3.458 1.00 80.00 683 ILE A C 1
ATOM 5045 O O . ILE A 1 683 ? 2.647 9.985 -4.100 1.00 80.00 683 ILE A O 1
ATOM 5049 N N . GLY A 1 684 ? 4.595 10.601 -3.153 1.00 82.56 684 GLY A N 1
ATOM 5050 C CA . GLY A 1 684 ? 5.363 9.427 -3.576 1.00 82.56 684 GLY A CA 1
ATOM 5051 C C . GLY A 1 684 ? 4.976 8.130 -2.856 1.00 82.56 684 GLY A C 1
ATOM 5052 O O . GLY A 1 684 ? 4.500 8.144 -1.721 1.00 82.56 684 GLY A O 1
ATOM 5053 N N . HIS A 1 685 ? 5.223 6.991 -3.507 1.00 90.44 685 HIS A N 1
ATOM 5054 C CA . HIS A 1 685 ? 4.866 5.648 -3.033 1.00 90.44 685 HIS A CA 1
ATOM 5055 C C . HIS A 1 685 ? 5.316 5.332 -1.594 1.00 90.44 685 HIS A C 1
ATOM 5057 O O . HIS A 1 685 ? 4.563 4.747 -0.825 1.00 90.44 685 HIS A O 1
ATOM 5063 N N . VAL A 1 686 ? 6.541 5.709 -1.205 1.00 86.12 686 VAL A N 1
ATOM 5064 C CA . VAL A 1 686 ? 7.091 5.417 0.139 1.00 86.12 686 VAL A CA 1
ATOM 5065 C C . VAL A 1 686 ? 6.621 6.454 1.170 1.00 86.12 686 VAL A C 1
ATOM 5067 O O . VAL A 1 686 ? 6.592 6.203 2.375 1.00 86.12 686 VAL A O 1
ATOM 5070 N N . GLU A 1 687 ? 6.223 7.623 0.688 1.00 86.81 687 GLU A N 1
ATOM 5071 C CA . GLU A 1 687 ? 5.805 8.779 1.461 1.00 86.81 687 GLU A CA 1
ATOM 5072 C C . GLU A 1 687 ? 4.318 8.669 1.854 1.00 86.81 687 GLU A C 1
ATOM 5074 O O . GLU A 1 687 ? 3.992 8.913 3.014 1.00 86.81 687 GLU A O 1
ATOM 5079 N N . LEU A 1 688 ? 3.450 8.165 0.963 1.00 89.00 688 LEU A N 1
ATOM 5080 C CA . LEU A 1 688 ? 2.019 7.895 1.200 1.00 89.00 688 LEU A CA 1
ATOM 5081 C C . LEU A 1 688 ? 1.692 7.245 2.565 1.00 89.00 688 LEU A C 1
ATOM 5083 O O . LEU A 1 688 ? 0.873 7.809 3.289 1.00 89.00 688 LEU A O 1
ATOM 5087 N N . PRO A 1 689 ? 2.299 6.115 2.990 1.00 91.75 689 PRO A N 1
ATOM 5088 C CA . PRO A 1 689 ? 1.996 5.509 4.293 1.00 91.75 689 PRO A CA 1
ATOM 5089 C C . PRO A 1 689 ? 2.485 6.326 5.504 1.00 91.75 689 PRO A C 1
ATOM 5091 O O . PRO A 1 689 ? 2.185 5.955 6.637 1.00 91.75 689 PRO A O 1
ATOM 5094 N N . ASN A 1 690 ? 3.246 7.407 5.310 1.00 85.81 690 ASN A N 1
ATOM 5095 C CA . ASN A 1 690 ? 3.708 8.305 6.374 1.00 85.81 690 ASN A CA 1
ATOM 5096 C C . ASN A 1 690 ? 2.897 9.612 6.452 1.00 85.81 690 ASN A C 1
ATOM 5098 O O . ASN A 1 690 ? 3.055 10.357 7.422 1.00 85.81 690 ASN A O 1
ATOM 5102 N N . GLU A 1 691 ? 2.031 9.888 5.475 1.00 82.75 691 GLU A N 1
ATOM 5103 C CA . GLU A 1 691 ? 1.214 11.102 5.436 1.00 82.75 691 GLU A CA 1
ATOM 5104 C C . GLU A 1 691 ? 0.032 11.040 6.403 1.00 82.75 691 GLU A C 1
ATOM 5106 O O . GLU A 1 691 ? -0.699 10.049 6.466 1.00 82.75 691 GLU A O 1
ATOM 5111 N N . SER A 1 692 ? -0.179 12.123 7.154 1.00 75.62 692 SER A N 1
ATOM 5112 C CA . SER A 1 692 ? -1.176 12.164 8.232 1.00 75.62 692 SER A CA 1
ATOM 5113 C C . SER A 1 692 ? -2.595 11.949 7.715 1.00 75.62 692 SER A C 1
ATOM 5115 O O . SER A 1 692 ? -3.327 11.136 8.271 1.00 75.62 692 SER A O 1
ATOM 5117 N N . GLN A 1 693 ? -2.964 12.618 6.620 1.00 74.31 693 GLN A N 1
ATOM 5118 C CA . GLN A 1 693 ? -4.291 12.497 6.015 1.00 74.31 693 GLN A CA 1
ATOM 5119 C C . GLN A 1 693 ? -4.539 11.092 5.443 1.00 74.31 693 GLN A C 1
ATOM 5121 O O . GLN A 1 693 ? -5.621 10.543 5.624 1.00 74.31 693 GLN A O 1
ATOM 5126 N N . VAL A 1 694 ? -3.528 10.482 4.812 1.00 84.75 694 VAL A N 1
ATOM 5127 C CA . VAL A 1 694 ? -3.627 9.127 4.238 1.00 84.75 694 VAL A CA 1
ATOM 5128 C C . VAL A 1 694 ? -3.829 8.094 5.348 1.00 84.75 694 VAL A C 1
ATOM 5130 O O . VAL A 1 694 ? -4.708 7.242 5.250 1.00 84.75 694 VAL A O 1
ATOM 5133 N N . VAL A 1 695 ? -3.059 8.175 6.439 1.00 83.88 695 VAL A N 1
ATOM 5134 C CA . VAL A 1 695 ? -3.218 7.239 7.563 1.00 83.88 695 VAL A CA 1
ATOM 5135 C C . VAL A 1 695 ? -4.512 7.508 8.341 1.00 83.88 695 VAL A C 1
ATOM 5137 O O . VAL A 1 695 ? -5.150 6.554 8.779 1.00 83.88 695 VAL A O 1
ATOM 5140 N N . TYR A 1 696 ? -4.955 8.764 8.448 1.00 73.88 696 TYR A N 1
ATOM 5141 C CA . TYR A 1 696 ? -6.245 9.121 9.046 1.00 73.88 696 TYR A CA 1
ATOM 5142 C C . TYR A 1 696 ? -7.431 8.547 8.251 1.00 73.88 696 TYR A C 1
ATOM 5144 O O . TYR A 1 696 ? -8.204 7.764 8.800 1.00 73.88 696 TYR A O 1
ATOM 5152 N N . ASP A 1 697 ? -7.528 8.813 6.941 1.00 76.75 697 ASP A N 1
ATOM 5153 C CA . ASP A 1 697 ? -8.579 8.223 6.095 1.00 76.75 697 ASP A CA 1
ATOM 5154 C C . ASP A 1 697 ? -8.515 6.677 6.103 1.00 76.75 697 ASP A C 1
ATOM 5156 O O . ASP A 1 697 ? -9.550 6.010 6.031 1.00 76.75 697 ASP A O 1
ATOM 5160 N N . ALA A 1 698 ? -7.319 6.084 6.241 1.00 87.06 698 ALA A N 1
ATOM 5161 C CA . ALA A 1 698 ? -7.153 4.637 6.378 1.00 87.06 698 ALA A CA 1
ATOM 5162 C C . ALA A 1 698 ? -7.666 4.079 7.719 1.00 87.06 698 ALA A C 1
ATOM 5164 O O . ALA A 1 698 ? -8.198 2.966 7.731 1.00 87.06 698 ALA A O 1
ATOM 5165 N N . VAL A 1 699 ? -7.534 4.826 8.821 1.00 81.06 699 VAL A N 1
ATOM 5166 C CA . VAL A 1 699 ? -8.112 4.485 10.132 1.00 81.06 699 VAL A CA 1
ATOM 5167 C C . VAL A 1 699 ? -9.635 4.577 10.081 1.00 81.06 699 VAL A C 1
ATOM 5169 O O . VAL A 1 699 ? -10.308 3.591 10.392 1.00 81.06 699 VAL A O 1
ATOM 5172 N N . ASN A 1 700 ? -10.174 5.701 9.605 1.00 73.81 700 ASN A N 1
ATOM 5173 C CA . ASN A 1 700 ? -11.612 5.926 9.437 1.00 73.81 700 ASN A CA 1
ATOM 5174 C C . ASN A 1 700 ? -12.249 4.780 8.625 1.00 73.81 700 ASN A C 1
ATOM 5176 O O . ASN A 1 700 ? -13.185 4.116 9.084 1.00 73.81 700 ASN A O 1
ATOM 5180 N N . ALA A 1 701 ? -11.650 4.450 7.473 1.00 78.44 701 ALA A N 1
ATOM 5181 C CA . ALA A 1 701 ? -12.097 3.371 6.596 1.00 78.44 701 ALA A CA 1
ATOM 5182 C C . ALA A 1 701 ? -12.222 2.004 7.295 1.00 78.44 701 ALA A C 1
ATOM 5184 O O . ALA A 1 701 ? -13.186 1.274 7.029 1.00 78.44 701 ALA A O 1
ATOM 5185 N N . VAL A 1 702 ? -11.287 1.639 8.186 1.00 83.12 702 VAL A N 1
ATOM 5186 C CA . VAL A 1 702 ? -11.357 0.363 8.925 1.00 83.12 702 VAL A CA 1
ATOM 5187 C C . VAL A 1 702 ? -12.244 0.424 10.170 1.00 83.12 702 VAL A C 1
ATOM 5189 O O . VAL A 1 702 ? -12.794 -0.606 10.567 1.00 83.12 702 VAL A O 1
ATOM 5192 N N . GLN A 1 703 ? -12.430 1.597 10.776 1.00 74.44 703 GLN A N 1
ATOM 5193 C CA . GLN A 1 703 ? -13.325 1.779 11.924 1.00 74.44 703 GLN A CA 1
ATOM 5194 C C . GLN A 1 703 ? -14.806 1.686 11.532 1.00 74.44 703 GLN A C 1
ATOM 5196 O O . GLN A 1 703 ? -15.605 1.131 12.285 1.00 74.44 703 GLN A O 1
ATOM 5201 N N . GLY A 1 704 ? -15.168 2.139 10.332 1.00 66.44 704 GLY A N 1
ATOM 5202 C CA . GLY A 1 704 ? -16.556 2.129 9.857 1.00 66.44 704 GLY A CA 1
ATOM 5203 C C . GLY A 1 704 ? -16.858 3.241 8.857 1.00 66.44 704 GLY A C 1
ATOM 5204 O O . GLY A 1 704 ? -17.689 3.068 7.963 1.00 66.44 704 GLY A O 1
ATOM 5205 N N . GLU A 1 705 ? -16.118 4.331 9.008 1.00 62.56 705 GLU A N 1
ATOM 5206 C CA . GLU A 1 705 ? -16.374 5.667 8.497 1.00 62.56 705 GLU A CA 1
ATOM 5207 C C . GLU A 1 705 ? -15.999 5.847 7.017 1.00 62.56 705 GLU A C 1
ATOM 5209 O O . GLU A 1 705 ? -15.302 5.026 6.410 1.00 62.56 705 GLU A O 1
ATOM 5214 N N . GLY A 1 706 ? -16.486 6.939 6.424 1.00 52.19 706 GLY A N 1
ATOM 5215 C CA . GLY A 1 706 ? -16.089 7.368 5.083 1.00 52.19 706 GLY A CA 1
ATOM 5216 C C . GLY A 1 706 ? -14.776 8.165 5.101 1.00 52.19 706 GLY A C 1
ATOM 5217 O O . GLY A 1 706 ? -14.457 8.782 6.119 1.00 52.19 706 GLY A O 1
ATOM 5218 N N . PRO A 1 707 ? -14.018 8.200 3.988 1.00 52.31 707 PRO A N 1
ATOM 5219 C CA . PRO A 1 707 ? -12.909 9.136 3.847 1.00 52.31 707 PRO A CA 1
ATOM 5220 C C . PRO A 1 707 ? -13.432 10.577 3.804 1.00 52.31 707 PRO A C 1
ATOM 5222 O O . PRO A 1 707 ? -14.562 10.840 3.382 1.00 52.31 707 PRO A O 1
ATOM 5225 N N . THR A 1 708 ? -12.593 11.517 4.220 1.00 50.09 708 THR A N 1
ATOM 5226 C CA . THR A 1 708 ? -12.959 12.933 4.342 1.00 50.09 708 THR A CA 1
ATOM 5227 C C . THR A 1 708 ? -13.363 13.579 3.009 1.00 50.09 708 THR A C 1
ATOM 5229 O O . THR A 1 708 ? -12.928 13.188 1.922 1.00 50.09 708 THR A O 1
ATOM 5232 N N . THR A 1 709 ? -14.152 14.655 3.080 1.00 44.25 709 THR A N 1
ATOM 5233 C CA . THR A 1 709 ? -14.550 15.457 1.907 1.00 44.25 709 THR A CA 1
ATOM 5234 C C . THR A 1 709 ? -13.363 16.041 1.133 1.00 44.25 709 THR A C 1
ATOM 5236 O O . THR A 1 709 ? -13.477 16.240 -0.075 1.00 44.25 709 THR A O 1
ATOM 5239 N N . ALA A 1 710 ? -12.212 16.247 1.783 1.00 39.84 710 ALA A N 1
ATOM 5240 C CA . ALA A 1 710 ? -10.964 16.634 1.126 1.00 39.84 710 ALA A CA 1
ATOM 5241 C C . ALA A 1 710 ? -10.444 15.536 0.178 1.00 39.84 710 ALA A C 1
ATOM 5243 O O . ALA A 1 710 ? -10.114 15.819 -0.973 1.00 39.84 710 ALA A O 1
ATOM 5244 N N . ALA A 1 711 ? -10.444 14.276 0.620 1.00 43.97 711 ALA A N 1
ATOM 5245 C CA . ALA A 1 711 ? -10.034 13.133 -0.196 1.00 43.97 711 ALA A CA 1
ATOM 5246 C C . ALA A 1 711 ? -11.056 12.799 -1.306 1.00 43.97 711 ALA A C 1
ATOM 5248 O O . ALA A 1 711 ? -10.688 12.364 -2.400 1.00 43.97 711 ALA A O 1
ATOM 5249 N N . LEU A 1 712 ? -12.346 13.065 -1.065 1.00 41.16 712 LEU A N 1
ATOM 5250 C CA . LEU A 1 712 ? -13.412 12.933 -2.069 1.00 41.16 712 LEU A CA 1
ATOM 5251 C C . LEU A 1 712 ? -13.396 14.048 -3.131 1.00 41.16 712 LEU A C 1
ATOM 5253 O O . LEU A 1 712 ? -13.887 13.834 -4.240 1.00 41.16 712 LEU A O 1
ATOM 5257 N N . ALA A 1 713 ? -12.804 15.215 -2.853 1.00 37.84 713 ALA A N 1
ATOM 5258 C CA . ALA A 1 713 ? -12.642 16.271 -3.856 1.00 37.84 713 ALA A CA 1
ATOM 5259 C C . ALA A 1 713 ? -11.757 15.814 -5.034 1.00 37.84 713 ALA A C 1
ATOM 5261 O O . ALA A 1 713 ? -12.040 16.156 -6.181 1.00 37.84 713 ALA A O 1
ATOM 5262 N N . ALA A 1 714 ? -10.754 14.971 -4.767 1.00 40.81 714 ALA A N 1
ATOM 5263 C CA . ALA A 1 714 ? -9.889 14.367 -5.782 1.00 40.81 714 ALA A CA 1
ATOM 5264 C C . ALA A 1 714 ? -10.543 13.204 -6.560 1.00 40.81 714 ALA A C 1
ATOM 5266 O O . ALA A 1 714 ? -10.023 12.800 -7.597 1.00 40.81 714 ALA A O 1
ATOM 5267 N N . GLN A 1 715 ? -11.685 12.667 -6.106 1.00 43.78 715 GLN A N 1
ATOM 5268 C CA . GLN A 1 715 ? -12.414 11.616 -6.834 1.00 43.78 715 GLN A CA 1
ATOM 5269 C C . GLN A 1 715 ? -13.300 12.140 -7.971 1.00 43.78 715 GLN A C 1
ATOM 5271 O O . GLN A 1 715 ? -13.739 11.340 -8.795 1.00 43.78 715 GLN A O 1
ATOM 5276 N N . ARG A 1 716 ? -13.620 13.442 -8.010 1.00 33.56 716 ARG A N 1
ATOM 5277 C CA . ARG A 1 716 ? -14.713 14.005 -8.830 1.00 33.56 716 ARG A CA 1
ATOM 5278 C C . ARG A 1 716 ? -14.436 14.125 -10.334 1.00 33.56 716 ARG A C 1
ATOM 5280 O O . ARG A 1 716 ? -15.000 14.998 -10.990 1.00 33.56 716 ARG A O 1
ATOM 5287 N N . ASP A 1 717 ? -13.644 13.218 -10.891 1.00 37.00 717 ASP A N 1
ATOM 5288 C CA . ASP A 1 717 ? -13.489 13.113 -12.334 1.00 37.00 717 ASP A CA 1
ATOM 5289 C C . ASP A 1 717 ? -13.423 11.655 -12.821 1.00 37.00 717 ASP A C 1
ATOM 5291 O O . ASP A 1 717 ? -12.370 11.019 -12.902 1.00 37.00 717 ASP A O 1
ATOM 5295 N N . ASP A 1 718 ? -14.586 11.109 -13.183 1.00 36.44 718 ASP A N 1
ATOM 5296 C CA . ASP A 1 718 ? -14.687 9.802 -13.842 1.00 36.44 718 ASP A CA 1
ATOM 5297 C C . ASP A 1 718 ? -14.165 9.834 -15.293 1.00 36.44 718 ASP A C 1
ATOM 5299 O O . ASP A 1 718 ? -13.971 8.775 -15.895 1.00 36.44 718 ASP A O 1
ATOM 5303 N N . THR A 1 719 ? -13.830 11.011 -15.849 1.00 36.97 719 THR A N 1
ATOM 5304 C CA . THR A 1 719 ? -13.037 11.076 -17.089 1.00 36.97 719 THR A CA 1
ATOM 5305 C C . THR A 1 719 ? -11.582 10.666 -16.880 1.00 36.97 719 THR A C 1
ATOM 5307 O O . THR A 1 719 ? -10.885 10.440 -17.864 1.00 36.97 719 THR A O 1
ATOM 5310 N N . VAL A 1 720 ? -11.122 10.422 -15.644 1.00 38.84 720 VAL A N 1
ATOM 5311 C CA . VAL A 1 720 ? -9.765 9.904 -15.392 1.00 38.84 720 VAL A CA 1
ATOM 5312 C C . VAL A 1 720 ? -9.518 8.524 -16.030 1.00 38.84 720 VAL A C 1
ATOM 5314 O O . VAL A 1 720 ? -8.379 8.217 -16.364 1.00 38.84 720 VAL A O 1
ATOM 5317 N N . GLN A 1 721 ? -10.553 7.716 -16.321 1.00 36.84 721 GLN A N 1
ATOM 5318 C CA . GLN A 1 721 ? -10.372 6.510 -17.157 1.00 36.84 721 GLN A CA 1
ATOM 5319 C C . GLN A 1 721 ? -10.180 6.808 -18.658 1.00 36.84 721 GLN A C 1
ATOM 5321 O O . GLN A 1 721 ? -9.619 5.980 -19.370 1.00 36.84 721 GLN A O 1
ATOM 5326 N N . ALA A 1 722 ? -10.588 7.984 -19.144 1.00 33.06 722 ALA A N 1
ATOM 5327 C CA . ALA A 1 722 ? -10.170 8.511 -20.447 1.00 33.06 722 ALA A CA 1
ATOM 5328 C C . ALA A 1 722 ? -8.812 9.243 -20.362 1.00 33.06 722 ALA A C 1
ATOM 5330 O O . ALA A 1 722 ? -8.061 9.262 -21.336 1.00 33.06 722 ALA A O 1
ATOM 5331 N N . ALA A 1 723 ? -8.442 9.763 -19.186 1.00 34.97 723 ALA A N 1
ATOM 5332 C CA . ALA A 1 723 ? -7.141 10.376 -18.914 1.00 34.97 723 ALA A CA 1
ATOM 5333 C C . ALA A 1 723 ? -5.972 9.374 -18.805 1.00 34.97 723 ALA A C 1
ATOM 5335 O O . ALA A 1 723 ? -4.883 9.758 -18.392 1.00 34.97 723 ALA A O 1
ATOM 5336 N N . ALA A 1 724 ? -6.121 8.134 -19.286 1.00 38.56 724 ALA A N 1
ATOM 5337 C CA . ALA A 1 724 ? -4.968 7.335 -19.714 1.00 38.56 724 ALA A CA 1
ATOM 5338 C C . ALA A 1 724 ? -4.115 8.076 -20.778 1.00 38.56 724 ALA A C 1
ATOM 5340 O O . ALA A 1 724 ? -2.927 7.809 -20.904 1.00 38.56 724 ALA A O 1
ATOM 5341 N N . ALA A 1 725 ? -4.704 9.058 -21.478 1.00 36.84 725 ALA A N 1
ATOM 5342 C CA . ALA A 1 725 ? -4.018 10.046 -22.320 1.00 36.84 725 ALA A CA 1
ATOM 5343 C C . ALA A 1 725 ? -3.566 11.330 -21.571 1.00 36.84 725 ALA A C 1
ATOM 5345 O O . ALA A 1 725 ? -3.275 12.347 -22.194 1.00 36.84 725 ALA A O 1
ATOM 5346 N N . GLY A 1 726 ? -3.521 11.322 -20.235 1.00 43.94 726 GLY A N 1
ATOM 5347 C CA . GLY A 1 726 ? -2.944 12.382 -19.398 1.00 43.94 726 GLY A CA 1
ATOM 5348 C C . GLY A 1 726 ? -1.420 12.278 -19.357 1.00 43.94 726 GLY A C 1
ATOM 5349 O O . GLY A 1 726 ? -0.840 12.012 -18.305 1.00 43.94 726 GLY A O 1
ATOM 5350 N N . GLY A 1 727 ? -0.788 12.368 -20.528 1.00 55.44 727 GLY A N 1
ATOM 5351 C CA . GLY A 1 727 ? 0.636 12.098 -20.692 1.00 55.44 727 GLY A CA 1
ATOM 5352 C C . GLY A 1 727 ? 1.552 13.286 -20.391 1.00 55.44 727 GLY A C 1
ATOM 5353 O O . GLY A 1 727 ? 1.118 14.406 -20.115 1.00 55.44 727 GLY A O 1
ATOM 5354 N N . LEU A 1 728 ? 2.854 13.021 -20.498 1.00 64.06 728 LEU A N 1
ATOM 5355 C CA . LEU A 1 728 ? 3.936 13.969 -20.236 1.00 64.06 728 LEU A CA 1
ATOM 5356 C C . LEU A 1 728 ? 3.735 15.330 -20.924 1.00 64.06 728 LEU A C 1
ATOM 5358 O O . LEU A 1 728 ? 3.379 15.412 -22.097 1.00 64.06 728 LEU A O 1
ATOM 5362 N N . THR A 1 729 ? 4.025 16.413 -20.202 1.00 76.56 729 THR A N 1
ATOM 5363 C CA . THR A 1 729 ? 4.107 17.768 -20.767 1.00 76.56 729 THR A CA 1
ATOM 5364 C C . THR A 1 729 ? 5.408 18.420 -20.315 1.00 76.56 729 THR A C 1
ATOM 5366 O O . THR A 1 729 ? 5.670 18.469 -19.113 1.00 76.56 729 THR A O 1
ATOM 5369 N N . GLY A 1 730 ? 6.249 18.846 -21.263 1.00 79.25 730 GLY A N 1
ATOM 5370 C CA . GLY A 1 730 ? 7.622 19.289 -20.988 1.00 79.25 730 GLY A CA 1
ATOM 5371 C C . GLY A 1 730 ? 8.583 19.111 -22.170 1.00 79.25 730 GLY A C 1
ATOM 5372 O O . GLY A 1 730 ? 8.161 18.964 -23.317 1.00 79.25 730 GLY A O 1
ATOM 5373 N N . THR A 1 731 ? 9.889 19.132 -21.895 1.00 82.62 731 THR A N 1
ATOM 5374 C CA . THR A 1 731 ? 10.961 18.994 -22.898 1.00 82.62 731 THR A CA 1
ATOM 5375 C C . THR A 1 731 ? 11.886 17.824 -22.575 1.00 82.62 731 THR A C 1
ATOM 5377 O O . THR A 1 731 ? 12.427 17.739 -21.477 1.00 82.62 731 THR A O 1
ATOM 5380 N N . GLU A 1 732 ? 12.121 16.957 -23.553 1.00 83.62 732 GLU A N 1
ATOM 5381 C CA . GLU A 1 732 ? 13.108 15.876 -23.511 1.00 83.62 732 GLU A CA 1
ATOM 5382 C C . GLU A 1 732 ? 14.428 16.315 -24.160 1.00 83.62 732 GLU A C 1
ATOM 5384 O O . GLU A 1 732 ? 14.435 16.942 -25.225 1.00 83.62 732 GLU A O 1
ATOM 5389 N N . VAL A 1 733 ? 15.546 15.930 -23.543 1.00 84.81 733 VAL A N 1
ATOM 5390 C CA . VAL A 1 733 ? 16.854 15.838 -24.196 1.00 84.81 733 VAL A CA 1
ATOM 5391 C C . VAL A 1 733 ? 17.101 14.379 -24.555 1.00 84.81 733 VAL A C 1
ATOM 5393 O O . VAL A 1 733 ? 17.347 13.569 -23.663 1.00 84.81 733 VAL A O 1
ATOM 5396 N N . GLU A 1 734 ? 17.063 14.048 -25.844 1.00 83.88 734 GLU A N 1
ATOM 5397 C CA . GLU A 1 734 ? 17.373 12.705 -26.326 1.00 83.88 734 GLU A CA 1
ATOM 5398 C C . GLU A 1 734 ? 18.745 12.681 -27.008 1.00 83.88 734 GLU A C 1
ATOM 5400 O O . GLU A 1 734 ? 19.050 13.504 -27.876 1.00 83.88 734 GLU A O 1
ATOM 5405 N N . ILE A 1 735 ? 19.589 11.732 -26.610 1.00 82.50 735 ILE A N 1
ATOM 5406 C CA . ILE A 1 735 ? 20.972 11.613 -27.064 1.00 82.50 735 ILE A CA 1
ATOM 5407 C C . ILE A 1 735 ? 21.295 10.153 -27.361 1.00 82.50 735 ILE A C 1
ATOM 5409 O O . ILE A 1 735 ? 20.949 9.277 -26.579 1.00 82.50 735 ILE A O 1
ATOM 5413 N N . ARG A 1 736 ? 22.031 9.871 -28.435 1.00 77.50 736 ARG A N 1
ATOM 5414 C CA . ARG A 1 736 ? 22.612 8.546 -28.692 1.00 77.50 736 ARG A CA 1
ATOM 5415 C C . ARG A 1 736 ? 24.089 8.687 -29.036 1.00 77.50 736 ARG A C 1
ATOM 5417 O O . ARG A 1 736 ? 24.434 9.394 -29.979 1.00 77.50 736 ARG A O 1
ATOM 5424 N N . GLY A 1 737 ? 24.958 8.033 -28.269 1.00 73.25 737 GLY A N 1
ATOM 5425 C CA . GLY A 1 737 ? 26.409 8.121 -28.451 1.00 73.25 737 GLY A CA 1
ATOM 5426 C C . GLY A 1 737 ? 27.208 7.677 -27.222 1.00 73.25 737 GLY A C 1
ATOM 5427 O O . GLY A 1 737 ? 26.617 7.300 -26.205 1.00 73.25 737 GLY A O 1
ATOM 5428 N N . PRO A 1 738 ? 28.550 7.745 -27.274 1.00 73.94 738 PRO A N 1
ATOM 5429 C CA . PRO A 1 738 ? 29.425 7.358 -26.174 1.00 73.94 738 PRO A CA 1
ATOM 5430 C C . PRO A 1 738 ? 29.523 8.472 -25.129 1.00 73.94 738 PRO A C 1
ATOM 5432 O O . PRO A 1 738 ? 30.584 9.051 -24.911 1.00 73.94 738 PRO A O 1
ATOM 5435 N N . VAL A 1 739 ? 28.413 8.777 -24.452 1.00 78.75 739 VAL A N 1
ATOM 5436 C CA . VAL A 1 739 ? 28.289 9.892 -23.495 1.00 78.75 739 VAL A CA 1
ATOM 5437 C C . VAL A 1 739 ? 27.561 9.510 -22.201 1.00 78.75 739 VAL A C 1
ATOM 5439 O O . VAL A 1 739 ? 26.881 8.490 -22.103 1.00 78.75 739 VAL A O 1
ATOM 5442 N N . ASN A 1 740 ? 27.666 10.394 -21.212 1.00 80.88 740 ASN A N 1
ATOM 5443 C CA . ASN A 1 740 ? 26.736 10.558 -20.102 1.00 80.88 740 ASN A CA 1
ATOM 5444 C C . ASN A 1 740 ? 26.110 11.960 -20.173 1.00 80.88 740 ASN A C 1
ATOM 5446 O O . ASN A 1 740 ? 26.769 12.912 -20.594 1.00 80.88 740 ASN A O 1
ATOM 5450 N N . LEU A 1 741 ? 24.858 12.093 -19.736 1.00 82.38 741 LEU A N 1
ATOM 5451 C CA . LEU A 1 741 ? 24.121 13.358 -19.674 1.00 82.38 741 LEU A CA 1
ATOM 5452 C C . LEU A 1 741 ? 23.818 13.707 -18.215 1.00 82.38 741 LEU A C 1
ATOM 5454 O O . LEU A 1 741 ? 23.369 12.846 -17.464 1.00 82.38 741 LEU A O 1
ATOM 5458 N N . LEU A 1 742 ? 24.027 14.972 -17.849 1.00 81.62 742 LEU A N 1
ATOM 5459 C CA . LEU A 1 742 ? 23.684 15.549 -16.554 1.00 81.62 742 LEU A CA 1
ATOM 5460 C C . LEU A 1 742 ? 22.970 16.892 -16.749 1.00 81.62 742 LEU A C 1
ATOM 5462 O O . LEU A 1 742 ? 23.582 17.883 -17.146 1.00 81.62 742 LEU A O 1
ATOM 5466 N N . LEU A 1 743 ? 21.683 16.941 -16.437 1.00 82.06 743 LEU A N 1
ATOM 5467 C CA . LEU A 1 743 ? 20.907 18.167 -16.285 1.00 82.06 743 LEU A CA 1
ATOM 5468 C C . LEU A 1 743 ? 21.204 18.803 -14.919 1.00 82.06 743 LEU A C 1
ATOM 5470 O O . LEU A 1 743 ? 21.419 18.101 -13.933 1.00 82.06 743 LEU A O 1
ATOM 5474 N N . THR A 1 744 ? 21.219 20.133 -14.838 1.00 80.38 744 THR A N 1
ATOM 5475 C CA . THR A 1 744 ? 21.327 20.896 -13.579 1.00 80.38 744 THR A CA 1
ATOM 5476 C C . THR A 1 744 ? 20.411 22.116 -13.622 1.00 80.38 744 THR A C 1
ATOM 5478 O O . THR A 1 744 ? 20.558 22.947 -14.516 1.00 80.38 744 THR A O 1
ATOM 5481 N N . ASP A 1 745 ? 19.459 22.231 -12.699 1.00 79.19 745 ASP A N 1
ATOM 5482 C CA . ASP A 1 745 ? 18.492 23.332 -12.655 1.00 79.19 745 ASP A CA 1
ATOM 5483 C C . ASP A 1 745 ? 19.063 24.623 -12.032 1.00 79.19 745 ASP A C 1
ATOM 5485 O O . ASP A 1 745 ? 20.223 24.695 -11.615 1.00 79.19 745 ASP A O 1
ATOM 5489 N N . ALA A 1 746 ? 18.236 25.670 -11.961 1.00 77.25 746 ALA A N 1
ATOM 5490 C CA . ALA A 1 746 ? 18.616 26.954 -11.369 1.00 77.25 746 ALA A CA 1
ATOM 5491 C C . ALA A 1 746 ? 18.794 26.924 -9.832 1.00 77.25 746 ALA A C 1
ATOM 5493 O O . ALA A 1 746 ? 19.408 27.839 -9.283 1.00 77.25 746 ALA A O 1
ATOM 5494 N N . GLY A 1 747 ? 18.277 25.902 -9.139 1.00 74.75 747 GLY A N 1
ATOM 5495 C CA . GLY A 1 747 ? 18.535 25.641 -7.719 1.00 74.75 747 GLY A CA 1
ATOM 5496 C C . GLY A 1 747 ? 19.817 24.836 -7.468 1.00 74.75 747 GLY A C 1
ATOM 5497 O O . GLY A 1 747 ? 20.274 24.749 -6.329 1.00 74.75 747 GLY A O 1
ATOM 5498 N N . GLY A 1 748 ? 20.420 24.271 -8.519 1.00 72.94 748 GLY A N 1
ATOM 5499 C CA . GLY A 1 748 ? 21.564 23.366 -8.438 1.00 72.94 748 GLY A CA 1
ATOM 5500 C C . GLY A 1 748 ? 21.186 21.897 -8.217 1.00 72.94 748 GLY A C 1
ATOM 5501 O O . GLY A 1 748 ? 22.095 21.080 -8.037 1.00 72.94 748 GLY A O 1
ATOM 5502 N N . LEU A 1 749 ? 19.889 21.565 -8.255 1.00 74.75 749 LEU A N 1
ATOM 5503 C CA . LEU A 1 749 ? 19.367 20.197 -8.320 1.00 74.75 749 LEU A CA 1
ATOM 5504 C C . LEU A 1 749 ? 19.683 19.603 -9.697 1.00 74.75 749 LEU A C 1
ATOM 5506 O O . LEU A 1 749 ? 19.926 20.337 -10.657 1.00 74.75 749 LEU A O 1
ATOM 5510 N N . ARG A 1 750 ? 19.754 18.276 -9.807 1.00 77.75 750 ARG A N 1
ATOM 5511 C CA . ARG A 1 750 ? 20.357 17.617 -10.972 1.00 77.75 750 ARG A CA 1
ATOM 5512 C C . ARG A 1 750 ? 19.671 16.317 -11.355 1.00 77.75 750 ARG A C 1
ATOM 5514 O O . ARG A 1 750 ? 19.231 15.587 -10.477 1.00 77.75 750 ARG A O 1
ATOM 5521 N N . THR A 1 751 ? 19.688 16.001 -12.647 1.00 73.69 751 THR A N 1
ATOM 5522 C CA . THR A 1 751 ? 19.118 14.757 -13.185 1.00 73.69 751 THR A CA 1
ATOM 5523 C C . THR A 1 751 ? 20.041 14.153 -14.244 1.00 73.69 751 THR A C 1
ATOM 5525 O O . THR A 1 751 ? 20.423 14.841 -15.186 1.00 73.69 751 THR A O 1
ATOM 5528 N N . GLY A 1 752 ? 20.434 12.889 -14.089 1.00 74.19 752 GLY A N 1
ATOM 5529 C CA . GLY A 1 752 ? 21.367 12.158 -14.947 1.00 74.19 752 GLY A CA 1
ATOM 5530 C C . GLY A 1 752 ? 22.718 11.811 -14.305 1.00 74.19 752 GLY A C 1
ATOM 5531 O O . GLY A 1 752 ? 22.942 11.994 -13.109 1.00 74.19 752 GLY A O 1
ATOM 5532 N N . PHE A 1 753 ? 23.627 11.246 -15.098 1.00 72.06 753 PHE A N 1
ATOM 5533 C CA . PHE A 1 753 ? 24.877 10.633 -14.627 1.00 72.06 753 PHE A CA 1
ATOM 5534 C C . PHE A 1 753 ? 25.942 11.658 -14.209 1.00 72.06 753 PHE A C 1
ATOM 5536 O O . PHE A 1 753 ? 26.316 12.531 -14.988 1.00 72.06 753 PHE A O 1
ATOM 5543 N N . THR A 1 754 ? 26.514 11.498 -13.011 1.00 57.31 754 THR A N 1
ATOM 5544 C CA . THR A 1 754 ? 27.550 12.421 -12.493 1.00 57.31 754 THR A CA 1
ATOM 5545 C C . THR A 1 754 ? 28.980 12.107 -12.915 1.00 57.31 754 THR A C 1
ATOM 5547 O O . THR A 1 754 ? 29.768 13.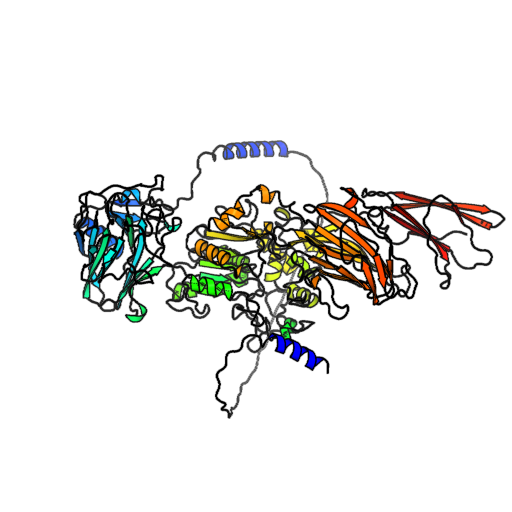031 -13.105 1.00 57.31 754 THR A O 1
ATOM 5550 N N . ASP A 1 755 ? 29.341 10.829 -13.010 1.00 55.12 755 ASP A N 1
ATOM 5551 C CA . ASP A 1 755 ? 30.714 10.373 -13.240 1.00 55.12 755 ASP A CA 1
ATOM 5552 C C . ASP A 1 755 ? 30.667 8.980 -13.908 1.00 55.12 755 ASP A C 1
ATOM 5554 O O . ASP A 1 755 ? 29.950 8.101 -13.417 1.00 55.12 755 ASP A O 1
ATOM 5558 N N . PRO A 1 756 ? 31.399 8.732 -15.017 1.00 46.84 756 PRO A N 1
ATOM 5559 C CA . PRO A 1 756 ? 31.435 7.418 -15.670 1.00 46.84 756 PRO A CA 1
ATOM 5560 C C . PRO A 1 756 ? 31.926 6.265 -14.778 1.00 46.84 756 PRO A C 1
ATOM 5562 O O . PRO A 1 756 ? 31.703 5.106 -15.113 1.00 46.84 756 PRO A O 1
ATOM 5565 N N . SER A 1 757 ? 32.612 6.562 -13.670 1.00 39.97 757 SER A N 1
ATOM 5566 C CA . SER A 1 757 ? 33.249 5.583 -12.781 1.00 39.97 757 SER A CA 1
ATOM 5567 C C . SER A 1 757 ? 32.453 5.233 -11.516 1.00 39.97 757 SER A C 1
ATOM 5569 O O . SER A 1 757 ? 32.895 4.374 -10.750 1.00 39.97 757 SER A O 1
ATOM 5571 N N . THR A 1 758 ? 31.302 5.876 -11.272 1.00 45.81 758 THR A N 1
ATOM 5572 C CA . THR A 1 758 ? 30.532 5.713 -10.020 1.00 45.81 758 THR A CA 1
ATOM 5573 C C . THR A 1 758 ? 29.189 4.998 -10.171 1.00 45.81 758 THR A C 1
ATOM 5575 O O . THR A 1 758 ? 28.668 4.527 -9.163 1.00 45.81 758 THR A O 1
ATOM 5578 N N . GLU A 1 759 ? 28.630 4.926 -11.386 1.00 50.53 759 GLU A N 1
ATOM 5579 C CA . GLU A 1 759 ? 27.253 4.462 -11.663 1.00 50.53 759 GLU A CA 1
ATOM 5580 C C . GLU A 1 759 ? 26.159 5.219 -10.862 1.00 50.53 759 GLU A C 1
ATOM 5582 O O . GLU A 1 759 ? 25.117 4.658 -10.530 1.00 50.53 759 GLU A O 1
ATOM 5587 N N . VAL A 1 760 ? 26.392 6.504 -10.548 1.00 48.62 760 VAL A N 1
ATOM 5588 C CA . VAL A 1 760 ? 25.460 7.375 -9.800 1.00 48.62 760 VAL A CA 1
ATOM 5589 C C . VAL A 1 760 ? 24.652 8.267 -10.755 1.00 48.62 760 VAL A C 1
ATOM 5591 O O . VAL A 1 760 ? 25.211 9.130 -11.444 1.00 48.62 760 VAL A O 1
ATOM 5594 N N . GLU A 1 761 ? 23.333 8.068 -10.748 1.00 55.44 761 GLU A N 1
ATOM 5595 C CA . GLU A 1 761 ? 22.334 8.661 -11.643 1.00 55.44 761 GLU A CA 1
ATOM 5596 C C . GLU A 1 761 ? 21.371 9.532 -10.826 1.00 55.44 761 GLU A C 1
ATOM 5598 O O . GLU A 1 761 ? 20.580 9.024 -10.039 1.00 55.44 761 GLU A O 1
ATOM 5603 N N . LEU A 1 762 ? 21.479 10.853 -10.967 1.00 59.38 762 LEU A N 1
ATOM 5604 C CA . LEU A 1 762 ? 20.664 11.816 -10.227 1.00 59.38 762 LEU A CA 1
ATOM 5605 C C . LEU A 1 762 ? 19.237 11.878 -10.787 1.00 59.38 762 LEU A C 1
ATOM 5607 O O . LEU A 1 762 ? 19.053 11.794 -11.994 1.00 59.38 762 LEU A O 1
ATOM 5611 N N . GLU A 1 763 ? 18.249 12.098 -9.922 1.00 62.41 763 GLU A N 1
ATOM 5612 C CA . GLU A 1 763 ? 16.884 12.533 -10.276 1.00 62.41 763 GLU A CA 1
ATOM 5613 C C . GLU A 1 763 ? 16.402 13.579 -9.247 1.00 62.41 763 GLU A C 1
ATOM 5615 O O . GLU A 1 763 ? 15.257 13.591 -8.805 1.00 62.41 763 GLU A O 1
ATOM 5620 N N . ASP A 1 764 ? 17.308 14.461 -8.805 1.00 65.75 764 ASP A N 1
ATOM 5621 C CA . ASP A 1 764 ? 17.028 15.455 -7.763 1.00 65.75 764 ASP A CA 1
ATOM 5622 C C . ASP A 1 764 ? 16.135 16.619 -8.269 1.00 65.75 764 ASP A C 1
ATOM 5624 O O . ASP A 1 764 ? 15.641 17.391 -7.448 1.00 65.75 764 ASP A O 1
ATOM 5628 N N . ILE A 1 765 ? 15.928 16.794 -9.590 1.00 66.25 765 ILE A N 1
ATOM 5629 C CA . ILE A 1 765 ? 15.043 17.843 -10.150 1.00 66.25 765 ILE A CA 1
ATOM 5630 C C . ILE A 1 765 ? 13.572 17.371 -10.100 1.00 66.25 765 ILE A C 1
ATOM 5632 O O . ILE A 1 765 ? 13.228 16.399 -10.784 1.00 66.25 765 ILE A O 1
ATOM 5636 N N . PRO A 1 766 ? 12.661 18.058 -9.378 1.00 62.44 766 PRO A N 1
ATOM 5637 C CA . PRO A 1 766 ? 11.280 17.604 -9.205 1.00 62.44 766 PRO A CA 1
ATOM 5638 C C . PRO A 1 766 ? 10.515 17.432 -10.523 1.00 62.44 766 PRO A C 1
ATOM 5640 O O . PRO A 1 766 ? 10.412 18.355 -11.330 1.00 62.44 766 PRO A O 1
ATOM 5643 N N . GLY A 1 767 ? 9.943 16.244 -10.727 1.00 59.31 767 GLY A N 1
ATOM 5644 C CA . GLY A 1 767 ? 9.141 15.929 -11.912 1.00 59.31 767 GLY A CA 1
ATOM 5645 C C . GLY A 1 767 ? 9.936 15.782 -13.215 1.00 59.31 767 GLY A C 1
ATOM 5646 O O . GLY A 1 767 ? 9.310 15.704 -14.272 1.00 59.31 767 GLY A O 1
ATOM 5647 N N . SER A 1 768 ? 11.270 15.750 -13.150 1.00 67.62 768 SER A N 1
ATOM 5648 C CA . SER A 1 768 ? 12.119 15.238 -14.233 1.00 67.62 768 SER A CA 1
ATOM 5649 C C . SER A 1 768 ? 12.108 13.704 -14.270 1.00 67.62 768 SER A C 1
ATOM 5651 O O . SER A 1 768 ? 11.619 13.077 -13.331 1.00 67.62 768 SER A O 1
ATOM 5653 N N . THR A 1 769 ? 12.643 13.112 -15.339 1.00 67.62 769 THR A N 1
ATOM 5654 C CA . THR A 1 769 ? 13.021 11.686 -15.384 1.00 67.62 769 THR A CA 1
ATOM 5655 C C . THR A 1 769 ? 14.308 11.503 -16.185 1.00 67.62 769 THR A C 1
ATOM 5657 O O . THR A 1 769 ? 14.668 12.359 -17.000 1.00 67.62 769 THR A O 1
ATOM 5660 N N . TYR A 1 770 ? 14.995 10.385 -15.978 1.00 72.31 770 TYR A N 1
ATOM 5661 C CA . TYR A 1 770 ? 16.151 9.954 -16.752 1.00 72.31 770 TYR A CA 1
ATOM 5662 C C . TYR A 1 770 ? 16.022 8.479 -17.154 1.00 72.31 770 TYR A C 1
ATOM 5664 O O . TYR A 1 770 ? 15.618 7.620 -16.373 1.00 72.31 770 TYR A O 1
ATOM 5672 N N . ALA A 1 771 ? 16.409 8.165 -18.386 1.00 64.94 771 ALA A N 1
ATOM 5673 C CA . ALA A 1 771 ? 16.549 6.801 -18.871 1.00 64.94 771 ALA A CA 1
ATOM 5674 C C . ALA A 1 771 ? 17.829 6.687 -19.702 1.00 64.94 771 ALA A C 1
ATOM 5676 O O . ALA A 1 771 ? 18.112 7.535 -20.544 1.00 64.94 771 ALA A O 1
ATOM 5677 N N . ALA A 1 772 ? 18.603 5.623 -19.498 1.00 67.75 772 ALA A N 1
ATOM 5678 C CA . ALA A 1 772 ? 19.778 5.331 -20.309 1.00 67.75 772 ALA A CA 1
ATOM 5679 C C . ALA A 1 772 ? 19.833 3.843 -20.661 1.00 67.75 772 ALA A C 1
ATOM 5681 O O . ALA A 1 772 ? 19.728 2.983 -19.785 1.00 67.75 772 ALA A O 1
ATOM 5682 N N . GLY A 1 773 ? 20.031 3.558 -21.948 1.00 59.12 773 GLY A N 1
ATOM 5683 C CA . GLY A 1 773 ? 20.258 2.216 -22.472 1.00 59.12 773 GLY A CA 1
ATOM 5684 C C . GLY A 1 773 ? 21.588 1.613 -22.008 1.00 59.12 773 GLY A C 1
ATOM 5685 O O . GLY A 1 773 ? 22.416 2.254 -21.352 1.00 59.12 773 GLY A O 1
ATOM 5686 N N . VAL A 1 774 ? 21.810 0.349 -22.363 1.00 53.06 774 VAL A N 1
ATOM 5687 C CA . VAL A 1 774 ? 22.954 -0.431 -21.876 1.00 53.06 774 VAL A CA 1
ATOM 5688 C C . VAL A 1 774 ? 24.089 -0.439 -22.901 1.00 53.06 774 VAL A C 1
ATOM 5690 O O . VAL A 1 774 ? 23.894 -0.757 -24.068 1.00 53.06 774 VAL A O 1
ATOM 5693 N N . GLY A 1 775 ? 25.311 -0.161 -22.439 1.00 55.00 775 GLY A N 1
ATOM 5694 C CA . GLY A 1 775 ? 26.533 -0.252 -23.243 1.00 55.00 775 GLY A CA 1
ATOM 5695 C C . GLY A 1 775 ? 27.151 1.104 -23.613 1.00 55.00 775 GLY A C 1
ATOM 5696 O O . GLY A 1 775 ? 26.682 2.151 -23.166 1.00 55.00 775 GLY A O 1
ATOM 5697 N N . PRO A 1 776 ? 28.236 1.099 -24.409 1.00 53.47 776 PRO A N 1
ATOM 5698 C CA . PRO A 1 776 ? 29.043 2.288 -24.689 1.00 53.47 776 PRO A CA 1
ATOM 5699 C C . PRO A 1 776 ? 28.460 3.208 -25.773 1.00 53.47 776 PRO A C 1
ATOM 5701 O O . PRO A 1 776 ? 29.090 4.203 -26.092 1.00 53.47 776 PRO A O 1
ATOM 5704 N N . TYR A 1 777 ? 27.307 2.884 -26.368 1.00 62.00 777 TYR A N 1
ATOM 5705 C CA . TYR A 1 777 ? 26.707 3.651 -27.476 1.00 62.00 777 TYR A CA 1
ATOM 5706 C C . TYR A 1 777 ? 25.187 3.836 -27.324 1.00 62.00 777 TYR A C 1
ATOM 5708 O O . TYR A 1 777 ? 24.436 3.889 -28.297 1.00 62.00 777 TYR A O 1
ATOM 5716 N N . LYS A 1 778 ? 24.760 3.873 -26.062 1.00 64.50 778 LYS A N 1
ATOM 5717 C CA . LYS A 1 778 ? 23.376 3.904 -25.587 1.00 64.50 778 LYS A CA 1
ATOM 5718 C C . LYS A 1 778 ? 22.585 5.129 -26.067 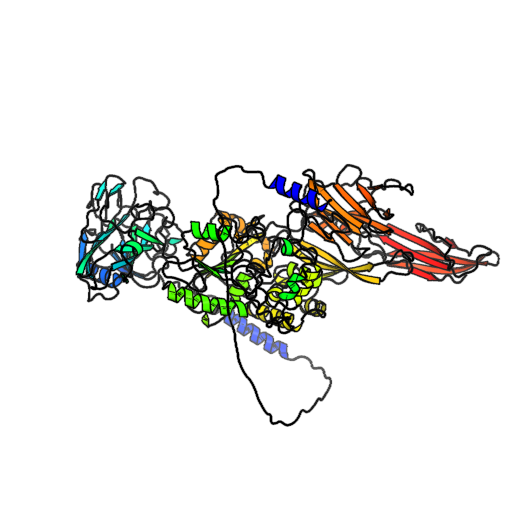1.00 64.50 778 LYS A C 1
ATOM 5720 O O . LYS A 1 778 ? 23.116 6.243 -26.096 1.00 64.50 778 LYS A O 1
ATOM 5725 N N . ARG A 1 779 ? 21.290 4.936 -26.331 1.00 73.69 779 ARG A N 1
ATOM 5726 C CA . ARG A 1 779 ? 20.261 5.986 -26.223 1.00 73.69 779 ARG A CA 1
ATOM 5727 C C . ARG A 1 779 ? 20.153 6.460 -24.764 1.00 73.69 779 ARG A C 1
ATOM 5729 O O . ARG A 1 779 ? 20.238 5.658 -23.834 1.00 73.69 779 ARG A O 1
ATOM 5736 N N . ILE A 1 780 ? 19.978 7.758 -24.563 1.00 75.12 780 ILE A N 1
ATOM 5737 C CA . ILE A 1 780 ? 19.738 8.430 -23.286 1.00 75.12 780 ILE A CA 1
ATOM 5738 C C . ILE A 1 780 ? 18.593 9.410 -23.502 1.00 75.12 780 ILE A C 1
ATOM 5740 O O . ILE A 1 780 ? 18.617 10.181 -24.458 1.00 75.12 780 ILE A O 1
ATOM 5744 N N . SER A 1 781 ? 17.636 9.412 -22.588 1.00 78.69 781 SER A N 1
ATOM 5745 C CA . SER A 1 781 ? 16.579 10.405 -22.479 1.00 78.69 781 SER A CA 1
ATOM 5746 C C . SER A 1 781 ? 16.669 11.071 -21.112 1.00 78.69 781 SER A C 1
ATOM 5748 O O . SER A 1 781 ? 16.904 10.403 -20.103 1.00 78.69 781 SER A O 1
ATOM 5750 N N . ALA A 1 782 ? 16.501 12.389 -21.069 1.00 78.06 782 ALA A N 1
ATOM 5751 C CA . ALA A 1 782 ? 16.283 13.112 -19.825 1.00 78.06 782 ALA A CA 1
ATOM 5752 C C . ALA A 1 782 ? 15.172 14.147 -20.016 1.00 78.06 782 ALA A C 1
ATOM 5754 O O . ALA A 1 782 ? 15.301 15.073 -20.823 1.00 78.06 782 ALA A O 1
ATOM 5755 N N . PHE A 1 783 ? 14.079 13.983 -19.279 1.00 78.25 783 PHE A N 1
ATOM 5756 C CA . PHE A 1 783 ? 12.868 14.782 -19.410 1.00 78.25 783 PHE A CA 1
ATOM 5757 C C . PHE A 1 783 ? 12.798 15.891 -18.357 1.00 78.25 783 PHE A C 1
ATOM 5759 O O . PHE A 1 783 ? 13.106 15.682 -17.185 1.00 78.25 783 PHE A O 1
ATOM 5766 N N . LEU A 1 784 ? 12.335 17.071 -18.765 1.00 76.38 784 LEU A N 1
ATOM 5767 C CA . LEU A 1 784 ? 12.084 18.234 -17.919 1.00 76.38 784 LEU A CA 1
ATOM 5768 C C . LEU A 1 784 ? 10.633 18.682 -18.087 1.00 76.38 784 LEU A C 1
ATOM 5770 O O . LEU A 1 784 ? 10.290 19.362 -19.055 1.00 76.38 784 LEU A O 1
ATOM 5774 N N . ARG A 1 785 ? 9.792 18.353 -17.105 1.00 69.00 785 ARG A N 1
ATOM 5775 C CA . ARG A 1 785 ? 8.390 18.790 -17.025 1.00 69.00 785 ARG A CA 1
ATOM 5776 C C . ARG A 1 785 ? 8.235 20.309 -17.119 1.00 69.00 785 ARG A C 1
ATOM 5778 O O . ARG A 1 785 ? 7.439 20.813 -17.904 1.00 69.00 785 ARG A O 1
ATOM 5785 N N . GLN A 1 786 ? 8.984 21.047 -16.301 1.00 67.25 786 GLN A N 1
ATOM 5786 C CA . GLN A 1 786 ? 8.959 22.510 -16.240 1.00 67.25 786 GLN A CA 1
ATOM 5787 C C . GLN A 1 786 ? 10.339 23.066 -15.868 1.00 67.25 786 GLN A C 1
ATOM 5789 O O . GLN A 1 786 ? 11.185 22.366 -15.315 1.00 67.25 786 GLN A O 1
ATOM 5794 N N . GLY A 1 787 ? 10.545 24.358 -16.136 1.00 64.56 787 GLY A N 1
ATOM 5795 C CA . GLY A 1 787 ? 11.759 25.089 -15.767 1.00 64.56 787 GLY A CA 1
ATOM 5796 C C . GLY A 1 787 ? 12.815 25.136 -16.873 1.00 64.56 787 GLY A C 1
ATOM 5797 O O . GLY A 1 787 ? 12.506 25.069 -18.061 1.00 64.56 787 GLY A O 1
ATOM 5798 N N . ARG A 1 788 ? 14.075 25.331 -16.472 1.00 68.62 788 ARG A N 1
ATOM 5799 C CA . ARG A 1 788 ? 15.257 25.323 -17.344 1.00 68.62 788 ARG A CA 1
ATOM 5800 C C . ARG A 1 788 ? 16.392 24.636 -16.599 1.00 68.62 788 ARG A C 1
ATOM 5802 O O . ARG A 1 788 ? 16.668 25.011 -15.461 1.00 68.62 788 ARG A O 1
ATOM 5809 N N . ALA A 1 789 ? 17.072 23.699 -17.251 1.00 74.06 789 ALA A N 1
ATOM 5810 C CA . ALA A 1 789 ? 18.264 23.061 -16.705 1.00 74.06 789 ALA A CA 1
ATOM 5811 C C . ALA A 1 789 ? 19.417 23.110 -17.712 1.00 74.06 789 ALA A C 1
ATOM 5813 O O . ALA A 1 789 ? 19.220 22.897 -18.908 1.00 74.06 789 ALA A O 1
ATOM 5814 N N . ALA A 1 790 ? 20.627 23.389 -17.237 1.00 78.06 790 ALA A N 1
ATOM 5815 C CA . ALA A 1 790 ? 21.850 23.284 -18.013 1.00 78.06 790 ALA A CA 1
ATOM 5816 C C . ALA A 1 790 ? 22.181 21.804 -18.240 1.00 78.06 790 ALA A C 1
ATOM 5818 O O . ALA A 1 790 ? 22.483 21.083 -17.290 1.00 78.06 790 ALA A O 1
ATOM 5819 N N . ALA A 1 791 ? 22.131 21.351 -19.493 1.00 78.75 791 ALA A N 1
ATOM 5820 C CA . ALA A 1 791 ? 22.621 20.031 -19.869 1.00 78.75 791 ALA A CA 1
ATOM 5821 C C . ALA A 1 791 ? 24.146 20.068 -20.038 1.00 78.75 791 ALA A C 1
ATOM 5823 O O . ALA A 1 791 ? 24.673 20.777 -20.898 1.00 78.75 791 ALA A O 1
ATOM 5824 N N . THR A 1 792 ? 24.833 19.281 -19.215 1.00 78.44 792 THR A N 1
ATOM 5825 C CA . THR A 1 792 ? 26.252 18.949 -19.340 1.00 78.44 792 THR A CA 1
ATOM 5826 C C . THR A 1 792 ? 26.339 17.532 -19.885 1.00 78.44 792 THR A C 1
ATOM 5828 O O . THR A 1 792 ? 26.000 16.571 -19.197 1.00 78.44 792 THR A O 1
ATOM 5831 N N . ILE A 1 793 ? 26.768 17.393 -21.133 1.00 84.31 793 ILE A N 1
ATOM 5832 C CA . ILE A 1 793 ? 26.944 16.098 -21.792 1.00 84.31 793 ILE A CA 1
ATOM 5833 C C . ILE A 1 793 ? 28.444 15.824 -21.809 1.00 84.31 793 ILE A C 1
ATOM 5835 O O . ILE A 1 793 ? 29.199 16.670 -22.272 1.00 84.31 793 ILE A O 1
ATOM 5839 N N . THR A 1 794 ? 28.891 14.683 -21.294 1.00 83.56 794 THR A N 1
ATOM 5840 C CA . THR A 1 794 ? 30.320 14.337 -21.209 1.00 83.56 794 THR A CA 1
ATOM 5841 C C . THR A 1 794 ? 30.571 13.008 -21.896 1.00 83.56 794 THR A C 1
ATOM 5843 O O . THR A 1 794 ? 29.930 12.010 -21.570 1.00 83.56 794 THR A O 1
ATOM 5846 N N . SER A 1 795 ? 31.498 12.992 -22.844 1.00 79.31 795 SER A N 1
ATOM 5847 C CA . SER A 1 795 ? 31.917 11.785 -23.557 1.00 79.31 795 SER A CA 1
ATOM 5848 C C . SER A 1 795 ? 32.646 10.777 -22.662 1.00 79.31 795 SER A C 1
ATOM 5850 O O . SER A 1 795 ? 33.276 11.120 -21.662 1.00 79.31 795 SER A O 1
ATOM 5852 N N . THR A 1 796 ? 32.548 9.506 -23.043 1.00 74.62 796 THR A N 1
ATOM 5853 C CA . THR A 1 796 ? 33.104 8.345 -22.327 1.00 74.62 796 THR A CA 1
ATOM 5854 C C . THR A 1 796 ? 34.092 7.539 -23.177 1.00 74.62 796 THR A C 1
ATOM 5856 O O . THR A 1 796 ? 34.987 6.906 -22.624 1.00 74.62 796 THR A O 1
ATOM 5859 N N . ASP A 1 797 ? 33.985 7.611 -24.506 1.00 69.69 797 ASP A N 1
ATOM 5860 C CA . ASP A 1 797 ? 34.980 7.159 -25.489 1.00 69.69 797 ASP A CA 1
ATOM 5861 C C . ASP A 1 797 ? 34.865 8.072 -26.735 1.00 69.69 797 ASP A C 1
ATOM 5863 O O . ASP A 1 797 ? 34.069 9.015 -26.744 1.00 69.69 797 ASP A O 1
ATOM 5867 N N . PHE A 1 798 ? 35.666 7.822 -27.770 1.00 71.00 798 PHE A N 1
ATOM 5868 C CA . PHE A 1 798 ? 35.579 8.520 -29.060 1.00 71.00 798 PHE A CA 1
ATOM 5869 C C . PHE A 1 798 ? 34.308 8.111 -29.830 1.00 71.00 798 PHE A C 1
ATOM 5871 O O . PHE A 1 798 ? 33.911 6.945 -29.767 1.00 71.00 798 PHE A O 1
ATOM 5878 N N . GLY A 1 799 ? 33.702 9.036 -30.585 1.00 65.38 799 GLY A N 1
ATOM 5879 C CA . GLY A 1 799 ? 32.653 8.695 -31.553 1.00 65.38 799 GLY A CA 1
ATOM 5880 C C . GLY A 1 799 ? 31.742 9.844 -31.974 1.00 65.38 799 GLY A C 1
ATOM 5881 O O . GLY A 1 799 ? 32.103 11.015 -31.871 1.00 65.38 799 GLY A O 1
ATOM 5882 N N . TYR A 1 800 ? 30.545 9.507 -32.454 1.00 72.19 800 TYR A N 1
ATOM 5883 C CA . TYR A 1 800 ? 29.494 10.456 -32.820 1.00 72.19 800 TYR A CA 1
ATOM 5884 C C . TYR A 1 800 ? 28.379 10.504 -31.772 1.00 72.19 800 TYR A C 1
ATOM 5886 O O . TYR A 1 800 ? 27.921 9.481 -31.262 1.00 72.19 800 TYR A O 1
ATOM 5894 N N . VAL A 1 801 ? 27.895 11.715 -31.509 1.00 74.12 801 VAL A N 1
ATOM 5895 C CA . VAL A 1 801 ? 26.714 11.986 -30.693 1.00 74.12 801 VAL A CA 1
ATOM 5896 C C . VAL A 1 801 ? 25.600 12.498 -31.589 1.00 74.12 801 VAL A C 1
ATOM 5898 O O . VAL A 1 801 ? 25.704 13.569 -32.186 1.00 74.12 801 VAL A O 1
ATOM 5901 N N . TYR A 1 802 ? 24.521 11.733 -31.652 1.00 77.94 802 TYR A N 1
ATOM 5902 C CA . TYR A 1 802 ? 23.252 12.157 -32.221 1.00 77.94 802 TYR A CA 1
ATOM 5903 C C . TYR A 1 802 ? 22.439 12.804 -31.098 1.00 77.94 802 TYR A C 1
ATOM 5905 O O . TYR A 1 802 ? 22.348 12.243 -30.006 1.00 77.94 802 TYR A O 1
ATOM 5913 N N . LEU A 1 803 ? 21.893 13.993 -31.341 1.00 83.25 803 LEU A N 1
ATOM 5914 C CA . LEU A 1 803 ? 21.175 14.797 -30.352 1.00 83.25 803 LEU A CA 1
ATOM 5915 C C . LEU A 1 803 ? 19.875 15.306 -30.975 1.00 83.25 803 LEU A C 1
ATOM 5917 O O . LEU A 1 803 ? 19.903 15.915 -32.047 1.00 83.25 803 LEU A O 1
ATOM 5921 N N . ARG A 1 804 ? 18.753 15.125 -30.278 1.00 85.81 804 ARG A N 1
ATOM 5922 C CA . ARG A 1 804 ? 17.500 15.823 -30.575 1.00 85.81 804 ARG A CA 1
ATOM 5923 C C . ARG A 1 804 ? 16.814 16.291 -29.298 1.00 85.81 804 ARG A C 1
ATOM 5925 O O . ARG A 1 804 ? 16.986 15.715 -28.228 1.00 85.81 804 ARG A O 1
ATOM 5932 N N . LEU A 1 805 ? 16.047 17.366 -29.416 1.00 86.69 805 LEU A N 1
ATOM 5933 C CA . LEU A 1 805 ? 15.187 17.872 -28.350 1.00 86.69 805 LEU A CA 1
ATOM 5934 C C . LEU A 1 805 ? 13.735 17.681 -28.766 1.00 86.69 805 LEU A C 1
ATOM 5936 O O . LEU A 1 805 ? 13.381 18.026 -29.896 1.00 86.69 805 LEU A O 1
ATOM 5940 N N . ARG A 1 806 ? 12.902 17.153 -27.871 1.00 84.81 806 ARG A N 1
ATOM 5941 C CA . ARG A 1 806 ? 11.485 16.882 -28.148 1.00 84.81 806 ARG A CA 1
ATOM 5942 C C . ARG A 1 806 ? 10.597 17.643 -27.173 1.00 84.81 806 ARG A C 1
ATOM 5944 O O . ARG A 1 806 ? 10.927 17.757 -25.994 1.00 84.81 806 ARG A O 1
ATOM 5951 N N . THR A 1 807 ? 9.481 18.173 -27.658 1.00 85.25 807 THR A N 1
ATOM 5952 C CA . THR A 1 807 ? 8.444 18.796 -26.823 1.00 85.25 807 THR A CA 1
ATOM 5953 C C . THR A 1 807 ? 7.257 17.857 -26.746 1.00 85.25 807 THR A C 1
ATOM 5955 O O . THR A 1 807 ? 6.739 17.461 -27.789 1.00 85.25 807 THR A O 1
ATOM 5958 N N . TYR A 1 808 ? 6.826 17.534 -25.531 1.00 80.81 808 TYR A N 1
ATOM 5959 C CA . TYR A 1 808 ? 5.628 16.742 -25.280 1.00 80.81 808 TYR A CA 1
ATOM 5960 C C . TYR A 1 808 ? 4.512 17.657 -24.770 1.00 80.81 808 TYR A C 1
ATOM 5962 O O . TYR A 1 808 ? 4.756 18.515 -23.916 1.00 80.81 808 TYR A O 1
ATOM 5970 N N . GLU A 1 809 ? 3.290 17.441 -25.253 1.00 79.38 809 GLU A N 1
ATOM 5971 C CA . GLU A 1 809 ? 2.058 18.018 -24.707 1.00 79.38 809 GLU A CA 1
ATOM 5972 C C . GLU A 1 809 ? 1.031 16.891 -24.538 1.00 79.38 809 GLU A C 1
ATOM 5974 O O . GLU A 1 809 ? 0.666 16.222 -25.506 1.00 79.38 809 GLU A O 1
ATOM 5979 N N . ASN A 1 810 ? 0.576 16.655 -23.304 1.00 69.69 810 ASN A N 1
ATOM 5980 C CA . ASN A 1 810 ? -0.317 15.544 -22.936 1.00 69.69 810 ASN A CA 1
ATOM 5981 C C . ASN A 1 810 ? 0.151 14.159 -23.449 1.00 69.69 810 ASN A C 1
ATOM 5983 O O . ASN A 1 810 ? -0.661 13.300 -23.779 1.00 69.69 810 ASN A O 1
ATOM 5987 N N . GLY A 1 811 ? 1.465 13.935 -23.520 1.00 64.62 811 GLY A N 1
ATOM 5988 C CA . GLY A 1 811 ? 2.095 12.692 -23.978 1.00 64.62 811 GLY A CA 1
ATOM 5989 C C . GLY A 1 811 ? 2.362 12.607 -25.480 1.00 64.62 811 GLY A C 1
ATOM 5990 O O . GLY A 1 811 ? 3.069 11.701 -25.898 1.00 64.62 811 GLY A O 1
ATOM 5991 N N . VAL A 1 812 ? 1.857 13.544 -26.287 1.00 72.50 812 VAL A N 1
ATOM 5992 C CA . VAL A 1 812 ? 2.110 13.581 -27.735 1.00 72.50 812 VAL A CA 1
ATOM 5993 C C . VAL A 1 812 ? 3.336 14.441 -28.022 1.00 72.50 812 VAL A C 1
ATOM 5995 O O . VAL A 1 812 ? 3.428 15.565 -27.524 1.00 72.50 812 VAL A O 1
ATOM 5998 N N . ILE A 1 813 ? 4.253 13.957 -28.864 1.00 79.88 813 ILE A N 1
ATOM 5999 C CA . ILE A 1 813 ? 5.394 14.747 -29.338 1.00 79.88 813 ILE A CA 1
ATOM 6000 C C . ILE A 1 813 ? 4.889 15.816 -30.319 1.00 79.88 813 ILE A C 1
ATOM 6002 O O . ILE A 1 813 ? 4.535 15.520 -31.459 1.00 79.88 813 ILE A O 1
ATOM 6006 N N . THR A 1 814 ? 4.840 17.080 -29.888 1.00 84.81 814 THR A N 1
ATOM 6007 C CA . THR A 1 814 ? 4.344 18.196 -30.716 1.00 84.81 814 THR A CA 1
ATOM 6008 C C . THR A 1 814 ? 5.432 18.836 -31.571 1.00 84.81 814 THR A C 1
ATOM 6010 O O . THR A 1 814 ? 5.128 19.415 -32.622 1.00 84.81 814 THR A O 1
ATOM 6013 N N . SER A 1 815 ? 6.701 18.718 -31.163 1.00 86.94 815 SER A N 1
ATOM 6014 C CA . SER A 1 815 ? 7.850 19.132 -31.974 1.00 86.94 815 SER A CA 1
ATOM 6015 C C . SER A 1 815 ? 9.136 18.364 -31.668 1.00 86.94 815 SER A C 1
ATOM 6017 O O . SER A 1 815 ? 9.415 18.049 -30.513 1.00 86.94 815 SER A O 1
ATOM 6019 N N . THR A 1 816 ? 9.944 18.147 -32.707 1.00 87.88 816 THR A N 1
ATOM 6020 C CA . THR A 1 816 ? 11.277 17.530 -32.644 1.00 87.88 816 THR A CA 1
ATOM 6021 C C . THR A 1 816 ? 12.296 18.459 -33.306 1.00 87.88 816 THR A C 1
ATOM 6023 O O . THR A 1 816 ? 12.090 18.934 -34.424 1.00 87.88 816 THR A O 1
ATOM 6026 N N . ILE A 1 817 ? 13.398 18.741 -32.608 1.00 87.75 817 ILE A N 1
ATOM 6027 C CA . ILE A 1 817 ? 14.520 19.574 -33.061 1.00 87.75 817 ILE A CA 1
ATOM 6028 C C . ILE A 1 817 ? 15.784 18.702 -33.086 1.00 87.75 817 ILE A C 1
ATOM 6030 O O . ILE A 1 817 ? 16.417 18.538 -32.038 1.00 87.75 817 ILE A O 1
ATOM 6034 N N . PRO A 1 818 ? 16.164 18.125 -34.238 1.00 85.75 818 PRO A N 1
ATOM 6035 C CA . PRO A 1 818 ? 17.409 17.383 -34.360 1.00 85.75 818 PRO A CA 1
ATOM 6036 C C . PRO A 1 818 ? 18.620 18.313 -34.526 1.00 85.75 818 PRO A C 1
ATOM 6038 O O . PRO A 1 818 ? 18.499 19.488 -34.880 1.00 85.75 818 PRO A O 1
ATOM 6041 N N . TYR A 1 819 ? 19.805 17.768 -34.279 1.00 84.44 819 TYR A N 1
ATOM 6042 C CA . TYR A 1 819 ? 21.101 18.386 -34.556 1.00 84.44 819 TYR A CA 1
ATOM 6043 C C . TYR A 1 819 ? 21.890 17.526 -35.549 1.00 84.44 819 TYR A C 1
ATOM 6045 O O . TYR A 1 819 ? 21.591 16.349 -35.752 1.00 84.44 819 TYR A O 1
ATOM 6053 N N . GLU A 1 820 ? 22.917 18.114 -36.162 1.00 75.94 820 GLU A N 1
ATOM 6054 C CA . GLU A 1 820 ? 23.887 17.339 -36.937 1.00 75.94 820 GLU A CA 1
ATOM 6055 C C . GLU A 1 820 ? 24.693 16.390 -36.026 1.00 75.94 820 GLU A C 1
ATOM 6057 O O . GLU A 1 820 ? 24.905 16.711 -34.855 1.00 75.94 820 GLU A O 1
ATOM 6062 N N . PRO A 1 821 ? 25.186 15.238 -36.524 1.00 73.94 821 PRO A N 1
ATOM 6063 C CA . PRO A 1 821 ? 26.014 14.337 -35.728 1.00 73.94 821 PRO A CA 1
ATOM 6064 C C . PRO A 1 821 ? 27.284 15.038 -35.219 1.00 73.94 821 PRO A C 1
ATOM 6066 O O . PRO A 1 821 ? 28.093 15.550 -35.999 1.00 73.94 821 PRO A O 1
ATOM 6069 N N . ILE A 1 822 ? 27.474 15.060 -33.901 1.00 76.56 822 ILE A N 1
ATOM 6070 C CA . ILE A 1 822 ? 28.588 15.749 -33.240 1.00 76.56 822 ILE A CA 1
ATOM 6071 C C . ILE A 1 822 ? 29.726 14.748 -33.021 1.00 76.56 822 ILE A C 1
ATOM 6073 O O . ILE A 1 822 ? 29.588 13.830 -32.218 1.00 76.56 822 ILE A O 1
ATOM 6077 N N . LEU A 1 823 ? 30.852 14.921 -33.717 1.00 73.06 823 LEU A N 1
ATOM 6078 C CA . LEU A 1 823 ? 32.069 14.143 -33.464 1.00 73.06 823 LEU A CA 1
ATOM 6079 C C . LEU A 1 823 ? 32.725 14.593 -32.143 1.00 73.06 823 LEU A C 1
ATOM 6081 O O . LEU A 1 823 ? 32.864 15.796 -31.912 1.00 73.06 823 LEU A O 1
ATOM 6085 N N . ILE A 1 824 ? 33.139 13.632 -31.314 1.00 73.31 824 ILE A N 1
ATOM 6086 C CA . ILE A 1 824 ? 33.764 13.834 -29.995 1.00 73.31 824 ILE A CA 1
ATOM 6087 C C . ILE A 1 824 ? 34.993 12.942 -29.782 1.00 73.31 824 ILE A C 1
ATOM 6089 O O . ILE A 1 824 ? 35.016 11.772 -30.174 1.00 73.31 824 ILE A O 1
ATOM 6093 N N . GLY A 1 825 ? 35.991 13.483 -29.084 1.00 72.69 825 GLY A N 1
ATOM 6094 C CA . GLY A 1 825 ? 37.047 12.727 -28.415 1.00 72.69 825 GLY A CA 1
ATOM 6095 C C . GLY A 1 825 ? 36.704 12.406 -26.949 1.00 72.69 825 GLY A C 1
ATOM 6096 O O . GLY A 1 825 ? 35.800 13.016 -26.380 1.00 72.69 825 GLY A O 1
ATOM 6097 N N . PRO A 1 826 ? 37.408 11.459 -26.296 1.00 72.25 826 PRO A N 1
ATOM 6098 C CA . PRO A 1 826 ? 37.127 11.096 -24.907 1.00 72.25 826 PRO A CA 1
ATOM 6099 C C . PRO A 1 826 ? 37.381 12.254 -23.927 1.00 72.25 826 PRO A C 1
ATOM 6101 O O . PRO A 1 826 ? 38.483 12.801 -23.880 1.00 72.25 826 PRO A O 1
ATOM 6104 N N . ASN A 1 827 ? 36.415 12.510 -23.043 1.00 76.19 827 ASN A N 1
ATOM 6105 C CA . ASN A 1 827 ? 36.325 13.642 -22.104 1.00 76.19 827 ASN A CA 1
ATOM 6106 C C . ASN A 1 827 ? 35.969 15.009 -22.734 1.00 76.19 827 ASN A C 1
ATOM 6108 O O . ASN A 1 827 ? 35.927 16.003 -22.010 1.00 76.19 827 ASN A O 1
ATOM 6112 N N . ASP A 1 828 ? 35.628 15.074 -24.025 1.00 81.19 828 ASP A N 1
ATOM 6113 C CA . ASP A 1 828 ? 34.901 16.216 -24.590 1.00 81.19 828 ASP A CA 1
ATOM 6114 C C . ASP A 1 828 ? 33.545 16.410 -23.899 1.00 81.19 828 ASP A C 1
ATOM 6116 O O . ASP A 1 828 ? 32.785 15.454 -23.692 1.00 81.19 828 ASP A O 1
ATOM 6120 N N . HIS A 1 829 ? 33.218 17.667 -23.615 1.00 81.81 829 HIS A N 1
ATOM 6121 C CA . HIS A 1 829 ? 31.932 18.116 -23.105 1.00 81.81 829 HIS A CA 1
ATOM 6122 C C . HIS A 1 829 ? 31.125 18.817 -24.204 1.00 81.81 829 HIS A C 1
ATOM 6124 O O . HIS A 1 829 ? 31.613 19.759 -24.832 1.00 81.81 829 HIS A O 1
ATOM 6130 N N . ILE A 1 830 ? 29.871 18.407 -24.393 1.00 81.88 830 ILE A N 1
ATOM 6131 C CA . ILE A 1 830 ? 28.897 19.066 -25.271 1.00 81.88 830 ILE A CA 1
ATOM 6132 C C . ILE A 1 830 ? 27.980 19.949 -24.405 1.00 81.88 830 ILE A C 1
ATOM 6134 O O . ILE A 1 830 ? 27.477 19.516 -23.365 1.00 81.88 830 ILE A O 1
ATOM 6138 N N . THR A 1 831 ? 27.782 21.208 -24.813 1.00 76.44 831 THR A N 1
ATOM 6139 C CA . THR A 1 831 ? 27.082 22.244 -24.026 1.00 76.44 831 THR A CA 1
ATOM 6140 C C . THR A 1 831 ? 26.168 23.128 -24.883 1.00 76.44 831 THR A C 1
ATOM 6142 O O . THR A 1 831 ? 26.477 23.430 -26.037 1.00 76.44 831 THR A O 1
ATOM 6145 N N . PHE A 1 832 ? 25.047 23.584 -24.313 1.00 76.94 832 PHE A N 1
ATOM 6146 C CA . PHE A 1 832 ? 24.089 24.482 -24.976 1.00 76.94 832 PHE A CA 1
ATOM 6147 C C . PHE A 1 832 ? 24.416 25.957 -24.697 1.00 76.94 832 PHE A C 1
ATOM 6149 O O . PHE A 1 832 ? 24.423 26.411 -23.547 1.00 76.94 832 PHE A O 1
ATOM 6156 N N . ASN A 1 833 ? 24.659 26.739 -25.753 1.00 65.31 833 ASN A N 1
ATOM 6157 C CA . ASN A 1 833 ? 25.024 28.151 -25.631 1.00 65.31 833 ASN A CA 1
ATOM 6158 C C . ASN A 1 833 ? 23.817 28.977 -25.157 1.00 65.31 833 ASN A C 1
ATOM 6160 O O . ASN A 1 833 ? 22.859 29.156 -25.903 1.00 65.31 833 ASN A O 1
ATOM 6164 N N . GLY A 1 834 ? 23.860 29.498 -23.930 1.00 58.34 834 GLY A N 1
ATOM 6165 C CA . GLY A 1 834 ? 22.733 30.214 -23.310 1.00 58.34 834 GLY A CA 1
ATOM 6166 C C . GLY A 1 834 ? 22.323 29.679 -21.935 1.00 58.34 834 GLY A C 1
ATOM 6167 O O . GLY A 1 834 ? 21.493 30.298 -21.276 1.00 58.34 834 GLY A O 1
ATOM 6168 N N . GLY A 1 835 ? 22.933 28.580 -21.475 1.00 52.81 835 GLY A N 1
ATOM 6169 C CA . GLY A 1 835 ? 22.848 28.137 -20.077 1.00 52.81 835 GLY A CA 1
ATOM 6170 C C . GLY A 1 835 ? 21.643 27.262 -19.726 1.00 52.81 835 GLY A C 1
ATOM 6171 O O . GLY A 1 835 ? 21.365 27.078 -18.546 1.00 52.81 835 GLY A O 1
ATOM 6172 N N . GLY A 1 836 ? 20.931 26.710 -20.711 1.00 57.91 836 GLY A N 1
ATOM 6173 C CA . GLY A 1 836 ? 19.832 25.786 -20.448 1.00 57.91 836 GLY A CA 1
ATOM 6174 C C . GLY A 1 836 ? 19.285 25.096 -21.691 1.00 57.91 836 GLY A C 1
ATOM 6175 O O . GLY A 1 836 ? 19.379 25.621 -22.798 1.00 57.91 836 GLY A O 1
ATOM 6176 N N . VAL A 1 837 ? 18.674 23.935 -21.476 1.00 57.47 837 VAL A N 1
ATOM 6177 C CA . VAL A 1 837 ? 17.728 23.309 -22.402 1.00 57.47 837 VAL A CA 1
ATOM 6178 C C . VAL A 1 837 ? 16.472 24.178 -22.429 1.00 57.47 837 VAL A C 1
ATOM 6180 O O . VAL A 1 837 ? 15.814 24.364 -21.405 1.00 57.47 837 VAL A O 1
ATOM 6183 N N . THR A 1 838 ? 16.161 24.743 -23.593 1.00 51.53 838 THR A N 1
ATOM 6184 C CA . THR A 1 838 ? 14.949 25.536 -23.843 1.00 51.53 838 THR A CA 1
ATOM 6185 C C . THR A 1 838 ? 14.513 25.372 -25.286 1.00 51.53 838 THR A C 1
ATOM 6187 O O . THR A 1 838 ? 15.361 25.372 -26.174 1.00 51.53 838 THR A O 1
ATOM 6190 N N . VAL A 1 839 ? 13.206 25.337 -25.532 1.00 45.53 839 VAL A N 1
ATOM 6191 C CA . VAL A 1 839 ? 12.624 25.433 -26.877 1.00 45.53 839 VAL A CA 1
ATOM 6192 C C . VAL A 1 839 ? 12.228 26.899 -27.151 1.00 45.53 839 VAL A C 1
ATOM 6194 O O . VAL A 1 839 ? 11.648 27.528 -26.263 1.00 45.53 839 VAL A O 1
ATOM 6197 N N . PRO A 1 840 ? 12.519 27.473 -28.339 1.00 47.84 840 PRO A N 1
ATOM 6198 C CA . PRO A 1 840 ? 13.393 26.946 -29.388 1.00 47.84 840 PRO A CA 1
ATOM 6199 C C . PRO A 1 840 ? 14.867 26.972 -28.956 1.00 47.84 840 PRO A C 1
ATOM 6201 O O . PRO A 1 840 ? 15.313 27.884 -28.257 1.00 47.84 840 PRO A O 1
ATOM 6204 N N . ALA A 1 841 ? 15.620 25.959 -29.378 1.00 53.28 841 ALA A N 1
ATOM 6205 C CA . ALA A 1 841 ? 16.958 25.709 -28.863 1.00 53.28 841 ALA A CA 1
ATOM 6206 C C . ALA A 1 841 ? 18.063 26.498 -29.572 1.00 53.28 841 ALA A C 1
ATOM 6208 O O . ALA A 1 841 ? 17.951 26.912 -30.727 1.00 53.28 841 ALA A O 1
ATOM 6209 N N . THR A 1 842 ? 19.153 26.711 -28.843 1.00 67.19 842 THR A N 1
ATOM 6210 C CA . THR A 1 842 ? 20.320 27.471 -29.286 1.00 67.19 842 THR A CA 1
ATOM 6211 C C . THR A 1 842 ? 21.404 26.568 -29.879 1.00 67.19 842 THR A C 1
ATOM 6213 O O . THR A 1 842 ? 21.263 25.345 -29.981 1.00 67.19 842 THR A O 1
ATOM 6216 N N . ARG A 1 843 ? 22.513 27.185 -30.305 1.00 72.62 843 ARG A N 1
ATOM 6217 C CA . ARG A 1 843 ? 23.693 26.461 -30.784 1.00 72.62 843 ARG A CA 1
ATOM 6218 C C . ARG A 1 843 ? 24.290 25.555 -29.715 1.00 72.62 843 ARG A C 1
ATOM 6220 O O . ARG A 1 843 ? 24.292 25.907 -28.535 1.00 72.62 843 ARG A O 1
ATOM 6227 N N . VAL A 1 844 ? 24.939 24.489 -30.160 1.00 76.88 844 VAL A N 1
ATOM 6228 C CA . VAL A 1 844 ? 25.678 23.541 -29.317 1.00 76.88 844 VAL A CA 1
ATOM 6229 C C . VAL A 1 844 ? 27.189 23.672 -29.558 1.00 76.88 844 VAL A C 1
ATOM 6231 O O . VAL A 1 844 ? 27.619 23.880 -30.692 1.00 76.88 844 VAL A O 1
ATOM 6234 N N . SER A 1 845 ? 27.988 23.587 -28.490 1.00 77.00 845 SER A N 1
ATOM 6235 C CA . SER A 1 845 ? 29.455 23.743 -28.483 1.00 77.00 845 SER A CA 1
ATOM 6236 C C . SER A 1 845 ? 30.147 22.537 -27.844 1.00 77.00 845 SER A C 1
ATOM 6238 O O . SER A 1 845 ? 29.636 21.997 -26.863 1.00 77.00 845 SER A O 1
ATOM 6240 N N . VAL A 1 846 ? 31.330 22.168 -28.349 1.00 77.38 846 VAL A N 1
ATOM 6241 C CA . VAL A 1 846 ? 32.182 21.076 -27.828 1.00 77.38 846 VAL A CA 1
ATOM 6242 C C . VAL A 1 846 ? 33.422 21.662 -27.133 1.00 77.38 846 VAL A C 1
ATOM 6244 O O . VAL A 1 846 ? 33.937 22.694 -27.565 1.00 77.38 846 VAL A O 1
ATOM 6247 N N . THR A 1 847 ? 33.914 21.074 -26.041 1.00 74.00 847 THR A N 1
ATOM 6248 C CA . THR A 1 847 ? 35.115 21.548 -25.315 1.00 74.00 847 THR A CA 1
ATOM 6249 C C . THR A 1 847 ? 35.770 20.404 -24.525 1.00 74.00 847 THR A C 1
ATOM 6251 O O . THR A 1 847 ? 35.046 19.754 -23.778 1.00 74.00 847 THR A O 1
ATOM 6254 N N . PRO A 1 848 ? 37.102 20.188 -24.582 1.00 60.03 848 PRO A N 1
ATOM 6255 C CA . PRO A 1 848 ? 38.124 21.000 -25.253 1.00 60.03 848 PRO A CA 1
ATOM 6256 C C . PRO A 1 848 ? 38.188 20.771 -26.773 1.00 60.03 848 PRO A C 1
ATOM 6258 O O . PRO A 1 848 ? 38.210 19.651 -27.256 1.00 60.03 848 PRO A O 1
ATOM 6261 N N . CYS A 1 849 ? 38.244 21.852 -27.556 1.00 59.62 849 CYS A N 1
ATOM 6262 C CA . CYS A 1 849 ? 38.291 21.769 -29.021 1.00 59.62 849 CYS A CA 1
ATOM 6263 C C . CYS A 1 849 ? 39.721 21.579 -29.564 1.00 59.62 849 CYS A C 1
ATOM 6265 O O . CYS A 1 849 ? 40.232 22.452 -30.267 1.00 59.62 849 CYS A O 1
ATOM 6267 N N . ASP A 1 850 ? 40.339 20.423 -29.314 1.00 48.62 850 ASP A N 1
ATOM 6268 C CA . ASP A 1 850 ? 41.646 20.078 -29.911 1.00 48.62 850 ASP A CA 1
ATOM 6269 C C . ASP A 1 850 ? 41.574 19.934 -31.452 1.00 48.62 850 ASP A C 1
ATOM 6271 O O . ASP A 1 850 ? 42.584 20.073 -32.142 1.00 48.62 850 ASP A O 1
ATOM 6275 N N . ALA A 1 851 ? 40.369 19.723 -32.006 1.00 43.44 851 ALA A N 1
ATOM 6276 C CA . ALA A 1 851 ? 40.098 19.581 -33.443 1.00 43.44 851 ALA A CA 1
ATOM 6277 C C . ALA A 1 851 ? 39.373 20.784 -34.100 1.00 43.44 851 ALA A C 1
ATOM 6279 O O . ALA A 1 851 ? 39.062 20.737 -35.288 1.00 43.44 851 ALA A O 1
ATOM 6280 N N . GLY A 1 852 ? 39.102 21.872 -33.363 1.00 50.59 852 GLY A N 1
ATOM 6281 C CA . GLY A 1 852 ? 38.544 23.110 -33.938 1.00 50.59 852 GLY A CA 1
ATOM 6282 C C . GLY A 1 852 ? 37.063 23.069 -34.359 1.00 50.59 852 GLY A C 1
ATOM 6283 O O . GLY A 1 852 ? 36.684 23.732 -35.325 1.00 50.59 852 GLY A O 1
ATOM 6284 N N . CYS A 1 853 ? 36.214 22.317 -33.651 1.00 60.81 853 CYS A N 1
ATOM 6285 C CA . CYS A 1 853 ? 34.792 22.162 -33.979 1.00 60.81 853 CYS A CA 1
ATOM 6286 C C . CYS A 1 853 ? 33.998 23.489 -33.849 1.00 60.81 853 CYS A C 1
ATOM 6288 O O . CYS A 1 853 ? 33.941 24.065 -32.759 1.00 60.81 853 CYS A O 1
ATOM 6290 N N . PRO A 1 854 ? 33.334 23.988 -34.913 1.00 60.34 854 PRO A N 1
ATOM 6291 C CA . PRO A 1 854 ? 32.495 25.182 -34.827 1.00 60.34 854 PRO A CA 1
ATOM 6292 C C . PRO A 1 854 ? 31.164 24.885 -34.120 1.00 60.34 854 PRO A C 1
ATOM 6294 O O . PRO A 1 854 ? 30.574 23.823 -34.311 1.00 60.34 854 PRO A O 1
ATOM 6297 N N . ALA A 1 855 ? 30.645 25.853 -33.357 1.00 68.62 855 ALA A N 1
ATOM 6298 C CA . ALA A 1 855 ? 29.367 25.706 -32.658 1.00 68.62 855 ALA A CA 1
ATOM 6299 C C . ALA A 1 855 ? 28.203 25.488 -33.647 1.00 68.62 855 ALA A C 1
ATOM 6301 O O . ALA A 1 855 ? 27.872 26.389 -34.432 1.00 68.62 855 ALA A O 1
ATOM 6302 N N . GLN A 1 856 ? 27.591 24.303 -33.599 1.00 76.00 856 GLN A N 1
ATOM 6303 C CA . GLN A 1 856 ? 26.555 23.852 -34.531 1.00 76.00 856 GLN A CA 1
ATOM 6304 C C . GLN A 1 856 ? 25.209 24.540 -34.270 1.00 76.00 856 GLN A C 1
ATOM 6306 O O . GLN A 1 856 ? 24.883 24.863 -33.129 1.00 76.00 856 GLN A O 1
ATOM 6311 N N . ASN A 1 857 ? 24.408 24.740 -35.321 1.00 78.25 857 ASN A N 1
ATOM 6312 C CA . ASN A 1 857 ? 22.996 25.126 -35.194 1.00 78.25 857 ASN A CA 1
ATOM 6313 C C . ASN A 1 857 ? 22.115 23.864 -35.097 1.00 78.25 857 ASN A C 1
ATOM 6315 O O . ASN A 1 857 ? 22.513 22.835 -35.643 1.00 78.25 857 ASN A O 1
ATOM 6319 N N . PRO A 1 858 ? 20.917 23.943 -34.488 1.00 82.44 858 PRO A N 1
ATOM 6320 C CA . PRO A 1 858 ? 19.881 22.937 -34.709 1.00 82.44 858 PRO A CA 1
ATOM 6321 C C . PRO A 1 858 ? 19.459 22.881 -36.186 1.00 82.44 858 PRO A C 1
ATOM 6323 O O . PRO A 1 858 ? 19.574 23.868 -36.923 1.00 82.44 858 PRO A O 1
ATOM 6326 N N . LEU A 1 859 ? 18.933 21.728 -36.592 1.00 82.81 859 LEU A N 1
ATOM 6327 C CA . LEU A 1 859 ? 18.249 21.520 -37.866 1.00 82.81 859 LEU A CA 1
ATOM 6328 C C . LEU A 1 859 ? 16.804 22.068 -37.810 1.00 82.81 859 LEU A C 1
ATOM 6330 O O . LEU A 1 859 ? 16.326 22.441 -36.733 1.00 82.81 859 LEU A O 1
ATOM 6334 N N . PRO A 1 860 ? 16.094 22.174 -38.952 1.00 83.75 860 PRO A N 1
ATOM 6335 C CA . PRO A 1 860 ? 14.715 22.656 -38.973 1.00 83.75 860 PRO A CA 1
ATOM 6336 C C . PRO A 1 860 ? 13.792 21.818 -38.077 1.00 83.75 860 PRO A C 1
ATOM 6338 O O . PRO A 1 860 ? 13.751 20.597 -38.196 1.00 83.75 860 PRO A O 1
ATOM 6341 N N . THR A 1 861 ? 13.029 22.481 -37.206 1.00 86.38 861 THR A N 1
ATOM 6342 C CA . THR A 1 861 ? 12.047 21.835 -36.326 1.00 86.38 861 THR A CA 1
ATOM 6343 C C . THR A 1 861 ? 10.975 21.099 -37.132 1.00 86.38 861 THR A C 1
ATOM 6345 O O . THR A 1 861 ? 10.301 21.711 -37.963 1.00 86.38 861 THR A O 1
ATOM 6348 N N . VAL A 1 862 ? 10.756 19.820 -36.829 1.00 89.31 862 VAL A N 1
ATOM 6349 C CA . VAL A 1 862 ? 9.578 19.063 -37.280 1.00 89.31 862 VAL A CA 1
ATOM 6350 C C . VAL A 1 862 ? 8.456 19.244 -36.258 1.00 89.31 862 VAL A C 1
ATOM 6352 O O . VAL A 1 862 ? 8.727 19.315 -35.059 1.00 89.31 862 VAL A O 1
ATOM 6355 N N . THR A 1 863 ? 7.204 19.353 -36.705 1.00 89.31 863 THR A N 1
ATOM 6356 C CA . THR A 1 863 ? 6.043 19.639 -35.843 1.00 89.31 863 THR A CA 1
ATOM 6357 C C . THR A 1 863 ? 4.815 18.802 -36.204 1.00 89.31 863 THR A C 1
ATOM 6359 O O . THR A 1 863 ? 4.692 18.292 -37.321 1.00 89.31 863 THR A O 1
ATOM 6362 N N . GLY A 1 864 ? 3.886 18.672 -35.253 1.00 82.62 864 GLY A N 1
ATOM 6363 C CA . GLY A 1 864 ? 2.693 17.833 -35.403 1.00 82.62 864 GLY A CA 1
ATOM 6364 C C . GLY A 1 864 ? 3.043 16.343 -35.439 1.00 82.62 864 GLY A C 1
ATOM 6365 O O . GLY A 1 864 ? 4.095 15.945 -34.953 1.00 82.62 864 GLY A O 1
ATOM 6366 N N . SER A 1 865 ? 2.196 15.513 -36.053 1.00 77.81 865 SER A N 1
ATOM 6367 C CA . SER A 1 865 ? 2.379 14.049 -36.078 1.00 77.81 865 SER A CA 1
ATOM 6368 C C . SER A 1 865 ? 3.676 13.570 -36.744 1.00 77.81 865 SER A C 1
ATOM 6370 O O . SER A 1 865 ? 4.064 12.430 -36.549 1.00 77.81 865 SER A O 1
ATOM 6372 N N . ALA A 1 866 ? 4.351 14.421 -37.520 1.00 84.88 866 ALA A N 1
ATOM 6373 C CA . ALA A 1 866 ? 5.659 14.121 -38.100 1.00 84.88 866 ALA A CA 1
ATOM 6374 C C . ALA A 1 866 ? 6.824 14.279 -37.097 1.00 84.88 866 ALA A C 1
ATOM 6376 O O . ALA A 1 866 ? 7.943 13.874 -37.392 1.00 84.88 866 ALA A O 1
ATOM 6377 N N . ALA A 1 867 ? 6.600 14.898 -35.932 1.00 85.12 867 ALA A N 1
ATOM 6378 C CA . ALA A 1 867 ? 7.610 15.023 -34.879 1.00 85.12 867 ALA A CA 1
ATOM 6379 C C . ALA A 1 867 ? 7.771 13.732 -34.055 1.00 85.12 867 ALA A C 1
ATOM 6381 O O . ALA A 1 867 ? 8.855 13.486 -33.521 1.00 85.12 867 ALA A O 1
ATOM 6382 N N . ASP A 1 868 ? 6.710 12.925 -34.003 1.00 78.94 868 ASP A N 1
ATOM 6383 C CA . ASP A 1 868 ? 6.628 11.591 -33.391 1.00 78.94 868 ASP A CA 1
ATOM 6384 C C . ASP A 1 868 ? 7.269 10.492 -34.268 1.00 78.94 868 ASP A C 1
ATOM 6386 O O . ASP A 1 868 ? 7.214 9.306 -33.960 1.00 78.94 868 ASP A O 1
ATOM 6390 N N . ASP A 1 869 ? 7.882 10.883 -35.389 1.00 81.75 869 ASP A N 1
ATOM 6391 C CA . ASP A 1 869 ? 8.532 9.964 -36.311 1.00 81.75 869 ASP A CA 1
ATOM 6392 C C . ASP A 1 869 ? 9.794 9.339 -35.684 1.00 81.75 869 ASP A C 1
ATOM 6394 O O . ASP A 1 869 ? 10.730 10.034 -35.273 1.00 81.75 869 ASP A O 1
ATOM 6398 N N . GLU A 1 870 ? 9.807 8.008 -35.634 1.00 76.94 870 GLU A N 1
ATOM 6399 C CA . GLU A 1 870 ? 10.906 7.133 -35.197 1.00 76.94 870 GLU A CA 1
ATOM 6400 C C . GLU A 1 870 ? 11.345 6.168 -36.319 1.00 76.94 870 GLU A C 1
ATOM 6402 O O . GLU A 1 870 ? 12.147 5.262 -36.083 1.00 76.94 870 GLU A O 1
ATOM 6407 N N . THR A 1 871 ? 10.797 6.299 -37.534 1.00 73.38 871 THR A N 1
ATOM 6408 C CA . THR A 1 871 ? 11.020 5.346 -38.631 1.00 73.38 871 THR A CA 1
ATOM 6409 C C . THR A 1 871 ? 12.148 5.839 -39.532 1.00 73.38 871 THR A C 1
ATOM 6411 O O . THR A 1 871 ? 12.007 6.881 -40.163 1.00 73.38 871 THR A O 1
ATOM 6414 N N . PRO A 1 872 ? 13.270 5.109 -39.661 1.00 77.62 872 PRO A N 1
ATOM 6415 C CA . PRO A 1 872 ? 14.282 5.456 -40.645 1.00 77.62 872 PRO A CA 1
ATOM 6416 C C . PRO A 1 872 ? 13.742 5.437 -42.085 1.00 77.62 872 PRO A C 1
ATOM 6418 O O . PRO A 1 872 ? 12.934 4.566 -42.421 1.00 77.62 872 PRO A O 1
ATOM 6421 N N . PRO A 1 873 ? 14.237 6.327 -42.959 1.00 83.56 873 PRO A N 1
ATOM 6422 C CA . PRO A 1 873 ? 14.024 6.202 -44.393 1.00 83.56 873 PRO A CA 1
ATOM 6423 C C . PRO A 1 873 ? 14.750 4.971 -44.957 1.00 83.56 873 PRO A C 1
ATOM 6425 O O . PRO A 1 873 ? 15.784 4.557 -44.439 1.00 83.56 873 PRO A O 1
ATOM 6428 N N . ASP A 1 874 ? 14.207 4.405 -46.033 1.00 81.94 874 ASP A N 1
ATOM 6429 C CA . ASP A 1 874 ? 14.771 3.271 -46.777 1.00 81.94 874 ASP A CA 1
ATOM 6430 C C . ASP A 1 874 ? 15.591 3.793 -47.972 1.00 81.94 874 ASP A C 1
ATOM 6432 O O . ASP A 1 874 ? 15.085 4.623 -48.737 1.00 81.94 874 ASP A O 1
ATOM 6436 N N . THR A 1 875 ? 16.850 3.359 -48.124 1.00 86.00 875 THR A N 1
ATOM 6437 C CA . THR A 1 875 ? 17.783 3.856 -49.160 1.00 86.00 875 THR A CA 1
ATOM 6438 C C . THR A 1 875 ? 17.890 2.904 -50.358 1.00 86.00 875 THR A C 1
ATOM 6440 O O . THR A 1 875 ? 18.506 1.843 -50.262 1.00 86.00 875 THR A O 1
ATOM 6443 N N . ASP A 1 876 ? 17.407 3.331 -51.529 1.00 86.69 876 ASP A N 1
ATOM 6444 C CA . ASP A 1 876 ? 17.557 2.604 -52.801 1.00 86.69 876 ASP A CA 1
ATOM 6445 C C . ASP A 1 876 ? 18.682 3.193 -53.672 1.00 86.69 876 ASP A C 1
ATOM 6447 O O . ASP A 1 876 ? 18.971 4.394 -53.643 1.00 86.69 876 ASP A O 1
ATOM 6451 N N . VAL A 1 877 ? 19.335 2.350 -54.475 1.00 89.94 877 VAL A N 1
ATOM 6452 C CA . VAL A 1 877 ? 20.457 2.751 -55.334 1.00 89.94 877 VAL A CA 1
ATOM 6453 C C . VAL A 1 877 ? 20.599 1.868 -56.574 1.00 89.94 877 VAL A C 1
ATOM 6455 O O . VAL A 1 877 ? 20.857 0.664 -56.506 1.00 89.94 877 VAL A O 1
ATOM 6458 N N . ALA A 1 878 ? 20.546 2.512 -57.738 1.00 91.12 878 ALA A N 1
ATOM 6459 C CA . ALA A 1 878 ? 20.817 1.908 -59.032 1.00 91.12 878 ALA A CA 1
ATOM 6460 C C . ALA A 1 878 ? 22.258 2.202 -59.483 1.00 91.12 878 ALA A C 1
ATOM 6462 O O . ALA A 1 878 ? 22.678 3.356 -59.606 1.00 91.12 878 ALA A O 1
ATOM 6463 N N . LEU A 1 879 ? 23.010 1.138 -59.789 1.00 92.75 879 LEU A N 1
ATOM 6464 C CA . LEU A 1 879 ? 24.366 1.226 -60.337 1.00 92.75 879 LEU A CA 1
ATOM 6465 C C . LEU A 1 879 ? 24.398 0.842 -61.819 1.00 92.75 879 LEU A C 1
ATOM 6467 O O . LEU A 1 879 ? 24.121 -0.302 -62.182 1.00 92.75 879 LEU A O 1
ATOM 6471 N N . GLY A 1 880 ? 24.796 1.787 -62.670 1.00 91.12 880 GLY A N 1
ATOM 6472 C CA . GLY A 1 880 ? 25.148 1.534 -64.070 1.00 91.12 880 GLY A CA 1
ATOM 6473 C C . GLY A 1 880 ? 26.663 1.427 -64.243 1.00 91.12 880 GLY A C 1
ATOM 6474 O O . GLY A 1 880 ? 27.402 2.102 -63.536 1.00 91.12 880 GLY A O 1
ATOM 6475 N N . TYR A 1 881 ? 27.144 0.621 -65.189 1.00 92.50 881 TYR A N 1
ATOM 6476 C CA . TYR A 1 881 ? 28.575 0.499 -65.494 1.00 92.50 881 TYR A CA 1
ATOM 6477 C C . TYR A 1 881 ? 28.817 0.666 -66.995 1.00 92.50 881 TYR A C 1
ATOM 6479 O O . TYR A 1 881 ? 28.191 -0.021 -67.803 1.00 92.50 881 TYR A O 1
ATOM 6487 N N . ASP A 1 882 ? 29.739 1.553 -67.361 1.00 90.44 882 ASP A N 1
ATOM 6488 C CA . ASP A 1 882 ? 30.163 1.800 -68.741 1.00 90.44 882 ASP A CA 1
ATOM 6489 C C . ASP A 1 882 ? 31.649 2.207 -68.810 1.00 90.44 882 ASP A C 1
ATOM 6491 O O . ASP A 1 882 ? 32.347 2.254 -67.793 1.00 90.44 882 ASP A O 1
ATOM 6495 N N . GLU A 1 883 ? 32.166 2.448 -70.017 1.00 87.50 883 GLU A N 1
ATOM 6496 C CA . GLU A 1 883 ? 33.570 2.813 -70.243 1.00 87.50 883 GLU A CA 1
ATOM 6497 C C . GLU A 1 883 ? 33.716 4.252 -70.745 1.00 87.50 883 GLU A C 1
ATOM 6499 O O . GLU A 1 883 ? 32.979 4.718 -71.614 1.00 87.50 883 GLU A O 1
ATOM 6504 N N . TYR A 1 884 ? 34.716 4.953 -70.214 1.00 85.56 884 TYR A N 1
ATOM 6505 C CA . TYR A 1 884 ? 35.086 6.312 -70.586 1.00 85.56 884 TYR A CA 1
ATOM 6506 C C . TYR A 1 884 ? 36.613 6.432 -70.597 1.00 85.56 884 TYR A C 1
ATOM 6508 O O . TYR A 1 884 ? 37.271 6.091 -69.617 1.00 85.56 884 TYR A O 1
ATOM 6516 N N . ASP A 1 885 ? 37.179 6.897 -71.714 1.00 85.88 885 ASP A N 1
ATOM 6517 C CA . ASP A 1 885 ? 38.633 7.031 -71.920 1.00 85.88 885 ASP A CA 1
ATOM 6518 C C . ASP A 1 885 ? 39.431 5.745 -71.586 1.00 85.88 885 ASP A C 1
ATOM 6520 O O . ASP A 1 885 ? 40.414 5.748 -70.845 1.00 85.88 885 ASP A O 1
ATOM 6524 N N . GLY A 1 886 ? 38.941 4.596 -72.076 1.00 82.62 886 GLY A N 1
ATOM 6525 C CA . GLY A 1 886 ? 39.564 3.278 -71.871 1.00 82.62 886 GLY A CA 1
ATOM 6526 C C . GLY A 1 886 ? 39.527 2.754 -70.428 1.00 82.62 886 GLY A C 1
ATOM 6527 O O . GLY A 1 886 ? 40.227 1.794 -70.106 1.00 82.62 886 GLY A O 1
ATOM 6528 N N . ARG A 1 887 ? 38.743 3.385 -69.547 1.00 84.69 887 ARG A N 1
ATOM 6529 C CA . ARG A 1 887 ? 38.583 3.033 -68.130 1.00 84.69 887 ARG A CA 1
ATOM 6530 C C . ARG A 1 887 ? 37.114 2.760 -67.831 1.00 84.69 887 ARG A C 1
ATOM 6532 O O . ARG A 1 887 ? 36.242 3.456 -68.345 1.00 84.69 887 ARG A O 1
ATOM 6539 N N . LYS A 1 888 ? 36.829 1.816 -66.935 1.00 87.06 888 LYS A N 1
ATOM 6540 C CA . LYS A 1 888 ? 35.472 1.668 -66.398 1.00 87.06 888 LYS A CA 1
ATOM 6541 C C . LYS A 1 888 ? 35.103 2.837 -65.490 1.00 87.06 888 LYS A C 1
ATOM 6543 O O . LYS A 1 888 ? 35.934 3.333 -64.722 1.00 87.06 888 LYS A O 1
ATOM 6548 N N . ARG A 1 889 ? 33.827 3.202 -65.525 1.00 90.75 889 ARG A N 1
ATOM 6549 C CA . ARG A 1 889 ? 33.174 4.102 -64.575 1.00 90.75 889 ARG A CA 1
ATOM 6550 C C . ARG A 1 889 ? 31.870 3.482 -64.077 1.00 90.75 889 ARG A C 1
ATOM 6552 O O . ARG A 1 889 ? 31.323 2.577 -64.705 1.00 90.75 889 ARG A O 1
ATOM 6559 N N . VAL A 1 890 ? 31.389 3.974 -62.942 1.00 93.44 890 VAL A N 1
ATOM 6560 C CA . VAL A 1 890 ? 30.075 3.632 -62.389 1.00 93.44 890 VAL A CA 1
ATOM 6561 C C . VAL A 1 890 ? 29.197 4.879 -62.397 1.00 93.44 890 VAL A C 1
ATOM 6563 O O . VAL A 1 890 ? 29.634 5.941 -61.955 1.00 93.44 890 VAL A O 1
ATOM 6566 N N . HIS A 1 891 ? 27.979 4.758 -62.916 1.00 94.31 891 HIS A N 1
ATOM 6567 C CA . HIS A 1 891 ? 26.898 5.712 -62.703 1.00 94.31 891 HIS A CA 1
ATOM 6568 C C . HIS A 1 891 ? 26.193 5.361 -61.395 1.00 94.31 891 HIS A C 1
ATOM 6570 O O . HIS A 1 891 ? 25.769 4.216 -61.226 1.00 94.31 891 HIS A O 1
ATOM 6576 N N . ILE A 1 892 ? 26.073 6.330 -60.493 1.00 93.81 892 ILE A N 1
ATOM 6577 C CA . ILE A 1 892 ? 25.456 6.173 -59.178 1.00 93.81 892 ILE A CA 1
ATOM 6578 C C . ILE A 1 892 ? 24.202 7.043 -59.142 1.00 93.81 892 ILE A C 1
ATOM 6580 O O . ILE A 1 892 ? 24.285 8.275 -59.105 1.00 93.81 892 ILE A O 1
ATOM 6584 N N . ASP A 1 893 ? 23.048 6.385 -59.151 1.00 94.25 893 ASP A N 1
ATOM 6585 C CA . ASP A 1 893 ? 21.736 6.991 -58.945 1.00 94.25 893 ASP A CA 1
ATOM 6586 C C . ASP A 1 893 ? 21.180 6.473 -57.614 1.00 94.25 893 ASP A C 1
ATOM 6588 O O . ASP A 1 893 ? 21.103 5.261 -57.420 1.00 94.25 893 ASP A O 1
ATOM 6592 N N . ALA A 1 894 ? 20.885 7.365 -56.671 1.00 92.44 894 ALA A N 1
ATOM 6593 C CA . ALA A 1 894 ? 20.484 7.011 -55.314 1.00 92.44 894 ALA A CA 1
ATOM 6594 C C . ALA A 1 894 ? 19.239 7.800 -54.912 1.00 92.44 894 ALA A C 1
ATOM 6596 O O . ALA A 1 894 ? 19.125 9.000 -55.168 1.00 92.44 894 ALA A O 1
ATOM 6597 N N . SER A 1 895 ? 18.310 7.125 -54.249 1.00 91.25 895 SER A N 1
ATOM 6598 C CA . SER A 1 895 ? 17.081 7.719 -53.741 1.00 91.25 895 SER A CA 1
ATOM 6599 C C . SER A 1 895 ? 16.770 7.172 -52.353 1.00 91.25 895 SER A C 1
ATOM 6601 O O . SER A 1 895 ? 17.413 6.241 -51.876 1.00 91.25 895 SER A O 1
ATOM 6603 N N . ALA A 1 896 ? 15.807 7.781 -51.674 1.00 90.31 896 ALA A N 1
ATOM 6604 C CA . ALA A 1 896 ? 15.305 7.246 -50.425 1.00 90.31 896 ALA A CA 1
ATOM 6605 C C . ALA A 1 896 ? 13.815 7.540 -50.296 1.00 90.31 896 ALA A C 1
ATOM 6607 O O . ALA A 1 896 ? 13.320 8.543 -50.824 1.00 90.31 896 ALA A O 1
ATOM 6608 N N . THR A 1 897 ? 13.112 6.683 -49.567 1.00 90.44 897 THR A N 1
ATOM 6609 C CA . THR A 1 897 ? 11.704 6.877 -49.220 1.00 90.44 897 THR A CA 1
ATOM 6610 C C . THR A 1 897 ? 11.524 6.760 -47.722 1.00 90.44 897 THR A C 1
ATOM 6612 O O . THR A 1 897 ? 11.900 5.759 -47.125 1.00 90.44 897 THR A O 1
ATOM 6615 N N . ASP A 1 898 ? 10.915 7.778 -47.129 1.00 88.62 898 ASP A N 1
ATOM 6616 C CA . ASP A 1 898 ? 10.450 7.723 -45.750 1.00 88.62 898 ASP A CA 1
ATOM 6617 C C . ASP A 1 898 ? 8.987 7.248 -45.705 1.00 88.62 898 ASP A C 1
ATOM 6619 O O . ASP A 1 898 ? 8.161 7.680 -46.516 1.00 88.62 898 ASP A O 1
ATOM 6623 N N . ALA A 1 899 ? 8.691 6.365 -44.751 1.00 82.94 899 ALA A N 1
ATOM 6624 C CA . ALA A 1 899 ? 7.360 5.845 -44.455 1.00 82.94 899 ALA A CA 1
ATOM 6625 C C . ALA A 1 899 ? 6.806 6.310 -43.091 1.00 82.94 899 ALA A C 1
ATOM 6627 O O . ALA A 1 899 ? 5.620 6.095 -42.833 1.00 82.94 899 ALA A O 1
ATOM 6628 N N . GLY A 1 900 ? 7.627 6.932 -42.237 1.00 73.19 900 GLY A N 1
ATOM 6629 C CA . GLY A 1 900 ? 7.241 7.465 -40.930 1.00 73.19 900 GLY A CA 1
ATOM 6630 C C . GLY A 1 900 ? 6.488 8.793 -41.014 1.00 73.19 900 GLY A C 1
ATOM 6631 O O . GLY A 1 900 ? 5.463 8.971 -40.355 1.00 73.19 900 GLY A O 1
ATOM 6632 N N . GLY A 1 901 ? 6.907 9.684 -41.916 1.00 82.94 901 GLY A N 1
ATOM 6633 C CA . GLY A 1 901 ? 6.143 10.860 -42.336 1.00 82.94 901 GLY A CA 1
ATOM 6634 C C . GLY A 1 901 ? 6.841 12.207 -42.147 1.00 82.94 901 GLY A C 1
ATOM 6635 O O . GLY A 1 901 ? 6.323 13.217 -42.634 1.00 82.94 901 GLY A O 1
ATOM 6636 N N . SER A 1 902 ? 8.012 12.267 -41.505 1.00 86.94 902 SER A N 1
ATOM 6637 C CA . SER A 1 902 ? 8.843 13.482 -41.488 1.00 86.94 902 SER A CA 1
ATOM 6638 C C . SER A 1 902 ? 9.434 13.800 -42.871 1.00 86.94 902 SER A C 1
ATOM 6640 O O . SER A 1 902 ? 9.685 14.965 -43.212 1.00 86.94 902 SER A O 1
ATOM 6642 N N . GLY A 1 903 ? 9.567 12.779 -43.718 1.00 88.38 903 GLY A N 1
ATOM 6643 C CA . GLY A 1 903 ? 10.109 12.784 -45.069 1.00 88.38 903 GLY A CA 1
ATOM 6644 C C . GLY A 1 903 ? 11.636 12.837 -45.074 1.00 88.38 903 GLY A C 1
ATOM 6645 O O . GLY A 1 903 ? 12.227 13.530 -44.250 1.00 88.38 903 GLY A O 1
ATOM 6646 N N . VAL A 1 904 ? 12.277 12.244 -46.086 1.00 87.88 904 VAL A N 1
ATOM 6647 C CA . VAL A 1 904 ? 13.743 12.293 -46.274 1.00 87.88 904 VAL A CA 1
ATOM 6648 C C . VAL A 1 904 ? 14.293 13.718 -46.105 1.00 87.88 904 VAL A C 1
ATOM 6650 O O . VAL A 1 904 ? 13.760 14.677 -46.677 1.00 87.88 904 VAL A O 1
ATOM 6653 N N . GLY A 1 905 ? 15.341 13.853 -45.292 1.00 85.69 905 GLY A N 1
ATOM 6654 C CA . GLY A 1 905 ? 16.107 15.079 -45.093 1.00 85.69 905 GLY A CA 1
ATOM 6655 C C . GLY A 1 905 ? 17.342 15.115 -45.989 1.00 85.69 905 GLY A C 1
ATOM 6656 O O . GLY A 1 905 ? 17.574 16.115 -46.669 1.00 85.69 905 GLY A O 1
ATOM 6657 N N . ARG A 1 906 ? 18.111 14.017 -46.037 1.00 87.94 906 ARG A N 1
ATOM 6658 C CA . ARG A 1 906 ? 19.257 13.845 -46.947 1.00 87.94 906 ARG A CA 1
ATOM 6659 C C . ARG A 1 906 ? 19.650 12.381 -47.167 1.00 87.94 906 ARG A C 1
ATOM 6661 O O . ARG A 1 906 ? 19.229 11.489 -46.437 1.00 87.94 906 ARG A O 1
ATOM 6668 N N . ILE A 1 907 ? 20.541 12.170 -48.132 1.00 87.44 907 ILE A N 1
ATOM 6669 C CA . ILE A 1 907 ? 21.310 10.935 -48.315 1.00 87.44 907 ILE A CA 1
ATOM 6670 C C . ILE A 1 907 ? 22.797 11.298 -48.201 1.00 87.44 907 ILE A C 1
ATOM 6672 O O . ILE A 1 907 ? 23.239 12.291 -48.780 1.00 87.44 907 ILE A O 1
ATOM 6676 N N . GLU A 1 908 ? 23.567 10.518 -47.450 1.00 85.38 908 GLU A N 1
ATOM 6677 C CA . GLU A 1 908 ? 25.021 10.636 -47.309 1.00 85.38 908 GLU A CA 1
ATOM 6678 C C . GLU A 1 908 ? 25.716 9.485 -48.037 1.00 85.38 908 GLU A C 1
ATOM 6680 O O . GLU A 1 908 ? 25.284 8.335 -47.939 1.00 85.38 908 GLU A O 1
ATOM 6685 N N . TRP A 1 909 ? 26.814 9.779 -48.735 1.00 88.12 909 TRP A N 1
ATOM 6686 C CA . TRP A 1 909 ? 27.590 8.788 -49.475 1.00 88.12 909 TRP A CA 1
ATOM 6687 C C . TRP A 1 909 ? 29.102 8.963 -49.307 1.00 88.12 909 TRP A C 1
ATOM 6689 O O . TRP A 1 909 ? 29.589 10.072 -49.092 1.00 88.12 909 TRP A O 1
ATOM 6699 N N . ALA A 1 910 ? 29.845 7.869 -49.459 1.00 86.50 910 ALA A N 1
ATOM 6700 C CA . ALA A 1 910 ? 31.292 7.858 -49.680 1.00 86.50 910 ALA A CA 1
ATOM 6701 C C . ALA A 1 910 ? 31.668 6.697 -50.607 1.00 86.50 910 ALA A C 1
ATOM 6703 O O . ALA A 1 910 ? 30.940 5.709 -50.696 1.00 86.50 910 ALA A O 1
ATOM 6704 N N . ILE A 1 911 ? 32.822 6.777 -51.267 1.00 86.94 911 ILE A N 1
ATOM 6705 C CA . ILE A 1 911 ? 33.417 5.636 -51.975 1.00 86.94 911 ILE A CA 1
ATOM 6706 C C . ILE A 1 911 ? 34.755 5.331 -51.313 1.00 86.94 911 ILE A C 1
ATOM 6708 O O . ILE A 1 911 ? 35.624 6.194 -51.242 1.00 86.94 911 ILE A O 1
ATOM 6712 N N . VAL A 1 912 ? 34.871 4.117 -50.783 1.00 83.38 912 VAL A N 1
ATOM 6713 C CA . VAL A 1 912 ? 35.881 3.730 -49.792 1.00 83.38 912 VAL A CA 1
ATOM 6714 C C . VAL A 1 912 ? 36.792 2.654 -50.371 1.00 83.38 912 VAL A C 1
ATOM 6716 O O . VAL A 1 912 ? 36.302 1.671 -50.937 1.00 83.38 912 VAL A O 1
ATOM 6719 N N . SER A 1 913 ? 38.107 2.842 -50.251 1.00 82.69 913 SER A N 1
ATOM 6720 C CA . SER A 1 913 ? 39.104 1.844 -50.642 1.00 82.69 913 SER A CA 1
ATOM 6721 C C . SER A 1 913 ? 39.155 0.668 -49.658 1.00 82.69 913 SER A C 1
ATOM 6723 O O . SER A 1 913 ? 38.743 0.767 -48.506 1.00 82.69 913 SER A O 1
ATOM 6725 N N . SER A 1 914 ? 39.723 -0.457 -50.094 1.00 80.38 914 SER A N 1
ATOM 6726 C CA . SER A 1 914 ? 40.186 -1.535 -49.209 1.00 80.38 914 SER A CA 1
ATOM 6727 C C . SER A 1 914 ? 41.577 -1.274 -48.610 1.00 80.38 914 SER A C 1
ATOM 6729 O O . SER A 1 914 ? 42.167 -2.178 -48.023 1.00 80.38 914 SER A O 1
ATOM 6731 N N . ASP A 1 915 ? 42.143 -0.093 -48.851 1.00 76.56 915 ASP A N 1
ATOM 6732 C CA . ASP A 1 915 ? 43.405 0.367 -48.276 1.00 76.56 915 ASP A CA 1
ATOM 6733 C C . ASP A 1 915 ? 43.151 0.905 -46.852 1.00 76.56 915 ASP A C 1
ATOM 6735 O O . ASP A 1 915 ? 42.354 1.832 -46.706 1.00 76.56 915 ASP A O 1
ATOM 6739 N N . PRO A 1 916 ? 43.762 0.334 -45.794 1.00 63.06 916 PRO A N 1
ATOM 6740 C CA . PRO A 1 916 ? 43.504 0.748 -44.414 1.00 63.06 916 PRO A CA 1
ATOM 6741 C C . PRO A 1 916 ? 44.044 2.145 -44.068 1.00 63.06 916 PRO A C 1
ATOM 6743 O O . PRO A 1 916 ? 43.650 2.679 -43.033 1.00 63.06 916 PRO A O 1
ATOM 6746 N N . ASP A 1 917 ? 44.917 2.725 -44.900 1.00 64.31 917 ASP A N 1
ATOM 6747 C CA . ASP A 1 917 ? 45.421 4.092 -44.722 1.00 64.31 917 ASP A CA 1
ATOM 6748 C C . ASP A 1 917 ? 44.534 5.148 -45.435 1.00 64.31 917 ASP A C 1
ATOM 6750 O O . ASP A 1 917 ? 44.722 6.352 -45.239 1.00 64.31 917 ASP A O 1
ATOM 6754 N N . ASP A 1 918 ? 43.540 4.732 -46.237 1.00 66.19 918 ASP A N 1
ATOM 6755 C CA . ASP A 1 918 ? 42.585 5.633 -46.901 1.00 66.19 918 ASP A CA 1
ATOM 6756 C C . ASP A 1 918 ? 41.452 6.049 -45.947 1.00 66.19 918 ASP A C 1
ATOM 6758 O O . ASP A 1 918 ? 40.705 5.222 -45.423 1.00 66.19 918 ASP A O 1
ATOM 6762 N N . THR A 1 919 ? 41.304 7.356 -45.716 1.00 61.25 919 THR A N 1
ATOM 6763 C CA . THR A 1 919 ? 40.290 7.902 -44.799 1.00 61.25 919 THR A CA 1
ATOM 6764 C C . THR A 1 919 ? 39.061 8.365 -45.590 1.00 61.25 919 THR A C 1
ATOM 6766 O O . THR A 1 919 ? 39.131 9.401 -46.259 1.00 61.25 919 THR A O 1
ATOM 6769 N N . PRO A 1 920 ? 37.917 7.655 -45.517 1.00 65.88 920 PRO A N 1
ATOM 6770 C CA . PRO A 1 920 ? 36.772 7.931 -46.377 1.00 65.88 920 PRO A CA 1
ATOM 6771 C C . PRO A 1 920 ? 36.131 9.287 -46.077 1.00 65.88 920 PRO A C 1
ATOM 6773 O O . PRO A 1 920 ? 35.718 9.563 -44.949 1.00 65.88 920 PRO A O 1
ATOM 6776 N N . GLN A 1 921 ? 35.991 10.115 -47.113 1.00 72.56 921 GLN A N 1
ATOM 6777 C CA . GLN A 1 921 ? 35.271 11.384 -47.027 1.00 72.56 921 GLN A CA 1
ATOM 6778 C C . GLN A 1 921 ? 33.811 11.202 -47.443 1.00 72.56 921 GLN A C 1
ATOM 6780 O O . GLN A 1 921 ? 33.515 10.814 -48.573 1.00 72.56 921 GLN A O 1
ATOM 6785 N N . TYR A 1 922 ? 32.908 11.502 -46.512 1.00 73.25 922 TYR A N 1
ATOM 6786 C CA . TYR A 1 922 ? 31.465 11.446 -46.723 1.00 73.25 922 TYR A CA 1
ATOM 6787 C C . TYR A 1 922 ? 30.945 12.781 -47.267 1.00 73.25 922 TYR A C 1
ATOM 6789 O O . TYR A 1 922 ? 31.453 13.852 -46.935 1.00 73.25 922 TYR A O 1
ATOM 6797 N N . SER A 1 923 ? 29.942 12.721 -48.136 1.00 79.88 923 SER A N 1
ATOM 6798 C CA . SER A 1 923 ? 29.327 13.872 -48.798 1.00 79.88 923 SER A CA 1
ATOM 6799 C C . SER A 1 923 ? 27.819 13.690 -48.913 1.00 79.88 923 SER A C 1
ATOM 6801 O O . SER A 1 923 ? 27.322 12.571 -49.015 1.00 79.88 923 SER A O 1
ATOM 6803 N N . THR A 1 924 ? 27.073 14.792 -48.942 1.00 85.25 924 THR A N 1
ATOM 6804 C CA . THR A 1 924 ? 25.638 14.748 -49.240 1.00 85.25 924 THR A CA 1
ATOM 6805 C C . THR A 1 924 ? 25.426 14.411 -50.716 1.00 85.25 924 THR A C 1
ATOM 6807 O O . THR A 1 924 ? 26.043 15.015 -51.597 1.00 85.25 924 THR A O 1
ATOM 6810 N N . TYR A 1 925 ? 24.553 13.451 -51.002 1.00 89.31 925 TYR A N 1
ATOM 6811 C CA . TYR A 1 925 ? 24.102 13.153 -52.356 1.00 89.31 925 TYR A CA 1
ATOM 6812 C C . TYR A 1 925 ? 23.095 14.219 -52.808 1.00 89.31 925 TYR A C 1
ATOM 6814 O O . TYR A 1 925 ? 22.205 14.595 -52.047 1.00 89.31 925 TYR A O 1
ATOM 6822 N N . GLY A 1 926 ? 23.240 14.715 -54.039 1.00 87.31 926 GLY A N 1
ATOM 6823 C CA . GLY A 1 926 ? 22.373 15.768 -54.585 1.00 87.31 926 GLY A CA 1
ATOM 6824 C C . GLY A 1 926 ? 21.734 15.430 -55.930 1.00 87.31 926 GLY A C 1
ATOM 6825 O O . GLY A 1 926 ? 20.568 15.748 -56.141 1.00 87.31 926 GLY A O 1
ATOM 6826 N N . LEU A 1 927 ? 22.491 14.807 -56.836 1.00 90.50 927 LEU A N 1
ATOM 6827 C CA . LEU A 1 927 ? 22.061 14.379 -58.170 1.00 90.50 927 LEU A CA 1
ATOM 6828 C C . LEU A 1 927 ? 22.890 13.155 -58.612 1.00 90.50 927 LEU A C 1
ATOM 6830 O O . LEU A 1 927 ? 23.998 12.974 -58.093 1.00 90.50 927 LEU A O 1
ATOM 6834 N N . PRO A 1 928 ? 22.417 12.366 -59.597 1.00 93.44 928 PRO A N 1
ATOM 6835 C CA . PRO A 1 928 ? 23.172 11.244 -60.146 1.00 93.44 928 PRO A CA 1
ATOM 6836 C C . PRO A 1 928 ? 24.520 11.671 -60.725 1.00 93.44 928 PRO A C 1
ATOM 6838 O O . PRO A 1 928 ? 24.639 12.717 -61.371 1.00 93.44 928 PRO A O 1
ATOM 6841 N N . PHE A 1 929 ? 25.549 10.859 -60.488 1.00 93.50 929 PHE A N 1
ATOM 6842 C CA . PHE A 1 929 ? 26.924 11.183 -60.864 1.00 93.50 929 PHE A CA 1
ATOM 6843 C C . PHE A 1 929 ? 27.693 9.961 -61.367 1.00 93.50 929 PHE A C 1
ATOM 6845 O O . PHE A 1 929 ? 27.314 8.815 -61.136 1.00 93.50 929 PHE A O 1
ATOM 6852 N N . TYR A 1 930 ? 28.802 10.218 -62.061 1.00 92.12 930 TYR A N 1
ATOM 6853 C CA . TYR A 1 930 ? 29.732 9.183 -62.503 1.00 92.12 930 TYR A CA 1
ATOM 6854 C C . TYR A 1 930 ? 30.992 9.202 -61.641 1.00 92.12 930 TYR A C 1
ATOM 6856 O O . TYR A 1 930 ? 31.609 10.255 -61.477 1.00 92.12 930 TYR A O 1
ATOM 6864 N N . TRP A 1 931 ? 31.421 8.036 -61.159 1.00 91.94 931 TRP A N 1
ATOM 6865 C CA . TRP A 1 931 ? 32.700 7.862 -60.471 1.00 91.94 931 TRP A CA 1
ATOM 6866 C C . TRP A 1 931 ? 33.636 6.927 -61.238 1.00 91.94 931 TRP A C 1
ATOM 6868 O O . TRP A 1 931 ? 33.203 5.994 -61.914 1.00 91.94 931 TRP A O 1
ATOM 6878 N N . MET A 1 932 ? 34.940 7.168 -61.117 1.00 88.69 932 MET A N 1
ATOM 6879 C CA . MET A 1 932 ? 35.991 6.327 -61.682 1.00 88.69 932 MET A CA 1
ATOM 6880 C C . MET A 1 932 ? 37.096 6.094 -60.661 1.00 88.69 932 MET A C 1
ATOM 6882 O O . MET A 1 932 ? 37.531 7.027 -59.988 1.00 88.69 932 MET A O 1
ATOM 6886 N N . LYS A 1 933 ? 37.646 4.879 -60.668 1.00 84.62 933 LYS A N 1
ATOM 6887 C CA . LYS A 1 933 ? 38.807 4.507 -59.859 1.00 84.62 933 LYS A CA 1
ATOM 6888 C C . LYS A 1 933 ? 40.017 5.439 -60.116 1.00 84.62 933 LYS A C 1
ATOM 6890 O O . LYS A 1 933 ? 40.349 5.688 -61.287 1.00 84.62 933 LYS A O 1
ATOM 6895 N N . PRO A 1 934 ? 40.705 5.947 -59.072 1.00 83.38 934 PRO A N 1
ATOM 6896 C CA . PRO A 1 934 ? 41.903 6.773 -59.230 1.00 83.38 934 PRO A CA 1
ATOM 6897 C C . PRO A 1 934 ? 43.026 6.045 -59.980 1.00 83.38 934 PRO A C 1
ATOM 6899 O O . PRO A 1 934 ? 43.308 4.871 -59.725 1.00 83.38 934 PRO A O 1
ATOM 6902 N N . THR A 1 935 ? 43.684 6.736 -60.912 1.00 79.06 935 THR A N 1
ATOM 6903 C CA . THR A 1 935 ? 44.770 6.165 -61.726 1.00 79.06 935 THR A CA 1
ATOM 6904 C C . THR A 1 935 ? 45.938 5.714 -60.848 1.00 79.06 935 THR A C 1
ATOM 6906 O O . THR A 1 935 ? 46.465 6.501 -60.070 1.00 79.06 935 THR A O 1
ATOM 6909 N N . GLY A 1 936 ? 46.354 4.453 -60.990 1.00 74.50 936 GLY A N 1
ATOM 6910 C CA . GLY A 1 936 ? 47.447 3.860 -60.210 1.00 74.50 936 GLY A CA 1
ATOM 6911 C C . GLY A 1 936 ? 47.035 3.228 -58.874 1.00 74.50 936 GLY A C 1
ATOM 6912 O O . GLY A 1 936 ? 47.869 2.575 -58.255 1.00 74.50 936 GLY A O 1
ATOM 6913 N N . SER A 1 937 ? 45.773 3.355 -58.444 1.00 74.50 937 SER A N 1
ATOM 6914 C CA . SER A 1 937 ? 45.296 2.714 -57.209 1.00 74.50 937 SER A CA 1
ATOM 6915 C C . SER A 1 937 ? 45.123 1.194 -57.350 1.00 74.50 937 SER A C 1
ATOM 6917 O O . SER A 1 937 ? 44.584 0.681 -58.337 1.00 74.50 937 SER A O 1
ATOM 6919 N N . THR A 1 938 ? 45.546 0.454 -56.329 1.00 67.19 938 THR A N 1
ATOM 6920 C CA . THR A 1 938 ? 45.253 -0.974 -56.132 1.00 67.19 938 THR A CA 1
ATOM 6921 C C . THR A 1 938 ? 44.050 -1.142 -55.189 1.00 67.19 938 THR A C 1
ATOM 6923 O O . THR A 1 938 ? 43.427 -0.159 -54.802 1.00 67.19 938 THR A O 1
ATOM 6926 N N . GLY A 1 939 ? 43.637 -2.381 -54.900 1.00 75.25 939 GLY A N 1
ATOM 6927 C CA . GLY A 1 939 ? 42.499 -2.652 -54.009 1.00 75.25 939 GLY A CA 1
ATOM 6928 C C . GLY A 1 939 ? 41.107 -2.580 -54.657 1.00 75.25 939 GLY A C 1
ATOM 6929 O O . GLY A 1 939 ? 40.945 -2.184 -55.822 1.00 75.25 939 GLY A O 1
ATOM 6930 N N . THR A 1 940 ? 40.115 -3.021 -53.883 1.00 84.69 940 THR A N 1
ATOM 6931 C CA . THR A 1 940 ? 38.676 -3.008 -54.199 1.00 84.69 940 THR A CA 1
ATOM 6932 C C . THR A 1 940 ? 38.015 -1.765 -53.618 1.00 84.69 940 THR A C 1
ATOM 6934 O O . THR A 1 940 ? 38.430 -1.295 -52.564 1.00 84.69 940 THR A O 1
ATOM 6937 N N . TRP A 1 941 ? 36.961 -1.270 -54.263 1.00 87.56 941 TRP A N 1
ATOM 6938 C CA . TRP A 1 941 ? 36.256 -0.057 -53.844 1.00 87.56 941 TRP A CA 1
ATOM 6939 C C . TRP A 1 941 ? 34.804 -0.366 -53.494 1.00 87.56 941 TRP A C 1
ATOM 6941 O O . TRP A 1 941 ? 34.176 -1.193 -54.155 1.00 87.56 941 TRP A O 1
ATOM 6951 N N . THR A 1 942 ? 34.272 0.304 -52.475 1.00 89.25 942 THR A N 1
ATOM 6952 C CA . THR A 1 942 ? 32.911 0.085 -51.969 1.00 89.25 942 THR A CA 1
ATOM 6953 C C . THR A 1 942 ? 32.183 1.418 -51.869 1.00 89.25 942 THR A C 1
ATOM 6955 O O . THR A 1 942 ? 32.679 2.344 -51.233 1.00 89.25 942 THR A O 1
ATOM 6958 N N . LEU A 1 943 ? 31.006 1.527 -52.483 1.00 89.62 943 LEU A N 1
ATOM 6959 C CA . LEU A 1 943 ? 30.086 2.636 -52.243 1.00 89.62 943 LEU A CA 1
ATOM 6960 C C . LEU A 1 943 ? 29.395 2.408 -50.897 1.00 89.62 943 LEU A C 1
ATOM 6962 O O . LEU A 1 943 ? 28.807 1.352 -50.678 1.00 89.62 943 LEU A O 1
ATOM 6966 N N . HIS A 1 944 ? 29.483 3.386 -50.006 1.00 84.69 944 HIS A N 1
ATOM 6967 C CA . HIS A 1 944 ? 28.729 3.461 -48.760 1.00 84.69 944 HIS A CA 1
ATOM 6968 C C . HIS A 1 944 ? 27.617 4.499 -48.940 1.00 84.69 944 HIS A C 1
ATOM 6970 O O . HIS A 1 944 ? 27.909 5.617 -49.358 1.00 84.69 944 HIS A O 1
ATOM 6976 N N . LEU A 1 945 ? 26.372 4.148 -48.612 1.00 85.31 945 LEU A N 1
ATOM 6977 C CA . LEU A 1 945 ? 25.193 5.026 -48.674 1.00 85.31 945 LEU A CA 1
ATOM 6978 C C . LEU A 1 945 ? 24.346 4.900 -47.402 1.00 85.31 945 LEU A C 1
ATOM 6980 O O . LEU A 1 945 ? 24.165 3.792 -46.915 1.00 85.31 945 LEU A O 1
ATOM 6984 N N . ARG A 1 946 ? 23.818 6.002 -46.863 1.00 82.50 946 ARG A N 1
ATOM 6985 C CA . ARG A 1 946 ? 22.745 5.983 -45.847 1.00 82.50 946 ARG A CA 1
ATOM 6986 C C . ARG A 1 946 ? 21.816 7.172 -46.036 1.00 82.50 946 ARG A C 1
ATOM 6988 O O . ARG A 1 946 ? 22.282 8.244 -46.424 1.00 82.50 946 ARG A O 1
ATOM 6995 N N . SER A 1 947 ? 20.538 7.021 -45.718 1.00 83.88 947 SER A N 1
ATOM 6996 C CA . SER A 1 947 ? 19.590 8.134 -45.676 1.00 83.88 947 SER A CA 1
ATOM 6997 C C . SER A 1 947 ? 19.262 8.560 -44.243 1.00 83.88 947 SER A C 1
ATOM 6999 O O . SER A 1 947 ? 19.470 7.821 -43.277 1.00 83.88 947 SER A O 1
ATOM 7001 N N . ILE A 1 948 ? 18.843 9.818 -44.109 1.00 82.31 948 ILE A N 1
ATOM 7002 C CA . ILE A 1 948 ? 18.461 10.472 -42.854 1.00 82.31 948 ILE A CA 1
ATOM 7003 C C . ILE A 1 948 ? 17.197 11.286 -43.140 1.00 82.31 948 ILE A C 1
ATOM 7005 O O . ILE A 1 948 ? 17.130 11.983 -44.160 1.00 82.31 948 ILE A O 1
ATOM 7009 N N . ASP A 1 949 ? 16.182 11.185 -42.286 1.00 86.06 949 ASP A N 1
ATOM 7010 C CA . ASP A 1 949 ? 14.917 11.915 -42.441 1.00 86.06 949 ASP A CA 1
ATOM 7011 C C . ASP A 1 949 ? 15.008 13.369 -41.921 1.00 86.06 949 ASP A C 1
ATOM 7013 O O . ASP A 1 949 ? 16.100 13.936 -41.816 1.00 86.06 949 ASP A O 1
ATOM 7017 N N . LYS A 1 950 ? 13.866 14.016 -41.646 1.00 87.56 950 LYS A N 1
ATOM 7018 C CA . LYS A 1 950 ? 13.841 15.346 -41.009 1.00 87.56 950 LYS A CA 1
ATOM 7019 C C . LYS A 1 950 ? 13.710 15.301 -39.485 1.00 87.56 950 LYS A C 1
ATOM 7021 O O . LYS A 1 950 ? 14.043 16.299 -38.854 1.00 87.56 950 LYS A O 1
ATOM 7026 N N . ALA A 1 951 ? 13.249 14.199 -38.892 1.00 80.94 951 ALA A N 1
ATOM 7027 C CA . ALA A 1 951 ? 13.170 14.007 -37.439 1.00 80.94 951 ALA A CA 1
ATOM 7028 C C . ALA A 1 951 ? 14.522 13.604 -36.802 1.00 80.94 951 ALA A C 1
ATOM 7030 O O . ALA A 1 951 ? 14.684 13.678 -35.580 1.00 80.94 951 ALA A O 1
ATOM 7031 N N . GLY A 1 952 ? 15.505 13.234 -37.626 1.00 76.38 952 GLY A N 1
ATOM 7032 C CA . GLY A 1 952 ? 16.842 12.791 -37.238 1.00 76.38 952 GLY A CA 1
ATOM 7033 C C . GLY A 1 952 ? 17.020 11.269 -37.210 1.00 76.38 952 GLY A C 1
ATOM 7034 O O . GLY A 1 952 ? 18.054 10.810 -36.723 1.00 76.38 952 GLY A O 1
ATOM 7035 N N . ASN A 1 953 ? 16.058 10.485 -37.710 1.00 75.19 953 ASN A N 1
ATOM 7036 C CA . ASN A 1 953 ? 16.187 9.031 -37.803 1.00 75.19 953 ASN A CA 1
ATOM 7037 C C . ASN A 1 953 ? 17.090 8.657 -38.988 1.00 75.19 953 ASN A C 1
ATOM 7039 O O . ASN A 1 953 ? 17.120 9.337 -40.016 1.00 75.19 953 ASN A O 1
ATOM 7043 N N . ILE A 1 954 ? 17.862 7.581 -38.827 1.00 74.12 954 ILE A N 1
ATOM 7044 C CA . ILE A 1 954 ? 18.970 7.214 -39.719 1.00 74.12 954 ILE A CA 1
ATOM 7045 C C . ILE A 1 954 ? 18.796 5.773 -40.172 1.00 74.12 954 ILE A C 1
ATOM 7047 O O . ILE A 1 954 ? 18.555 4.900 -39.335 1.00 74.12 954 ILE A O 1
ATOM 7051 N N . ASP A 1 955 ? 18.994 5.532 -41.468 1.00 68.06 955 ASP A N 1
ATOM 7052 C CA . ASP A 1 955 ? 19.015 4.206 -42.088 1.00 68.06 955 ASP A CA 1
ATOM 7053 C C . ASP A 1 955 ? 20.217 3.371 -41.597 1.00 68.06 955 ASP A C 1
ATOM 7055 O O . ASP A 1 955 ? 21.279 3.292 -42.221 1.00 68.06 955 ASP A O 1
ATOM 7059 N N . GLY A 1 956 ? 20.061 2.833 -40.383 1.00 62.16 956 GLY A N 1
ATOM 7060 C CA . GLY A 1 956 ? 20.925 1.866 -39.714 1.00 62.16 956 GLY A CA 1
ATOM 7061 C C . GLY A 1 956 ? 22.429 2.102 -39.872 1.00 62.16 956 GLY A C 1
ATOM 7062 O O . GLY A 1 956 ? 23.028 3.001 -39.276 1.00 62.16 956 GLY A O 1
ATOM 7063 N N . SER A 1 957 ? 23.053 1.207 -40.633 1.00 58.53 957 SER A N 1
ATOM 7064 C CA . SER A 1 957 ? 24.466 1.236 -41.001 1.00 58.53 957 SER A CA 1
ATOM 7065 C C . SER A 1 957 ? 24.577 1.322 -42.516 1.00 58.53 957 SER A C 1
ATOM 7067 O O . SER A 1 957 ? 23.871 0.576 -43.189 1.00 58.53 957 SER A O 1
ATOM 7069 N N . TYR A 1 958 ? 25.509 2.137 -43.026 1.00 66.25 958 TYR A N 1
ATOM 7070 C CA . TYR A 1 958 ? 25.713 2.354 -44.462 1.00 66.25 958 TYR A CA 1
ATOM 7071 C C . TYR A 1 958 ? 25.528 1.089 -45.316 1.00 66.25 958 TYR A C 1
ATOM 7073 O O . TYR A 1 958 ? 26.251 0.104 -45.140 1.00 66.25 958 TYR A O 1
ATOM 7081 N N . VAL A 1 959 ? 24.628 1.164 -46.295 1.00 72.56 959 VAL A N 1
ATOM 7082 C CA . VAL A 1 959 ? 24.497 0.215 -47.400 1.00 72.56 959 VAL A CA 1
ATOM 7083 C C . VAL A 1 959 ? 25.846 0.155 -48.122 1.00 72.56 959 VAL A C 1
ATOM 7085 O O . VAL A 1 959 ? 26.266 1.129 -48.750 1.00 72.56 959 VAL A O 1
ATOM 7088 N N . LYS A 1 960 ? 26.558 -0.971 -47.984 1.00 81.38 960 LYS A N 1
ATOM 7089 C CA . LYS A 1 960 ? 27.888 -1.202 -48.572 1.00 81.38 960 LYS A CA 1
ATOM 7090 C C . LYS A 1 960 ? 27.763 -1.983 -49.884 1.00 81.38 960 LYS A C 1
ATOM 7092 O O . LYS A 1 960 ? 27.442 -3.170 -49.855 1.00 81.38 960 LYS A O 1
ATOM 7097 N N . ILE A 1 961 ? 28.069 -1.360 -51.024 1.00 87.38 961 ILE A N 1
ATOM 7098 C CA . ILE A 1 961 ? 28.002 -1.998 -52.351 1.00 87.38 961 ILE A CA 1
ATOM 7099 C C . ILE A 1 961 ? 29.389 -2.029 -53.015 1.00 87.38 961 ILE A C 1
ATOM 7101 O O . ILE A 1 961 ? 29.923 -0.972 -53.360 1.00 87.38 961 ILE A O 1
ATOM 7105 N N . PRO A 1 962 ? 29.987 -3.218 -53.235 1.00 88.62 962 PRO A N 1
ATOM 7106 C CA . PRO A 1 962 ? 31.240 -3.353 -53.976 1.00 88.62 962 PRO A CA 1
ATOM 7107 C C . PRO A 1 962 ? 31.123 -2.860 -55.426 1.00 88.62 962 PRO A C 1
ATOM 7109 O O . PRO A 1 962 ? 30.207 -3.244 -56.158 1.00 88.62 962 PRO A O 1
ATOM 7112 N N . LEU A 1 963 ? 32.076 -2.034 -55.856 1.00 88.00 963 LEU A N 1
ATOM 7113 C CA . LEU A 1 963 ? 32.108 -1.418 -57.181 1.00 88.00 963 LEU A CA 1
ATOM 7114 C C . LEU A 1 963 ? 32.954 -2.242 -58.163 1.00 88.00 963 LEU A C 1
ATOM 7116 O O . LEU A 1 963 ? 34.148 -2.457 -57.956 1.00 88.00 963 LEU A O 1
ATOM 7120 N N . ASN A 1 964 ? 32.343 -2.673 -59.270 1.00 81.69 964 ASN A N 1
ATOM 7121 C CA . ASN A 1 964 ? 32.948 -3.574 -60.263 1.00 81.69 964 ASN A CA 1
ATOM 7122 C C . ASN A 1 964 ? 33.804 -2.844 -61.325 1.00 81.69 964 ASN A C 1
ATOM 7124 O O . ASN A 1 964 ? 33.540 -2.924 -62.531 1.00 81.69 964 ASN A O 1
ATOM 7128 N N . LEU A 1 965 ? 34.837 -2.134 -60.859 1.00 76.88 965 LEU A N 1
ATOM 7129 C CA . LEU A 1 965 ? 35.679 -1.211 -61.637 1.00 76.88 965 LEU A CA 1
ATOM 7130 C C . LEU A 1 965 ? 37.058 -1.801 -61.982 1.00 76.88 965 LEU A C 1
ATOM 7132 O O . LEU A 1 965 ? 37.886 -1.964 -61.060 1.00 76.88 965 LEU A O 1
#

InterPro domains:
  IPR003386 Lecithin:cholesterol/phospholipid:diacylglycerol acyltransferase [PF02450] (374-552)
  IPR029058 Alpha/Beta hydrolase fold [G3DSA:3.40.50.1820] (380-544)
  IPR029058 Alpha/Beta hydrolase fold [SSF53474] (338-691)
  IPR049804 Choice-of-anchor L domain [NF038133] (113-316)

Secondary structure (DSSP, 8-state):
-HHHHHHHHHHHHT-----------------------------------------------------TTTHHHHHHHHHHHHHHTTSS----------EEEE--SSHHHHHHHHHHHHS-TTS-EEEEEE--SSSSSEEEEESGGG--SEEEEEESS-TTTTTS---STT----------BBTTEEEEEEEEEEEEE-TT--EEEEEEEEEESSTTTTTTSS---EEEEEES----EEETTEEE-TTB--B-TTS-BEETT--GGG--BTTTSTTSS-SEEPPPEEEEEE--SEEEEEEEEEEEES-SSS-EEEEEEEEEEE---HHHH-SEEEE-PPPEEEE--TT-B-EE-SS-EEES--HHHHT-SS-GGGGGSPBPTTSSSBTT----B--SB--EETTTEESSHHHHHHHHHTT--EE-SSS--TT--EEE----TTS-HHHHHHHHHHHHHHHHHHH--S-EEEEEETTHHHHHHHHHHSGGGTTTEEEEEEES--TT--HHHHIIIII--S-SSEETTTEESS-HHHHHHHHTT-HHHHTTSPPTTGGGTS--SEEETTTEEPPHHHHHHHTTTS-HHHHHHHHHHHTTTSS---SSTT-EEEEEEEESB-EEEEEEEEEEEE--GGG-TTS--EEEEEEEEEEESSBBSSSBHHHHH--HHHH-SS-B--EEES--TTTGGG-HHHHHHHHHHHHTPPPPHHHHHTT--GGGGTGGG-B--EEEEEEESSEEEEEEETTS-EEEES-TTT--EEE-STTEEEEE-SSTT-EEEEEESSS-EEEEEEESSSEEEEEEEEEEETTEEEEEEEB--EEE-TT-EEEETTSS--SSP--EEEES-TT----BPBPPPEEGGGTT--PPPEEEEEEEEEEETTEEEEEEEEEEE-SSSS-EEEEEEEEEES-TT--PPPEE--S-EEE-PPTT--S-EEEEEEEEESSS-B-SS-EEEEE--